Protein AF-0000000080593816 (afdb_homodimer)

Secondary structure (DSSP, 8-state):
-------TTHHHHHHHHHHHHHHHHHHHHHHHHHHHHHHHHHHHHH-THHHHHHHHHHHHHHHHHHHHHSHHHHHHHGGGGHHHHHHHHHH--SSHHHHHHHHHHHHHHHHHHHHHHHHHHHHHHHT-STTHHHHHHHHHHHHHHHHHHHTTSHHHHHHHHHHHHHHHHHHHHHHHHTTT-S-HHHHHHHHHHHHHHHHHHHHHHHHHSSPPPHHHHHHHHHHHHHHHHHHHHHHHHHHHTT----TTS-GGGGGGGTHHHHHHH-HHHHHHHHHHHTTPPPBTTBPTT--HHHHHHHHHHHHHHHHHHHHHHHTTSTTTPPPHHHHGGGHHHHHHHHHHHHHHHHHHHHHHHHTEE-THHHHHHHHHHHHHHHHHHHHHHTTTTTS-HHHHHHHHHHHHHHHHHHHHHHHHHHHHHHHHHHHT-EE---HHHHHHHHHHHHHHHGGGTT---/-------TTHHHHHHHHHHHHHHHHHHHHHHHHHHHHHHHHHHHHH-THHHHHHHHHHHHHHHHHHHHHSHHHHHHHGGGGHHHHHHHHHH--SSHHHHHHHHHHHHHHHHHHHHHHHHHHHHHHHT-STTHHHHHHHHHHHHHHHHHHHTTSHHHHHHHHHHHHHHHHHHHHHHHHTTT-S-HHHHHHHHHHHHHHHHHHHHHHHHHSSPPPHHHHHHHHHHHHHHHHHHHHHHHHHHHTT----TTS-TTGGGGGTHHHHHHH-HHHHHHHHHHHTTPPPBTTBPTT--HHHHHHHHHHHHHHHHHHHHHHHTTSTTTPPPHHHHGGGHHHHHHHHHHHHHHHHHHHHHHHHTEE-THHHHHHHHHHHHHHHHHHHHHHTTTTTS-HHHHHHHHHHHHHHHHHHHHHHHHHHHHHHHHHHHT-EE---HHHHHHHHHHHHHHHGGGS----

Solvent-accessible surface area (backbone atoms only — not comparable to full-atom values): 46123 Å² total; per-residue (Å²): 136,85,75,76,82,75,78,66,66,62,67,56,53,57,56,48,49,51,48,48,48,48,48,49,50,49,49,49,50,48,50,50,48,48,50,48,47,52,51,49,50,49,51,38,67,73,41,54,63,52,53,53,48,12,49,47,52,12,48,36,48,48,58,42,46,48,51,50,68,38,60,75,50,22,72,72,42,48,82,50,41,54,47,12,46,48,33,25,55,72,27,55,52,85,28,41,11,48,17,45,45,45,29,50,29,41,46,51,20,37,52,52,19,40,53,50,26,53,49,48,48,54,54,18,63,70,66,37,82,88,44,24,66,58,46,45,47,51,51,48,26,50,50,36,19,51,53,50,42,49,47,69,37,68,75,41,36,77,74,38,40,68,25,52,51,42,20,46,39,45,23,46,48,48,47,58,49,39,73,76,42,88,54,44,69,60,51,43,49,44,48,45,52,25,38,46,50,14,31,50,50,31,46,48,48,40,60,71,54,81,56,41,53,40,50,57,50,51,53,50,46,54,23,48,47,32,32,30,48,10,49,30,30,51,47,42,41,34,64,69,68,62,63,52,74,68,76,78,60,60,82,75,72,55,47,50,70,51,44,39,59,57,48,67,69,43,59,72,58,47,58,56,38,39,64,28,30,68,55,37,70,59,48,95,92,43,53,67,81,55,68,48,68,54,56,49,54,43,47,52,43,50,38,57,39,39,53,49,48,52,57,51,54,58,57,59,38,72,90,63,48,53,63,63,78,65,49,57,74,49,39,68,38,50,32,45,27,28,39,24,42,10,48,18,30,35,40,47,16,48,21,57,73,65,44,27,51,57,68,63,26,58,51,25,42,51,50,19,51,52,30,42,53,50,40,52,50,52,40,42,69,39,87,52,86,88,55,49,32,52,42,48,16,52,53,30,30,51,50,52,46,50,49,50,45,47,55,39,47,44,52,39,53,51,45,52,50,50,43,32,62,76,67,60,36,46,69,57,72,53,60,64,58,50,47,49,45,45,45,49,46,49,54,57,58,61,66,66,62,74,80,69,131,136,83,76,78,82,76,78,68,65,62,66,56,52,56,55,48,49,52,49,48,50,48,48,49,50,49,49,49,48,48,50,51,49,50,50,48,48,52,50,48,51,49,52,38,68,74,40,56,63,52,53,53,47,11,49,47,51,12,48,35,48,46,58,43,46,47,51,51,67,37,58,75,49,21,74,71,41,47,82,48,41,55,48,13,46,48,32,25,54,72,29,56,51,84,29,41,12,47,18,43,46,45,30,50,30,43,47,51,20,38,51,53,18,39,53,50,27,52,49,47,49,54,54,19,62,71,67,36,82,91,44,24,67,58,46,44,48,51,50,48,27,50,51,36,19,52,53,50,43,49,47,69,37,67,74,40,35,76,74,36,41,65,24,52,51,43,20,48,39,44,23,48,48,47,48,60,49,38,74,75,41,89,56,44,69,59,51,44,50,45,48,46,52,25,37,45,50,15,30,50,50,30,47,48,47,39,59,72,54,81,56,41,52,41,50,57,51,50,52,50,47,54,23,48,46,31,32,30,48,11,47,30,29,51,47,42,40,33,64,69,68,61,62,52,72,67,76,79,59,59,82,74,71,56,48,50,69,53,44,39,59,58,47,68,67,43,60,72,58,49,57,56,38,39,64,27,28,70,55,37,69,59,48,94,91,42,55,67,80,57,67,49,68,54,52,50,52,43,48,53,42,49,36,56,37,38,54,49,48,52,57,53,54,59,56,60,37,73,91,61,50,53,64,63,77,66,49,57,74,49,39,66,40,51,33,47,26,28,38,24,42,11,48,18,32,33,39,46,16,49,20,56,73,65,44,27,48,58,69,64,26,58,53,25,41,51,52,19,52,52,29,40,52,51,41,52,50,51,40,42,71,39,87,52,87,88,55,50,33,52,43,47,16,55,52,30,31,51,51,52,48,51,46,50,46,46,54,40,47,44,53,40,52,50,46,51,51,50,43,33,61,76,67,60,36,46,67,58,74,54,60,64,59,52,48,50,44,47,46,49,48,52,54,57,60,63,71,69,62,82,78,76,129

InterPro domains:
  IPR020966 Aluminum-activated malate transporter [PF11744] (42-380)

Radius of gyration: 35.36 Å; Cα contacts (8 Å, |Δi|>4): 1111; chains: 2; bounding box: 81×119×148 Å

pLDDT: mean 80.49, std 17.05, range [20.03, 97.25]

Sequence (906 aa):
MALPITSNQENVGSSICGFHWLHAFLASLRAKVLEIAKYAKKIAKDDPRRIIHSLKAGLAVILVSLLYYIEPLYNSFGVNTTWAVLTAVVVFEFSVGATLGRGLSRMLATLVAGALGLGAHRLATLSGDMSEAIVINVIVFSIVAIVSFARFFPKMKARFDYGLMIFILTFSLIAVSGYREESIPKMALERLTTIVAGSCVTILVNICIFPVWIGQDLHNLVAANLEKLGNFLLGFGGEYFGVSEDEDAPNEDRSFLQGYKSVLTSQSGQENMVNLARWEPGHGRFRFRHPWKQYLKIGNLIHQCAIKIDALNNYLDPQIQTPMEIRRKIQEQCTEISLECGRALRESSLSLKTMARNESARLHVANSKTAAENLKSLIKIGLWEEADLLEITSVTAVATLLMGTVQSTERIVDAVHELASMAGFKTEITTSSFIQRVHDVNVQNHEITMGGEMALPITSNQENVGSSICGFHWLHAFLASLRAKVLEIAKYAKKIAKDDPRRIIHSLKAGLAVILVSLLYYIEPLYNSFGVNTTWAVLTAVVVFEFSVGATLGRGLSRMLATLVAGALGLGAHRLATLSGDMSEAIVINVIVFSIVAIVSFARFFPKMKARFDYGLMIFILTFSLIAVSGYREESIPKMALERLTTIVAGSCVTILVNICIFPVWIGQDLHNLVAANLEKLGNFLLGFGGEYFGVSEDEDAPNEDRSFLQGYKSVLTSQSGQENMVNLARWEPGHGRFRFRHPWKQYLKIGNLIHQCAIKIDALNNYLDPQIQTPMEIRRKIQEQCTEISLECGRALRESSLSLKTMARNESARLHVANSKTAAENLKSLIKIGLWEEADLLEITSVTAVATLLMGTVQSTERIVDAVHELASMAGFKTEITTSSFIQRVHDVNVQNHEITMGGE

Foldseek 3Di:
DPDPPPCPVVVVVVVVVVVVVVVVVVVVVVVVVVVVVVVVVVVCVVPVLVVLLVVLLVVLLVVLVVLCVDVVSCVLLPPLSVLLSVLLNVLQDSALLSSLLLLVLLLVLLVVLLVVLVVQQVVLVVVDDVCSVVSLVVVLVVLLVVLVVVCPPPVCVLARNSSSVSNNVNNVVLSVVVNPDPDSNSNSVSNSVSSNVSSVSSSCSQVVRPHDALLVVLLLVLLVLLLLLLLLLLCLLCLQLVVPPPPPDDPVVCVSNCSLVVLLVCLVVLSSSLSSNLSDADDDLFHNRQPSVLSNVLSVLSNVLSVLSVVLVVQSPPVLRADSVLLVLLSVLSSLLSNLLSVLSNVLSVCSVQLEDDCVSVVSLVSNQVSLVVSVVSVVVPPCVPDDVSNNVSNVSSSVSSNVSSVSSVVSSVSSNVSSVRRVRHHPPPCVVVVVVVCVVVVVVVVPPDPDD/DPDPPPPPVVVVVVVVVVVVVVVVVVVVVVVVVVVVVVVVVVVCVVPVLVVLLVVLLVVLLVVLVVLCVDVVSCVLLPPLSVLLSVLLNVLQDSALLSSLLLLVLLLVLLVVLLVVLVVQQVVLVVVDDVCSVVSLVVVLVVLLVVLVVVCPPPVCVLARNSSSVSNNVNNVVLSVVVNPDPDSNSNSVSNSVSSNVSSVSSSCSQVVRPHDALLVVLLLVLLVLLLLLLLLLLCLLCLQLVVVPPPVDDPVVCVSNCSLVVLLVCLVVLSSSLSSNLSDADDDLFHNRQPSVLSNVLSVLSNVLSVLSVVLVVLSPPVLRADSVLLVLLSVLSSLLSNLLSVLSNVLSVCSVQLEDDCVSVVSLVSNQVSLVVSVVSVVVPPPVPGDVSNNVSNVSSSVSSNVSSVSSVVSSVSSNVSSVRRVRHHPPPCVVVVVVVVVVVVVVVVPPDPDD

Nearest PDB structures (foldseek):
  7voj-assembly1_B  TM=9.491E-01  e=7.660E-27  Arabidopsis thaliana
  7vq3-assembly1_A  TM=9.388E-01  e=1.104E-26  Arabidopsis thaliana
  7vq7-assembly1_B  TM=9.548E-01  e=2.224E-25  Arabidopsis thaliana
  7w6k-assembly1_B  TM=7.550E-01  e=5.343E-19  Glycine max
  8hiw-assembly1_A  TM=8.513E-01  e=3.391E-16  Arabidopsis thaliana

Organism: Ricinus communis (NCBI:txid3988)

Structure (mmCIF, N/CA/C/O backbone):
data_AF-0000000080593816-model_v1
#
loop_
_entity.id
_entity.type
_entity.pdbx_description
1 polymer 'Aluminum-activated malate transporter'
#
loop_
_atom_site.group_PDB
_atom_site.id
_atom_site.type_symbol
_atom_site.label_atom_id
_atom_site.label_alt_id
_atom_site.label_comp_id
_atom_site.label_asym_id
_atom_site.label_entity_id
_atom_site.label_seq_id
_atom_site.pdbx_PDB_ins_code
_atom_site.Cartn_x
_atom_site.Cartn_y
_atom_site.Cartn_z
_atom_site.occupancy
_atom_site.B_iso_or_equiv
_atom_site.auth_seq_id
_atom_site.auth_comp_id
_atom_site.auth_asym_id
_atom_site.auth_atom_id
_atom_site.pdbx_PDB_model_num
ATOM 1 N N . MET A 1 1 ? -39.531 -62.312 42.719 1 23.67 1 MET A N 1
ATOM 2 C CA . MET A 1 1 ? -38.406 -61.969 41.844 1 23.67 1 MET A CA 1
ATOM 3 C C . MET A 1 1 ? -38.656 -60.656 41.094 1 23.67 1 MET A C 1
ATOM 5 O O . MET A 1 1 ? -39.5 -60.594 40.188 1 23.67 1 MET A O 1
ATOM 9 N N . ALA A 1 2 ? -38.75 -59.5 41.938 1 34.62 2 ALA A N 1
ATOM 10 C CA . ALA A 1 2 ? -38.938 -58.094 41.594 1 34.62 2 ALA A CA 1
ATOM 11 C C . ALA A 1 2 ? -37.938 -57.625 40.531 1 34.62 2 ALA A C 1
ATOM 13 O O . ALA A 1 2 ? -36.719 -57.781 40.719 1 34.62 2 ALA A O 1
ATOM 14 N N . LEU A 1 3 ? -38.344 -57.781 39.25 1 33.44 3 LEU A N 1
ATOM 15 C CA . LEU A 1 3 ? -37.594 -57.406 38.094 1 33.44 3 LEU A CA 1
ATOM 16 C C . LEU A 1 3 ? -37.125 -55.938 38.188 1 33.44 3 LEU A C 1
ATOM 18 O O . LEU A 1 3 ? -37.906 -55.062 38.5 1 33.44 3 LEU A O 1
ATOM 22 N N . PRO A 1 4 ? -35.875 -55.656 38.562 1 39.06 4 PRO A N 1
ATOM 23 C CA . PRO A 1 4 ? -35.281 -54.344 38.719 1 39.06 4 PRO A CA 1
ATOM 24 C C . PRO A 1 4 ? -35.406 -53.5 37.438 1 39.06 4 PRO A C 1
ATOM 26 O O . PRO A 1 4 ? -35.219 -54.031 36.344 1 39.06 4 PRO A O 1
ATOM 29 N N . ILE A 1 5 ? -36.406 -52.656 37.375 1 40.53 5 ILE A N 1
ATOM 30 C CA . ILE A 1 5 ? -36.594 -51.594 36.375 1 40.53 5 ILE A CA 1
ATOM 31 C C . ILE A 1 5 ? -35.281 -50.812 36.219 1 40.53 5 ILE A C 1
ATOM 33 O O . ILE A 1 5 ? -34.812 -50.156 37.156 1 40.53 5 ILE A O 1
ATOM 37 N N . THR A 1 6 ? -34.25 -51.406 35.469 1 37 6 THR A N 1
ATOM 38 C CA . THR A 1 6 ? -33 -50.781 35.062 1 37 6 THR A CA 1
ATOM 39 C C . THR A 1 6 ? -33.25 -49.375 34.531 1 37 6 THR A C 1
ATOM 41 O O . THR A 1 6 ? -34.281 -49.125 33.844 1 37 6 THR A O 1
ATOM 44 N N . SER A 1 7 ? -32.688 -48.281 35.156 1 41.03 7 SER A N 1
ATOM 45 C CA . SER A 1 7 ? -32.469 -46.844 35 1 41.03 7 SER A CA 1
ATOM 46 C C . SER A 1 7 ? -31.953 -46.531 33.594 1 41.03 7 SER A C 1
ATOM 48 O O . SER A 1 7 ? -30.75 -46.625 33.344 1 41.03 7 SER A O 1
ATOM 50 N N . ASN A 1 8 ? -32.562 -47.094 32.562 1 40.62 8 ASN A N 1
ATOM 51 C CA . ASN A 1 8 ? -32.188 -46.656 31.219 1 40.62 8 ASN A CA 1
ATOM 52 C C . ASN A 1 8 ? -32.375 -45.156 31.062 1 40.62 8 ASN A C 1
ATOM 54 O O . ASN A 1 8 ? -32.375 -44.656 29.938 1 40.62 8 ASN A O 1
ATOM 58 N N . GLN A 1 9 ? -32.781 -44.469 32.094 1 42.78 9 GLN A N 1
ATOM 59 C CA . GLN A 1 9 ? -33 -43.031 31.875 1 42.78 9 GLN A CA 1
ATOM 60 C C . GLN A 1 9 ? -31.688 -42.281 31.641 1 42.78 9 GLN A C 1
ATOM 62 O O . GLN A 1 9 ? -31.703 -41.125 31.266 1 42.78 9 GLN A O 1
ATOM 67 N N . GLU A 1 10 ? -30.578 -42.938 32.031 1 46.41 10 GLU A N 1
ATOM 68 C CA . GLU A 1 10 ? -29.391 -42.094 32 1 46.41 10 GLU A CA 1
ATOM 69 C C . GLU A 1 10 ? -28.906 -41.875 30.578 1 46.41 10 GLU A C 1
ATOM 71 O O . GLU A 1 10 ? -28.188 -40.906 30.297 1 46.41 10 GLU A O 1
ATOM 76 N N . ASN A 1 11 ? -29.172 -42.844 29.688 1 48.34 11 ASN A N 1
ATOM 77 C CA . ASN A 1 11 ? -28.547 -42.656 28.391 1 48.34 11 ASN A CA 1
ATOM 78 C C . ASN A 1 11 ? -29.25 -41.594 27.562 1 48.34 11 ASN A C 1
ATOM 80 O O . ASN A 1 11 ? -28.797 -41.25 26.484 1 48.34 11 ASN A O 1
ATOM 84 N N . VAL A 1 12 ? -30.516 -41.312 27.906 1 52.5 12 VAL A N 1
ATOM 85 C CA . VAL A 1 12 ? -31.234 -40.312 27.125 1 52.5 12 VAL A CA 1
ATOM 86 C C . VAL A 1 12 ? -30.672 -38.938 27.453 1 52.5 12 VAL A C 1
ATOM 88 O O . VAL A 1 12 ? -30.766 -38 26.641 1 52.5 12 VAL A O 1
ATOM 91 N N . GLY A 1 13 ? -30.016 -38.75 28.609 1 52.34 13 GLY A N 1
ATOM 92 C CA . GLY A 1 13 ? -29.516 -37.438 29.016 1 52.34 13 GLY A CA 1
ATOM 93 C C . GLY A 1 13 ? -28.312 -37 28.203 1 52.34 13 GLY A C 1
ATOM 94 O O . GLY A 1 13 ? -28.156 -35.812 27.938 1 52.34 13 GLY A O 1
ATOM 95 N N . SER A 1 14 ? -27.484 -37.938 27.859 1 56.94 14 SER A N 1
ATOM 96 C CA . SER A 1 14 ? -26.281 -37.531 27.156 1 56.94 14 SER A CA 1
ATOM 97 C C . SER A 1 14 ? -26.578 -37.188 25.703 1 56.94 14 SER A C 1
ATOM 99 O O . SER A 1 14 ? -25.969 -36.281 25.141 1 56.94 14 SER A O 1
ATOM 101 N N . SER A 1 15 ? -27.562 -37.906 25.109 1 60.59 15 SER A N 1
ATOM 102 C CA . SER A 1 15 ? -27.906 -37.562 23.734 1 60.59 15 SER A CA 1
ATOM 103 C C . SER A 1 15 ? -28.594 -36.219 23.641 1 60.59 15 SER A C 1
ATOM 105 O O . SER A 1 15 ? -28.453 -35.5 22.641 1 60.59 15 SER A O 1
ATOM 107 N N . ILE A 1 16 ? -29.234 -35.875 24.719 1 61.81 16 ILE A N 1
ATOM 108 C CA . ILE A 1 16 ? -29.938 -34.594 24.703 1 61.81 16 ILE A CA 1
ATOM 109 C C . ILE A 1 16 ? -28.938 -33.469 24.859 1 61.81 16 ILE A C 1
ATOM 111 O O . ILE A 1 16 ? -29.062 -32.406 24.219 1 61.81 16 ILE A O 1
ATOM 115 N N . CYS A 1 17 ? -27.891 -33.781 25.578 1 63.84 17 CYS A N 1
ATOM 116 C CA . CYS A 1 17 ? -26.875 -32.75 25.766 1 63.84 17 CYS A CA 1
ATOM 117 C C . CYS A 1 17 ? -26.109 -32.5 24.484 1 63.84 17 CYS A C 1
ATOM 119 O O . CYS A 1 17 ? -25.781 -31.344 24.156 1 63.84 17 CYS A O 1
ATOM 121 N N . GLY A 1 18 ? -25.859 -33.594 23.812 1 66.5 18 GLY A N 1
ATOM 122 C CA . GLY A 1 18 ? -25.188 -33.438 22.531 1 66.5 18 GLY A CA 1
ATOM 123 C C . GLY A 1 18 ? -26.016 -32.688 21.5 1 66.5 18 GLY A C 1
ATOM 124 O O . GLY A 1 18 ? -25.5 -31.859 20.766 1 66.5 18 GLY A O 1
ATOM 125 N N . PHE A 1 19 ? -27.328 -33.031 21.641 1 74 19 PHE A N 1
ATOM 126 C CA . PHE A 1 19 ? -28.234 -32.406 20.688 1 74 19 PHE A CA 1
ATOM 127 C C . PHE A 1 19 ? -28.391 -30.922 21.031 1 74 19 PHE A C 1
ATOM 129 O O . PHE A 1 19 ? -28.469 -30.078 20.125 1 74 19 PHE A O 1
ATOM 136 N N . HIS A 1 20 ? -28.344 -30.609 22.375 1 76.94 20 HIS A N 1
ATOM 137 C CA . HIS A 1 20 ? -28.453 -29.219 22.766 1 76.94 20 HIS A CA 1
ATOM 138 C C . HIS A 1 20 ? -27.219 -28.422 22.375 1 76.94 20 HIS A C 1
ATOM 140 O O . HIS A 1 20 ? -27.312 -27.281 21.938 1 76.94 20 HIS A O 1
ATOM 146 N N . TRP A 1 21 ? -26.094 -29.125 22.547 1 77.94 21 TRP A N 1
ATOM 147 C CA . TRP A 1 21 ? -24.859 -28.453 22.156 1 77.94 21 TRP A CA 1
ATOM 148 C C . TRP A 1 21 ? -24.797 -28.234 20.656 1 77.94 21 TRP A C 1
ATOM 150 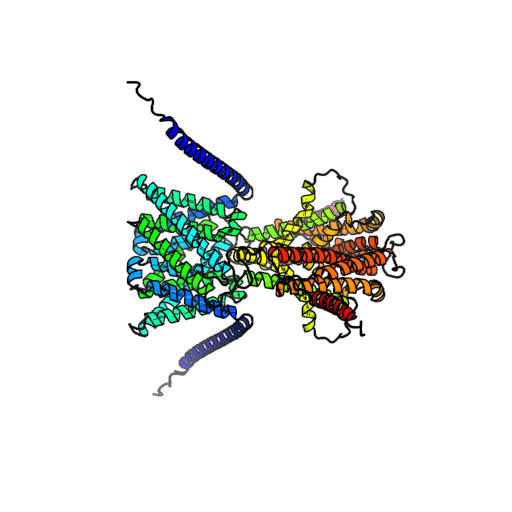O O . TRP A 1 21 ? -24.406 -27.172 20.172 1 77.94 21 TRP A O 1
ATOM 160 N N . LEU A 1 22 ? -25.219 -29.219 19.938 1 79.31 22 LEU A N 1
ATOM 161 C CA . LEU A 1 22 ? -25.25 -29.109 18.484 1 79.31 22 LEU A CA 1
ATOM 162 C C . LEU A 1 22 ? -26.266 -28.047 18.047 1 79.31 22 LEU A C 1
ATOM 164 O O . LEU A 1 22 ? -26 -27.281 17.125 1 79.31 22 LEU A O 1
ATOM 168 N N . HIS A 1 23 ? -27.375 -28.125 18.734 1 79.81 23 HIS A N 1
ATOM 169 C CA . HIS A 1 23 ? -28.375 -27.109 18.406 1 79.81 23 HIS A CA 1
ATOM 170 C C . HIS A 1 23 ? -27.891 -25.719 18.734 1 79.81 23 HIS A C 1
ATOM 172 O O . HIS A 1 23 ? -28.141 -24.766 17.984 1 79.81 23 HIS A O 1
ATOM 178 N N . ALA A 1 24 ? -27.234 -25.609 19.844 1 82.06 24 ALA A N 1
ATOM 179 C CA . ALA A 1 24 ? -26.688 -24.312 20.219 1 82.06 24 ALA A CA 1
ATOM 180 C C . ALA A 1 24 ? -25.578 -23.875 19.25 1 82.06 24 ALA A C 1
ATOM 182 O O . ALA A 1 24 ? -25.484 -22.703 18.891 1 82.06 24 ALA A O 1
ATOM 183 N N . PHE A 1 25 ? -24.797 -24.828 18.875 1 82.69 25 PHE A N 1
ATOM 184 C CA . PHE A 1 25 ? -23.734 -24.547 17.906 1 82.69 25 PHE A CA 1
ATOM 185 C C . PHE A 1 25 ? -24.328 -24.141 16.562 1 82.69 25 PHE A C 1
ATOM 187 O O . PHE A 1 25 ? -23.859 -23.188 15.945 1 82.69 25 PHE A O 1
ATOM 194 N N . LEU A 1 26 ? -25.359 -24.828 16.172 1 81.94 26 LEU A N 1
ATOM 195 C CA . LEU A 1 26 ? -26.016 -24.516 14.906 1 81.94 26 LEU A CA 1
ATOM 196 C C . LEU A 1 26 ? -26.703 -23.156 14.977 1 81.94 26 LEU A C 1
ATOM 198 O O . LEU A 1 26 ? -26.688 -22.391 14.008 1 81.94 26 LEU A O 1
ATOM 202 N N . ALA A 1 27 ? -27.25 -22.875 16.125 1 82 27 ALA A N 1
ATOM 203 C CA . ALA A 1 27 ? -27.891 -21.578 16.312 1 82 27 ALA A CA 1
ATOM 204 C C . ALA A 1 27 ? -26.859 -20.453 16.281 1 82 27 ALA A C 1
ATOM 206 O O . ALA A 1 27 ? -27.109 -19.391 15.711 1 82 27 ALA A O 1
ATOM 207 N N . SER A 1 28 ? -25.781 -20.766 16.859 1 84.56 28 SER A N 1
ATOM 208 C CA . SER A 1 28 ? -24.719 -19.766 16.844 1 84.56 28 SER A CA 1
ATOM 209 C C . SER A 1 28 ? -24.156 -19.562 15.445 1 84.56 28 SER A C 1
ATOM 211 O O . SER A 1 28 ? -23.859 -18.438 15.039 1 84.56 28 SER A O 1
ATOM 213 N N . LEU A 1 29 ? -24.062 -20.609 14.805 1 83 29 LEU A N 1
ATOM 214 C CA . LEU A 1 29 ? -23.609 -20.547 13.422 1 83 29 LEU A CA 1
ATOM 215 C C . LEU A 1 29 ? -24.609 -19.797 12.555 1 83 29 LEU A C 1
ATOM 217 O O . LEU A 1 29 ? -24.234 -19 11.695 1 83 29 LEU A O 1
ATOM 221 N N . ARG A 1 30 ? -25.844 -20.125 12.828 1 82.25 30 ARG A N 1
ATOM 222 C CA . ARG A 1 30 ? -26.891 -19.422 12.094 1 82.25 30 ARG A CA 1
ATOM 223 C C . ARG A 1 30 ? -26.844 -17.938 12.383 1 82.25 30 ARG A C 1
ATOM 225 O O . ARG A 1 30 ? -27.016 -17.109 11.477 1 82.25 30 ARG A O 1
ATOM 232 N N . ALA A 1 31 ? -26.656 -17.594 13.578 1 85.06 31 ALA A N 1
ATOM 233 C CA . ALA A 1 31 ? -26.578 -16.188 13.945 1 85.06 31 ALA A CA 1
ATOM 234 C C . ALA A 1 31 ? -25.375 -15.508 13.289 1 85.06 31 ALA A C 1
ATOM 236 O O . ALA A 1 31 ? -25.484 -14.383 12.797 1 85.06 31 ALA A O 1
ATOM 237 N N . LYS A 1 32 ? -24.344 -16.188 13.297 1 84 32 LYS A N 1
ATOM 238 C CA . LYS A 1 32 ? -23.141 -15.633 12.672 1 84 32 LYS A CA 1
ATOM 239 C C . LYS A 1 32 ? -23.328 -15.484 11.164 1 84 32 LYS A C 1
ATOM 241 O O . LYS A 1 32 ? -22.875 -14.5 10.57 1 84 32 LYS A O 1
ATOM 246 N N . VAL A 1 33 ? -24 -16.422 10.641 1 83.31 33 VAL A N 1
ATOM 247 C CA . VAL A 1 33 ? -24.25 -16.375 9.203 1 83.31 33 VAL A CA 1
ATOM 248 C C . VAL A 1 33 ? -25.188 -15.211 8.867 1 83.31 33 VAL A C 1
ATOM 250 O O . VAL A 1 33 ? -24.984 -14.523 7.863 1 83.31 33 VAL A O 1
ATOM 253 N N . LEU A 1 34 ? -26.109 -14.984 9.734 1 84.38 34 LEU A N 1
ATOM 254 C CA . LEU A 1 34 ? -27.031 -13.875 9.508 1 84.38 34 LEU A CA 1
ATOM 255 C C . LEU A 1 34 ? -26.312 -12.531 9.656 1 84.38 34 LEU A C 1
ATOM 257 O O . LEU A 1 34 ? -26.609 -11.594 8.906 1 84.38 34 LEU A O 1
ATOM 261 N N . GLU A 1 35 ? -25.453 -12.547 10.539 1 86.06 35 GLU A N 1
ATOM 262 C CA . GLU A 1 35 ? -24.672 -11.32 10.719 1 86.06 35 GLU A CA 1
ATOM 263 C C . GLU A 1 35 ? -23.797 -11.047 9.508 1 86.06 35 GLU A C 1
ATOM 265 O O . GLU A 1 35 ? -23.688 -9.906 9.055 1 86.06 35 GLU A O 1
ATOM 270 N N . ILE A 1 36 ? -23.281 -12.062 9.055 1 85.75 36 ILE A N 1
ATOM 271 C CA . ILE A 1 36 ? -22.438 -11.93 7.879 1 85.75 36 ILE A CA 1
ATOM 272 C C . ILE A 1 36 ? -23.281 -11.539 6.668 1 85.75 36 ILE A C 1
ATOM 274 O O . ILE A 1 36 ? -22.844 -10.719 5.848 1 85.75 36 ILE A O 1
ATOM 278 N N . ALA A 1 37 ? -24.453 -12.086 6.613 1 85.69 37 ALA A N 1
ATOM 279 C CA . ALA A 1 37 ? -25.359 -11.773 5.504 1 85.69 37 ALA A CA 1
ATOM 280 C C . ALA A 1 37 ? -25.781 -10.305 5.543 1 85.69 37 ALA A C 1
ATOM 282 O O . ALA A 1 37 ? -25.859 -9.648 4.504 1 85.69 37 ALA A O 1
ATOM 283 N N . LYS A 1 38 ? -26.047 -9.875 6.699 1 87.12 38 LYS A N 1
ATOM 284 C CA . LYS A 1 38 ? -26.422 -8.469 6.844 1 87.12 38 LYS A CA 1
ATOM 285 C C . LYS A 1 38 ? -25.266 -7.551 6.469 1 87.12 38 LYS A C 1
ATOM 287 O O . LYS A 1 38 ? -25.453 -6.543 5.789 1 87.12 38 LYS A O 1
ATOM 292 N N . TYR A 1 39 ? -24.203 -8.016 6.914 1 85.69 39 TYR A N 1
ATOM 293 C CA . TYR A 1 39 ? -23.016 -7.234 6.586 1 85.69 39 TYR A CA 1
ATOM 294 C C . TYR A 1 39 ? -22.719 -7.281 5.094 1 85.69 39 TYR A C 1
ATOM 296 O O . TYR A 1 39 ? -22.344 -6.27 4.492 1 85.69 39 TYR A O 1
ATOM 304 N N . ALA A 1 40 ? -22.906 -8.367 4.539 1 87.25 40 ALA A N 1
ATOM 305 C CA . ALA A 1 40 ? -22.719 -8.531 3.1 1 87.25 40 ALA A CA 1
ATOM 306 C C . ALA A 1 40 ? -23.703 -7.676 2.316 1 87.25 40 ALA A C 1
ATOM 308 O O . ALA A 1 40 ? -23.344 -7.066 1.305 1 87.25 40 ALA A O 1
ATOM 309 N N . LYS A 1 41 ? -24.891 -7.641 2.793 1 87.12 41 LYS A N 1
ATOM 310 C CA . LYS A 1 41 ? -25.906 -6.816 2.145 1 87.12 41 LYS A CA 1
ATOM 311 C C . LYS A 1 41 ? -25.547 -5.336 2.219 1 87.12 41 LYS A C 1
ATOM 313 O O . LYS A 1 41 ? -25.766 -4.594 1.259 1 87.12 41 LYS A O 1
ATOM 318 N N . LYS A 1 42 ? -25.016 -5.004 3.248 1 87.75 42 LYS A N 1
ATOM 319 C CA . LYS A 1 42 ? -24.609 -3.611 3.412 1 87.75 42 LYS A CA 1
ATOM 320 C C . LYS A 1 42 ? -23.484 -3.25 2.443 1 87.75 42 LYS A C 1
ATOM 322 O O . LYS A 1 42 ? -23.531 -2.201 1.797 1 87.75 42 LYS A O 1
ATOM 327 N N . ILE A 1 43 ? -22.562 -4.133 2.346 1 85.69 43 ILE A N 1
ATOM 328 C CA . ILE A 1 43 ? -21.438 -3.889 1.458 1 85.69 43 ILE A CA 1
ATOM 329 C C . ILE A 1 43 ? -21.906 -3.875 0.007 1 85.69 43 ILE A C 1
ATOM 331 O O . ILE A 1 43 ? -21.453 -3.059 -0.796 1 85.69 43 ILE A O 1
ATOM 335 N N . ALA A 1 44 ? -22.828 -4.742 -0.272 1 86.44 44 ALA A N 1
ATOM 336 C CA . ALA A 1 44 ? -23.375 -4.836 -1.622 1 86.44 44 ALA A CA 1
ATOM 337 C C . ALA A 1 44 ? -24.172 -3.58 -1.978 1 86.44 44 ALA A C 1
ATOM 339 O O . ALA A 1 44 ? -24.125 -3.115 -3.119 1 86.44 44 ALA A O 1
ATOM 340 N N . LYS A 1 45 ? -24.797 -3.025 -1.004 1 84.94 45 LYS A N 1
ATOM 341 C CA . LYS A 1 45 ? -25.578 -1.819 -1.237 1 84.94 45 LYS A CA 1
ATOM 342 C C . LYS A 1 45 ? -24.688 -0.592 -1.37 1 84.94 45 LYS A C 1
ATOM 344 O O . LYS A 1 45 ? -24.984 0.316 -2.15 1 84.94 45 LYS A O 1
ATOM 349 N N . ASP A 1 46 ? -23.656 -0.656 -0.668 1 85.75 46 ASP A N 1
ATOM 350 C CA . ASP A 1 46 ? -22.734 0.477 -0.71 1 85.75 46 ASP A CA 1
ATOM 351 C C . ASP A 1 46 ? -22.062 0.586 -2.076 1 85.75 46 ASP A C 1
ATOM 353 O O . ASP A 1 46 ? -21.922 1.686 -2.613 1 85.75 46 ASP A O 1
ATOM 357 N N . ASP A 1 47 ? -21.656 -0.554 -2.664 1 88.75 47 ASP A N 1
ATOM 358 C CA . ASP A 1 47 ? -21.016 -0.583 -3.975 1 88.75 47 ASP A CA 1
ATOM 359 C C . ASP A 1 47 ? -21.422 -1.828 -4.758 1 88.75 47 ASP A C 1
ATOM 361 O O . ASP A 1 47 ? -20.781 -2.875 -4.648 1 88.75 47 ASP A O 1
ATOM 365 N N . PRO A 1 48 ? -22.469 -1.695 -5.523 1 89.5 48 PRO A N 1
ATOM 366 C CA . PRO A 1 48 ? -22.969 -2.848 -6.277 1 89.5 48 PRO A CA 1
ATOM 367 C C . PRO A 1 48 ? -21.938 -3.406 -7.25 1 89.5 48 PRO A C 1
ATOM 369 O O . PRO A 1 48 ? -22.062 -4.543 -7.715 1 89.5 48 PRO A O 1
ATOM 372 N N . ARG A 1 49 ? -21.016 -2.76 -7.613 1 91.62 49 ARG A N 1
ATOM 373 C CA . ARG A 1 49 ? -19.969 -3.234 -8.516 1 91.62 49 ARG A CA 1
ATOM 374 C C . ARG A 1 49 ? -19.234 -4.434 -7.93 1 91.62 49 ARG A C 1
ATOM 376 O O . ARG A 1 49 ? -18.672 -5.246 -8.672 1 91.62 49 ARG A O 1
ATOM 383 N N . ARG A 1 50 ? -19.188 -4.465 -6.598 1 91.19 50 ARG A N 1
ATOM 384 C CA . ARG A 1 50 ? -18.484 -5.559 -5.93 1 91.19 50 ARG A CA 1
ATOM 385 C C . ARG A 1 50 ? -19.188 -6.887 -6.18 1 91.19 50 ARG A C 1
ATOM 387 O O . ARG A 1 50 ? -18.531 -7.918 -6.344 1 91.19 50 ARG A O 1
ATOM 394 N N . ILE A 1 51 ? -20.453 -6.867 -6.281 1 91.25 51 ILE A N 1
ATOM 395 C CA . ILE A 1 51 ? -21.219 -8.07 -6.566 1 91.25 51 ILE A CA 1
ATOM 396 C C . ILE A 1 51 ? -21.016 -8.492 -8.016 1 91.25 51 ILE A C 1
ATOM 398 O O . ILE A 1 51 ? -20.844 -9.672 -8.312 1 91.25 51 ILE A O 1
ATOM 402 N N . ILE A 1 52 ? -21.016 -7.574 -8.844 1 93.44 52 ILE A N 1
ATOM 403 C CA . ILE A 1 52 ? -20.828 -7.852 -10.266 1 93.44 52 ILE A CA 1
ATOM 404 C C . ILE A 1 52 ? -19.438 -8.438 -10.492 1 93.44 52 ILE A C 1
ATOM 406 O O . ILE A 1 52 ? -19.281 -9.391 -11.258 1 93.44 52 ILE A O 1
ATOM 410 N N . HIS A 1 53 ? -18.531 -7.859 -9.812 1 93.62 53 HIS A N 1
ATOM 411 C CA . HIS A 1 53 ? -17.156 -8.359 -9.922 1 93.62 53 HIS A CA 1
ATOM 412 C C . HIS A 1 53 ? -17.078 -9.82 -9.5 1 93.62 53 HIS A C 1
ATOM 414 O O . HIS A 1 53 ? -16.375 -10.617 -10.133 1 93.62 53 HIS A O 1
ATOM 420 N N . SER A 1 54 ? -17.719 -10.141 -8.375 1 93.62 54 SER A N 1
ATOM 421 C CA . SER A 1 54 ? -17.688 -11.5 -7.855 1 93.62 54 SER A CA 1
ATOM 422 C C . SER A 1 54 ? -18.312 -12.484 -8.836 1 93.62 54 SER A C 1
ATOM 424 O O . SER A 1 54 ? -17.812 -13.594 -9.023 1 93.62 54 SER A O 1
ATOM 426 N N . LEU A 1 55 ? -19.328 -12.062 -9.5 1 93.94 55 LEU A N 1
ATOM 427 C CA . LEU A 1 55 ? -19.969 -12.906 -10.5 1 93.94 55 LEU A CA 1
ATOM 428 C C . LEU A 1 55 ? -19.109 -13.039 -11.742 1 93.94 55 LEU A C 1
ATOM 430 O O . LEU A 1 55 ? -19.031 -14.109 -12.344 1 93.94 55 LEU A O 1
ATOM 434 N N . LYS A 1 56 ? -18.469 -11.992 -12.07 1 95.56 56 LYS A N 1
ATOM 435 C CA . LYS A 1 56 ? -17.562 -12.016 -13.211 1 95.56 56 LYS A CA 1
ATOM 436 C C . LYS A 1 56 ? -16.391 -12.977 -12.961 1 95.56 56 LYS A C 1
ATOM 438 O O . LYS A 1 56 ? -15.938 -13.656 -13.883 1 95.56 56 LYS A O 1
ATOM 443 N N . ALA A 1 57 ? -15.93 -12.906 -11.742 1 94.19 57 ALA A N 1
ATOM 444 C CA . ALA A 1 57 ? -14.828 -13.805 -11.391 1 94.19 57 ALA A CA 1
ATOM 445 C C . ALA A 1 57 ? -15.227 -15.266 -11.578 1 94.19 57 ALA A C 1
ATOM 447 O O . ALA A 1 57 ? -14.477 -16.047 -12.148 1 94.19 57 ALA A O 1
ATOM 448 N N . GLY A 1 58 ? -16.406 -15.586 -11.117 1 94 58 GLY A N 1
ATOM 449 C CA . GLY A 1 58 ? -16.906 -16.938 -11.312 1 94 58 GLY A CA 1
ATOM 450 C C . GLY A 1 58 ? -17.078 -17.297 -12.781 1 94 58 GLY A C 1
ATOM 451 O O . GLY A 1 58 ? -16.719 -18.391 -13.195 1 94 58 GLY A O 1
ATOM 452 N N . LEU A 1 59 ? -17.562 -16.375 -13.484 1 94.38 59 LEU A N 1
ATOM 453 C CA . LEU A 1 59 ? -17.781 -16.594 -14.906 1 94.38 59 LEU A CA 1
ATOM 454 C C . LEU A 1 59 ? -16.469 -16.812 -15.641 1 94.38 59 LEU A C 1
ATOM 456 O O . LEU A 1 59 ? -16.375 -17.656 -16.531 1 94.38 59 LEU A O 1
ATOM 460 N N . ALA A 1 60 ? -15.508 -16.016 -15.312 1 94.44 60 ALA A N 1
ATOM 461 C CA . ALA A 1 60 ? -14.195 -16.125 -15.945 1 94.44 60 ALA A CA 1
ATOM 462 C C . ALA A 1 60 ? -13.602 -17.516 -15.719 1 94.44 60 ALA A C 1
ATOM 464 O O . ALA A 1 60 ? -13.078 -18.141 -16.641 1 94.44 60 ALA A O 1
ATOM 465 N N . VAL A 1 61 ? -13.742 -18 -14.523 1 92.56 61 VAL A N 1
ATOM 466 C CA . VAL A 1 61 ? -13.172 -19.312 -14.188 1 92.56 61 VAL A CA 1
ATOM 467 C C . VAL A 1 61 ? -13.922 -20.406 -14.93 1 92.56 61 VAL A C 1
ATOM 469 O O . VAL A 1 61 ? -13.312 -21.359 -15.438 1 92.56 61 VAL A O 1
ATOM 472 N N . ILE A 1 62 ? -15.188 -20.25 -15.117 1 92.06 62 ILE A N 1
ATOM 473 C CA . ILE A 1 62 ? -15.992 -21.25 -15.828 1 92.06 62 ILE A CA 1
ATOM 474 C C . ILE A 1 62 ? -15.625 -21.25 -17.312 1 92.06 62 ILE A C 1
ATOM 476 O O . ILE A 1 62 ? -15.492 -22.312 -17.922 1 92.06 62 ILE A O 1
ATOM 480 N N . LEU A 1 63 ? -15.492 -20.109 -17.828 1 92.06 63 LEU A N 1
ATOM 481 C CA . LEU A 1 63 ? -15.18 -20 -19.25 1 92.06 63 LEU A CA 1
ATOM 482 C C . LEU A 1 63 ? -13.82 -20.625 -19.547 1 92.06 63 LEU A C 1
ATOM 484 O O . LEU A 1 63 ? -13.656 -21.297 -20.562 1 92.06 63 LEU A O 1
ATOM 488 N N . VAL A 1 64 ? -12.93 -20.359 -18.688 1 90.19 64 VAL A N 1
ATOM 489 C CA . VAL A 1 64 ? -11.594 -20.922 -18.891 1 90.19 64 VAL A CA 1
ATOM 490 C C . VAL A 1 64 ? -11.625 -22.438 -18.656 1 90.19 64 VAL A C 1
ATOM 492 O O . VAL A 1 64 ? -10.914 -23.188 -19.328 1 90.19 64 VAL A O 1
ATOM 495 N N . SER A 1 65 ? -12.445 -22.906 -17.719 1 87 65 SER A N 1
ATOM 496 C CA . SER A 1 65 ? -12.555 -24.328 -17.438 1 87 65 SER A CA 1
ATOM 497 C C . SER A 1 65 ? -13.164 -25.078 -18.609 1 87 65 SER A C 1
ATOM 499 O O . SER A 1 65 ? -12.883 -26.266 -18.812 1 87 65 SER A O 1
ATOM 501 N N . LEU A 1 66 ? -13.969 -24.359 -19.344 1 84.06 66 LEU A N 1
ATOM 502 C CA . LEU A 1 66 ? -14.562 -24.984 -20.531 1 84.06 66 LEU A CA 1
ATOM 503 C C . LEU A 1 66 ? -13.492 -25.328 -21.562 1 84.06 66 LEU A C 1
ATOM 505 O O . LEU A 1 66 ? -13.641 -26.281 -22.312 1 84.06 66 LEU A O 1
ATOM 509 N N . LEU A 1 67 ? -12.414 -24.531 -21.5 1 78.69 67 LEU A N 1
ATOM 510 C CA . LEU A 1 67 ? -11.297 -24.859 -22.375 1 78.69 67 LEU A CA 1
ATOM 511 C C . LEU A 1 67 ? -10.688 -26.203 -22.016 1 78.69 67 LEU A C 1
ATOM 513 O O . LEU A 1 67 ? -10.133 -26.891 -22.875 1 78.69 67 LEU A O 1
ATOM 517 N N . TYR A 1 68 ? -10.82 -26.578 -20.766 1 74.44 68 TYR A N 1
ATOM 518 C CA . TYR A 1 68 ? -10.281 -27.828 -20.25 1 74.44 68 TYR A CA 1
ATOM 519 C C . TYR A 1 68 ? -11.195 -29 -20.609 1 74.44 68 TYR A C 1
ATOM 521 O O . TYR A 1 68 ? -10.719 -30.109 -20.844 1 74.44 68 TYR A O 1
ATOM 529 N N . TYR A 1 69 ? -12.492 -28.719 -20.812 1 73.38 69 TYR A N 1
ATOM 530 C CA . TYR A 1 69 ? -13.469 -29.781 -21.016 1 73.38 69 TYR A CA 1
ATOM 531 C C . TYR A 1 69 ? -13.594 -30.141 -22.484 1 73.38 69 TYR A C 1
ATOM 533 O O . TYR A 1 69 ? -14 -31.25 -22.844 1 73.38 69 TYR A O 1
ATOM 541 N N . ILE A 1 70 ? -13.156 -29.219 -23.281 1 71.69 70 ILE A N 1
ATOM 542 C CA . ILE A 1 70 ? -13.273 -29.469 -24.719 1 71.69 70 ILE A CA 1
ATOM 543 C C . ILE A 1 70 ? -12.148 -30.391 -25.172 1 71.69 70 ILE A C 1
ATOM 545 O O . ILE A 1 70 ? -10.969 -30.062 -25.031 1 71.69 70 ILE A O 1
ATOM 549 N N . GLU A 1 71 ? -12.477 -31.547 -25.656 1 67.81 71 GLU A N 1
ATOM 550 C CA . GLU A 1 71 ? -11.586 -32.688 -25.938 1 67.81 71 GLU A CA 1
ATOM 551 C C . GLU A 1 71 ? -10.461 -32.281 -26.875 1 67.81 71 GLU A C 1
ATOM 553 O O . GLU A 1 71 ? -9.289 -32.562 -26.609 1 67.81 71 GLU A O 1
ATOM 558 N N . PRO A 1 72 ? -10.836 -31.594 -27.922 1 62.97 72 PRO A N 1
ATOM 559 C CA . PRO A 1 72 ? -9.734 -31.266 -28.828 1 62.97 72 PRO A CA 1
ATOM 560 C C . PRO A 1 72 ? -8.688 -30.359 -28.188 1 62.97 72 PRO A C 1
ATOM 562 O O . PRO A 1 72 ? -7.492 -30.5 -28.453 1 62.97 72 PRO A O 1
ATOM 565 N N . LEU A 1 73 ? -9.109 -29.609 -27.344 1 65.06 73 LEU A N 1
ATOM 566 C CA . LEU A 1 73 ? -8.188 -28.688 -26.688 1 65.06 73 LEU A CA 1
ATOM 567 C C . LEU A 1 73 ? -7.406 -29.406 -25.594 1 65.06 73 LEU A C 1
ATOM 569 O O . LEU A 1 73 ? -6.215 -29.141 -25.406 1 65.06 73 LEU A O 1
ATOM 573 N N . TYR A 1 74 ? -8.078 -30.25 -24.969 1 64.94 74 TYR A N 1
ATOM 574 C CA . TYR A 1 74 ? -7.406 -31.016 -23.906 1 64.94 74 TYR A CA 1
ATOM 575 C C . TYR A 1 74 ? -6.355 -31.938 -24.5 1 64.94 74 TYR A C 1
ATOM 577 O O . TYR A 1 74 ? -5.285 -32.125 -23.922 1 64.94 74 TYR A O 1
ATOM 585 N N . ASN A 1 75 ? -6.734 -32.562 -25.531 1 64.75 75 ASN A N 1
ATOM 586 C CA . ASN A 1 75 ? -5.781 -33.469 -26.141 1 64.75 75 ASN A CA 1
ATOM 587 C C . ASN A 1 75 ? -4.523 -32.75 -26.609 1 64.75 75 ASN A C 1
ATOM 589 O O . ASN A 1 75 ? -3.439 -33.312 -26.641 1 64.75 75 ASN A O 1
ATOM 593 N N . SER A 1 76 ? -4.742 -31.547 -26.922 1 59.72 76 SER A N 1
ATOM 594 C CA . SER A 1 76 ? -3.609 -30.766 -27.406 1 59.72 76 SER A CA 1
ATOM 595 C C . SER A 1 76 ? -2.781 -30.203 -26.266 1 59.72 76 SER A C 1
ATOM 597 O O . SER A 1 76 ? -1.551 -30.188 -26.328 1 59.72 76 SER A O 1
ATOM 599 N N . PHE A 1 77 ? -3.404 -29.922 -25.078 1 65.56 77 PHE A N 1
ATOM 600 C CA . PHE A 1 77 ? -2.695 -29.188 -24.031 1 65.56 77 PHE A CA 1
ATOM 601 C C . PHE A 1 77 ? -2.586 -30.031 -22.766 1 65.56 77 PHE A C 1
ATOM 603 O O . PHE A 1 77 ? -1.755 -29.75 -21.906 1 65.56 77 PHE A O 1
ATOM 610 N N . GLY A 1 78 ? -3.301 -31.109 -22.781 1 60.22 78 GLY A N 1
ATOM 611 C CA . GLY A 1 78 ? -3.219 -32.062 -21.688 1 60.22 78 GLY A CA 1
ATOM 612 C C . GLY A 1 78 ? -3.379 -31.422 -20.328 1 60.22 78 GLY A C 1
ATOM 613 O O . GLY A 1 78 ? -4.234 -30.562 -20.141 1 60.22 78 GLY A O 1
ATOM 614 N N . VAL A 1 79 ? -2.59 -31.844 -19.375 1 60.31 79 VAL A N 1
ATOM 615 C CA . VAL A 1 79 ? -2.635 -31.453 -17.969 1 60.31 79 VAL A CA 1
ATOM 616 C C . VAL A 1 79 ? -2.205 -30 -17.828 1 60.31 79 VAL A C 1
ATOM 618 O O . VAL A 1 79 ? -2.568 -29.328 -16.859 1 60.31 79 VAL A O 1
ATOM 621 N N . ASN A 1 80 ? -1.715 -29.438 -18.891 1 69 80 ASN A N 1
ATOM 622 C CA . ASN A 1 80 ? -1.221 -28.062 -18.844 1 69 80 ASN A CA 1
ATOM 623 C C . ASN A 1 80 ? -2.359 -27.062 -18.938 1 69 80 ASN A C 1
ATOM 625 O O . ASN A 1 80 ? -2.176 -25.875 -18.625 1 69 80 ASN A O 1
ATOM 629 N N . THR A 1 81 ? -3.553 -27.609 -19.266 1 71.94 81 THR A N 1
ATOM 630 C CA . THR A 1 81 ? -4.707 -26.719 -19.344 1 71.94 81 THR A CA 1
ATOM 631 C C . THR A 1 81 ? -5.051 -26.172 -17.953 1 71.94 81 THR A C 1
ATOM 633 O O . THR A 1 81 ? -5.68 -25.125 -17.844 1 71.94 81 THR A O 1
ATOM 636 N N . THR A 1 82 ? -4.504 -26.828 -16.938 1 78.81 82 THR A N 1
ATOM 637 C CA . THR A 1 82 ? -4.77 -26.375 -15.578 1 78.81 82 THR A CA 1
ATOM 638 C C . THR A 1 82 ? -4.09 -25.031 -15.32 1 78.81 82 THR A C 1
ATOM 640 O O . THR A 1 82 ? -4.539 -24.25 -14.477 1 78.81 82 THR A O 1
ATOM 643 N N . TRP A 1 83 ? -3.119 -24.703 -16.141 1 84.12 83 TRP A N 1
ATOM 644 C CA . TRP A 1 83 ? -2.406 -23.438 -16 1 84.12 83 TRP A CA 1
ATOM 645 C C . TRP A 1 83 ? -3.283 -22.266 -16.438 1 84.12 83 TRP A C 1
ATOM 647 O O . TRP A 1 83 ? -3.117 -21.141 -15.945 1 84.12 83 TRP A O 1
ATOM 657 N N . ALA A 1 84 ? -4.199 -22.578 -17.328 1 88.12 84 ALA A N 1
ATOM 658 C CA . ALA A 1 84 ? -5.125 -21.531 -17.75 1 88.12 84 ALA A CA 1
ATOM 659 C C . ALA A 1 84 ? -6.035 -21.109 -16.609 1 88.12 84 ALA A C 1
ATOM 661 O O . ALA A 1 84 ? -6.316 -19.922 -16.438 1 88.12 84 ALA A O 1
ATOM 662 N N . VAL A 1 85 ? -6.422 -22.078 -15.828 1 88.25 85 VAL A N 1
ATOM 663 C CA . VAL A 1 85 ? -7.293 -21.797 -14.703 1 88.25 85 VAL A CA 1
ATOM 664 C C . VAL A 1 85 ? -6.531 -20.984 -13.648 1 88.25 85 VAL A C 1
ATOM 666 O O . VAL A 1 85 ? -7.055 -20 -13.117 1 88.25 85 VAL A O 1
ATOM 669 N N . LEU A 1 86 ? -5.305 -21.375 -13.438 1 88.44 86 LEU A N 1
ATOM 670 C CA . LEU A 1 86 ? -4.453 -20.625 -12.508 1 88.44 86 LEU A CA 1
ATOM 671 C C . LEU A 1 86 ? -4.305 -19.172 -12.945 1 88.44 86 LEU A C 1
ATOM 673 O O . LEU A 1 86 ? -4.426 -18.266 -12.133 1 88.44 86 LEU A O 1
ATOM 677 N N . THR A 1 87 ? -4.082 -19.016 -14.172 1 92.25 87 THR A N 1
ATOM 678 C CA . THR A 1 87 ? -3.865 -17.688 -14.719 1 92.25 87 THR A CA 1
ATOM 679 C C . THR A 1 87 ? -5.125 -16.828 -14.594 1 92.25 87 THR A C 1
ATOM 681 O O . THR A 1 87 ? -5.055 -15.656 -14.227 1 92.25 87 THR A O 1
ATOM 684 N N . ALA A 1 88 ? -6.246 -17.453 -14.852 1 93 88 ALA A N 1
ATOM 685 C CA . ALA A 1 88 ? -7.504 -16.703 -14.781 1 93 88 ALA A CA 1
ATOM 686 C C . ALA A 1 88 ? -7.75 -16.156 -13.383 1 93 88 ALA A C 1
ATOM 688 O O . ALA A 1 88 ? -8.156 -15.008 -13.219 1 93 88 ALA A O 1
ATOM 689 N N . VAL A 1 89 ? -7.422 -16.938 -12.414 1 91.06 89 VAL A N 1
ATOM 690 C CA . VAL A 1 89 ? -7.707 -16.547 -11.031 1 91.06 89 VAL A CA 1
ATOM 691 C C . VAL A 1 89 ? -6.723 -15.461 -10.586 1 91.06 89 VAL A C 1
ATOM 693 O O . VAL A 1 89 ? -7.109 -14.492 -9.93 1 91.06 89 VAL A O 1
ATOM 696 N N . VAL A 1 90 ? -5.539 -15.57 -11.008 1 90.5 90 VAL A N 1
ATOM 697 C CA . VAL A 1 90 ? -4.508 -14.672 -10.508 1 90.5 90 VAL A CA 1
ATOM 698 C C . VAL A 1 90 ? -4.574 -13.344 -11.258 1 90.5 90 VAL A C 1
ATOM 700 O O . VAL A 1 90 ? -4.281 -12.289 -10.695 1 90.5 90 VAL A O 1
ATOM 703 N N . VAL A 1 91 ? -4.961 -13.383 -12.461 1 92.88 91 VAL A N 1
ATOM 704 C CA . VAL A 1 91 ? -4.938 -12.195 -13.305 1 92.88 91 VAL A CA 1
ATOM 705 C C . VAL A 1 91 ? -6.207 -11.375 -13.078 1 92.88 91 VAL A C 1
ATOM 707 O O . VAL A 1 91 ? -6.203 -10.156 -13.242 1 92.88 91 VAL A O 1
ATOM 710 N N . PHE A 1 92 ? -7.258 -12.016 -12.656 1 93.31 92 PHE A N 1
ATOM 711 C CA . PHE A 1 92 ? -8.547 -11.344 -12.547 1 93.31 92 PHE A CA 1
ATOM 712 C C . PHE A 1 92 ? -8.57 -10.398 -11.352 1 93.31 92 PHE A C 1
ATOM 714 O O . PHE A 1 92 ? -8.516 -10.836 -10.203 1 93.31 92 PHE A O 1
ATOM 721 N N . GLU A 1 93 ? -8.586 -9.156 -11.672 1 93.06 93 GLU A N 1
ATOM 722 C CA . GLU A 1 93 ? -8.633 -8.102 -10.656 1 93.06 93 GLU A CA 1
ATOM 723 C C . GLU A 1 93 ? -9.93 -7.305 -10.75 1 93.06 93 GLU A C 1
ATOM 725 O O . GLU A 1 93 ? -10.734 -7.527 -11.656 1 93.06 93 GLU A O 1
ATOM 730 N N . PHE A 1 94 ? -10.086 -6.406 -9.805 1 91.81 94 PHE A N 1
ATOM 731 C CA . PHE A 1 94 ? -11.328 -5.652 -9.695 1 91.81 94 PHE A CA 1
ATOM 732 C C . PHE A 1 94 ? -11.461 -4.66 -10.844 1 91.81 94 PHE A C 1
ATOM 734 O O . PHE A 1 94 ? -12.547 -4.504 -11.406 1 91.81 94 PHE A O 1
ATOM 741 N N . SER A 1 95 ? -10.406 -4.012 -11.164 1 94.06 95 SER A N 1
ATOM 742 C CA . SER A 1 95 ? -10.445 -2.996 -12.211 1 94.06 95 SER A CA 1
ATOM 743 C C . SER A 1 95 ? -9.852 -3.516 -13.516 1 94.06 95 SER A C 1
ATOM 745 O O . SER A 1 95 ? -9.031 -4.438 -13.5 1 94.06 95 SER A O 1
ATOM 747 N N . VAL A 1 96 ? -10.258 -2.93 -14.617 1 94.06 96 VAL A N 1
ATOM 748 C CA . VAL A 1 96 ? -9.773 -3.301 -15.938 1 94.06 96 VAL A CA 1
ATOM 749 C C . VAL A 1 96 ? -8.281 -2.984 -16.047 1 94.06 96 VAL A C 1
ATOM 751 O O . VAL A 1 96 ? -7.508 -3.789 -16.578 1 94.06 96 VAL A O 1
ATOM 754 N N . GLY A 1 97 ? -7.891 -1.829 -15.586 1 92.56 97 GLY A N 1
ATOM 755 C CA . GLY A 1 97 ? -6.488 -1.455 -15.625 1 92.56 97 GLY A CA 1
ATOM 756 C C . GLY A 1 97 ? -5.586 -2.432 -14.891 1 92.56 97 GLY A C 1
ATOM 757 O O . GLY A 1 97 ? -4.512 -2.783 -15.383 1 92.56 97 GLY A O 1
ATOM 758 N N . ALA A 1 98 ? -6.023 -2.869 -13.75 1 93.25 98 ALA A N 1
ATOM 759 C CA . ALA A 1 98 ? -5.254 -3.828 -12.953 1 93.25 98 ALA A CA 1
ATOM 760 C C . ALA A 1 98 ? -5.199 -5.188 -13.641 1 93.25 98 ALA A C 1
ATOM 762 O O . ALA A 1 98 ? -4.156 -5.84 -13.664 1 93.25 98 ALA A O 1
ATOM 763 N N . THR A 1 99 ? -6.293 -5.633 -14.203 1 95.12 99 THR A N 1
ATOM 764 C CA . THR A 1 99 ? -6.359 -6.914 -14.898 1 95.12 99 THR A CA 1
ATOM 765 C C . THR A 1 99 ? -5.469 -6.898 -16.141 1 95.12 99 THR A C 1
ATOM 767 O O . THR A 1 99 ? -4.727 -7.852 -16.391 1 95.12 99 THR A O 1
ATOM 770 N N . LEU A 1 100 ? -5.52 -5.844 -16.859 1 94.19 100 LEU A N 1
ATOM 771 C CA . LEU A 1 100 ? -4.691 -5.703 -18.062 1 94.19 100 LEU A CA 1
ATOM 772 C C . LEU A 1 100 ? -3.211 -5.676 -17.688 1 94.19 100 LEU A C 1
ATOM 774 O O . LEU A 1 100 ? -2.391 -6.32 -18.344 1 94.19 100 LEU A O 1
ATOM 778 N N . GLY A 1 101 ? -2.898 -4.922 -16.719 1 92.62 101 GLY A N 1
ATOM 779 C CA . GLY A 1 101 ? -1.519 -4.852 -16.266 1 92.62 101 GLY A CA 1
ATOM 780 C C . GLY A 1 101 ? -0.966 -6.191 -15.82 1 92.62 101 GLY A C 1
ATOM 781 O O . GLY A 1 101 ? 0.126 -6.586 -16.234 1 92.62 101 GLY A O 1
ATOM 782 N N . ARG A 1 102 ? -1.713 -6.926 -15.039 1 93.12 102 ARG A N 1
ATOM 783 C CA . ARG A 1 102 ? -1.295 -8.227 -14.531 1 93.12 102 ARG A CA 1
ATOM 784 C C . ARG A 1 102 ? -1.249 -9.258 -15.656 1 93.12 102 ARG A C 1
ATOM 786 O O . ARG A 1 102 ? -0.325 -10.078 -15.719 1 93.12 102 ARG A O 1
ATOM 793 N N . GLY A 1 103 ? -2.262 -9.203 -16.5 1 94.06 103 GLY A N 1
ATOM 794 C CA . GLY A 1 103 ? -2.309 -10.141 -17.609 1 94.06 103 GLY A CA 1
ATOM 795 C C . GLY A 1 103 ? -1.167 -9.961 -18.594 1 94.06 103 GLY A C 1
ATOM 796 O O . GLY A 1 103 ? -0.499 -10.93 -18.969 1 94.06 103 GLY A O 1
ATOM 797 N N . LEU A 1 104 ? -0.887 -8.781 -18.938 1 93.31 104 LEU A N 1
ATOM 798 C CA . LEU A 1 104 ? 0.181 -8.508 -19.906 1 93.31 104 LEU A CA 1
ATOM 799 C C . LEU A 1 104 ? 1.547 -8.797 -19.281 1 93.31 104 LEU A C 1
ATOM 801 O O . LEU A 1 104 ? 2.451 -9.273 -19.969 1 93.31 104 LEU A O 1
ATOM 805 N N . SER A 1 105 ? 1.639 -8.461 -18.078 1 92.44 105 SER A N 1
ATOM 806 C CA . SER A 1 105 ? 2.883 -8.766 -17.375 1 92.44 105 SER A CA 1
ATOM 807 C C . SER A 1 105 ? 3.143 -10.266 -17.344 1 92.44 105 SER A C 1
ATOM 809 O O . SER A 1 105 ? 4.273 -10.711 -17.562 1 92.44 105 SER A O 1
ATOM 811 N N . ARG A 1 106 ? 2.16 -10.961 -17.094 1 91.69 106 ARG A N 1
ATOM 812 C CA . ARG A 1 106 ? 2.299 -12.414 -17.031 1 91.69 106 ARG A CA 1
ATOM 813 C C . ARG A 1 106 ? 2.637 -12.992 -18.406 1 91.69 106 ARG A C 1
ATOM 815 O O . ARG A 1 106 ? 3.469 -13.891 -18.516 1 91.69 106 ARG A O 1
ATOM 822 N N . MET A 1 107 ? 1.96 -12.484 -19.422 1 93.38 107 MET A N 1
ATOM 823 C CA . MET A 1 107 ? 2.225 -12.953 -20.781 1 93.38 107 MET A CA 1
ATOM 824 C C . MET A 1 107 ? 3.666 -12.664 -21.188 1 93.38 107 MET A C 1
ATOM 826 O O . MET A 1 107 ? 4.359 -13.539 -21.703 1 93.38 107 MET A O 1
ATOM 830 N N . LEU A 1 108 ? 4.105 -11.5 -20.922 1 93.56 108 LEU A N 1
ATOM 831 C CA . LEU A 1 108 ? 5.461 -11.102 -21.281 1 93.56 108 LEU A CA 1
ATOM 832 C C . LEU A 1 108 ? 6.488 -11.867 -20.453 1 93.56 108 LEU A C 1
ATOM 834 O O . LEU A 1 108 ? 7.512 -12.312 -20.984 1 93.56 108 LEU A O 1
ATOM 838 N N . ALA A 1 109 ? 6.211 -11.93 -19.219 1 93.94 109 ALA A N 1
ATOM 839 C CA . ALA A 1 109 ? 7.109 -12.664 -18.344 1 93.94 109 ALA A CA 1
ATOM 840 C C . ALA A 1 109 ? 7.242 -14.117 -18.781 1 93.94 109 ALA A C 1
ATOM 842 O O . ALA A 1 109 ? 8.344 -14.672 -18.797 1 93.94 109 ALA A O 1
ATOM 843 N N . THR A 1 110 ? 6.133 -14.711 -19.172 1 92.88 110 THR A N 1
ATOM 844 C CA . THR A 1 110 ? 6.137 -16.109 -19.594 1 92.88 110 THR A CA 1
ATOM 845 C C . THR A 1 110 ? 6.879 -16.266 -20.922 1 92.88 110 THR A C 1
ATOM 847 O O . THR A 1 110 ? 7.609 -17.234 -21.125 1 92.88 110 THR A O 1
ATOM 850 N N . LEU A 1 111 ? 6.684 -15.336 -21.781 1 93.69 111 LEU A N 1
ATOM 851 C CA . LEU A 1 111 ? 7.375 -15.359 -23.062 1 93.69 111 LEU A CA 1
ATOM 852 C C . LEU A 1 111 ? 8.883 -15.305 -22.875 1 93.69 111 LEU A C 1
ATOM 854 O O . LEU A 1 111 ? 9.625 -16.109 -23.438 1 93.69 111 LEU A O 1
ATOM 858 N N . VAL A 1 112 ? 9.312 -14.422 -22.062 1 94.38 112 VAL A N 1
ATOM 859 C CA . VAL A 1 112 ? 10.742 -14.258 -21.812 1 94.38 112 VAL A CA 1
ATOM 860 C C . VAL A 1 112 ? 11.281 -15.469 -21.062 1 94.38 112 VAL A C 1
ATOM 862 O O . VAL A 1 112 ? 12.367 -15.961 -21.359 1 94.38 112 VAL A O 1
ATOM 865 N N . ALA A 1 113 ? 10.562 -15.883 -20.094 1 93.75 113 ALA A N 1
ATOM 866 C CA . ALA A 1 113 ? 10.961 -17.062 -19.328 1 93.75 113 ALA A CA 1
ATOM 867 C C . ALA A 1 113 ? 11.078 -18.297 -20.219 1 93.75 113 ALA A C 1
ATOM 869 O O . ALA A 1 113 ? 12 -19.094 -20.062 1 93.75 113 ALA A O 1
ATOM 870 N N . GLY A 1 114 ? 10.062 -18.438 -21.109 1 90.81 114 GLY A N 1
ATOM 871 C CA . GLY A 1 114 ? 10.109 -19.547 -22.047 1 90.81 114 GLY A CA 1
ATOM 872 C C . GLY A 1 114 ? 11.328 -19.516 -22.953 1 90.81 114 GLY A C 1
ATOM 873 O O . GLY A 1 114 ? 11.992 -20.531 -23.156 1 90.81 114 GLY A O 1
ATOM 874 N N . ALA A 1 115 ? 11.617 -18.406 -23.438 1 91.88 115 ALA A N 1
ATOM 875 C CA . ALA A 1 115 ? 12.781 -18.25 -24.312 1 91.88 115 ALA A CA 1
ATOM 876 C C . ALA A 1 115 ? 14.07 -18.547 -23.562 1 91.88 115 ALA A C 1
ATOM 878 O O . ALA A 1 115 ? 14.93 -19.297 -24.062 1 91.88 115 ALA A O 1
ATOM 879 N N . LEU A 1 116 ? 14.172 -18.031 -22.406 1 91.69 116 LEU A N 1
ATOM 880 C CA . LEU A 1 116 ? 15.375 -18.25 -21.609 1 91.69 116 LEU A CA 1
ATOM 881 C C . LEU A 1 116 ? 15.438 -19.703 -21.125 1 91.69 116 LEU A C 1
ATOM 883 O O . LEU A 1 116 ? 16.531 -20.25 -20.969 1 91.69 116 LEU A O 1
ATOM 887 N N . GLY A 1 117 ? 14.297 -20.203 -20.797 1 88.94 117 GLY A N 1
ATOM 888 C CA . GLY A 1 117 ? 14.258 -21.609 -20.406 1 88.94 117 GLY A CA 1
ATOM 889 C C . GLY A 1 117 ? 14.742 -22.547 -21.5 1 88.94 117 GLY A C 1
ATOM 890 O O . GLY A 1 117 ? 15.492 -23.484 -21.234 1 88.94 117 GLY A O 1
ATOM 891 N N . LEU A 1 118 ? 14.312 -22.25 -22.734 1 87.38 118 LEU A N 1
ATOM 892 C CA . LEU A 1 118 ? 14.766 -23.031 -23.891 1 87.38 118 LEU A CA 1
ATOM 893 C C . LEU A 1 118 ? 16.281 -22.875 -24.078 1 87.38 118 LEU A C 1
ATOM 895 O O . LEU A 1 118 ? 16.969 -23.859 -24.391 1 87.38 118 LEU A O 1
ATOM 899 N N . GLY A 1 119 ? 16.688 -21.672 -23.891 1 87.31 119 GLY A N 1
ATOM 900 C CA . GLY A 1 119 ? 18.109 -21.438 -23.969 1 87.31 119 GLY A CA 1
ATOM 901 C C . GLY A 1 119 ? 18.906 -22.172 -22.906 1 87.31 119 GLY A C 1
ATOM 902 O O . GLY A 1 119 ? 19.969 -22.719 -23.188 1 87.31 119 GLY A O 1
ATOM 903 N N . ALA A 1 120 ? 18.453 -22.156 -21.734 1 86.88 120 ALA A N 1
ATOM 904 C CA . ALA A 1 120 ? 19.109 -22.844 -20.625 1 86.88 120 ALA A CA 1
ATOM 905 C C . ALA A 1 120 ? 19.188 -24.344 -20.891 1 86.88 120 ALA A C 1
ATOM 907 O O . ALA A 1 120 ? 20.188 -24.984 -20.594 1 86.88 120 ALA A O 1
ATOM 908 N N . HIS A 1 121 ? 18.172 -24.859 -21.438 1 84.81 121 HIS A N 1
ATOM 909 C CA . HIS A 1 121 ? 18.141 -26.281 -21.734 1 84.81 121 HIS A CA 1
ATOM 910 C C . HIS A 1 121 ? 19.141 -26.641 -22.828 1 84.81 121 HIS A C 1
ATOM 912 O O . HIS A 1 121 ? 19.797 -27.672 -22.766 1 84.81 121 HIS A O 1
ATOM 918 N N . ARG A 1 122 ? 19.172 -25.812 -23.828 1 84.56 122 ARG A N 1
ATOM 919 C CA . ARG A 1 122 ? 20.109 -26.047 -24.922 1 84.56 122 ARG A CA 1
ATOM 920 C C . ARG A 1 122 ? 21.547 -26 -24.406 1 84.56 122 ARG A C 1
ATOM 922 O O . ARG A 1 122 ? 22.391 -26.797 -24.828 1 84.56 122 ARG A O 1
ATOM 929 N N . LEU A 1 123 ? 21.75 -25.078 -23.562 1 85.19 123 LEU A N 1
ATOM 930 C CA . LEU A 1 123 ? 23.094 -24.953 -22.969 1 85.19 123 LEU A CA 1
ATOM 931 C C . LEU A 1 123 ? 23.406 -26.156 -22.094 1 85.19 123 LEU A C 1
ATOM 933 O O . LEU A 1 123 ? 24.547 -26.625 -22.062 1 85.19 123 LEU A O 1
ATOM 937 N N . ALA A 1 124 ? 22.453 -26.641 -21.375 1 83.19 124 ALA A N 1
ATOM 938 C CA . ALA A 1 124 ? 22.625 -27.797 -20.5 1 83.19 124 ALA A CA 1
ATOM 939 C C . ALA A 1 124 ? 22.875 -29.062 -21.297 1 83.19 124 ALA A C 1
ATOM 941 O O . ALA A 1 124 ? 23.672 -29.922 -20.891 1 83.19 124 ALA A O 1
ATOM 942 N N . THR A 1 125 ? 22.203 -29.234 -22.438 1 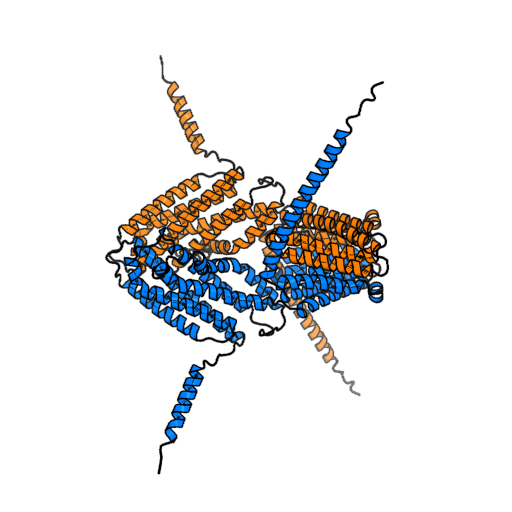80.94 125 THR A N 1
ATOM 943 C CA . THR A 1 125 ? 22.375 -30.406 -23.281 1 80.94 125 THR A CA 1
ATOM 944 C C . THR A 1 125 ? 23.766 -30.438 -23.906 1 80.94 125 THR A C 1
ATOM 946 O O . THR A 1 125 ? 24.312 -31.5 -24.172 1 80.94 125 THR A O 1
ATOM 949 N N . LEU A 1 126 ? 24.25 -29.25 -24.094 1 82.62 126 LEU A N 1
ATOM 950 C CA . LEU A 1 126 ? 25.578 -29.141 -24.688 1 82.62 126 LEU A CA 1
ATOM 951 C C . LEU A 1 126 ? 26.656 -29.547 -23.688 1 82.62 126 LEU A C 1
ATOM 953 O O . LEU A 1 126 ? 27.734 -29.984 -24.078 1 82.62 126 LEU A O 1
ATOM 957 N N . SER A 1 127 ? 26.391 -29.406 -22.422 1 78 127 SER A N 1
ATOM 958 C CA . SER A 1 127 ? 27.375 -29.688 -21.391 1 78 127 SER A CA 1
ATOM 959 C C . SER A 1 127 ? 27.469 -31.188 -21.109 1 78 127 SER A C 1
ATOM 961 O O . SER A 1 127 ? 28.391 -31.641 -20.438 1 78 127 SER A O 1
ATOM 963 N N . GLY A 1 128 ? 26.719 -32.094 -21.656 1 69.25 128 GLY A N 1
ATOM 964 C CA . GLY A 1 128 ? 26.781 -33.531 -21.484 1 69.25 128 GLY A CA 1
ATOM 965 C C . GLY A 1 128 ? 25.75 -34.062 -20.484 1 69.25 128 GLY A C 1
ATOM 966 O O . GLY A 1 128 ? 25.188 -33.281 -19.703 1 69.25 128 GLY A O 1
ATOM 967 N N . ASP A 1 129 ? 25.406 -35.375 -20.516 1 64.31 129 ASP A N 1
ATOM 968 C CA . ASP A 1 129 ? 24.312 -36.062 -19.812 1 64.31 129 ASP A CA 1
ATOM 969 C C . ASP A 1 129 ? 24.484 -35.938 -18.297 1 64.31 129 ASP A C 1
ATOM 971 O O . ASP A 1 129 ? 23.516 -35.656 -17.594 1 64.31 129 ASP A O 1
ATOM 975 N N . MET A 1 130 ? 25.672 -36.25 -17.734 1 60.69 130 MET A N 1
ATOM 976 C CA . MET A 1 130 ? 25.859 -36.375 -16.297 1 60.69 130 MET A CA 1
ATOM 977 C C . MET A 1 130 ? 25.812 -35 -15.617 1 60.69 130 MET A C 1
ATOM 979 O O . MET A 1 130 ? 25.422 -34.906 -14.453 1 60.69 130 MET A O 1
ATOM 983 N N . SER A 1 131 ? 25.938 -34 -16.375 1 77.56 131 SER A N 1
ATOM 984 C CA . SER A 1 131 ? 26.109 -32.688 -15.766 1 77.56 131 SER A CA 1
ATOM 985 C C . SER A 1 131 ? 24.922 -31.797 -16.062 1 77.56 131 SER A C 1
ATOM 987 O O . SER A 1 131 ? 24.891 -30.625 -15.656 1 77.56 131 SER A O 1
ATOM 989 N N . GLU A 1 132 ? 23.953 -32.438 -16.578 1 80.06 132 GLU A N 1
ATOM 990 C CA . GLU A 1 132 ? 22.812 -31.641 -17.031 1 80.06 132 GLU A CA 1
ATOM 991 C C . GLU A 1 132 ? 22.047 -31.062 -15.852 1 80.06 132 GLU A C 1
ATOM 993 O O . GLU A 1 132 ? 21.703 -29.875 -15.844 1 80.06 132 GLU A O 1
ATOM 998 N N . ALA A 1 133 ? 21.891 -31.891 -14.852 1 78.31 133 ALA A N 1
ATOM 999 C CA . ALA A 1 133 ? 21.125 -31.453 -13.688 1 78.31 133 ALA A CA 1
ATOM 1000 C C . ALA A 1 133 ? 21.859 -30.344 -12.945 1 78.31 133 ALA A C 1
ATOM 1002 O O . ALA A 1 133 ? 21.234 -29.375 -12.484 1 78.31 133 ALA A O 1
ATOM 1003 N N . ILE A 1 134 ? 23.125 -30.406 -12.898 1 84.75 134 ILE A N 1
ATOM 1004 C CA . ILE A 1 134 ? 23.922 -29.422 -12.18 1 84.75 134 ILE A CA 1
ATOM 1005 C C . ILE A 1 134 ? 23.906 -28.094 -12.938 1 84.75 134 ILE A C 1
ATOM 1007 O O . ILE A 1 134 ? 23.75 -27.031 -12.336 1 84.75 134 ILE A O 1
ATOM 1011 N N . VAL A 1 135 ? 24.078 -28.219 -14.227 1 86.44 135 VAL A N 1
ATOM 1012 C CA . VAL A 1 135 ? 24.125 -27.016 -15.047 1 86.44 135 VAL A CA 1
ATOM 1013 C C . VAL A 1 135 ? 22.781 -26.297 -14.984 1 86.44 135 VAL A C 1
ATOM 1015 O O . VAL A 1 135 ? 22.734 -25.078 -14.828 1 86.44 135 VAL A O 1
ATOM 1018 N N . ILE A 1 136 ? 21.703 -27.016 -15.047 1 86.06 136 ILE A N 1
ATOM 1019 C CA . ILE A 1 136 ? 20.375 -26.406 -14.992 1 86.06 136 ILE A CA 1
ATOM 1020 C C . ILE A 1 136 ? 20.172 -25.734 -13.633 1 86.06 136 ILE A C 1
ATOM 1022 O O . ILE A 1 136 ? 19.641 -24.609 -13.57 1 86.06 136 ILE A O 1
ATOM 1026 N N . ASN A 1 137 ? 20.609 -26.391 -12.586 1 87.94 137 ASN A N 1
ATOM 1027 C CA . ASN A 1 137 ? 20.422 -25.844 -11.25 1 87.94 137 ASN A CA 1
ATOM 1028 C C . ASN A 1 137 ? 21.25 -24.578 -11.047 1 87.94 137 ASN A C 1
ATOM 1030 O O . ASN A 1 137 ? 20.812 -23.656 -10.359 1 87.94 137 ASN A O 1
ATOM 1034 N N . VAL A 1 138 ? 22.359 -24.547 -11.586 1 89.75 138 VAL A N 1
ATOM 1035 C CA . VAL A 1 138 ? 23.219 -23.375 -11.469 1 89.75 138 VAL A CA 1
ATOM 1036 C C . VAL A 1 138 ? 22.578 -22.203 -12.227 1 89.75 138 VAL A C 1
ATOM 1038 O O . VAL A 1 138 ? 22.594 -21.062 -11.75 1 89.75 138 VAL A O 1
ATOM 1041 N N . ILE A 1 139 ? 22.062 -22.516 -13.391 1 91.25 139 ILE A N 1
ATOM 1042 C CA . ILE A 1 139 ? 21.422 -21.484 -14.203 1 91.25 139 ILE A CA 1
ATOM 1043 C C . ILE A 1 139 ? 20.188 -20.969 -13.492 1 91.25 139 ILE A C 1
ATOM 1045 O O . ILE A 1 139 ? 19.969 -19.75 -13.398 1 91.25 139 ILE A O 1
ATOM 1049 N N . VAL A 1 140 ? 19.406 -21.875 -12.977 1 91.12 140 VAL A N 1
ATOM 1050 C CA . VAL A 1 140 ? 18.203 -21.5 -12.273 1 91.12 140 VAL A CA 1
ATOM 1051 C C . VAL A 1 140 ? 18.562 -20.672 -11.039 1 91.12 140 VAL A C 1
ATOM 1053 O O . VAL A 1 140 ? 17.953 -19.625 -10.797 1 91.12 140 VAL A O 1
ATOM 1056 N N . PHE A 1 141 ? 19.547 -21.078 -10.32 1 93.94 141 PHE A N 1
ATOM 1057 C CA . PHE A 1 141 ? 20 -20.344 -9.141 1 93.94 141 PHE A CA 1
ATOM 1058 C C . PHE A 1 141 ? 20.406 -18.938 -9.516 1 93.94 141 PHE A C 1
ATOM 1060 O O . PHE A 1 141 ? 19.984 -17.969 -8.875 1 93.94 141 PHE A O 1
ATOM 1067 N N . SER A 1 142 ? 21.188 -18.844 -10.516 1 93.94 142 SER A N 1
ATOM 1068 C CA . SER A 1 142 ? 21.734 -17.547 -10.922 1 93.94 142 SER A CA 1
ATOM 1069 C C . SER A 1 142 ? 20.625 -16.594 -11.383 1 93.94 142 SER A C 1
ATOM 1071 O O . SER A 1 142 ? 20.578 -15.438 -10.969 1 93.94 142 SER A O 1
ATOM 1073 N N . ILE A 1 143 ? 19.719 -17.047 -12.172 1 94.06 143 ILE A N 1
ATOM 1074 C CA . ILE A 1 143 ? 18.656 -16.203 -12.727 1 94.06 143 ILE A CA 1
ATOM 1075 C C . ILE A 1 143 ? 17.703 -15.789 -11.617 1 94.06 143 ILE A C 1
ATOM 1077 O O . ILE A 1 143 ? 17.312 -14.625 -11.539 1 94.06 143 ILE A O 1
ATOM 1081 N N . VAL A 1 144 ? 17.375 -16.734 -10.75 1 94.38 144 VAL A N 1
ATOM 1082 C CA . VAL A 1 144 ? 16.453 -16.438 -9.656 1 94.38 144 VAL A CA 1
ATOM 1083 C C . VAL A 1 144 ? 17.094 -15.398 -8.727 1 94.38 144 VAL A C 1
ATOM 1085 O O . VAL A 1 144 ? 16.438 -14.445 -8.305 1 94.38 144 VAL A O 1
ATOM 1088 N N . ALA A 1 145 ? 18.359 -15.57 -8.477 1 94.19 145 ALA A N 1
ATOM 1089 C CA . ALA A 1 145 ? 19.062 -14.633 -7.598 1 94.19 145 ALA A CA 1
ATOM 1090 C C . ALA A 1 145 ? 19.156 -13.25 -8.234 1 94.19 145 ALA A C 1
ATOM 1092 O O . ALA A 1 145 ? 18.875 -12.242 -7.582 1 94.19 145 ALA A O 1
ATOM 1093 N N . ILE A 1 146 ? 19.438 -13.211 -9.477 1 93 146 ILE A N 1
ATOM 1094 C CA . ILE A 1 146 ? 19.625 -11.945 -10.18 1 93 146 ILE A CA 1
ATOM 1095 C C . ILE A 1 146 ? 18.297 -11.211 -10.281 1 93 146 ILE A C 1
ATOM 1097 O O . ILE A 1 146 ? 18.219 -10.008 -9.992 1 93 146 ILE A O 1
ATOM 1101 N N . VAL A 1 147 ? 17.281 -11.898 -10.641 1 93.69 147 VAL A N 1
ATOM 1102 C CA . VAL A 1 147 ? 15.984 -11.266 -10.836 1 93.69 147 VAL A CA 1
ATOM 1103 C C . VAL A 1 147 ? 15.383 -10.875 -9.484 1 93.69 147 VAL A C 1
ATOM 1105 O O . VAL A 1 147 ? 14.727 -9.836 -9.367 1 93.69 147 VAL A O 1
ATOM 1108 N N . SER A 1 148 ? 15.641 -11.719 -8.5 1 92.88 148 SER A N 1
ATOM 1109 C CA . SER A 1 148 ? 15.172 -11.367 -7.16 1 92.88 148 SER A CA 1
ATOM 1110 C C . SER A 1 148 ? 15.844 -10.086 -6.664 1 92.88 148 SER A C 1
ATOM 1112 O O . SER A 1 148 ? 15.211 -9.273 -5.988 1 92.88 148 SER A O 1
ATOM 1114 N N . PHE A 1 149 ? 17.062 -9.883 -6.953 1 91.56 149 PHE A N 1
ATOM 1115 C CA . PHE A 1 149 ? 17.766 -8.664 -6.586 1 91.56 149 PHE A CA 1
ATOM 1116 C C . PHE A 1 149 ? 17.25 -7.477 -7.387 1 91.56 149 PHE A C 1
ATOM 1118 O O . PHE A 1 149 ? 17.156 -6.363 -6.867 1 91.56 149 PHE A O 1
ATOM 1125 N N . ALA A 1 150 ? 16.922 -7.727 -8.617 1 89.75 150 ALA A N 1
ATOM 1126 C CA . ALA A 1 150 ? 16.422 -6.668 -9.484 1 89.75 150 ALA A CA 1
ATOM 1127 C C . ALA A 1 150 ? 15.07 -6.148 -8.977 1 89.75 150 ALA A C 1
ATOM 1129 O O . ALA A 1 150 ? 14.688 -5.012 -9.266 1 89.75 150 ALA A O 1
ATOM 1130 N N . ARG A 1 151 ? 14.406 -6.957 -8.273 1 89.12 151 ARG A N 1
ATOM 1131 C CA . ARG A 1 151 ? 13.109 -6.582 -7.723 1 89.12 151 ARG A CA 1
ATOM 1132 C C . ARG A 1 151 ? 13.25 -5.484 -6.672 1 89.12 151 ARG A C 1
ATOM 1134 O O . ARG A 1 151 ? 12.266 -4.836 -6.305 1 89.12 151 ARG A O 1
ATOM 1141 N N . PHE A 1 152 ? 14.461 -5.223 -6.188 1 88.19 152 PHE A N 1
ATOM 1142 C CA . PHE A 1 152 ? 14.672 -4.211 -5.156 1 88.19 152 PHE A CA 1
ATOM 1143 C C . PHE A 1 152 ? 14.984 -2.857 -5.785 1 88.19 152 PHE A C 1
ATOM 1145 O O . PHE A 1 152 ? 15.094 -1.852 -5.078 1 88.19 152 PHE A O 1
ATOM 1152 N N . PHE A 1 153 ? 15.109 -2.871 -7.059 1 86.19 153 PHE A N 1
ATOM 1153 C CA . PHE A 1 153 ? 15.25 -1.582 -7.727 1 86.19 153 PHE A CA 1
ATOM 1154 C C . PHE A 1 153 ? 13.945 -0.791 -7.652 1 86.19 153 PHE A C 1
ATOM 1156 O O . PHE A 1 153 ? 12.891 -1.293 -8.031 1 86.19 153 PHE A O 1
ATOM 1163 N N . PRO A 1 154 ? 13.914 0.382 -7.105 1 80.81 154 PRO A N 1
ATOM 1164 C CA . PRO A 1 154 ? 12.695 1.164 -6.898 1 80.81 154 PRO A CA 1
ATOM 1165 C C . PRO A 1 154 ? 11.883 1.348 -8.18 1 80.81 154 PRO A C 1
ATOM 1167 O O . PRO A 1 154 ? 10.656 1.239 -8.164 1 80.81 154 PRO A O 1
ATOM 1170 N N . LYS A 1 155 ? 12.523 1.652 -9.266 1 77.44 155 LYS A N 1
ATOM 1171 C CA . LYS A 1 155 ? 11.812 1.852 -10.523 1 77.44 155 LYS A CA 1
ATOM 1172 C C . LYS A 1 155 ? 11.164 0.555 -11.008 1 77.44 155 LYS A C 1
ATOM 1174 O O . LYS A 1 155 ? 10.031 0.562 -11.492 1 77.44 155 LYS A O 1
ATOM 1179 N N . MET A 1 156 ? 11.844 -0.581 -10.812 1 81.06 156 MET A N 1
ATOM 1180 C CA . MET A 1 156 ? 11.336 -1.882 -11.234 1 81.06 156 MET A CA 1
ATOM 1181 C C . MET A 1 156 ? 10.25 -2.377 -10.281 1 81.06 156 MET A C 1
ATOM 1183 O O . MET A 1 156 ? 9.281 -2.994 -10.719 1 81.06 156 MET A O 1
ATOM 1187 N N . LYS A 1 157 ? 10.414 -2.016 -9.062 1 78.62 157 LYS A N 1
ATOM 1188 C CA . LYS A 1 157 ? 9.461 -2.467 -8.055 1 78.62 157 LYS A CA 1
ATOM 1189 C C . LYS A 1 157 ? 8.086 -1.828 -8.266 1 78.62 157 LYS A C 1
ATOM 1191 O O . LYS A 1 157 ? 7.062 -2.5 -8.156 1 78.62 157 LYS A O 1
ATOM 1196 N N . ALA A 1 158 ? 8.078 -0.638 -8.625 1 75.25 158 ALA A N 1
ATOM 1197 C CA . ALA A 1 158 ? 6.84 0.12 -8.773 1 75.25 158 ALA A CA 1
ATOM 1198 C C . ALA A 1 158 ? 6.059 -0.334 -10 1 75.25 158 ALA A C 1
ATOM 1200 O O . ALA A 1 158 ? 4.828 -0.421 -9.969 1 75.25 158 ALA A O 1
ATOM 1201 N N . ARG A 1 159 ? 6.797 -0.807 -11 1 76.44 159 ARG A N 1
ATOM 1202 C CA . ARG A 1 159 ? 6.113 -1.005 -12.273 1 76.44 159 ARG A CA 1
ATOM 1203 C C . ARG A 1 159 ? 6.07 -2.482 -12.648 1 76.44 159 ARG A C 1
ATOM 1205 O O . ARG A 1 159 ? 5.109 -2.943 -13.266 1 76.44 159 ARG A O 1
ATOM 1212 N N . PHE A 1 160 ? 7.078 -3.244 -12.156 1 84.75 160 PHE A N 1
ATOM 1213 C CA . PHE A 1 160 ? 7.188 -4.574 -12.742 1 84.75 160 PHE A CA 1
ATOM 1214 C C . PHE A 1 160 ? 7.359 -5.629 -11.656 1 84.75 160 PHE A C 1
ATOM 1216 O O . PHE A 1 160 ? 7.883 -6.715 -11.914 1 84.75 160 PHE A O 1
ATOM 1223 N N . ASP A 1 161 ? 6.992 -5.285 -10.523 1 87.25 161 ASP A N 1
ATOM 1224 C CA . ASP A 1 161 ? 7.215 -6.219 -9.422 1 87.25 161 ASP A CA 1
ATOM 1225 C C . ASP A 1 161 ? 6.504 -7.547 -9.68 1 87.25 161 ASP A C 1
ATOM 1227 O O . ASP A 1 161 ? 7.109 -8.617 -9.547 1 87.25 161 ASP A O 1
ATOM 1231 N N . TYR A 1 162 ? 5.254 -7.52 -10.141 1 87.12 162 TYR A N 1
ATOM 1232 C CA . TYR A 1 162 ? 4.484 -8.727 -10.406 1 87.12 162 TYR A CA 1
ATOM 1233 C C . TYR A 1 162 ? 5.07 -9.5 -11.586 1 87.12 162 TYR A C 1
ATOM 1235 O O . TYR A 1 162 ? 5.215 -10.727 -11.523 1 87.12 162 TYR A O 1
ATOM 1243 N N . GLY A 1 163 ? 5.465 -8.789 -12.57 1 89.75 163 GLY A N 1
ATOM 1244 C CA . GLY A 1 163 ? 6.039 -9.43 -13.742 1 89.75 163 GLY A CA 1
ATOM 1245 C C . GLY A 1 163 ? 7.328 -10.172 -13.445 1 89.75 163 GLY A C 1
ATOM 1246 O O . GLY A 1 163 ? 7.543 -11.273 -13.938 1 89.75 163 GLY A O 1
ATOM 1247 N N . LEU A 1 164 ? 8.156 -9.633 -12.688 1 92.56 164 LEU A N 1
ATOM 1248 C CA . LEU A 1 164 ? 9.422 -10.258 -12.336 1 92.56 164 LEU A CA 1
ATOM 1249 C C . LEU A 1 164 ? 9.195 -11.516 -11.5 1 92.56 164 LEU A C 1
ATOM 1251 O O . LEU A 1 164 ? 9.906 -12.508 -11.664 1 92.56 164 LEU A O 1
ATOM 1255 N N . MET A 1 165 ? 8.219 -11.414 -10.68 1 92.06 165 MET A N 1
ATOM 1256 C CA . MET A 1 165 ? 7.879 -12.586 -9.883 1 92.06 165 MET A CA 1
ATOM 1257 C C . MET A 1 165 ? 7.41 -13.734 -10.766 1 92.06 165 MET A C 1
ATOM 1259 O O . MET A 1 165 ? 7.832 -14.875 -10.586 1 92.06 165 MET A O 1
ATOM 1263 N N . ILE A 1 166 ? 6.555 -13.359 -11.656 1 92.25 166 ILE A N 1
ATOM 1264 C CA . ILE A 1 166 ? 6.027 -14.375 -12.57 1 92.25 166 ILE A CA 1
ATOM 1265 C C . ILE A 1 166 ? 7.16 -14.922 -13.438 1 92.25 166 ILE A C 1
ATOM 1267 O O . ILE A 1 166 ? 7.176 -16.109 -13.773 1 92.25 166 ILE A O 1
ATOM 1271 N N . PHE A 1 167 ? 8.062 -14.094 -13.812 1 94.06 167 PHE A N 1
ATOM 1272 C CA . PHE A 1 167 ? 9.227 -14.531 -14.586 1 94.06 167 PHE A CA 1
ATOM 1273 C C . PHE A 1 167 ? 10.008 -15.594 -13.82 1 94.06 167 PHE A C 1
ATOM 1275 O O . PHE A 1 167 ? 10.359 -16.641 -14.383 1 94.06 167 PHE A O 1
ATOM 1282 N N . ILE A 1 168 ? 10.32 -15.281 -12.602 1 93.94 168 ILE A N 1
ATOM 1283 C CA . ILE A 1 168 ? 11.062 -16.219 -11.773 1 93.94 168 ILE A CA 1
ATOM 1284 C C . ILE A 1 168 ? 10.297 -17.531 -11.672 1 93.94 168 ILE A C 1
ATOM 1286 O O . ILE A 1 168 ? 10.883 -18.609 -11.812 1 93.94 168 ILE A O 1
ATOM 1290 N N . LEU A 1 169 ? 9.047 -17.391 -11.508 1 91.75 169 LEU A N 1
ATOM 1291 C CA . LEU A 1 169 ? 8.172 -18.562 -11.336 1 91.75 169 LEU A CA 1
ATOM 1292 C C . LEU A 1 169 ? 8.172 -19.422 -12.586 1 91.75 169 LEU A C 1
ATOM 1294 O O . LEU A 1 169 ? 8.461 -20.625 -12.523 1 91.75 169 LEU A O 1
ATOM 1298 N N . THR A 1 170 ? 7.891 -18.844 -13.672 1 91.5 170 THR A N 1
ATOM 1299 C CA . THR A 1 170 ? 7.734 -19.562 -14.93 1 91.5 170 THR A CA 1
ATOM 1300 C C . THR A 1 170 ? 9.078 -20.109 -15.406 1 91.5 170 THR A C 1
ATOM 1302 O O . THR A 1 170 ? 9.156 -21.234 -15.898 1 91.5 170 THR A O 1
ATOM 1305 N N . PHE A 1 171 ? 10.078 -19.359 -15.234 1 92.5 171 PHE A N 1
ATOM 1306 C CA . PHE A 1 171 ? 11.406 -19.828 -15.617 1 92.5 171 PHE A CA 1
ATOM 1307 C C . PHE A 1 171 ? 11.805 -21.062 -14.82 1 92.5 171 PHE A C 1
ATOM 1309 O O . PHE A 1 171 ? 12.305 -22.031 -15.391 1 92.5 171 PHE A O 1
ATOM 1316 N N . SER A 1 172 ? 11.594 -20.969 -13.57 1 90.75 172 SER A N 1
ATOM 1317 C CA . SER A 1 172 ? 11.938 -22.094 -12.711 1 90.75 172 SER A CA 1
ATOM 1318 C C . SER A 1 172 ? 11.125 -23.344 -13.07 1 90.75 172 SER A C 1
ATOM 1320 O O . SER A 1 172 ? 11.664 -24.453 -13.086 1 90.75 172 SER A O 1
ATOM 1322 N N . LEU A 1 173 ? 9.906 -23.141 -13.391 1 87.06 173 LEU A N 1
ATOM 1323 C CA . LEU A 1 173 ? 9.039 -24.25 -13.734 1 87.06 173 LEU A CA 1
ATOM 1324 C C . LEU A 1 173 ? 9.492 -24.906 -15.047 1 87.06 173 LEU A C 1
ATOM 1326 O O . LEU A 1 173 ? 9.578 -26.125 -15.141 1 87.06 173 LEU A O 1
ATOM 1330 N N . ILE A 1 174 ? 9.773 -24.078 -15.977 1 85.88 174 ILE A N 1
ATOM 1331 C CA . ILE A 1 174 ? 10.172 -24.578 -17.297 1 85.88 174 ILE A CA 1
ATOM 1332 C C . ILE A 1 174 ? 11.531 -25.266 -17.188 1 85.88 174 ILE A C 1
ATOM 1334 O O . ILE A 1 174 ? 11.727 -26.359 -17.75 1 85.88 174 ILE A O 1
ATOM 1338 N N . ALA A 1 175 ? 12.398 -24.641 -16.484 1 85.69 175 ALA A N 1
ATOM 1339 C CA . ALA A 1 175 ? 13.75 -25.172 -16.359 1 85.69 175 ALA A CA 1
ATOM 1340 C C . ALA A 1 175 ? 13.75 -26.5 -15.609 1 85.69 175 ALA A C 1
ATOM 1342 O O . ALA A 1 175 ? 14.445 -27.453 -16 1 85.69 175 ALA A O 1
ATOM 1343 N N . VAL A 1 176 ? 12.977 -26.594 -14.602 1 80.56 176 VAL A N 1
ATOM 1344 C CA . VAL A 1 176 ? 12.953 -27.797 -13.766 1 80.56 176 VAL A CA 1
ATOM 1345 C C . VAL A 1 176 ? 12.195 -28.906 -14.477 1 80.56 176 VAL A C 1
ATOM 1347 O O . VAL A 1 176 ? 12.625 -30.062 -14.469 1 80.56 176 VAL A O 1
ATOM 1350 N N . SER A 1 177 ? 11.102 -28.578 -15.102 1 78.62 177 SER A N 1
ATOM 1351 C CA . SER A 1 177 ? 10.312 -29.562 -15.82 1 78.62 177 SER A CA 1
ATOM 1352 C C . SER A 1 177 ? 11.055 -30.078 -17.047 1 78.62 177 SER A C 1
ATOM 1354 O O . SER A 1 177 ? 10.812 -31.188 -17.516 1 78.62 177 SER A O 1
ATOM 1356 N N . GLY A 1 178 ? 11.891 -29.281 -17.594 1 73.88 178 GLY A N 1
ATOM 1357 C CA . GLY A 1 178 ? 12.633 -29.641 -18.797 1 73.88 178 GLY A CA 1
ATOM 1358 C C . GLY A 1 178 ? 13.602 -30.797 -18.578 1 73.88 178 GLY A C 1
ATOM 1359 O O . GLY A 1 178 ? 13.984 -31.484 -19.516 1 73.88 178 GLY A O 1
ATOM 1360 N N . TYR A 1 179 ? 13.891 -31 -17.344 1 73.12 179 TYR A N 1
ATOM 1361 C CA . TYR A 1 179 ? 14.805 -32.094 -17.031 1 73.12 179 TYR A CA 1
ATOM 1362 C C . TYR A 1 179 ? 14.18 -33.438 -17.359 1 73.12 179 TYR A C 1
ATOM 1364 O O . TYR A 1 179 ? 14.875 -34.375 -17.766 1 73.12 179 TYR A O 1
ATOM 1372 N N . ARG A 1 180 ? 12.914 -33.531 -17.234 1 70.12 180 ARG A N 1
ATOM 1373 C CA . ARG A 1 180 ? 12.297 -34.844 -17.406 1 70.12 180 ARG A CA 1
ATOM 1374 C C . ARG A 1 180 ? 11.469 -34.906 -18.688 1 70.12 180 ARG A C 1
ATOM 1376 O O . ARG A 1 180 ? 11.055 -35.969 -19.109 1 70.12 180 ARG A O 1
ATOM 1383 N N . GLU A 1 181 ? 11.156 -33.75 -19.141 1 66.44 181 GLU A N 1
ATOM 1384 C CA . GLU A 1 181 ? 10.289 -33.781 -20.328 1 66.44 181 GLU A CA 1
ATOM 1385 C C . GLU A 1 181 ? 11.102 -33.875 -21.609 1 66.44 181 GLU A C 1
ATOM 1387 O O . GLU A 1 181 ? 12.211 -33.344 -21.703 1 66.44 181 GLU A O 1
ATOM 1392 N N . GLU A 1 182 ? 10.633 -34.75 -22.453 1 63.41 182 GLU A N 1
ATOM 1393 C CA . GLU A 1 182 ? 11.32 -35.031 -23.703 1 63.41 182 GLU A CA 1
ATOM 1394 C C . GLU A 1 182 ? 11.312 -33.812 -24.625 1 63.41 182 GLU A C 1
ATOM 1396 O O . GLU A 1 182 ? 12.32 -33.5 -25.266 1 63.41 182 GLU A O 1
ATOM 1401 N N . SER A 1 183 ? 10.125 -33.156 -24.688 1 77.12 183 SER A N 1
ATOM 1402 C CA . SER A 1 183 ? 10.086 -32 -25.594 1 77.12 183 SER A CA 1
ATOM 1403 C C . SER A 1 183 ? 9.852 -30.703 -24.844 1 77.12 183 SER A C 1
ATOM 1405 O O . SER A 1 183 ? 8.703 -30.344 -24.578 1 77.12 183 SER A O 1
ATOM 1407 N N . ILE A 1 184 ? 10.914 -30.031 -24.547 1 77.69 184 ILE A N 1
ATOM 1408 C CA . ILE A 1 184 ? 10.883 -28.797 -23.766 1 77.69 184 ILE A CA 1
ATOM 1409 C C . ILE A 1 184 ? 10.211 -27.688 -24.562 1 77.69 184 ILE A C 1
ATOM 1411 O O . ILE A 1 184 ? 9.375 -26.953 -24.031 1 77.69 184 ILE A O 1
ATOM 1415 N N . PRO A 1 185 ? 10.547 -27.594 -25.875 1 80.88 185 PRO A N 1
ATOM 1416 C CA . PRO A 1 185 ? 9.891 -26.516 -26.625 1 80.88 185 PRO A CA 1
ATOM 1417 C C . PRO A 1 185 ? 8.375 -26.688 -26.688 1 80.88 185 PRO A C 1
ATOM 1419 O O . PRO A 1 185 ? 7.641 -25.703 -26.641 1 80.88 185 PRO A O 1
ATOM 1422 N N . LYS A 1 186 ? 7.977 -27.906 -26.781 1 82.31 186 LYS A N 1
ATOM 1423 C CA . LYS A 1 186 ? 6.535 -28.141 -26.812 1 82.31 186 LYS A CA 1
ATOM 1424 C C . LYS A 1 186 ? 5.887 -27.766 -25.484 1 82.31 186 LYS A C 1
ATOM 1426 O O . LYS A 1 186 ? 4.828 -27.125 -25.469 1 82.31 186 LYS A O 1
ATOM 1431 N N . MET A 1 187 ? 6.496 -28.078 -24.422 1 79.19 187 MET A N 1
ATOM 1432 C CA . MET A 1 187 ? 5.965 -27.766 -23.094 1 79.19 187 MET A CA 1
ATOM 1433 C C . MET A 1 187 ? 5.914 -26.25 -22.875 1 79.19 187 MET A C 1
ATOM 1435 O O . MET A 1 187 ? 4.93 -25.734 -22.344 1 79.19 187 MET A O 1
ATOM 1439 N N . ALA A 1 188 ? 7.016 -25.641 -23.234 1 82.62 188 ALA A N 1
ATOM 1440 C CA . ALA A 1 188 ? 7.078 -24.188 -23.062 1 82.62 188 ALA A CA 1
ATOM 1441 C C . ALA A 1 188 ? 6.004 -23.5 -23.906 1 82.62 188 ALA A C 1
ATOM 1443 O O . ALA A 1 188 ? 5.371 -22.547 -23.438 1 82.62 188 ALA A O 1
ATOM 1444 N N . LEU A 1 189 ? 5.797 -23.953 -25.078 1 85.06 189 LEU A N 1
ATOM 1445 C CA . LEU A 1 189 ? 4.793 -23.375 -25.969 1 85.06 189 LEU A CA 1
ATOM 1446 C C . LEU A 1 189 ? 3.385 -23.641 -25.453 1 85.06 189 LEU A C 1
ATOM 1448 O O . LEU A 1 189 ? 2.502 -22.781 -25.562 1 85.06 189 LEU A O 1
ATOM 1452 N N . GLU A 1 190 ? 3.205 -24.812 -24.953 1 83.56 190 GLU A N 1
ATOM 1453 C CA . GLU A 1 190 ? 1.909 -25.156 -24.375 1 83.56 190 GLU A CA 1
ATOM 1454 C C . GLU A 1 190 ? 1.594 -24.281 -23.172 1 83.56 190 GLU A C 1
ATOM 1456 O O . GLU A 1 190 ? 0.463 -23.812 -23.016 1 83.56 190 GLU A O 1
ATOM 1461 N N . ARG A 1 191 ? 2.527 -24.016 -22.359 1 80.69 191 ARG A N 1
ATOM 1462 C CA . ARG A 1 191 ? 2.346 -23.156 -21.203 1 80.69 191 ARG A CA 1
ATOM 1463 C C . ARG A 1 191 ? 2.029 -21.719 -21.641 1 80.69 191 ARG A C 1
ATOM 1465 O O . ARG A 1 191 ? 1.121 -21.094 -21.094 1 80.69 191 ARG A O 1
ATOM 1472 N N . LEU A 1 192 ? 2.799 -21.328 -22.594 1 87.44 192 LEU A N 1
ATOM 1473 C CA . LEU A 1 192 ? 2.588 -19.969 -23.094 1 87.44 192 LEU A CA 1
ATOM 1474 C C . LEU A 1 192 ? 1.186 -19.828 -23.672 1 87.44 192 LEU A C 1
ATOM 1476 O O . LEU A 1 192 ? 0.491 -18.844 -23.375 1 87.44 192 LEU A O 1
ATOM 1480 N N . THR A 1 193 ? 0.789 -20.766 -24.453 1 88.69 193 THR A N 1
ATOM 1481 C CA . THR A 1 193 ? -0.508 -20.672 -25.109 1 88.69 193 THR A CA 1
ATOM 1482 C C . THR A 1 193 ? -1.641 -20.719 -24.094 1 88.69 193 THR A C 1
ATOM 1484 O O . THR A 1 193 ? -2.627 -20 -24.219 1 88.69 193 THR A O 1
ATOM 1487 N N . THR A 1 194 ? -1.484 -21.547 -23.078 1 88.25 194 THR A N 1
ATOM 1488 C CA . THR A 1 194 ? -2.525 -21.656 -22.062 1 88.25 194 THR A CA 1
ATOM 1489 C C . THR A 1 194 ? -2.596 -20.391 -21.219 1 88.25 194 THR A C 1
ATOM 1491 O O . THR A 1 194 ? -3.684 -19.969 -20.828 1 88.25 194 THR A O 1
ATOM 1494 N N . ILE A 1 195 ? -1.468 -19.828 -20.891 1 90.44 195 ILE A N 1
ATOM 1495 C CA . ILE A 1 195 ? -1.428 -18.609 -20.109 1 90.44 195 ILE A CA 1
ATOM 1496 C C . ILE A 1 195 ? -2.053 -17.469 -20.906 1 90.44 195 ILE A C 1
ATOM 1498 O O . ILE A 1 195 ? -2.828 -16.672 -20.359 1 90.44 195 ILE A O 1
ATOM 1502 N N . VAL A 1 196 ? -1.726 -17.422 -22.219 1 91.31 196 VAL A N 1
ATOM 1503 C CA . VAL A 1 196 ? -2.281 -16.391 -23.078 1 91.31 196 VAL A CA 1
ATOM 1504 C C . VAL A 1 196 ? -3.795 -16.562 -23.188 1 91.31 196 VAL A C 1
ATOM 1506 O O . VAL A 1 196 ? -4.547 -15.586 -23.125 1 91.31 196 VAL A O 1
ATOM 1509 N N . ALA A 1 197 ? -4.207 -17.75 -23.297 1 91 197 ALA A N 1
ATOM 1510 C CA . ALA A 1 197 ? -5.641 -18.031 -23.391 1 91 197 ALA A CA 1
ATOM 1511 C C . ALA A 1 197 ? -6.363 -17.625 -22.109 1 91 197 ALA A C 1
ATOM 1513 O O . ALA A 1 197 ? -7.398 -16.969 -22.156 1 91 197 ALA A O 1
ATOM 1514 N N . GLY A 1 198 ? -5.844 -18.062 -21 1 91.88 198 GLY A N 1
ATOM 1515 C CA . GLY A 1 198 ? -6.438 -17.688 -19.719 1 91.88 198 GLY A CA 1
ATOM 1516 C C . GLY A 1 198 ? -6.496 -16.188 -19.516 1 91.88 198 GLY A C 1
ATOM 1517 O O . GLY A 1 198 ? -7.516 -15.656 -19.062 1 91.88 198 GLY A O 1
ATOM 1518 N N . SER A 1 199 ? -5.434 -15.516 -19.828 1 94.19 199 SER A N 1
ATOM 1519 C CA . SER A 1 199 ? -5.371 -14.07 -19.672 1 94.19 199 SER A CA 1
ATOM 1520 C C . SER A 1 199 ? -6.367 -13.367 -20.594 1 94.19 199 SER A C 1
ATOM 1522 O O . SER A 1 199 ? -7.066 -12.445 -20.156 1 94.19 199 SER A O 1
ATOM 1524 N N . CYS A 1 200 ? -6.426 -13.82 -21.812 1 94 200 CYS A N 1
ATOM 1525 C CA . CYS A 1 200 ? -7.316 -13.203 -22.781 1 94 200 CYS A CA 1
ATOM 1526 C C . CYS A 1 200 ? -8.773 -13.336 -22.359 1 94 200 CYS A C 1
ATOM 1528 O O . CYS A 1 200 ? -9.539 -12.375 -22.422 1 94 200 CYS A O 1
ATOM 1530 N N . VAL A 1 201 ? -9.133 -14.469 -21.891 1 94.12 201 VAL A N 1
ATOM 1531 C CA . VAL A 1 201 ? -10.508 -14.703 -21.453 1 94.12 201 VAL A CA 1
ATOM 1532 C C . VAL A 1 201 ? -10.844 -13.789 -20.281 1 94.12 201 VAL A C 1
ATOM 1534 O O . VAL A 1 201 ? -11.906 -13.172 -20.25 1 94.12 201 VAL A O 1
ATOM 1537 N N . THR A 1 202 ? -9.961 -13.734 -19.359 1 94.56 202 THR A N 1
ATOM 1538 C CA . THR A 1 202 ? -10.195 -12.938 -18.156 1 94.56 202 THR A CA 1
ATOM 1539 C C . THR A 1 202 ? -10.266 -11.453 -18.5 1 94.56 202 THR A C 1
ATOM 1541 O O . THR A 1 202 ? -11.125 -10.727 -17.984 1 94.56 202 THR A O 1
ATOM 1544 N N . ILE A 1 203 ? -9.391 -10.992 -19.375 1 94.75 203 ILE A N 1
ATOM 1545 C CA . ILE A 1 203 ? -9.383 -9.594 -19.797 1 94.75 203 ILE A CA 1
ATOM 1546 C C . ILE A 1 203 ? -10.672 -9.273 -20.547 1 94.75 203 ILE A C 1
ATOM 1548 O O . ILE A 1 203 ? -11.297 -8.234 -20.312 1 94.75 203 ILE A O 1
ATOM 1552 N N . LEU A 1 204 ? -11.117 -10.18 -21.375 1 95.38 204 LEU A N 1
ATOM 1553 C CA . LEU A 1 204 ? -12.336 -9.969 -22.156 1 95.38 204 LEU A CA 1
ATOM 1554 C C . LEU A 1 204 ? -13.562 -9.93 -21.25 1 95.38 204 LEU A C 1
ATOM 1556 O O . LEU A 1 204 ? -14.438 -9.086 -21.438 1 95.38 204 LEU A O 1
ATOM 1560 N N . VAL A 1 205 ? -13.617 -10.789 -20.281 1 95.44 205 VAL A N 1
ATOM 1561 C CA . VAL A 1 205 ? -14.742 -10.805 -19.359 1 95.44 205 VAL A CA 1
ATOM 1562 C C . VAL A 1 205 ? -14.781 -9.5 -18.578 1 95.44 205 VAL A C 1
ATOM 1564 O O . VAL A 1 205 ? -15.859 -8.922 -18.375 1 95.44 205 VAL A O 1
ATOM 1567 N N . ASN A 1 206 ? -13.633 -9.031 -18.172 1 94.44 206 ASN A N 1
ATOM 1568 C CA . ASN A 1 206 ? -13.57 -7.828 -17.359 1 94.44 206 ASN A CA 1
ATOM 1569 C C . ASN A 1 206 ? -13.953 -6.586 -18.156 1 94.44 206 ASN A C 1
ATOM 1571 O O . ASN A 1 206 ? -14.609 -5.684 -17.641 1 94.44 206 ASN A O 1
ATOM 1575 N N . ILE A 1 207 ? -13.656 -6.504 -19.438 1 92.75 207 ILE A N 1
ATOM 1576 C CA . ILE A 1 207 ? -13.891 -5.332 -20.266 1 92.75 207 ILE A CA 1
ATOM 1577 C C . ILE A 1 207 ? -15.312 -5.359 -20.812 1 92.75 207 ILE A C 1
ATOM 1579 O O . ILE A 1 207 ? -15.969 -4.32 -20.906 1 92.75 207 ILE A O 1
ATOM 1583 N N . CYS A 1 208 ? -15.836 -6.527 -21.078 1 93.75 208 CYS A N 1
ATOM 1584 C CA . CYS A 1 208 ? -17.109 -6.633 -21.797 1 93.75 208 CYS A CA 1
ATOM 1585 C C . CYS A 1 208 ? -18.281 -6.633 -20.812 1 93.75 208 CYS A C 1
ATOM 1587 O O . CYS A 1 208 ? -19.375 -6.215 -21.172 1 93.75 208 CYS A O 1
ATOM 1589 N N . ILE A 1 209 ? -18.016 -7.102 -19.609 1 94.25 209 ILE A N 1
ATOM 1590 C CA . ILE A 1 209 ? -19.125 -7.195 -18.656 1 94.25 209 ILE A CA 1
ATOM 1591 C C . ILE A 1 209 ? -18.984 -6.098 -17.594 1 94.25 209 ILE A C 1
ATOM 1593 O O . ILE A 1 209 ? -18.25 -6.266 -16.609 1 94.25 209 ILE A O 1
ATOM 1597 N N . PHE A 1 210 ? -19.688 -5.117 -17.625 1 92.19 210 PHE A N 1
ATOM 1598 C CA . PHE A 1 210 ? -19.734 -4 -16.703 1 92.19 210 PHE A CA 1
ATOM 1599 C C . PHE A 1 210 ? -18.328 -3.633 -16.203 1 92.19 210 PHE A C 1
ATOM 1601 O O . PHE A 1 210 ? -18.016 -3.787 -15.031 1 92.19 210 PHE A O 1
ATOM 1608 N N . PRO A 1 211 ? -17.594 -3.039 -17.016 1 92.69 211 PRO A N 1
ATOM 1609 C CA . PRO A 1 211 ? -16.203 -2.73 -16.688 1 92.69 211 PRO A CA 1
ATOM 1610 C C . PRO A 1 211 ? -16.078 -1.646 -15.617 1 92.69 211 PRO A C 1
ATOM 1612 O O . PRO A 1 211 ? -16.891 -0.716 -15.578 1 92.69 211 PRO A O 1
ATOM 1615 N N . VAL A 1 212 ? -15.188 -1.85 -14.688 1 93.56 212 VAL A N 1
ATOM 1616 C CA . VAL A 1 212 ? -14.789 -0.839 -13.711 1 93.56 212 VAL A CA 1
ATOM 1617 C C . VAL A 1 212 ? -13.438 -0.25 -14.094 1 93.56 212 VAL A C 1
ATOM 1619 O O . VAL A 1 212 ? -12.445 -0.975 -14.195 1 93.56 212 VAL A O 1
ATOM 1622 N N . TRP A 1 213 ? -13.391 1.001 -14.336 1 92.56 213 TRP A N 1
ATOM 1623 C CA . TRP A 1 213 ? -12.18 1.683 -14.773 1 92.56 213 TRP A CA 1
ATOM 1624 C C . TRP A 1 213 ? -11.523 2.422 -13.609 1 92.56 213 TRP A C 1
ATOM 1626 O O . TRP A 1 213 ? -12.117 3.334 -13.031 1 92.56 213 TRP A O 1
ATOM 1636 N N . ILE A 1 214 ? -10.336 2.068 -13.312 1 94.19 214 ILE A N 1
ATOM 1637 C CA . ILE A 1 214 ? -9.617 2.666 -12.195 1 94.19 214 ILE A CA 1
ATOM 1638 C C . ILE A 1 214 ? -9.305 4.129 -12.5 1 94.19 214 ILE A C 1
ATOM 1640 O O . ILE A 1 214 ? -9.258 4.965 -11.594 1 94.19 214 ILE A O 1
ATOM 1644 N N . GLY A 1 215 ? -9.109 4.434 -13.766 1 92.88 215 GLY A N 1
ATOM 1645 C CA . GLY A 1 215 ? -8.914 5.824 -14.148 1 92.88 215 GLY A CA 1
ATOM 1646 C C . GLY A 1 215 ? -10.094 6.711 -13.797 1 92.88 215 GLY A C 1
ATOM 1647 O O . GLY A 1 215 ? -9.914 7.828 -13.312 1 92.88 215 GLY A O 1
ATOM 1648 N N . GLN A 1 216 ? -11.234 6.227 -14.047 1 93.12 216 GLN A N 1
ATOM 1649 C CA . GLN A 1 216 ? -12.445 6.957 -13.695 1 93.12 216 GLN A CA 1
ATOM 1650 C C . GLN A 1 216 ? -12.578 7.105 -12.18 1 93.12 216 GLN A C 1
ATOM 1652 O O . GLN A 1 216 ? -13.023 8.148 -11.688 1 93.12 216 GLN A O 1
ATOM 1657 N N . ASP A 1 217 ? -12.242 6.066 -11.531 1 93.12 217 ASP A N 1
ATOM 1658 C CA . ASP A 1 217 ? -12.281 6.125 -10.078 1 93.12 217 ASP A CA 1
ATOM 1659 C C . ASP A 1 217 ? -11.312 7.172 -9.547 1 93.12 217 ASP A C 1
ATOM 1661 O O . ASP A 1 217 ? -11.617 7.879 -8.578 1 93.12 217 ASP A O 1
ATOM 1665 N N . LEU A 1 218 ? -10.117 7.211 -10.133 1 94.12 218 LEU A N 1
ATOM 1666 C CA . LEU A 1 218 ? -9.133 8.211 -9.75 1 94.12 218 LEU A CA 1
ATOM 1667 C C . LEU A 1 218 ? -9.656 9.625 -10.008 1 94.12 218 LEU A C 1
ATOM 1669 O O . LEU A 1 218 ? -9.516 10.508 -9.164 1 94.12 218 LEU A O 1
ATOM 1673 N N . HIS A 1 219 ? -10.25 9.805 -11.141 1 94.38 219 HIS A N 1
ATOM 1674 C CA . HIS A 1 219 ? -10.852 11.078 -11.523 1 94.38 219 HIS A CA 1
ATOM 1675 C C . HIS A 1 219 ? -11.922 11.508 -10.516 1 94.38 219 HIS A C 1
ATOM 1677 O O . HIS A 1 219 ? -11.922 12.641 -10.039 1 94.38 219 HIS A O 1
ATOM 1683 N N . ASN A 1 220 ? -12.75 10.617 -10.188 1 94.12 220 ASN A N 1
ATOM 1684 C CA . ASN A 1 220 ? -13.82 10.898 -9.234 1 94.12 220 ASN A CA 1
ATOM 1685 C C . ASN A 1 220 ? -13.273 11.141 -7.832 1 94.12 220 ASN A C 1
ATOM 1687 O O . ASN A 1 220 ? -13.82 11.953 -7.086 1 94.12 220 ASN A O 1
ATOM 1691 N N . LEU A 1 221 ? -12.273 10.414 -7.516 1 94.38 221 LEU A N 1
ATOM 1692 C CA . LEU A 1 221 ? -11.672 10.562 -6.195 1 94.38 221 LEU A CA 1
ATOM 1693 C C . LEU A 1 221 ? -11.062 11.945 -6.031 1 94.38 221 LEU A C 1
ATOM 1695 O O . LEU A 1 221 ? -11.258 12.602 -5.004 1 94.38 221 LEU A O 1
ATOM 1699 N N . VAL A 1 222 ? -10.305 12.344 -6.984 1 95.25 222 VAL A N 1
ATOM 1700 C CA . VAL A 1 222 ? -9.672 13.656 -6.934 1 95.25 222 VAL A CA 1
ATOM 1701 C C . VAL A 1 222 ? -10.742 14.742 -6.867 1 95.25 222 VAL A C 1
ATOM 1703 O O . VAL A 1 222 ? -10.633 15.68 -6.07 1 95.25 222 VAL A O 1
ATOM 1706 N N . ALA A 1 223 ? -11.781 14.602 -7.648 1 95.81 223 ALA A N 1
ATOM 1707 C CA . ALA A 1 223 ? -12.883 15.555 -7.633 1 95.81 223 ALA A CA 1
ATOM 1708 C C . ALA A 1 223 ? -13.578 15.578 -6.273 1 95.81 223 ALA A C 1
ATOM 1710 O O . ALA A 1 223 ? -13.875 16.641 -5.738 1 95.81 223 ALA A O 1
ATOM 1711 N N . ALA A 1 224 ? -13.773 14.438 -5.777 1 94.62 224 ALA A N 1
ATOM 1712 C CA . ALA A 1 224 ? -14.43 14.328 -4.477 1 94.62 224 ALA A CA 1
ATOM 1713 C C . ALA A 1 224 ? -13.578 14.938 -3.373 1 94.62 224 ALA A C 1
ATOM 1715 O O . ALA A 1 224 ? -14.094 15.57 -2.449 1 94.62 224 ALA A O 1
ATOM 1716 N N . ASN A 1 225 ? -12.305 14.656 -3.465 1 95.12 225 ASN A N 1
ATOM 1717 C CA . ASN A 1 225 ? -11.406 15.227 -2.469 1 95.12 225 ASN A CA 1
ATOM 1718 C C . ASN A 1 225 ? -11.406 16.75 -2.51 1 95.12 225 ASN A C 1
ATOM 1720 O O . ASN A 1 225 ? -11.367 17.406 -1.467 1 95.12 225 ASN A O 1
ATOM 1724 N N . LEU A 1 226 ? -11.445 17.312 -3.682 1 96.25 226 LEU A N 1
ATOM 1725 C CA . LEU A 1 226 ? -11.547 18.766 -3.83 1 96.25 226 LEU A CA 1
ATOM 1726 C C . LEU A 1 226 ? -12.836 19.297 -3.203 1 96.25 226 LEU A C 1
ATOM 1728 O O . LEU A 1 226 ? -12.82 20.312 -2.514 1 96.25 226 LEU A O 1
ATOM 1732 N N . GLU A 1 227 ? -13.828 18.594 -3.447 1 95.12 227 GLU A N 1
ATOM 1733 C CA . GLU A 1 227 ? -15.133 18.984 -2.908 1 95.12 227 GLU A CA 1
ATOM 1734 C C . GLU A 1 227 ? -15.133 18.922 -1.382 1 95.12 227 GLU A C 1
ATOM 1736 O O . GLU A 1 227 ? -15.688 19.812 -0.726 1 95.12 227 GLU A O 1
ATOM 1741 N N . LYS A 1 228 ? -14.594 17.922 -0.851 1 94.44 228 LYS A N 1
ATOM 1742 C CA . LYS A 1 228 ? -14.531 17.781 0.601 1 94.44 228 LYS A CA 1
ATOM 1743 C C . LYS A 1 228 ? -13.758 18.938 1.231 1 94.44 228 LYS A C 1
ATOM 1745 O O . LYS A 1 228 ? -14.172 19.484 2.258 1 94.44 228 LYS A O 1
ATOM 1750 N N . LEU A 1 229 ? -12.641 19.266 0.635 1 94.94 229 LEU A N 1
ATOM 1751 C CA . LEU A 1 229 ? -11.867 20.391 1.134 1 94.94 229 LEU A CA 1
ATOM 1752 C C . LEU A 1 229 ? -12.664 21.688 1.005 1 94.94 229 LEU A C 1
ATOM 1754 O O . LEU A 1 229 ? -12.656 22.516 1.918 1 94.94 229 LEU A O 1
ATOM 1758 N N . GLY A 1 230 ? -13.297 21.812 -0.179 1 95.38 230 GLY A N 1
ATOM 1759 C CA . GLY A 1 230 ? -14.117 22.984 -0.388 1 95.38 230 GLY A CA 1
ATOM 1760 C C . GLY A 1 230 ? -15.25 23.109 0.618 1 95.38 230 GLY A C 1
ATOM 1761 O O . GLY A 1 230 ? -15.5 24.203 1.142 1 95.38 230 GLY A O 1
ATOM 1762 N N . ASN A 1 231 ? -15.875 22.047 0.886 1 93 231 ASN A N 1
ATOM 1763 C CA . ASN A 1 231 ? -16.969 22.047 1.853 1 93 231 ASN A CA 1
ATOM 1764 C C . ASN A 1 231 ? -16.484 22.422 3.25 1 93 231 ASN A C 1
ATOM 1766 O O . ASN A 1 231 ? -17.188 23.109 3.992 1 93 231 ASN A O 1
ATOM 1770 N N . PHE A 1 232 ? -15.391 21.984 3.621 1 93 232 PHE A N 1
ATOM 1771 C CA . PHE A 1 232 ? -14.836 22.344 4.914 1 93 232 PHE A CA 1
ATOM 1772 C C . PHE A 1 232 ? -14.609 23.859 4.996 1 93 232 PHE A C 1
ATOM 1774 O O . PHE A 1 232 ? -14.992 24.484 5.977 1 93 232 PHE A O 1
ATOM 1781 N N . LEU A 1 233 ? -14.008 24.406 3.982 1 93.44 233 LEU A N 1
ATOM 1782 C CA . LEU A 1 233 ? -13.672 25.828 3.994 1 93.44 233 LEU A CA 1
ATOM 1783 C C . LEU A 1 233 ? -14.938 26.688 3.949 1 93.44 233 LEU A C 1
ATOM 1785 O O . LEU A 1 233 ? -14.992 27.75 4.57 1 93.44 233 LEU A O 1
ATOM 1789 N N . LEU A 1 234 ? -15.945 26.188 3.273 1 92.19 234 LEU A N 1
ATOM 1790 C CA . LEU A 1 234 ? -17.219 26.906 3.215 1 92.19 234 LEU A CA 1
ATOM 1791 C C . LEU A 1 234 ? -17.891 26.922 4.582 1 92.19 234 LEU A C 1
ATOM 1793 O O . LEU A 1 234 ? -18.547 27.906 4.941 1 92.19 234 LEU A O 1
ATOM 1797 N N . GLY A 1 235 ? -17.703 25.844 5.297 1 87.69 235 GLY A N 1
ATOM 1798 C CA . GLY A 1 235 ? -18.328 25.75 6.602 1 87.69 235 GLY A CA 1
ATOM 1799 C C . GLY A 1 235 ? -17.469 26.266 7.73 1 87.69 235 GLY A C 1
ATOM 1800 O O . GLY A 1 235 ? -17.938 26.469 8.852 1 87.69 235 GLY A O 1
ATOM 1801 N N . PHE A 1 236 ? -16.234 26.547 7.52 1 88 236 PHE A N 1
ATOM 1802 C CA . PHE A 1 236 ? -15.289 26.938 8.555 1 88 236 PHE A CA 1
ATOM 1803 C C . PHE A 1 236 ? -15.68 28.266 9.172 1 88 236 PHE A C 1
ATOM 1805 O O . PHE A 1 236 ? -15.68 28.422 10.391 1 88 236 PHE A O 1
ATOM 1812 N N . GLY A 1 237 ? -16.031 29.328 8.359 1 82.31 237 GLY A N 1
ATOM 1813 C CA . GLY A 1 237 ? -16.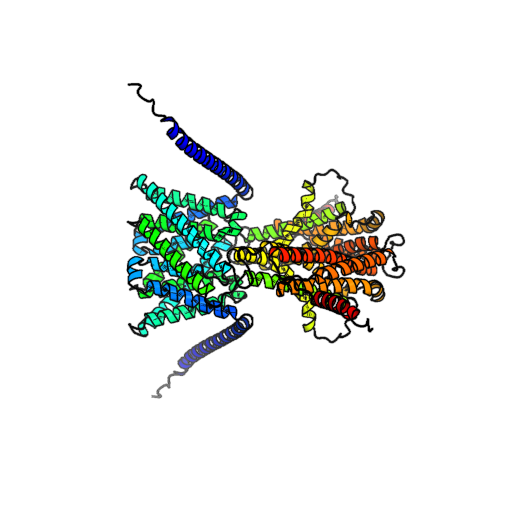391 30.656 8.859 1 82.31 237 GLY A CA 1
ATOM 1814 C C . GLY A 1 237 ? -17.578 30.625 9.805 1 82.31 237 GLY A C 1
ATOM 1815 O O . GLY A 1 237 ? -17.562 31.281 10.852 1 82.31 237 GLY A O 1
ATOM 1816 N N . GLY A 1 238 ? -18.547 29.797 9.438 1 80.88 238 GLY A N 1
ATOM 1817 C CA . GLY A 1 238 ? -19.719 29.703 10.289 1 80.88 238 GLY A CA 1
ATOM 1818 C C . GLY A 1 238 ? -19.453 29.031 11.617 1 80.88 238 GLY A C 1
ATOM 1819 O O . GLY A 1 238 ? -20.016 29.422 12.648 1 80.88 238 GLY A O 1
ATOM 1820 N N . GLU A 1 239 ? -18.578 28.094 11.664 1 82.38 239 GLU A N 1
ATOM 1821 C CA . GLU A 1 239 ? -18.266 27.359 12.883 1 82.38 239 GLU A CA 1
ATOM 1822 C C . GLU A 1 239 ? -17.297 28.141 13.766 1 82.38 239 GLU A C 1
ATOM 1824 O O . GLU A 1 239 ? -17.453 28.156 14.992 1 82.38 239 GLU A O 1
ATOM 1829 N N . TYR A 1 240 ? -16.375 28.797 13.148 1 83.75 240 TYR A N 1
ATOM 1830 C CA . TYR A 1 240 ? -15.352 29.516 13.906 1 83.75 240 TYR A CA 1
ATOM 1831 C C . TYR A 1 240 ? -15.906 30.828 14.469 1 83.75 240 TYR A C 1
ATOM 1833 O O . TYR A 1 240 ? -15.578 31.219 15.586 1 83.75 240 TYR A O 1
ATOM 1841 N N . PHE A 1 241 ? -16.844 31.516 13.758 1 81.62 241 PHE A N 1
ATOM 1842 C CA . PHE A 1 241 ? -17.344 32.812 14.18 1 81.62 241 PHE A CA 1
ATOM 1843 C C . PHE A 1 241 ? -18.766 32.719 14.719 1 81.62 241 PHE A C 1
ATOM 1845 O O . PHE A 1 241 ? -19.375 33.719 15.086 1 81.62 241 PHE A O 1
ATOM 1852 N N . GLY A 1 242 ? -19.125 31.391 15.102 1 70.69 242 GLY A N 1
ATOM 1853 C CA . GLY A 1 242 ? -20.391 31.156 15.797 1 70.69 242 GLY A CA 1
ATOM 1854 C C . GLY A 1 242 ? -21.594 31.641 15.031 1 70.69 242 GLY A C 1
ATOM 1855 O O . GLY A 1 242 ? -22.641 31.922 15.617 1 70.69 242 GLY A O 1
ATOM 1856 N N . VAL A 1 243 ? -21.438 32.125 13.836 1 59.28 243 VAL A N 1
ATOM 1857 C CA . VAL A 1 243 ? -22.609 32.625 13.117 1 59.28 243 VAL A CA 1
ATOM 1858 C C . VAL A 1 243 ? -23.547 31.484 12.797 1 59.28 243 VAL A C 1
ATOM 1860 O O . VAL A 1 243 ? -24.672 31.688 12.344 1 59.28 243 VAL A O 1
ATOM 1863 N N . SER A 1 244 ? -23.062 30.312 12.844 1 52.59 244 SER A N 1
ATOM 1864 C CA . SER A 1 244 ? -24.031 29.281 12.484 1 52.59 244 SER A CA 1
ATOM 1865 C C . SER A 1 244 ? -25.141 29.172 13.531 1 52.59 244 SER A C 1
ATOM 1867 O O . SER A 1 244 ? -24.859 28.953 14.711 1 52.59 244 SER A O 1
ATOM 1869 N N . GLU A 1 245 ? -26.094 29.969 13.5 1 45.47 245 GLU A N 1
ATOM 1870 C CA . GLU A 1 245 ? -27.344 29.984 14.242 1 45.47 245 GLU A CA 1
ATOM 1871 C C . GLU A 1 245 ? -27.719 28.578 14.703 1 45.47 245 GLU A C 1
ATOM 1873 O O . GLU A 1 245 ? -28.531 28.406 15.617 1 45.47 245 GLU A O 1
ATOM 1878 N N . ASP A 1 246 ? -27.734 27.531 13.867 1 43.75 246 ASP A N 1
ATOM 1879 C CA . ASP A 1 246 ? -28.453 26.328 14.266 1 43.75 246 ASP A CA 1
ATOM 1880 C C . ASP A 1 246 ? -27.672 25.516 15.289 1 43.75 246 ASP A C 1
ATOM 1882 O O . ASP A 1 246 ? -26.828 24.688 14.93 1 43.75 246 ASP A O 1
ATOM 1886 N N . GLU A 1 247 ? -27.359 26.062 16.375 1 44.56 247 GLU A N 1
ATOM 1887 C CA . GLU A 1 247 ? -26.906 25.359 17.578 1 44.56 247 GLU A CA 1
ATOM 1888 C C . GLU A 1 247 ? -27.359 23.906 17.578 1 44.56 247 GLU A C 1
ATOM 1890 O O . GLU A 1 247 ? -26.719 23.047 18.188 1 44.56 247 GLU A O 1
ATOM 1895 N N . ASP A 1 248 ? -28.672 23.734 17.375 1 42.5 248 ASP A N 1
ATOM 1896 C CA . ASP A 1 248 ? -29.406 22.484 17.531 1 42.5 248 ASP A CA 1
ATOM 1897 C C . ASP A 1 248 ? -29.125 21.547 16.359 1 42.5 248 ASP A C 1
ATOM 1899 O O . ASP A 1 248 ? -29.875 20.578 16.141 1 42.5 248 ASP A O 1
ATOM 1903 N N . ALA A 1 249 ? -28.438 22.016 15.375 1 44.12 249 ALA A N 1
ATOM 1904 C CA . ALA A 1 249 ? -28.375 21.016 14.312 1 44.12 249 ALA A CA 1
ATOM 1905 C C . ALA A 1 249 ? -27.609 19.781 14.766 1 44.12 249 ALA A C 1
ATOM 1907 O O . ALA A 1 249 ? -26.531 19.891 15.352 1 44.12 249 ALA A O 1
ATOM 1908 N N . PRO A 1 250 ? -28.141 18.609 14.711 1 46.88 250 PRO A N 1
ATOM 1909 C CA . PRO A 1 250 ? -27.625 17.312 15.156 1 46.88 250 PRO A CA 1
ATOM 1910 C C . PRO A 1 250 ? -26.219 17.031 14.641 1 46.88 250 PRO A C 1
ATOM 1912 O O . PRO A 1 250 ? -25.812 17.547 13.594 1 46.88 250 PRO A O 1
ATOM 1915 N N . ASN A 1 251 ? -25.297 16.469 15.508 1 47.5 251 ASN A N 1
ATOM 1916 C CA . ASN A 1 251 ? -23.938 15.961 15.367 1 47.5 251 ASN A CA 1
ATOM 1917 C C . ASN A 1 251 ? -23.688 15.406 13.961 1 47.5 251 ASN A C 1
ATOM 1919 O O . ASN A 1 251 ? -22.547 15.281 13.531 1 47.5 251 ASN A O 1
ATOM 1923 N N . GLU A 1 252 ? -24.75 14.906 13.398 1 49.38 252 GLU A N 1
ATOM 1924 C CA . GLU A 1 252 ? -24.656 14.219 12.109 1 49.38 252 GLU A CA 1
ATOM 1925 C C . GLU A 1 252 ? -24.219 15.172 11 1 49.38 252 GLU A C 1
ATOM 1927 O O . GLU A 1 252 ? -23.516 14.773 10.07 1 49.38 252 GLU A O 1
ATOM 1932 N N . ASP A 1 253 ? -24.547 16.547 11.109 1 51.94 253 ASP A N 1
ATOM 1933 C CA . ASP A 1 253 ? -24.359 17.531 10.039 1 51.94 253 ASP A CA 1
ATOM 1934 C C . ASP A 1 253 ? -22.922 18.047 10.031 1 51.94 253 ASP A C 1
ATOM 1936 O O . ASP A 1 253 ? -22.5 18.719 9.086 1 51.94 253 ASP A O 1
ATOM 1940 N N . ARG A 1 254 ? -22.266 17.812 11.047 1 58.88 254 ARG A N 1
ATOM 1941 C CA . ARG A 1 254 ? -20.859 18.234 11.117 1 58.88 254 ARG A CA 1
ATOM 1942 C C . ARG A 1 254 ? -19.953 17.234 10.414 1 58.88 254 ARG A C 1
ATOM 1944 O O . ARG A 1 254 ? -18.734 17.266 10.609 1 58.88 254 ARG A O 1
ATOM 1951 N N . SER A 1 255 ? -20.516 16.406 9.68 1 65.69 255 SER A N 1
ATOM 1952 C CA . SER A 1 255 ? -19.781 15.375 8.945 1 65.69 255 SER A CA 1
ATOM 1953 C C . SER A 1 255 ? -18.891 16 7.879 1 65.69 255 SER A C 1
ATOM 1955 O O . SER A 1 255 ? -17.844 15.453 7.539 1 65.69 255 SER A O 1
ATOM 1957 N N . PHE A 1 256 ? -19.328 17.234 7.516 1 66.38 256 PHE A N 1
ATOM 1958 C CA . PHE A 1 256 ? -18.547 17.875 6.469 1 66.38 256 PHE A CA 1
ATOM 1959 C C . PHE A 1 256 ? -17.203 18.344 7.008 1 66.38 256 PHE A C 1
ATOM 1961 O O . PHE A 1 256 ? -16.25 18.5 6.246 1 66.38 256 PHE A O 1
ATOM 1968 N N . LEU A 1 257 ? -17.156 18.359 8.352 1 72.38 257 LEU A N 1
ATOM 1969 C CA . LEU A 1 257 ? -15.914 18.812 8.961 1 72.38 257 LEU A CA 1
ATOM 1970 C C . LEU A 1 257 ? -14.922 17.656 9.109 1 72.38 257 LEU A C 1
ATOM 1972 O O . LEU A 1 257 ? -13.727 17.891 9.281 1 72.38 257 LEU A O 1
ATOM 1976 N N . GLN A 1 258 ? -15.461 16.516 8.844 1 78.75 258 GLN A N 1
ATOM 1977 C CA . GLN A 1 258 ? -14.57 15.367 9.047 1 78.75 258 GLN A CA 1
ATOM 1978 C C . GLN A 1 258 ? -14.195 14.719 7.719 1 78.75 258 GLN A C 1
ATOM 1980 O O . GLN A 1 258 ? -13.344 13.836 7.676 1 78.75 258 GLN A O 1
ATOM 1985 N N . GLY A 1 259 ? -14.727 15.266 6.648 1 81.56 259 GLY A N 1
ATOM 1986 C CA . GLY A 1 259 ? -14.477 14.68 5.34 1 81.56 259 GLY A CA 1
ATOM 1987 C C . GLY A 1 259 ? -13.031 14.766 4.906 1 81.56 259 GLY A C 1
ATOM 1988 O O . GLY A 1 259 ? -12.516 13.852 4.254 1 81.56 259 GLY A O 1
ATOM 1989 N N . TYR A 1 260 ? -12.383 15.844 5.406 1 83.94 260 TYR A N 1
ATOM 1990 C CA . TYR A 1 260 ? -11.016 16.062 4.961 1 83.94 260 TYR A CA 1
ATOM 1991 C C . TYR A 1 260 ? -10.078 15.008 5.531 1 83.94 260 TYR A C 1
ATOM 1993 O O . TYR A 1 260 ? -8.977 14.797 5.008 1 83.94 260 TYR A O 1
ATOM 2001 N N . LYS A 1 261 ? -10.461 14.336 6.574 1 81.81 261 LYS A N 1
ATOM 2002 C CA . LYS A 1 261 ? -9.602 13.344 7.215 1 81.81 261 LYS A CA 1
ATOM 2003 C C . LYS A 1 261 ? -9.328 12.172 6.281 1 81.81 261 LYS A C 1
ATOM 2005 O O . LYS A 1 261 ? -8.234 11.602 6.297 1 81.81 261 LYS A O 1
ATOM 2010 N N . SER A 1 262 ? -10.281 11.859 5.473 1 84.38 262 SER A N 1
ATOM 2011 C CA . SER A 1 262 ? -10.094 10.781 4.508 1 84.38 262 SER A CA 1
ATOM 2012 C C . SER A 1 262 ? -9.086 11.172 3.428 1 84.38 262 SER A C 1
ATOM 2014 O O . SER A 1 262 ? -8.414 10.305 2.859 1 84.38 262 SER A O 1
ATOM 2016 N N . VAL A 1 263 ? -9.008 12.453 3.197 1 86.69 263 VAL A N 1
ATOM 2017 C CA . VAL A 1 263 ? -8.086 12.961 2.186 1 86.69 263 VAL A CA 1
ATOM 2018 C C . VAL A 1 263 ? -6.645 12.797 2.672 1 86.69 263 VAL A C 1
ATOM 2020 O O . VAL A 1 263 ? -5.742 12.516 1.879 1 86.69 263 VAL A O 1
ATOM 2023 N N . LEU A 1 264 ? -6.453 12.852 3.982 1 78.38 264 LEU A N 1
ATOM 2024 C CA . LEU A 1 264 ? -5.125 12.758 4.57 1 78.38 264 LEU A CA 1
ATOM 2025 C C . LEU A 1 264 ? -4.57 11.344 4.445 1 78.38 264 LEU A C 1
ATOM 2027 O O . LEU A 1 264 ? -3.355 11.156 4.34 1 78.38 264 LEU A O 1
ATOM 2031 N N . THR A 1 265 ? -5.355 10.375 4.309 1 73.12 265 THR A N 1
ATOM 2032 C CA . THR A 1 265 ? -4.918 8.984 4.277 1 73.12 265 THR A CA 1
ATOM 2033 C C . THR A 1 265 ? -5.004 8.422 2.861 1 73.12 265 THR A C 1
ATOM 2035 O O . THR A 1 265 ? -4.59 7.289 2.613 1 73.12 265 THR A O 1
ATOM 2038 N N . SER A 1 266 ? -5.441 9.148 1.931 1 76.31 266 SER A N 1
ATOM 2039 C CA . SER A 1 266 ? -5.723 8.617 0.601 1 76.31 266 SER A CA 1
ATOM 2040 C C . SER A 1 266 ? -4.512 8.75 -0.315 1 76.31 266 SER A C 1
ATOM 2042 O O . SER A 1 266 ? -4.508 8.227 -1.431 1 76.31 266 SER A O 1
ATOM 2044 N N . GLN A 1 267 ? -3.396 9.25 0.061 1 75.5 267 GLN A N 1
ATOM 2045 C CA . GLN A 1 267 ? -2.281 9.578 -0.82 1 75.5 267 GLN A CA 1
ATOM 2046 C C . GLN A 1 267 ? -1.638 8.32 -1.387 1 75.5 267 GLN A C 1
ATOM 2048 O O . GLN A 1 267 ? -1.362 8.242 -2.586 1 75.5 267 GLN A O 1
ATOM 2053 N N . SER A 1 268 ? -1.355 7.352 -0.642 1 73.5 268 SER A N 1
ATOM 2054 C CA . SER A 1 268 ? -0.683 6.137 -1.098 1 73.5 268 SER A CA 1
ATOM 2055 C C . SER A 1 268 ? -1.545 5.371 -2.094 1 73.5 268 SER A C 1
ATOM 2057 O O . SER A 1 268 ? -1.034 4.828 -3.078 1 73.5 268 SER A O 1
ATOM 2059 N N . GLY A 1 269 ? -2.814 5.469 -1.951 1 80.44 269 GLY A N 1
ATOM 2060 C CA . GLY A 1 269 ? -3.723 4.789 -2.861 1 80.44 269 GLY A CA 1
ATOM 2061 C C . GLY A 1 269 ? -3.758 5.414 -4.246 1 80.44 269 GLY A C 1
ATOM 2062 O O . GLY A 1 269 ? -3.918 4.711 -5.246 1 80.44 269 GLY A O 1
ATOM 2063 N N . GLN A 1 270 ? -3.428 6.711 -4.316 1 88.31 270 GLN A N 1
ATOM 2064 C CA . GLN A 1 270 ? -3.516 7.426 -5.586 1 88.31 270 GLN A CA 1
ATOM 2065 C C . GLN A 1 270 ? -2.354 7.059 -6.504 1 88.31 270 GLN A C 1
ATOM 2067 O O . GLN A 1 270 ? -2.525 6.953 -7.719 1 88.31 270 GLN A O 1
ATOM 2072 N N . GLU A 1 271 ? -1.199 6.836 -5.98 1 85.94 271 GLU A N 1
ATOM 2073 C CA . GLU A 1 271 ? -0.048 6.449 -6.789 1 85.94 271 GLU A CA 1
ATOM 2074 C C . GLU A 1 271 ? -0.277 5.098 -7.461 1 85.94 271 GLU A C 1
ATOM 2076 O O . GLU A 1 271 ? 0.046 4.922 -8.641 1 85.94 271 GLU A O 1
ATOM 2081 N N . ASN A 1 272 ? -0.796 4.207 -6.676 1 86.62 272 ASN A N 1
ATOM 2082 C CA . ASN A 1 272 ? -1.111 2.895 -7.227 1 86.62 272 ASN A CA 1
ATOM 2083 C C . ASN A 1 272 ? -2.178 2.982 -8.312 1 86.62 272 ASN A C 1
ATOM 2085 O O . ASN A 1 272 ? -2.092 2.291 -9.328 1 86.62 272 ASN A O 1
ATOM 2089 N N . MET A 1 273 ? -3.168 3.826 -8.07 1 92.31 273 MET A N 1
ATOM 2090 C CA . MET A 1 273 ? -4.238 3.992 -9.047 1 92.31 273 MET A CA 1
ATOM 2091 C C . MET A 1 273 ? -3.691 4.555 -10.359 1 92.31 273 MET A C 1
ATOM 2093 O O . MET A 1 273 ? -4.098 4.125 -11.438 1 92.31 273 MET A O 1
ATOM 2097 N N . VAL A 1 274 ? -2.74 5.465 -10.258 1 92.31 274 VAL A N 1
ATOM 2098 C CA . VAL A 1 274 ? -2.148 6.078 -11.445 1 92.31 274 VAL A CA 1
ATOM 2099 C C . VAL A 1 274 ? -1.365 5.027 -12.234 1 92.31 274 VAL A C 1
ATOM 2101 O O . VAL A 1 274 ? -1.455 4.969 -13.461 1 92.31 274 VAL A O 1
ATOM 2104 N N . ASN A 1 275 ? -0.655 4.156 -11.578 1 88 275 ASN A N 1
ATOM 2105 C CA . ASN A 1 275 ? 0.145 3.119 -12.219 1 88 275 ASN A CA 1
ATOM 2106 C C . ASN A 1 275 ? -0.734 2.104 -12.945 1 88 275 ASN A C 1
ATOM 2108 O O . ASN A 1 275 ? -0.363 1.602 -14.008 1 88 275 ASN A O 1
ATOM 2112 N N . LEU A 1 276 ? -1.859 1.836 -12.367 1 90.88 276 LEU A N 1
ATOM 2113 C CA . LEU A 1 276 ? -2.768 0.874 -12.984 1 90.88 276 LEU A CA 1
ATOM 2114 C C . LEU A 1 276 ? -3.545 1.513 -14.125 1 90.88 276 LEU A C 1
ATOM 2116 O O . LEU A 1 276 ? -3.834 0.855 -15.133 1 90.88 276 LEU A O 1
ATOM 2120 N N . ALA A 1 277 ? -3.885 2.826 -13.953 1 92.75 277 ALA A N 1
ATOM 2121 C CA . ALA A 1 277 ? -4.672 3.527 -14.961 1 92.75 277 ALA A CA 1
ATOM 2122 C C . ALA A 1 277 ? -3.891 3.674 -16.266 1 92.75 277 ALA A C 1
ATOM 2124 O O . ALA A 1 277 ? -4.48 3.803 -17.344 1 92.75 277 ALA A O 1
ATOM 2125 N N . ARG A 1 278 ? -2.625 3.6 -16.234 1 89.19 278 ARG A N 1
ATOM 2126 C CA . ARG A 1 278 ? -1.772 3.75 -17.406 1 89.19 278 ARG A CA 1
ATOM 2127 C C . ARG A 1 278 ? -1.978 2.598 -18.391 1 89.19 278 ARG A C 1
ATOM 2129 O O . ARG A 1 278 ? -1.716 2.738 -19.578 1 89.19 278 ARG A O 1
ATOM 2136 N N . TRP A 1 279 ? -2.451 1.5 -17.875 1 88.12 279 TRP A N 1
ATOM 2137 C CA . TRP A 1 279 ? -2.619 0.314 -18.719 1 88.12 279 TRP A CA 1
ATOM 2138 C C . TRP A 1 279 ? -3.986 0.315 -19.391 1 88.12 279 TRP A C 1
ATOM 2140 O O . TRP A 1 279 ? -4.238 -0.484 -20.297 1 88.12 279 TRP A O 1
ATOM 2150 N N . GLU A 1 280 ? -4.812 1.225 -19 1 89.88 280 GLU A N 1
ATOM 2151 C CA . GLU A 1 280 ? -6.184 1.217 -19.5 1 89.88 280 GLU A CA 1
ATOM 2152 C C . GLU A 1 280 ? -6.266 1.819 -20.906 1 89.88 280 GLU A C 1
ATOM 2154 O O . GLU A 1 280 ? -5.59 2.807 -21.203 1 89.88 280 GLU A O 1
ATOM 2159 N N . PRO A 1 281 ? -6.992 1.134 -21.719 1 87.94 281 PRO A N 1
ATOM 2160 C CA . PRO A 1 281 ? -7.285 1.756 -23.016 1 87.94 281 PRO A CA 1
ATOM 2161 C C . PRO A 1 281 ? -8.289 2.904 -22.906 1 87.94 281 PRO A C 1
ATOM 2163 O O . PRO A 1 281 ? -8.758 3.213 -21.812 1 87.94 281 PRO A O 1
ATOM 2166 N N . GLY A 1 282 ? -8.477 3.646 -24.062 1 87.38 282 GLY A N 1
ATOM 2167 C CA . GLY A 1 282 ? -9.461 4.711 -24.047 1 87.38 282 GLY A CA 1
ATOM 2168 C C . GLY A 1 282 ? -10.859 4.227 -23.719 1 87.38 282 GLY A C 1
ATOM 2169 O O . GLY A 1 282 ? -11.289 3.176 -24.188 1 87.38 282 GLY A O 1
ATOM 2170 N N . HIS A 1 283 ? -11.492 4.934 -22.672 1 85.62 283 HIS A N 1
ATOM 2171 C CA . HIS A 1 283 ? -12.828 4.543 -22.234 1 85.62 283 HIS A CA 1
ATOM 2172 C C . HIS A 1 283 ? -13.68 5.762 -21.891 1 85.62 283 HIS A C 1
ATOM 2174 O O . HIS A 1 283 ? -13.172 6.742 -21.344 1 85.62 283 HIS A O 1
ATOM 2180 N N . GLY A 1 284 ? -14.891 5.648 -22.281 1 79.56 284 GLY A N 1
ATOM 2181 C CA . GLY A 1 284 ? -15.781 6.758 -21.969 1 79.56 284 GLY A CA 1
ATOM 2182 C C . GLY A 1 284 ? -15.273 8.094 -22.484 1 79.56 284 GLY A C 1
ATOM 2183 O O . GLY A 1 284 ? -15.047 8.258 -23.688 1 79.56 284 GLY A O 1
ATOM 2184 N N . ARG A 1 285 ? -15.016 8.945 -21.5 1 83.56 285 ARG A N 1
ATOM 2185 C CA . ARG A 1 285 ? -14.594 10.297 -21.844 1 83.56 285 ARG A CA 1
ATOM 2186 C C . ARG A 1 285 ? -13.078 10.445 -21.734 1 83.56 285 ARG A C 1
ATOM 2188 O O . ARG A 1 285 ? -12.539 11.531 -21.969 1 83.56 285 ARG A O 1
ATOM 2195 N N . PHE A 1 286 ? -12.469 9.344 -21.406 1 88.88 286 PHE A N 1
ATOM 2196 C CA . PHE A 1 286 ? -11.023 9.398 -21.219 1 88.88 286 PHE A CA 1
ATOM 2197 C C . PHE A 1 286 ? -10.297 8.859 -22.453 1 88.88 286 PHE A C 1
ATOM 2199 O O . PHE A 1 286 ? -10.656 7.809 -22.984 1 88.88 286 PHE A O 1
ATOM 2206 N N . ARG A 1 287 ? -9.414 9.664 -22.953 1 81.25 287 ARG A N 1
ATOM 2207 C CA . ARG A 1 287 ? -8.656 9.312 -24.141 1 81.25 287 ARG A CA 1
ATOM 2208 C C . ARG A 1 287 ? -7.535 8.336 -23.812 1 81.25 287 ARG A C 1
ATOM 2210 O O . ARG A 1 287 ? -7.273 8.055 -22.641 1 81.25 287 ARG A O 1
ATOM 2217 N N . PHE A 1 288 ? -7.023 7.824 -24.984 1 81.12 288 PHE A N 1
ATOM 2218 C CA . PHE A 1 288 ? -5.863 6.957 -24.844 1 81.12 288 PHE A CA 1
ATOM 2219 C C . PHE A 1 288 ? -4.652 7.746 -24.359 1 81.12 288 PHE A C 1
ATOM 2221 O O . PHE A 1 288 ? -4.41 8.867 -24.828 1 81.12 288 PHE A O 1
ATOM 2228 N N . ARG A 1 289 ? -3.945 7.441 -23.422 1 80.56 289 ARG A N 1
ATOM 2229 C CA . ARG A 1 289 ? -2.785 8.094 -22.828 1 80.56 289 ARG A CA 1
ATOM 2230 C C . ARG A 1 289 ? -3.195 9.359 -22.062 1 80.56 289 ARG A C 1
ATOM 2232 O O . ARG A 1 289 ? -2.578 10.406 -22.234 1 80.56 289 ARG A O 1
ATOM 2239 N N . HIS A 1 290 ? -4.332 9.242 -21.406 1 88.56 290 HIS A N 1
ATOM 2240 C CA . HIS A 1 290 ? -4.785 10.312 -20.516 1 88.56 290 HIS A CA 1
ATOM 2241 C C . HIS A 1 290 ? -3.701 10.68 -19.516 1 88.56 290 HIS A C 1
ATOM 2243 O O . HIS A 1 290 ? -2.932 9.82 -19.078 1 88.56 290 HIS A O 1
ATOM 2249 N N . PRO A 1 291 ? -3.451 11.945 -19.281 1 90.94 291 PRO A N 1
ATOM 2250 C CA . PRO A 1 291 ? -2.396 12.406 -18.391 1 90.94 291 PRO A CA 1
ATOM 2251 C C . PRO A 1 291 ? -2.678 12.062 -16.922 1 90.94 291 PRO A C 1
ATOM 2253 O O . PRO A 1 291 ? -2.896 12.961 -16.109 1 90.94 291 PRO A O 1
ATOM 2256 N N . TRP A 1 292 ? -2.467 10.867 -16.609 1 92.19 292 TRP A N 1
ATOM 2257 C CA . TRP A 1 292 ? -2.752 10.391 -15.25 1 92.19 292 TRP A CA 1
ATOM 2258 C C . TRP A 1 292 ? -1.728 10.93 -14.258 1 92.19 292 TRP A C 1
ATOM 2260 O O . TRP A 1 292 ? -2.021 11.078 -13.07 1 92.19 292 TRP A O 1
ATOM 2270 N N . LYS A 1 293 ? -0.559 11.352 -14.734 1 90.62 293 LYS A N 1
ATOM 2271 C CA . LYS A 1 293 ? 0.479 11.883 -13.859 1 90.62 293 LYS A CA 1
ATOM 2272 C C . LYS A 1 293 ? 0.053 13.219 -13.25 1 90.62 293 LYS A C 1
ATOM 2274 O O . LYS A 1 293 ? 0.426 13.539 -12.117 1 90.62 293 LYS A O 1
ATOM 2279 N N . GLN A 1 294 ? -0.754 13.922 -13.992 1 93.94 294 GLN A N 1
ATOM 2280 C CA . GLN A 1 294 ? -1.23 15.219 -13.508 1 93.94 294 GLN A CA 1
ATOM 2281 C C . GLN A 1 294 ? -2.213 15.047 -12.352 1 93.94 294 GLN A C 1
ATOM 2283 O O . GLN A 1 294 ? -2.293 15.898 -11.469 1 93.94 294 GLN A O 1
ATOM 2288 N N . TYR A 1 295 ? -2.912 13.953 -12.352 1 94.5 295 TYR A N 1
ATOM 2289 C CA . TYR A 1 295 ? -3.82 13.672 -11.242 1 94.5 295 TYR A CA 1
ATOM 2290 C C . TYR A 1 295 ? -3.051 13.453 -9.945 1 94.5 295 TYR A C 1
ATOM 2292 O O . TYR A 1 295 ? -3.52 13.828 -8.867 1 94.5 295 TYR A O 1
ATOM 2300 N N . LEU A 1 296 ? -1.918 12.859 -10.148 1 92.31 296 LEU A N 1
ATOM 2301 C CA . LEU A 1 296 ? -1.075 12.641 -8.977 1 92.31 296 LEU A CA 1
ATOM 2302 C C . LEU A 1 296 ? -0.558 13.961 -8.422 1 92.31 296 LEU A C 1
ATOM 2304 O O . LEU A 1 296 ? -0.492 14.156 -7.207 1 92.31 296 LEU A O 1
ATOM 2308 N N . LYS A 1 297 ? -0.216 14.828 -9.281 1 93.5 297 LYS A N 1
ATOM 2309 C CA . LYS A 1 297 ? 0.233 16.156 -8.867 1 93.5 297 LYS A CA 1
ATOM 2310 C C . LYS A 1 297 ? -0.867 16.891 -8.109 1 93.5 297 LYS A C 1
ATOM 2312 O O . LYS A 1 297 ? -0.62 17.469 -7.047 1 93.5 297 LYS A O 1
ATOM 2317 N N . ILE A 1 298 ? -2.037 16.844 -8.641 1 95.44 298 ILE A N 1
ATOM 2318 C CA . ILE A 1 298 ? -3.176 17.484 -7.992 1 95.44 298 ILE A CA 1
ATOM 2319 C C . ILE A 1 298 ? -3.441 16.844 -6.641 1 95.44 298 ILE A C 1
ATOM 2321 O O . ILE A 1 298 ? -3.701 17.531 -5.652 1 95.44 298 ILE A O 1
ATOM 2325 N N . GLY A 1 299 ? -3.354 15.516 -6.648 1 93.19 299 GLY A N 1
ATOM 2326 C CA . GLY A 1 299 ? -3.553 14.797 -5.398 1 93.19 299 GLY A CA 1
ATOM 2327 C C . GLY A 1 299 ? -2.574 15.211 -4.312 1 93.19 299 GLY A C 1
ATOM 2328 O O . GLY A 1 299 ? -2.957 15.359 -3.15 1 93.19 299 GLY A O 1
ATOM 2329 N N . ASN A 1 300 ? -1.353 15.406 -4.723 1 88.56 300 ASN A N 1
ATOM 2330 C CA . ASN A 1 300 ? -0.337 15.836 -3.768 1 88.56 300 ASN A CA 1
ATOM 2331 C C . ASN A 1 300 ? -0.626 17.234 -3.232 1 88.56 300 ASN A C 1
ATOM 2333 O O . ASN A 1 300 ? -0.432 17.5 -2.047 1 88.56 300 ASN A O 1
ATOM 2337 N N . LEU A 1 301 ? -1.044 18.078 -4.055 1 92.5 301 LEU A N 1
ATOM 2338 C CA . LEU A 1 301 ? -1.388 19.438 -3.643 1 92.5 301 LEU A CA 1
ATOM 2339 C C . LEU A 1 301 ? -2.604 19.438 -2.723 1 92.5 301 LEU A C 1
ATOM 2341 O O . LEU A 1 301 ? -2.654 20.203 -1.755 1 92.5 301 LEU A O 1
ATOM 2345 N N . ILE A 1 302 ? -3.561 18.562 -3.092 1 94.19 302 ILE A N 1
ATOM 2346 C CA . ILE A 1 302 ? -4.746 18.406 -2.256 1 94.19 302 ILE A CA 1
ATOM 2347 C C . ILE A 1 302 ? -4.336 17.938 -0.862 1 94.19 302 ILE A C 1
ATOM 2349 O O . ILE A 1 302 ? -4.863 18.422 0.142 1 94.19 302 ILE A O 1
ATOM 2353 N N . HIS A 1 303 ? -3.426 17.062 -0.889 1 87.81 303 HIS A N 1
ATOM 2354 C CA . HIS A 1 303 ? -2.943 16.547 0.387 1 87.81 303 HIS A CA 1
ATOM 2355 C C . HIS A 1 303 ? -2.299 17.641 1.221 1 87.81 303 HIS A C 1
ATOM 2357 O O . HIS A 1 303 ? -2.539 17.734 2.426 1 87.81 303 HIS A O 1
ATOM 2363 N N . GLN A 1 304 ? -1.515 18.484 0.664 1 83.62 304 GLN A N 1
ATOM 2364 C CA . GLN A 1 304 ? -0.88 19.594 1.36 1 83.62 304 GLN A CA 1
ATOM 2365 C C . GLN A 1 304 ? -1.921 20.578 1.901 1 83.62 304 GLN A C 1
ATOM 2367 O O . GLN A 1 304 ? -1.777 21.094 3.012 1 83.62 304 GLN A O 1
ATOM 2372 N N . CYS A 1 305 ? -2.893 20.781 1.124 1 90 305 CYS A N 1
ATOM 2373 C CA . CYS A 1 305 ? -3.973 21.656 1.564 1 90 305 CYS A CA 1
ATOM 2374 C C . CYS A 1 305 ? -4.734 21.047 2.732 1 90 305 CYS A C 1
ATOM 2376 O O . CYS A 1 305 ? -5.133 21.75 3.66 1 90 305 CYS A O 1
ATOM 2378 N N . ALA A 1 306 ? -4.91 19.734 2.645 1 89.19 306 ALA A N 1
ATOM 2379 C CA . ALA A 1 306 ? -5.629 19.047 3.705 1 89.19 306 ALA A CA 1
ATOM 2380 C C . ALA A 1 306 ? -4.883 19.141 5.031 1 89.19 306 ALA A C 1
ATOM 2382 O O . ALA A 1 306 ? -5.5 19.219 6.098 1 89.19 306 ALA A O 1
ATOM 2383 N N . ILE A 1 307 ? -3.635 19.156 4.953 1 78.5 307 ILE A N 1
ATOM 2384 C CA . ILE A 1 307 ? -2.828 19.297 6.16 1 78.5 307 ILE A CA 1
ATOM 2385 C C . ILE A 1 307 ? -3.084 20.656 6.805 1 78.5 307 ILE A C 1
ATOM 2387 O O . ILE A 1 307 ? -3.244 20.75 8.023 1 78.5 307 ILE A O 1
ATOM 2391 N N . LYS A 1 308 ? -3.146 21.719 6.059 1 82.38 308 LYS A N 1
ATOM 2392 C CA . LYS A 1 308 ? -3.426 23.047 6.574 1 82.38 308 LYS A CA 1
ATOM 2393 C C . LYS A 1 308 ? -4.836 23.141 7.152 1 82.38 308 LYS A C 1
ATOM 2395 O O . LYS A 1 308 ? -5.055 23.781 8.18 1 82.38 308 LYS A O 1
ATOM 2400 N N . ILE A 1 309 ? -5.75 22.438 6.465 1 87.75 309 ILE A N 1
ATOM 2401 C CA . ILE A 1 309 ? -7.133 22.406 6.926 1 87.75 309 ILE A CA 1
ATOM 2402 C C . ILE A 1 309 ? -7.215 21.672 8.258 1 87.75 309 ILE A C 1
ATOM 2404 O O . ILE A 1 309 ? -7.996 22.047 9.141 1 87.75 309 ILE A O 1
ATOM 2408 N N . ASP A 1 310 ? -6.469 20.656 8.344 1 83.25 310 ASP A N 1
ATOM 2409 C CA . ASP A 1 310 ? -6.441 19.922 9.602 1 83.25 310 ASP A CA 1
ATOM 2410 C C . ASP A 1 310 ? -5.957 20.812 10.75 1 83.25 310 ASP A C 1
ATOM 2412 O O . ASP A 1 310 ? -6.48 20.734 11.859 1 83.25 310 ASP A O 1
ATOM 2416 N N . ALA A 1 311 ? -5.027 21.656 10.5 1 75.12 311 ALA A N 1
ATOM 2417 C CA . ALA A 1 311 ? -4.531 22.609 11.492 1 75.12 311 ALA A CA 1
ATOM 2418 C C . ALA A 1 311 ? -5.605 23.625 11.859 1 75.12 311 ALA A C 1
ATOM 2420 O O . ALA A 1 311 ? -5.75 24 13.023 1 75.12 311 ALA A O 1
ATOM 2421 N N . LEU A 1 312 ? -6.352 24.047 10.898 1 82.31 312 LEU A N 1
ATOM 2422 C CA . LEU A 1 312 ? -7.445 24.984 11.125 1 82.31 312 LEU A CA 1
ATOM 2423 C C . LEU A 1 312 ? -8.523 24.359 12 1 82.31 312 LEU A C 1
ATOM 2425 O O . LEU A 1 312 ? -9.109 25.031 12.852 1 82.31 312 LEU A O 1
ATOM 2429 N N . ASN A 1 313 ? -8.734 23.078 11.68 1 83.19 313 ASN A N 1
ATOM 2430 C CA . ASN A 1 313 ? -9.758 22.359 12.438 1 83.19 313 ASN A CA 1
ATOM 2431 C C . ASN A 1 313 ? -9.398 22.281 13.922 1 83.19 313 ASN A C 1
ATOM 2433 O O . ASN A 1 313 ? -10.289 22.219 14.773 1 83.19 313 ASN A O 1
ATOM 2437 N N . ASN A 1 314 ? -8.164 22.281 14.242 1 71.94 314 ASN A N 1
ATOM 2438 C CA . ASN A 1 314 ? -7.73 22.25 15.633 1 71.94 314 ASN A CA 1
ATOM 2439 C C . ASN A 1 314 ? -8.156 23.516 16.375 1 71.94 314 ASN A C 1
ATOM 2441 O O . ASN A 1 314 ? -8.398 23.469 17.594 1 71.94 314 ASN A O 1
ATOM 2445 N N . TYR A 1 315 ? -8.32 24.609 15.711 1 77.62 315 TYR A N 1
ATOM 2446 C CA . TYR A 1 315 ? -8.68 25.875 16.344 1 77.62 315 TYR A CA 1
ATOM 2447 C C . TYR A 1 315 ? -10.188 25.984 16.516 1 77.62 315 TYR A C 1
ATOM 2449 O O . TYR A 1 315 ? -10.672 26.953 17.109 1 77.62 315 TYR A O 1
ATOM 2457 N N . LEU A 1 316 ? -10.906 24.953 16.016 1 77.19 316 LEU A N 1
ATOM 2458 C CA . LEU A 1 316 ? -12.352 24.922 16.234 1 77.19 316 LEU A CA 1
ATOM 2459 C C . LEU A 1 316 ? -12.688 24.328 17.594 1 77.19 316 LEU A C 1
ATOM 2461 O O . LEU A 1 316 ? -13.82 24.438 18.062 1 77.19 316 LEU A O 1
ATOM 2465 N N . ASP A 1 317 ? -11.664 23.812 18.172 1 70.94 317 ASP A N 1
ATOM 2466 C CA . ASP A 1 317 ? -11.867 23.281 19.516 1 70.94 317 ASP A CA 1
ATOM 2467 C C . ASP A 1 317 ? -12.188 24.391 20.5 1 70.94 317 ASP A C 1
ATOM 2469 O O . ASP A 1 317 ? -11.461 25.391 20.578 1 70.94 317 ASP A O 1
ATOM 2473 N N . PRO A 1 318 ? -13.289 24.312 21.203 1 63.84 318 PRO A N 1
ATOM 2474 C CA . PRO A 1 318 ? -13.711 25.344 22.141 1 63.84 318 PRO A CA 1
ATOM 2475 C C . PRO A 1 318 ? -12.664 25.641 23.203 1 63.84 318 PRO A C 1
ATOM 2477 O O . PRO A 1 318 ? -12.602 26.75 23.734 1 63.84 318 PRO A O 1
ATOM 2480 N N . GLN A 1 319 ? -11.906 24.703 23.562 1 58.81 319 GLN A N 1
ATOM 2481 C CA . GLN A 1 319 ? -10.898 24.906 24.594 1 58.81 319 GLN A CA 1
ATOM 2482 C C . GLN A 1 319 ? -9.805 25.859 24.125 1 58.81 319 GLN A C 1
ATOM 2484 O O . GLN A 1 319 ? -9.141 26.5 24.938 1 58.81 319 GLN A O 1
ATOM 2489 N N . ILE A 1 320 ? -9.719 26 22.859 1 60.44 320 ILE A N 1
ATOM 2490 C CA . ILE A 1 320 ? -8.656 26.812 22.281 1 60.44 320 ILE A CA 1
ATOM 2491 C C . ILE A 1 320 ? -9.242 28.125 21.766 1 60.44 320 ILE A C 1
ATOM 2493 O O . ILE A 1 320 ? -8.5 29.094 21.516 1 60.44 320 ILE A O 1
ATOM 2497 N N . GLN A 1 321 ? -10.602 28.25 21.766 1 62.31 321 GLN A N 1
ATOM 2498 C CA . GLN A 1 321 ? -11.211 29.391 21.094 1 62.31 321 GLN A CA 1
ATOM 2499 C C . GLN A 1 321 ? -11.086 30.656 21.938 1 62.31 321 GLN A C 1
ATOM 2501 O O . GLN A 1 321 ? -11.141 30.594 23.172 1 62.31 321 GLN A O 1
ATOM 2506 N N . THR A 1 322 ? -10.648 31.672 21.188 1 65.62 322 THR A N 1
ATOM 2507 C CA . THR A 1 322 ? -10.477 33 21.75 1 65.62 322 THR A CA 1
ATOM 2508 C C . THR A 1 322 ? -11.828 33.688 21.953 1 65.62 322 THR A C 1
ATOM 2510 O O . THR A 1 322 ? -12.82 33.312 21.344 1 65.62 322 THR A O 1
ATOM 2513 N N . PRO A 1 323 ? -11.828 34.625 22.922 1 68.75 323 PRO A N 1
ATOM 2514 C CA . PRO A 1 323 ? -13.07 35.406 23.094 1 68.75 323 PRO A CA 1
ATOM 2515 C C . PRO A 1 323 ? -13.594 36 21.797 1 68.75 323 PRO A C 1
ATOM 2517 O O . PRO A 1 323 ? -12.805 36.406 20.938 1 68.75 323 PRO A O 1
ATOM 2520 N N . MET A 1 324 ? -14.867 36 21.594 1 77 324 MET A N 1
ATOM 2521 C CA . MET A 1 324 ? -15.578 36.375 20.359 1 77 324 MET A CA 1
ATOM 2522 C C . MET A 1 324 ? -15.297 37.812 19.984 1 77 324 MET A C 1
ATOM 2524 O O . MET A 1 324 ? -15.312 38.156 18.812 1 77 324 MET A O 1
ATOM 2528 N N . GLU A 1 325 ? -14.969 38.688 20.969 1 75.62 325 GLU A N 1
ATOM 2529 C CA . GLU A 1 325 ? -14.758 40.125 20.719 1 75.62 325 GLU A CA 1
ATOM 2530 C C . GLU A 1 325 ? -13.531 40.344 19.828 1 75.62 325 GLU A C 1
ATOM 2532 O O . GLU A 1 325 ? -13.547 41.188 18.938 1 75.62 325 GLU A O 1
ATOM 2537 N N . ILE A 1 326 ? -12.609 39.5 20.016 1 75.62 326 ILE A N 1
ATOM 2538 C CA . ILE A 1 326 ? -11.367 39.625 19.25 1 75.62 326 ILE A CA 1
ATOM 2539 C C . ILE A 1 326 ? -11.523 38.969 17.891 1 75.62 326 ILE A C 1
ATOM 2541 O O . ILE A 1 326 ? -11.055 39.469 16.875 1 75.62 326 ILE A O 1
ATOM 2545 N N . ARG A 1 327 ? -12.305 37.875 17.891 1 82.06 327 ARG A N 1
ATOM 2546 C CA . ARG A 1 327 ? -12.516 37.125 16.656 1 82.06 327 ARG A CA 1
ATOM 2547 C C . ARG A 1 327 ? -13.352 37.906 15.664 1 82.06 327 ARG A C 1
ATOM 2549 O O . ARG A 1 327 ? -13.148 37.812 14.453 1 82.06 327 ARG A O 1
ATOM 2556 N N . ARG A 1 328 ? -14.156 38.719 16.141 1 82.12 328 ARG A N 1
ATOM 2557 C CA . ARG A 1 328 ? -15.086 39.438 15.297 1 82.12 328 ARG A CA 1
ATOM 2558 C C . ARG A 1 328 ? -14.359 40.531 14.484 1 82.12 328 ARG A C 1
ATOM 2560 O O . ARG A 1 328 ? -14.828 40.906 13.414 1 82.12 328 ARG A O 1
ATOM 2567 N N . LYS A 1 329 ? -13.195 40.906 14.961 1 80.31 329 LYS A N 1
ATOM 2568 C CA . LYS A 1 329 ? -12.438 41.938 14.281 1 80.31 329 LYS A CA 1
ATOM 2569 C C . LYS A 1 329 ? -11.93 41.469 12.93 1 80.31 329 LYS A C 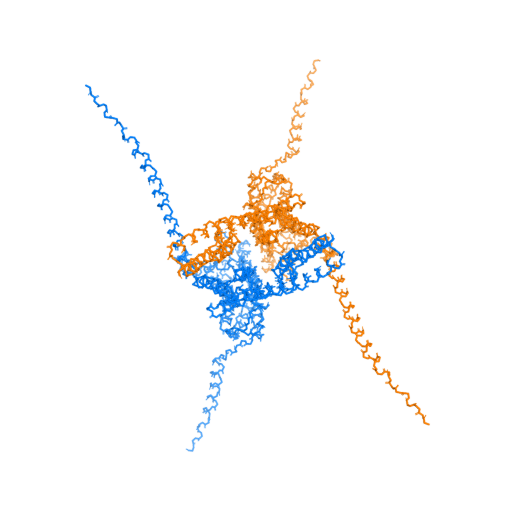1
ATOM 2571 O O . LYS A 1 329 ? -11.742 42.281 12.008 1 80.31 329 LYS A O 1
ATOM 2576 N N . ILE A 1 330 ? -11.695 40.156 12.844 1 84.94 330 ILE A N 1
ATOM 2577 C CA . ILE A 1 330 ? -11.172 39.656 11.586 1 84.94 330 ILE A CA 1
ATOM 2578 C C . ILE A 1 330 ? -12.227 38.75 10.922 1 84.94 330 ILE A C 1
ATOM 2580 O O . ILE A 1 330 ? -11.93 38.031 9.969 1 84.94 330 ILE A O 1
ATOM 2584 N N . GLN A 1 331 ? -13.43 38.812 11.32 1 88.12 331 GLN A N 1
ATOM 2585 C CA . GLN A 1 331 ? -14.492 37.906 10.875 1 88.12 331 GLN A CA 1
ATOM 2586 C C . GLN A 1 331 ? -14.805 38.125 9.398 1 88.12 331 GLN A C 1
ATOM 2588 O O . GLN A 1 331 ? -14.914 37.156 8.633 1 88.12 331 GLN A O 1
ATOM 2593 N N . GLU A 1 332 ? -14.906 39.312 8.984 1 89.06 332 GLU A N 1
ATOM 2594 C CA . GLU A 1 332 ? -15.32 39.594 7.613 1 89.06 332 GLU A CA 1
ATOM 2595 C C . GLU A 1 332 ? -14.297 39.094 6.605 1 89.06 332 GLU A C 1
ATOM 2597 O O . GLU A 1 332 ? -14.648 38.375 5.664 1 89.06 332 GLU A O 1
ATOM 2602 N N . GLN A 1 333 ? -13 39.406 6.871 1 90.38 333 GLN A N 1
ATOM 2603 C CA . GLN A 1 333 ? -11.953 39.031 5.926 1 90.38 333 GLN A CA 1
ATOM 2604 C C . GLN A 1 333 ? -11.711 37.531 5.969 1 90.38 333 GLN A C 1
ATOM 2606 O O . GLN A 1 333 ? -11.531 36.875 4.93 1 90.38 333 GLN A O 1
ATOM 2611 N N . CYS A 1 334 ? -11.758 36.938 7.148 1 90.75 334 CYS A N 1
ATOM 2612 C CA . CYS A 1 334 ? -11.547 35.5 7.285 1 90.75 334 CYS A CA 1
ATOM 2613 C C . CYS A 1 334 ? -12.688 34.719 6.645 1 90.75 334 CYS A C 1
ATOM 2615 O O . CYS A 1 334 ? -12.453 33.688 5.992 1 90.75 334 CYS A O 1
ATOM 2617 N N . THR A 1 335 ? -13.859 35.156 6.859 1 92.62 335 THR A N 1
ATOM 2618 C CA . THR A 1 335 ? -15.016 34.5 6.258 1 92.62 335 THR A CA 1
ATOM 2619 C C . THR A 1 335 ? -14.969 34.625 4.734 1 92.62 335 THR A C 1
ATOM 2621 O O . THR A 1 335 ? -15.289 33.656 4.027 1 92.62 335 THR A O 1
ATOM 2624 N N . GLU A 1 336 ? -14.508 35.75 4.312 1 94.44 336 GLU A N 1
ATOM 2625 C CA . GLU A 1 336 ? -14.406 35.938 2.871 1 94.44 336 GLU A CA 1
ATOM 2626 C C . GLU A 1 336 ? -13.344 35.031 2.268 1 94.44 336 GLU A C 1
ATOM 2628 O O . GLU A 1 336 ? -13.555 34.438 1.208 1 94.44 336 GLU A O 1
ATOM 2633 N N . ILE A 1 337 ? -12.188 34.938 2.869 1 95.38 337 ILE A N 1
ATOM 2634 C CA . ILE A 1 337 ? -11.109 34.094 2.391 1 95.38 337 ILE A CA 1
ATOM 2635 C C . ILE A 1 337 ? -11.594 32.625 2.355 1 95.38 337 ILE A C 1
ATOM 2637 O O . ILE A 1 337 ? -11.445 31.938 1.343 1 95.38 337 ILE A O 1
ATOM 2641 N N . SER A 1 338 ? -12.195 32.188 3.465 1 94.81 338 SER A N 1
ATOM 2642 C CA . SER A 1 338 ? -12.648 30.797 3.559 1 94.81 338 SER A CA 1
ATOM 2643 C C . SER A 1 338 ? -13.727 30.484 2.525 1 94.81 338 SER A C 1
ATOM 2645 O O . SER A 1 338 ? -13.703 29.438 1.879 1 94.81 338 SER A O 1
ATOM 2647 N N . LEU A 1 339 ? -14.633 31.422 2.357 1 95.5 339 LEU A N 1
ATOM 2648 C CA . LEU A 1 339 ? -15.727 31.234 1.405 1 95.5 339 LEU A CA 1
ATOM 2649 C C . LEU A 1 339 ? -15.195 31.203 -0.025 1 95.5 339 LEU A C 1
ATOM 2651 O O . LEU A 1 339 ? -15.57 30.328 -0.809 1 95.5 339 LEU A O 1
ATOM 2655 N N . GLU A 1 340 ? -14.281 32.125 -0.317 1 96.75 340 GLU A N 1
ATOM 2656 C CA . GLU A 1 340 ? -13.758 32.188 -1.679 1 96.75 340 GLU A CA 1
ATOM 2657 C C . GLU A 1 340 ? -12.875 30.984 -1.995 1 96.75 340 GLU A C 1
ATOM 2659 O O . GLU A 1 340 ? -12.922 30.453 -3.104 1 96.75 340 GLU A O 1
ATOM 2664 N N . CYS A 1 341 ? -12.055 30.625 -1.105 1 96.69 341 CYS A N 1
ATOM 2665 C CA . CYS A 1 341 ? -11.25 29.438 -1.311 1 96.69 341 CYS A CA 1
ATOM 2666 C C . CYS A 1 341 ? -12.125 28.203 -1.457 1 96.69 341 CYS A C 1
ATOM 2668 O O . CYS A 1 341 ? -11.875 27.344 -2.312 1 96.69 341 CYS A O 1
ATOM 2670 N N . GLY A 1 342 ? -13.133 28.094 -0.578 1 96.44 342 GLY A N 1
ATOM 2671 C CA . GLY A 1 342 ? -14.062 26.984 -0.673 1 96.44 342 GLY A CA 1
ATOM 2672 C C . GLY A 1 342 ? -14.789 26.922 -2.006 1 96.44 342 GLY A C 1
ATOM 2673 O O . GLY A 1 342 ? -14.922 25.844 -2.594 1 96.44 342 GLY A O 1
ATOM 2674 N N . ARG A 1 343 ? -15.172 28.047 -2.42 1 96.44 343 ARG A N 1
ATOM 2675 C CA . ARG A 1 343 ? -15.859 28.094 -3.707 1 96.44 343 ARG A CA 1
ATOM 2676 C C . ARG A 1 343 ? -14.906 27.75 -4.848 1 96.44 343 ARG A C 1
ATOM 2678 O O . ARG A 1 343 ? -15.305 27.094 -5.816 1 96.44 343 ARG A O 1
ATOM 2685 N N . ALA A 1 344 ? -13.688 28.234 -4.762 1 97.25 344 ALA A N 1
ATOM 2686 C CA . ALA A 1 344 ? -12.695 27.906 -5.785 1 97.25 344 ALA A CA 1
ATOM 2687 C C . ALA A 1 344 ? -12.477 26.391 -5.879 1 97.25 344 ALA A C 1
ATOM 2689 O O . ALA A 1 344 ? -12.43 25.844 -6.977 1 97.25 344 ALA A O 1
ATOM 2690 N N . LEU A 1 345 ? -12.352 25.766 -4.75 1 97.06 345 LEU A N 1
ATOM 2691 C CA . LEU A 1 345 ? -12.125 24.328 -4.719 1 97.06 345 LEU A CA 1
ATOM 2692 C C . LEU A 1 345 ? -13.352 23.578 -5.211 1 97.06 345 LEU A C 1
ATOM 2694 O O . LEU A 1 345 ? -13.227 22.594 -5.941 1 97.06 345 LEU A O 1
ATOM 2698 N N . ARG A 1 346 ? -14.508 24.047 -4.836 1 96.12 346 ARG A N 1
ATOM 2699 C CA . ARG A 1 346 ? -15.742 23.422 -5.285 1 96.12 346 ARG A CA 1
ATOM 2700 C C . ARG A 1 346 ? -15.906 23.562 -6.797 1 96.12 346 ARG A C 1
ATOM 2702 O O . ARG A 1 346 ? -16.344 22.625 -7.469 1 96.12 346 ARG A O 1
ATOM 2709 N N . GLU A 1 347 ? -15.586 24.719 -7.242 1 95.81 347 GLU A N 1
ATOM 2710 C CA . GLU A 1 347 ? -15.672 24.938 -8.688 1 95.81 347 GLU A CA 1
ATOM 2711 C C . GLU A 1 347 ? -14.664 24.062 -9.438 1 95.81 347 GLU A C 1
ATOM 2713 O O . GLU A 1 347 ? -14.938 23.609 -10.539 1 95.81 347 GLU A O 1
ATOM 2718 N N . SER A 1 348 ? -13.5 24 -8.891 1 96.5 348 SER A N 1
ATOM 2719 C CA . SER A 1 348 ? -12.516 23.109 -9.484 1 96.5 348 SER A CA 1
ATOM 2720 C C . SER A 1 348 ? -13.008 21.656 -9.5 1 96.5 348 SER A C 1
ATOM 2722 O O . SER A 1 348 ? -12.758 20.922 -10.461 1 96.5 348 SER A O 1
ATOM 2724 N N . SER A 1 349 ? -13.633 21.234 -8.422 1 96.25 349 SER A N 1
ATOM 2725 C CA . SER A 1 349 ? -14.227 19.906 -8.367 1 96.25 349 SER A CA 1
ATOM 2726 C C . SER A 1 349 ? -15.289 19.734 -9.445 1 96.25 349 SER A C 1
ATOM 2728 O O . SER A 1 349 ? -15.344 18.688 -10.117 1 96.25 349 SER A O 1
ATOM 2730 N N . LEU A 1 350 ? -16.094 20.734 -9.609 1 94.25 350 LEU A N 1
ATOM 2731 C CA . LEU A 1 350 ? -17.141 20.703 -10.625 1 94.25 350 LEU A CA 1
ATOM 2732 C C . LEU A 1 350 ? -16.547 20.656 -12.023 1 94.25 350 LEU A C 1
ATOM 2734 O O . LEU A 1 350 ? -17.078 19.969 -12.906 1 94.25 350 LEU A O 1
ATOM 2738 N N . SER A 1 351 ? -15.477 21.391 -12.18 1 94.38 351 SER A N 1
ATOM 2739 C CA . SER A 1 351 ? -14.781 21.344 -13.461 1 94.38 351 SER A CA 1
ATOM 2740 C C . SER A 1 351 ? -14.32 19.938 -13.797 1 94.38 351 SER A C 1
ATOM 2742 O O . SER A 1 351 ? -14.422 19.5 -14.945 1 94.38 351 SER A O 1
ATOM 2744 N N . LEU A 1 352 ? -13.812 19.25 -12.844 1 94 352 LEU A N 1
ATOM 2745 C CA . LEU A 1 352 ? -13.359 17.891 -13.047 1 94 352 LEU A CA 1
ATOM 2746 C C . LEU A 1 352 ? -14.547 16.953 -13.297 1 94 352 LEU A C 1
ATOM 2748 O O . LEU A 1 352 ? -14.508 16.125 -14.219 1 94 352 LEU A O 1
ATOM 2752 N N . LYS A 1 353 ? -15.594 17.156 -12.523 1 93.81 353 LYS A N 1
ATOM 2753 C CA . LYS A 1 353 ? -16.766 16.281 -12.656 1 93.81 353 LYS A CA 1
ATOM 2754 C C . LYS A 1 353 ? -17.406 16.438 -14.023 1 93.81 353 LYS A C 1
ATOM 2756 O O . LYS A 1 353 ? -17.828 15.445 -14.633 1 93.81 353 LYS A O 1
ATOM 2761 N N . THR A 1 354 ? -17.422 17.594 -14.539 1 91.75 354 THR A N 1
ATOM 2762 C CA . THR A 1 354 ? -18.062 17.859 -15.82 1 91.75 354 THR A CA 1
ATOM 2763 C C . THR A 1 354 ? -17.047 17.844 -16.953 1 91.75 354 THR A C 1
ATOM 2765 O O . THR A 1 354 ? -17.406 17.891 -18.125 1 91.75 354 THR A O 1
ATOM 2768 N N . MET A 1 355 ? -15.867 17.734 -16.625 1 92.06 355 MET A N 1
ATOM 2769 C CA . MET A 1 355 ? -14.781 17.797 -17.609 1 92.06 355 MET A CA 1
ATOM 2770 C C . MET A 1 355 ? -14.93 19.016 -18.516 1 92.06 355 MET A C 1
ATOM 2772 O O . MET A 1 355 ? -14.852 18.891 -19.734 1 92.06 355 MET A O 1
ATOM 2776 N N . ALA A 1 356 ? -15.188 20.109 -17.812 1 91.31 356 ALA A N 1
ATOM 2777 C CA . ALA A 1 356 ? -15.328 21.391 -18.484 1 91.31 356 ALA A CA 1
ATOM 2778 C C . ALA A 1 356 ? -14.43 22.453 -17.844 1 91.31 356 ALA A C 1
ATOM 2780 O O . ALA A 1 356 ? -14.25 22.469 -16.625 1 91.31 356 ALA A O 1
ATOM 2781 N N . ARG A 1 357 ? -13.914 23.266 -18.688 1 88.38 357 ARG A N 1
ATOM 2782 C CA . ARG A 1 357 ? -13.062 24.344 -18.172 1 88.38 357 ARG A CA 1
ATOM 2783 C C . ARG A 1 357 ? -13.898 25.422 -17.5 1 88.38 357 ARG A C 1
ATOM 2785 O O . ARG A 1 357 ? -14.922 25.859 -18.031 1 88.38 357 ARG A O 1
ATOM 2792 N N . ASN A 1 358 ? -13.648 25.609 -16.219 1 82.44 358 ASN A N 1
ATOM 2793 C CA . ASN A 1 358 ? -14.328 26.641 -15.461 1 82.44 358 ASN A CA 1
ATOM 2794 C C . ASN A 1 358 ? -13.359 27.766 -15.055 1 82.44 358 ASN A C 1
ATOM 2796 O O . ASN A 1 358 ? -12.422 27.531 -14.297 1 82.44 358 ASN A O 1
ATOM 2800 N N . GLU A 1 359 ? -13.602 28.953 -15.562 1 87.69 359 GLU A N 1
ATOM 2801 C CA . GLU A 1 359 ? -12.734 30.094 -15.258 1 87.69 359 GLU A CA 1
ATOM 2802 C C . GLU A 1 359 ? -13.156 30.766 -13.953 1 87.69 359 GLU A C 1
ATOM 2804 O O . GLU A 1 359 ? -12.383 31.531 -13.375 1 87.69 359 GLU A O 1
ATOM 2809 N N . SER A 1 360 ? -14.312 30.375 -13.461 1 91.5 360 SER A N 1
ATOM 2810 C CA . SER A 1 360 ? -14.797 30.984 -12.227 1 91.5 360 SER A CA 1
ATOM 2811 C C . SER A 1 360 ? -13.883 30.656 -11.047 1 91.5 360 SER A C 1
ATOM 2813 O O . SER A 1 360 ? -13.773 31.438 -10.102 1 91.5 360 SER A O 1
ATOM 2815 N N . ALA A 1 361 ? -13.211 29.5 -11.148 1 94.31 361 ALA A N 1
ATOM 2816 C CA . ALA A 1 361 ? -12.32 29.094 -10.062 1 94.31 361 ALA A CA 1
ATOM 2817 C C . ALA A 1 361 ? -11.164 30.094 -9.922 1 94.31 361 ALA A C 1
ATOM 2819 O O . ALA A 1 361 ? -10.758 30.422 -8.805 1 94.31 361 ALA A O 1
ATOM 2820 N N . ARG A 1 362 ? -10.688 30.609 -11 1 93.5 362 ARG A N 1
ATOM 2821 C CA . ARG A 1 362 ? -9.578 31.562 -10.977 1 93.5 362 ARG A CA 1
ATOM 2822 C C . ARG A 1 362 ? -10.016 32.906 -10.398 1 93.5 362 ARG A C 1
ATOM 2824 O O . ARG A 1 362 ? -9.234 33.594 -9.734 1 93.5 362 ARG A O 1
ATOM 2831 N N . LEU A 1 363 ? -11.305 33.219 -10.703 1 95.06 363 LEU A N 1
ATOM 2832 C CA . LEU A 1 363 ? -11.859 34.469 -10.156 1 95.06 363 LEU A CA 1
ATOM 2833 C C . LEU A 1 363 ? -11.969 34.375 -8.633 1 95.06 363 LEU A C 1
ATOM 2835 O O . LEU A 1 363 ? -11.633 35.344 -7.934 1 95.06 363 LEU A O 1
ATOM 2839 N N . HIS A 1 364 ? -12.398 33.281 -8.195 1 96.5 364 HIS A N 1
ATOM 2840 C CA . HIS A 1 364 ? -12.508 33.094 -6.75 1 96.5 364 HIS A CA 1
ATOM 2841 C C . HIS A 1 364 ? -11.133 33.094 -6.086 1 96.5 364 HIS A C 1
ATOM 2843 O O . HIS A 1 364 ? -10.984 33.562 -4.961 1 96.5 364 HIS A O 1
ATOM 2849 N N . VAL A 1 365 ? -10.125 32.562 -6.754 1 96.31 365 VAL A N 1
ATOM 2850 C CA . VAL A 1 365 ? -8.773 32.594 -6.219 1 96.31 365 VAL A CA 1
ATOM 2851 C C . VAL A 1 365 ? -8.266 34.031 -6.133 1 96.31 365 VAL A C 1
ATOM 2853 O O . VAL A 1 365 ? -7.652 34.406 -5.137 1 96.31 365 VAL A O 1
ATOM 2856 N N . ALA A 1 366 ? -8.586 34.812 -7.168 1 96.19 366 ALA A N 1
ATOM 2857 C CA . ALA A 1 366 ? -8.188 36.219 -7.168 1 96.19 366 ALA A CA 1
ATOM 2858 C C . ALA A 1 366 ? -8.844 36.969 -6.016 1 96.19 366 ALA A C 1
ATOM 2860 O O . ALA A 1 366 ? -8.195 37.781 -5.34 1 96.19 366 ALA A O 1
ATOM 2861 N N . ASN A 1 367 ? -10.133 36.719 -5.82 1 96.19 367 ASN A N 1
ATOM 2862 C CA . ASN A 1 367 ? -10.859 37.312 -4.715 1 96.19 367 ASN A CA 1
ATOM 2863 C C . ASN A 1 367 ? -10.273 36.906 -3.365 1 96.19 367 ASN A C 1
ATOM 2865 O O . ASN A 1 367 ? -10.188 37.75 -2.447 1 96.19 367 ASN A O 1
ATOM 2869 N N . SER A 1 368 ? -9.93 35.656 -3.26 1 96.12 368 SER A N 1
ATOM 2870 C CA . SER A 1 368 ? -9.359 35.188 -2.004 1 96.12 368 SER A CA 1
ATOM 2871 C C . SER A 1 368 ? -8 35.844 -1.736 1 96.12 368 SER A C 1
ATOM 2873 O O . SER A 1 368 ? -7.664 36.125 -0.588 1 96.12 368 SER A O 1
ATOM 2875 N N . LYS A 1 369 ? -7.227 36.094 -2.797 1 94.69 369 LYS A N 1
ATOM 2876 C CA . LYS A 1 369 ? -5.934 36.75 -2.654 1 94.69 369 LYS A CA 1
ATOM 2877 C C . LYS A 1 369 ? -6.098 38.188 -2.189 1 94.69 369 LYS A C 1
ATOM 2879 O O . LYS A 1 369 ? -5.348 38.688 -1.333 1 94.69 369 LYS A O 1
ATOM 2884 N N . THR A 1 370 ? -7.129 38.875 -2.734 1 95 370 THR A N 1
ATOM 2885 C CA . THR A 1 370 ? -7.426 40.25 -2.326 1 95 370 THR A CA 1
ATOM 2886 C C . THR A 1 370 ? -7.863 40.281 -0.865 1 95 370 THR A C 1
ATOM 2888 O O . THR A 1 370 ? -7.418 41.156 -0.105 1 95 370 THR A O 1
ATOM 2891 N N . ALA A 1 371 ? -8.703 39.344 -0.526 1 94.44 371 ALA A N 1
ATOM 2892 C CA . ALA A 1 371 ? -9.164 39.281 0.86 1 94.44 371 ALA A CA 1
ATOM 2893 C C . ALA A 1 371 ? -8 38.969 1.806 1 94.44 371 ALA A C 1
ATOM 2895 O O . ALA A 1 371 ? -7.961 39.5 2.928 1 94.44 371 ALA A O 1
ATOM 2896 N N . ALA A 1 372 ? -7.09 38.125 1.387 1 92.5 372 ALA A N 1
ATOM 2897 C CA . ALA A 1 372 ? -5.922 37.812 2.199 1 92.5 372 ALA A CA 1
ATOM 2898 C C . ALA A 1 372 ? -5.023 39.031 2.398 1 92.5 372 ALA A C 1
ATOM 2900 O O . ALA A 1 372 ? -4.484 39.219 3.486 1 92.5 372 ALA A O 1
ATOM 2901 N N . GLU A 1 373 ? -4.887 39.875 1.325 1 90.81 373 GLU A N 1
ATOM 2902 C CA . GLU A 1 373 ? -4.102 41.094 1.438 1 90.81 373 GLU A CA 1
ATOM 2903 C C . GLU A 1 373 ? -4.758 42.094 2.393 1 90.81 373 GLU A C 1
ATOM 2905 O O . GLU A 1 373 ? -4.074 42.781 3.154 1 90.81 373 GLU A O 1
ATOM 2910 N N . ASN A 1 374 ? -6.102 42.156 2.344 1 90.5 374 ASN A N 1
ATOM 2911 C CA . ASN A 1 374 ? -6.84 43 3.266 1 90.5 374 ASN A CA 1
ATOM 2912 C C . ASN A 1 374 ? -6.695 42.531 4.711 1 90.5 374 ASN A C 1
ATOM 2914 O O . ASN A 1 374 ? -6.59 43.344 5.625 1 90.5 374 ASN A O 1
ATOM 2918 N N . LEU A 1 375 ? -6.762 41.25 4.832 1 88.38 375 LEU A N 1
ATOM 2919 C CA . LEU A 1 375 ? -6.59 40.688 6.164 1 88.38 375 LEU A CA 1
ATOM 2920 C C . LEU A 1 375 ? -5.195 40.969 6.703 1 88.38 375 LEU A C 1
ATOM 2922 O O . LEU A 1 375 ? -5.039 41.312 7.879 1 88.38 375 LEU A O 1
ATOM 2926 N N . LYS A 1 376 ? -4.207 40.875 5.805 1 82.69 376 LYS A N 1
ATOM 2927 C CA . LYS A 1 376 ? -2.83 41.156 6.188 1 82.69 376 LYS A CA 1
ATOM 2928 C C . LYS A 1 376 ? -2.691 42.625 6.625 1 82.69 376 LYS A C 1
ATOM 2930 O O . LYS A 1 376 ? -2.023 42.906 7.617 1 82.69 376 LYS A O 1
ATOM 2935 N N . SER A 1 377 ? -3.398 43.562 5.973 1 82.94 377 SER A N 1
ATOM 2936 C CA . SER A 1 377 ? -3.373 44.969 6.305 1 82.94 377 SER A CA 1
ATOM 2937 C C . SER A 1 377 ? -4.094 45.25 7.621 1 82.94 377 SER A C 1
ATOM 2939 O O . SER A 1 377 ? -3.65 46.062 8.414 1 82.94 377 SER A O 1
ATOM 2941 N N . LEU A 1 378 ? -5.188 44.5 7.82 1 81.94 378 LEU A N 1
ATOM 2942 C CA . LEU A 1 378 ? -5.957 44.688 9.055 1 81.94 378 LEU A CA 1
ATOM 2943 C C . LEU A 1 378 ? -5.145 44.219 10.266 1 81.94 378 LEU A C 1
ATOM 2945 O O . LEU A 1 378 ? -5.219 44.844 11.328 1 81.94 378 LEU A O 1
ATOM 2949 N N . ILE A 1 379 ? -4.484 43.156 10.086 1 76.56 379 ILE A N 1
ATOM 2950 C CA . ILE A 1 379 ? -3.684 42.625 11.18 1 76.56 379 ILE A CA 1
ATOM 2951 C C . ILE A 1 379 ? -2.518 43.562 11.477 1 76.56 379 ILE A C 1
ATOM 2953 O O . ILE A 1 379 ? -2.139 43.75 12.641 1 76.56 379 ILE A O 1
ATOM 2957 N N . LYS A 1 380 ? -1.967 44.281 10.438 1 71.19 380 LYS A N 1
ATOM 2958 C CA . LYS A 1 380 ? -0.848 45.188 10.602 1 71.19 380 LYS A CA 1
ATOM 2959 C C . LYS A 1 380 ? -1.283 46.469 11.32 1 71.19 380 LYS A C 1
ATOM 2961 O O . LYS A 1 380 ? -0.527 47.031 12.125 1 71.19 380 LYS A O 1
ATOM 2966 N N . ILE A 1 381 ? -2.447 46.906 10.938 1 66.31 381 ILE A N 1
ATOM 2967 C CA . ILE A 1 381 ? -2.904 48.156 11.508 1 66.31 381 ILE A CA 1
ATOM 2968 C C . ILE A 1 381 ? -3.227 47.969 12.984 1 66.31 381 ILE A C 1
ATOM 2970 O O . ILE A 1 381 ? -3.127 48.906 13.773 1 66.31 381 ILE A O 1
ATOM 2974 N N . GLY A 1 382 ? -3.086 46.75 13.609 1 59.75 382 GLY A N 1
ATOM 2975 C CA . GLY A 1 382 ? -2.936 46.531 15.039 1 59.75 382 GLY A CA 1
ATOM 2976 C C . GLY A 1 382 ? -4.188 46.875 15.828 1 59.75 382 GLY A C 1
ATOM 2977 O O . GLY A 1 382 ? -4.109 47.312 16.984 1 59.75 382 GLY A O 1
ATOM 2978 N N . LEU A 1 383 ? -5.391 46.812 15.305 1 53.84 383 LEU A N 1
ATOM 2979 C CA . LEU A 1 383 ? -6.512 47.25 16.125 1 53.84 383 LEU A CA 1
ATOM 2980 C C . LEU A 1 383 ? -6.711 46.344 17.328 1 53.84 383 LEU A C 1
ATOM 2982 O O . LEU A 1 383 ? -7.844 45.969 17.641 1 53.84 383 LEU A O 1
ATOM 2986 N N . TRP A 1 384 ? -5.543 45.812 17.859 1 58.91 384 TRP A N 1
ATOM 2987 C CA . TRP A 1 384 ? -5.734 44.812 18.906 1 58.91 384 TRP A CA 1
ATOM 2988 C C . TRP A 1 384 ? -5.496 45.406 20.281 1 58.91 384 TRP A C 1
ATOM 2990 O O . TRP A 1 384 ? -5.141 44.688 21.219 1 58.91 384 TRP A O 1
ATOM 3000 N N . GLU A 1 385 ? -5.543 46.781 20.516 1 56.88 385 GLU A N 1
ATOM 3001 C CA . GLU A 1 385 ? -5.117 47.5 21.719 1 56.88 385 GLU A CA 1
ATOM 3002 C C . GLU A 1 385 ? -5.57 46.75 22.969 1 56.88 385 GLU A C 1
ATOM 3004 O O . GLU A 1 385 ? -4.848 46.719 23.969 1 56.88 385 GLU A O 1
ATOM 3009 N N . GLU A 1 386 ? -6.902 46.156 23.031 1 58.06 386 GLU A N 1
ATOM 3010 C CA . GLU A 1 386 ? -7.402 45.719 24.328 1 58.06 386 GLU A CA 1
ATOM 3011 C C . GLU A 1 386 ? -7.398 44.188 24.438 1 58.06 386 GLU A C 1
ATOM 3013 O O . GLU A 1 386 ? -7.859 43.625 25.422 1 58.06 386 GLU A O 1
ATOM 3018 N N . ALA A 1 387 ? -6.742 43.5 23.547 1 60.34 387 ALA A N 1
ATOM 3019 C CA . ALA A 1 387 ? -6.945 42.062 23.625 1 60.34 387 ALA A CA 1
ATOM 3020 C C . ALA A 1 387 ? -5.703 41.344 24.172 1 60.34 387 ALA A C 1
ATOM 3022 O O . ALA A 1 387 ? -4.586 41.875 24.031 1 60.34 387 ALA A O 1
ATOM 3023 N N . ASP A 1 388 ? -5.988 40.406 25.062 1 66.62 388 ASP A N 1
ATOM 3024 C CA . ASP A 1 388 ? -4.941 39.531 25.578 1 66.62 388 ASP A CA 1
ATOM 3025 C C . ASP A 1 388 ? -4.121 38.906 24.438 1 66.62 388 ASP A C 1
ATOM 3027 O O . ASP A 1 388 ? -4.66 38.594 23.375 1 66.62 388 ASP A O 1
ATOM 3031 N N . LEU A 1 389 ? -2.859 39 24.516 1 63.25 389 LEU A N 1
ATOM 3032 C CA . LEU A 1 389 ? -1.925 38.562 23.484 1 63.25 389 LEU A CA 1
ATOM 3033 C C . LEU A 1 389 ? -2.219 37.125 23.062 1 63.25 389 LEU A C 1
ATOM 3035 O O . LEU A 1 389 ? -2.086 36.781 21.891 1 63.25 389 LEU A O 1
ATOM 3039 N N . LEU A 1 390 ? -2.639 36.281 24.062 1 63.41 390 LEU A N 1
ATOM 3040 C CA . LEU A 1 390 ? -2.938 34.906 23.734 1 63.41 390 LEU A CA 1
ATOM 3041 C C . LEU A 1 390 ? -4.121 34.812 22.781 1 63.41 390 LEU A C 1
ATOM 3043 O O . LEU A 1 390 ? -4.137 33.969 21.875 1 63.41 390 LEU A O 1
ATOM 3047 N N . GLU A 1 391 ? -4.957 35.625 23.078 1 67.88 391 GLU A N 1
ATOM 3048 C CA . GLU A 1 391 ? -6.141 35.656 22.219 1 67.88 391 GLU A CA 1
ATOM 3049 C C . GLU A 1 391 ? -5.797 36.156 20.812 1 67.88 391 GLU A C 1
ATOM 3051 O O . GLU A 1 391 ? -6.297 35.656 19.828 1 67.88 391 GLU A O 1
ATOM 3056 N N . ILE A 1 392 ? -4.883 37.062 20.781 1 69.25 392 ILE A N 1
ATOM 3057 C CA . ILE A 1 392 ? -4.457 37.625 19.5 1 69.25 392 ILE A CA 1
ATOM 3058 C C . ILE A 1 392 ? -3.664 36.562 18.719 1 69.25 392 ILE A C 1
ATOM 3060 O O . ILE A 1 392 ? -3.779 36.469 17.5 1 69.25 392 ILE A O 1
ATOM 3064 N N . THR A 1 393 ? -3.023 35.781 19.484 1 67.94 393 THR A N 1
ATOM 3065 C CA . THR A 1 393 ? -2.193 34.75 18.844 1 67.94 393 THR A CA 1
ATOM 3066 C C . THR A 1 393 ? -3.061 33.719 18.172 1 67.94 393 THR A C 1
ATOM 3068 O O . THR A 1 393 ? -2.746 33.25 17.062 1 67.94 393 THR A O 1
ATOM 3071 N N . SER A 1 394 ? -4.066 33.25 18.859 1 73.75 394 SER A N 1
ATOM 3072 C CA . SER A 1 394 ? -4.961 32.25 18.281 1 73.75 394 SER A CA 1
ATOM 3073 C C . SER A 1 394 ? -5.637 32.781 17.016 1 73.75 394 SER A C 1
ATOM 3075 O O . SER A 1 394 ? -5.738 32.062 16.016 1 73.75 394 SER A O 1
ATOM 3077 N N . VAL A 1 395 ? -5.98 34.031 17.078 1 77.31 395 VAL A N 1
ATOM 3078 C CA . VAL A 1 395 ? -6.676 34.625 15.945 1 77.31 395 VAL A CA 1
ATOM 3079 C C . VAL A 1 395 ? -5.699 34.844 14.789 1 77.31 395 VAL A C 1
ATOM 3081 O O . VAL A 1 395 ? -6.059 34.656 13.625 1 77.31 395 VAL A O 1
ATOM 3084 N N . THR A 1 396 ? -4.5 35.156 15.086 1 72.69 396 THR A N 1
ATOM 3085 C CA . THR A 1 396 ? -3.506 35.375 14.047 1 72.69 396 THR A CA 1
ATOM 3086 C C . THR A 1 396 ? -3.086 34.062 13.406 1 72.69 396 THR A C 1
ATOM 3088 O O . THR A 1 396 ? -2.795 34 12.211 1 72.69 396 THR A O 1
ATOM 3091 N N . ALA A 1 397 ? -3.039 33 14.266 1 73.69 397 ALA A N 1
ATOM 3092 C CA . ALA A 1 397 ? -2.734 31.688 13.727 1 73.69 397 ALA A CA 1
ATOM 3093 C C . ALA A 1 397 ? -3.771 31.281 12.688 1 73.69 397 ALA A C 1
ATOM 3095 O O . ALA A 1 397 ? -3.42 30.75 11.625 1 73.69 397 ALA A O 1
ATOM 3096 N N . VAL A 1 398 ? -4.938 31.484 13.031 1 82.06 398 VAL A N 1
ATOM 3097 C CA . VAL A 1 398 ? -6.02 31.141 12.109 1 82.06 398 VAL A CA 1
ATOM 3098 C C . VAL A 1 398 ? -5.875 31.969 10.836 1 82.06 398 VAL A C 1
ATOM 3100 O O . VAL A 1 398 ? -6.043 31.453 9.727 1 82.06 398 VAL A O 1
ATOM 3103 N N . ALA A 1 399 ? -5.504 33.25 10.992 1 82.12 399 ALA A N 1
ATOM 3104 C CA . ALA A 1 399 ? -5.328 34.125 9.844 1 82.12 399 ALA A CA 1
ATOM 3105 C C . ALA A 1 399 ? -4.188 33.656 8.953 1 82.12 399 ALA A C 1
ATOM 3107 O O . ALA A 1 399 ? -4.32 33.625 7.727 1 82.12 399 ALA A O 1
ATOM 3108 N N . THR A 1 400 ? -3.113 33.219 9.508 1 76.62 400 THR A N 1
ATOM 3109 C CA . THR A 1 400 ? -1.957 32.75 8.75 1 76.62 400 THR A CA 1
ATOM 3110 C C . THR A 1 400 ? -2.279 31.453 8.023 1 76.62 400 THR A C 1
ATOM 3112 O O . THR A 1 400 ? -1.863 31.25 6.879 1 76.62 400 THR A O 1
ATOM 3115 N N . LEU A 1 401 ? -2.916 30.578 8.719 1 81.88 401 LEU A N 1
ATOM 3116 C CA . LEU A 1 401 ? -3.314 29.312 8.102 1 81.88 401 LEU A CA 1
ATOM 3117 C C . LEU A 1 401 ? -4.25 29.547 6.926 1 81.88 401 LEU A C 1
ATOM 3119 O O . LEU A 1 401 ? -4.148 28.875 5.898 1 81.88 401 LEU A O 1
ATOM 3123 N N . LEU A 1 402 ? -5.113 30.5 7.102 1 88.25 402 LEU A N 1
ATOM 3124 C CA . LEU A 1 402 ? -6.039 30.812 6.016 1 88.25 402 LEU A CA 1
ATOM 3125 C C . LEU A 1 402 ? -5.293 31.406 4.828 1 88.25 402 LEU A C 1
ATOM 3127 O O . LEU A 1 402 ? -5.609 31.094 3.676 1 88.25 402 LEU A O 1
ATOM 3131 N N . MET A 1 403 ? -4.312 32.219 5.129 1 85.88 403 MET A N 1
ATOM 3132 C CA . MET A 1 403 ? -3.496 32.781 4.047 1 85.88 403 MET A CA 1
ATOM 3133 C C . MET A 1 403 ? -2.732 31.672 3.33 1 85.88 403 MET A C 1
ATOM 3135 O O . MET A 1 403 ? -2.576 31.719 2.107 1 85.88 403 MET A O 1
ATOM 3139 N N . GLY A 1 404 ? -2.254 30.703 4.066 1 85.06 404 GLY A N 1
ATOM 3140 C CA . GLY A 1 404 ? -1.613 29.547 3.473 1 85.06 404 GLY A CA 1
ATOM 3141 C C . GLY A 1 404 ? -2.551 28.719 2.607 1 85.06 404 GLY A C 1
ATOM 3142 O O . GLY A 1 404 ? -2.141 28.188 1.574 1 85.06 404 GLY A O 1
ATOM 3143 N N . THR A 1 405 ? -3.754 28.625 3.072 1 91.75 405 THR A N 1
ATOM 3144 C CA . THR A 1 405 ? -4.754 27.875 2.307 1 91.75 405 THR A CA 1
ATOM 3145 C C . THR A 1 405 ? -5.023 28.562 0.969 1 91.75 405 THR A C 1
ATOM 3147 O O . THR A 1 405 ? -5.289 27.891 -0.032 1 91.75 405 THR A O 1
ATOM 3150 N N . VAL A 1 406 ? -4.914 29.875 0.986 1 94.56 406 VAL A N 1
ATOM 3151 C CA . VAL A 1 406 ? -5.109 30.609 -0.254 1 94.56 406 VAL A CA 1
ATOM 3152 C C . VAL A 1 406 ? -4.027 30.234 -1.263 1 94.56 406 VAL A C 1
ATOM 3154 O O . VAL A 1 406 ? -4.324 29.984 -2.434 1 94.56 406 VAL A O 1
ATOM 3157 N N . GLN A 1 407 ? -2.803 30.125 -0.812 1 91 407 GLN A N 1
ATOM 3158 C CA . GLN A 1 407 ? -1.703 29.75 -1.689 1 91 407 GLN A CA 1
ATOM 3159 C C . GLN A 1 407 ? -1.883 28.328 -2.205 1 91 407 GLN A C 1
ATOM 3161 O O . GLN A 1 407 ? -1.643 28.047 -3.383 1 91 407 GLN A O 1
ATOM 3166 N N . SER A 1 408 ? -2.244 27.469 -1.348 1 93.5 408 SER A N 1
ATOM 3167 C CA . SER A 1 408 ? -2.477 26.078 -1.741 1 93.5 408 SER A CA 1
ATOM 3168 C C . SER A 1 408 ? -3.623 25.969 -2.74 1 93.5 408 SER A C 1
ATOM 3170 O O . SER A 1 408 ? -3.559 25.188 -3.688 1 93.5 408 SER A O 1
ATOM 3172 N N . THR A 1 409 ? -4.66 26.734 -2.467 1 96.62 409 THR A N 1
ATOM 3173 C CA . THR A 1 409 ? -5.805 26.734 -3.371 1 96.62 409 THR A CA 1
ATOM 3174 C C . THR A 1 409 ? -5.402 27.234 -4.754 1 96.62 409 THR A C 1
ATOM 3176 O O . THR A 1 409 ? -5.852 26.688 -5.77 1 96.62 409 THR A O 1
ATOM 3179 N N . GLU A 1 410 ? -4.547 28.203 -4.781 1 96.5 410 GLU A N 1
ATOM 3180 C CA . GLU A 1 410 ? -4.062 28.719 -6.059 1 96.5 410 GLU A CA 1
ATOM 3181 C C . GLU A 1 410 ? -3.307 27.656 -6.84 1 96.5 410 GLU A C 1
ATOM 3183 O O . GLU A 1 410 ? -3.537 27.469 -8.039 1 96.5 410 GLU A O 1
ATOM 3188 N N . ARG A 1 411 ? -2.469 27.016 -6.195 1 95.44 411 ARG A N 1
ATOM 3189 C CA . ARG A 1 411 ? -1.688 25.969 -6.848 1 95.44 411 ARG A CA 1
ATOM 3190 C C . ARG A 1 411 ? -2.59 24.844 -7.348 1 95.44 411 ARG A C 1
ATOM 3192 O O . ARG A 1 411 ? -2.348 24.281 -8.414 1 95.44 411 ARG A O 1
ATOM 3199 N N . ILE A 1 412 ? -3.562 24.484 -6.582 1 97.25 412 ILE A N 1
ATOM 3200 C CA . ILE A 1 412 ? -4.492 23.438 -6.969 1 97.25 412 ILE A CA 1
ATOM 3201 C C . ILE A 1 412 ? -5.258 23.844 -8.219 1 97.25 412 ILE A C 1
ATOM 3203 O O . ILE A 1 412 ? -5.363 23.078 -9.18 1 97.25 412 ILE A O 1
ATOM 3207 N N . VAL A 1 413 ? -5.789 25.062 -8.188 1 96.88 413 VAL A N 1
ATOM 3208 C CA . VAL A 1 413 ? -6.578 25.562 -9.305 1 96.88 413 VAL A CA 1
ATOM 3209 C C . VAL A 1 413 ? -5.711 25.641 -10.562 1 96.88 413 VAL A C 1
ATOM 3211 O O . VAL A 1 413 ? -6.16 25.281 -11.656 1 96.88 413 VAL A O 1
ATOM 3214 N N . ASP A 1 414 ? -4.492 26.031 -10.391 1 96 414 ASP A N 1
ATOM 3215 C CA . ASP A 1 414 ? -3.574 26.078 -11.523 1 96 414 ASP A CA 1
ATOM 3216 C C . ASP A 1 414 ? -3.324 24.672 -12.07 1 96 414 ASP A C 1
ATOM 3218 O O . ASP A 1 414 ? -3.283 24.469 -13.281 1 96 414 ASP A O 1
ATOM 3222 N N . ALA A 1 415 ? -3.139 23.766 -11.195 1 96.38 415 ALA A N 1
ATOM 3223 C CA . ALA A 1 415 ? -2.895 22.391 -11.617 1 96.38 415 ALA A CA 1
ATOM 3224 C C . ALA A 1 415 ? -4.113 21.797 -12.328 1 96.38 415 ALA A C 1
ATOM 3226 O O . ALA A 1 415 ? -3.971 21.047 -13.297 1 96.38 415 ALA A O 1
ATOM 3227 N N . VAL A 1 416 ? -5.273 22.078 -11.852 1 96.25 416 VAL A N 1
ATOM 3228 C CA . VAL A 1 416 ? -6.5 21.594 -12.477 1 96.25 416 VAL A CA 1
ATOM 3229 C C . VAL A 1 416 ? -6.652 22.219 -13.859 1 96.25 416 VAL A C 1
ATOM 3231 O O . VAL A 1 416 ? -7.078 21.562 -14.805 1 96.25 416 VAL A O 1
ATOM 3234 N N . HIS A 1 417 ? -6.289 23.469 -13.977 1 94.38 417 HIS A N 1
ATOM 3235 C CA . HIS A 1 417 ? -6.332 24.141 -15.266 1 94.38 417 HIS A CA 1
ATOM 3236 C C . HIS A 1 417 ? -5.352 23.516 -16.25 1 94.38 417 HIS A C 1
ATOM 3238 O O . HIS A 1 417 ? -5.656 23.375 -17.438 1 94.38 417 HIS A O 1
ATOM 3244 N N . GLU A 1 418 ? -4.234 23.203 -15.766 1 94.56 418 GLU A N 1
ATOM 3245 C CA . GLU A 1 418 ? -3.26 22.5 -16.594 1 94.56 418 GLU A CA 1
ATOM 3246 C C . GLU A 1 418 ? -3.799 21.156 -17.078 1 94.56 418 GLU A C 1
ATOM 3248 O O . GLU A 1 418 ? -3.605 20.781 -18.219 1 94.56 418 GLU A O 1
ATOM 3253 N N . LEU A 1 419 ? -4.395 20.469 -16.172 1 94.81 419 LEU A N 1
ATOM 3254 C CA . LEU A 1 419 ? -5 19.188 -16.531 1 94.81 419 LEU A CA 1
ATOM 3255 C C . LEU A 1 419 ? -6.074 19.375 -17.594 1 94.81 419 LEU A C 1
ATOM 3257 O O . LEU A 1 419 ? -6.16 18.594 -18.547 1 94.81 419 LEU A O 1
ATOM 3261 N N . ALA A 1 420 ? -6.902 20.344 -17.422 1 92.94 420 ALA A N 1
ATOM 3262 C CA . ALA A 1 420 ? -7.973 20.625 -18.375 1 92.94 420 ALA A CA 1
ATOM 3263 C C . ALA A 1 420 ? -7.406 20.922 -19.766 1 92.94 420 ALA A C 1
ATOM 3265 O O . ALA A 1 420 ? -7.969 20.5 -20.766 1 92.94 420 ALA A O 1
ATOM 3266 N N . SER A 1 421 ? -6.32 21.578 -19.797 1 91.06 421 SER A N 1
ATOM 3267 C CA . SER A 1 421 ? -5.672 21.891 -21.062 1 91.06 421 SER A CA 1
ATOM 3268 C C . SER A 1 421 ? -5.062 20.641 -21.688 1 91.06 421 SER A C 1
ATOM 3270 O O . SER A 1 421 ? -5.203 20.422 -22.891 1 91.06 421 SER A O 1
ATOM 3272 N N . MET A 1 422 ? -4.398 19.859 -20.891 1 91.69 422 MET A N 1
ATOM 3273 C CA . MET A 1 422 ? -3.744 18.641 -21.391 1 91.69 422 MET A CA 1
ATOM 3274 C C . MET A 1 422 ? -4.773 17.625 -21.859 1 91.69 422 MET A C 1
ATOM 3276 O O . MET A 1 422 ? -4.543 16.906 -22.828 1 91.69 422 MET A O 1
ATOM 3280 N N . ALA A 1 423 ? -5.867 17.531 -21.109 1 90.56 423 ALA A N 1
ATOM 3281 C CA . ALA A 1 423 ? -6.875 16.516 -21.391 1 90.56 423 ALA A CA 1
ATOM 3282 C C . ALA A 1 423 ? -7.91 17.016 -22.391 1 90.56 423 ALA A C 1
ATOM 3284 O O . ALA A 1 423 ? -8.766 16.25 -22.844 1 90.56 423 ALA A O 1
ATOM 3285 N N . GLY A 1 424 ? -7.938 18.203 -22.719 1 86.31 424 GLY A N 1
ATOM 3286 C CA . GLY A 1 424 ? -8.844 18.766 -23.703 1 86.31 424 GLY A CA 1
ATOM 3287 C C . GLY A 1 424 ? -10.266 18.906 -23.203 1 86.31 424 GLY A C 1
ATOM 3288 O O . GLY A 1 424 ? -11.219 18.5 -23.859 1 86.31 424 GLY A O 1
ATOM 3289 N N . PHE A 1 425 ? -10.375 19.422 -21.969 1 88.38 425 PHE A N 1
ATOM 3290 C CA . PHE A 1 425 ? -11.703 19.656 -21.406 1 88.38 425 PHE A CA 1
ATOM 3291 C C . PHE A 1 425 ? -12.469 20.656 -22.281 1 88.38 425 PHE A C 1
ATOM 3293 O O . PHE A 1 425 ? -11.875 21.547 -22.891 1 88.38 425 PHE A O 1
ATOM 3300 N N . LYS A 1 426 ? -13.742 20.5 -22.391 1 82.5 426 LYS A N 1
ATOM 3301 C CA . LYS A 1 426 ? -14.578 21.359 -23.219 1 82.5 426 LYS A CA 1
ATOM 3302 C C . LYS A 1 426 ? -14.703 22.75 -22.594 1 82.5 426 LYS A C 1
ATOM 3304 O O . LYS A 1 426 ? -14.758 22.891 -21.375 1 82.5 426 LYS A O 1
ATOM 3309 N N . THR A 1 427 ? -14.414 23.734 -23.234 1 73.44 427 THR A N 1
ATOM 3310 C CA . THR A 1 427 ? -14.586 25.094 -22.75 1 73.44 427 THR A CA 1
ATOM 3311 C C . THR A 1 427 ? -16.062 25.438 -22.625 1 73.44 427 THR A C 1
ATOM 3313 O O . THR A 1 427 ? -16.844 25.234 -23.562 1 73.44 427 THR A O 1
ATOM 3316 N N . GLU A 1 428 ? -16.672 25.141 -21.516 1 58.28 428 GLU A N 1
ATOM 3317 C CA . GLU A 1 428 ? -18.062 25.578 -21.406 1 58.28 428 GLU A CA 1
ATOM 3318 C C . GLU A 1 428 ? -18.219 27.031 -21.859 1 58.28 428 GLU A C 1
ATOM 3320 O O . GLU A 1 428 ? -17.5 27.922 -21.391 1 58.28 428 GLU A O 1
ATOM 3325 N N . ILE A 1 429 ? -18.641 27.234 -23.047 1 46.31 429 ILE A N 1
ATOM 3326 C CA . ILE A 1 429 ? -19.047 28.562 -23.453 1 46.31 429 ILE A CA 1
ATOM 3327 C C . ILE A 1 429 ? -19.953 29.188 -22.391 1 46.31 429 ILE A C 1
ATOM 3329 O O . ILE A 1 429 ? -21.016 28.656 -22.078 1 46.31 429 ILE A O 1
ATOM 3333 N N . THR A 1 430 ? -19.484 29.625 -21.359 1 42.72 430 THR A N 1
ATOM 3334 C CA . THR A 1 430 ? -20.375 30.391 -20.484 1 42.72 430 THR A CA 1
ATOM 3335 C C . THR A 1 430 ? -21.453 31.094 -21.297 1 42.72 430 THR A C 1
ATOM 3337 O O . THR A 1 430 ? -21.156 31.766 -22.281 1 42.72 430 THR A O 1
ATOM 3340 N N . THR A 1 431 ? -22.641 30.625 -21.219 1 39.56 431 THR A N 1
ATOM 3341 C CA . THR A 1 431 ? -23.812 31.328 -21.766 1 39.56 431 THR A CA 1
ATOM 3342 C C . THR A 1 431 ? -23.656 32.844 -21.594 1 39.56 431 THR A C 1
ATOM 3344 O O . THR A 1 431 ? -24.328 33.625 -22.281 1 39.56 431 THR A O 1
ATOM 3347 N N . SER A 1 432 ? -22.953 33.344 -20.578 1 39.03 432 SER A N 1
ATOM 3348 C CA . SER A 1 432 ? -22.953 34.812 -20.453 1 39.03 432 SER A CA 1
ATOM 3349 C C . SER A 1 432 ? -22.156 35.438 -21.594 1 39.03 432 SER A C 1
ATOM 3351 O O . SER A 1 432 ? -22.359 36.625 -21.891 1 39.03 432 SER A O 1
ATOM 3353 N N . SER A 1 433 ? -21.219 34.75 -22.188 1 39.78 433 SER A N 1
ATOM 3354 C CA . SER A 1 433 ? -20.578 35.312 -23.359 1 39.78 433 SER A CA 1
ATOM 3355 C C . SER A 1 433 ? -21.453 35.156 -24.594 1 39.78 433 SER A C 1
ATOM 3357 O O . SER A 1 433 ? -21.359 35.938 -25.547 1 39.78 433 SER A O 1
ATOM 3359 N N . PHE A 1 434 ? -22.281 34.094 -24.656 1 39.53 434 PHE A N 1
ATOM 3360 C CA . PHE A 1 434 ? -23.312 34.031 -25.688 1 39.53 434 PHE A CA 1
ATOM 3361 C C . PHE A 1 434 ? -24.391 35.062 -25.422 1 39.53 434 PHE A C 1
ATOM 3363 O O . PHE A 1 434 ? -24.875 35.719 -26.359 1 39.53 434 PHE A O 1
ATOM 3370 N N . ILE A 1 435 ? -24.812 35.25 -24.156 1 39.84 435 ILE A N 1
ATOM 3371 C CA . ILE A 1 435 ? -25.781 36.312 -23.859 1 39.84 435 ILE A CA 1
ATOM 3372 C C . ILE A 1 435 ? -25.156 37.688 -24.062 1 39.84 435 ILE A C 1
ATOM 3374 O O . ILE A 1 435 ? -25.797 38.594 -24.594 1 39.84 435 ILE A O 1
ATOM 3378 N N . GLN A 1 436 ? -23.859 37.812 -23.734 1 40 436 GLN A N 1
ATOM 3379 C CA . GLN A 1 436 ? -23.234 39.125 -24.016 1 40 436 GLN A CA 1
ATOM 3380 C C . GLN A 1 436 ? -23 39.281 -25.516 1 40 436 GLN A C 1
ATOM 3382 O O . GLN A 1 436 ? -23.078 40.406 -26.047 1 40 436 GLN A O 1
ATOM 3387 N N . ARG A 1 437 ? -22.75 38.188 -26.234 1 41.78 437 ARG A N 1
ATOM 3388 C CA . ARG A 1 437 ? -22.641 38.312 -27.688 1 41.78 437 ARG A CA 1
ATOM 3389 C C . ARG A 1 437 ? -24.016 38.438 -28.328 1 41.78 437 ARG A C 1
ATOM 3391 O O . ARG A 1 437 ? -24.188 39.156 -29.328 1 41.78 437 ARG A O 1
ATOM 3398 N N . VAL A 1 438 ? -25.016 37.688 -27.734 1 43.47 438 VAL A N 1
ATOM 3399 C CA . VAL A 1 438 ? -26.375 37.844 -28.25 1 43.47 438 VAL A CA 1
ATOM 3400 C C . VAL A 1 438 ? -26.906 39.219 -27.891 1 43.47 438 VAL A C 1
ATOM 3402 O O . VAL A 1 438 ? -27.594 39.875 -28.703 1 43.47 438 VAL A O 1
ATOM 3405 N N . HIS A 1 439 ? -26.562 39.656 -26.656 1 40.84 439 HIS A N 1
ATOM 3406 C CA . HIS A 1 439 ? -26.953 41.031 -26.328 1 40.84 439 HIS A CA 1
ATOM 3407 C C . HIS A 1 439 ? -26.188 42.062 -27.156 1 40.84 439 HIS A C 1
ATOM 3409 O O . HIS A 1 439 ? -26.734 43.062 -27.562 1 40.84 439 HIS A O 1
ATOM 3415 N N . ASP A 1 440 ? -24.938 41.75 -27.406 1 41.47 440 ASP A N 1
ATOM 3416 C CA . ASP A 1 440 ? -24.188 42.688 -28.266 1 41.47 440 ASP A CA 1
ATOM 3417 C C . ASP A 1 440 ? -24.672 42.562 -29.719 1 41.47 440 ASP A C 1
ATOM 3419 O O . ASP A 1 440 ? -24.703 43.562 -30.453 1 41.47 440 ASP A O 1
ATOM 3423 N N . VAL A 1 441 ? -25.016 41.25 -30.047 1 42.78 441 VAL A N 1
ATOM 3424 C CA . VAL A 1 441 ? -25.547 41.094 -31.391 1 42.78 441 VAL A CA 1
ATOM 3425 C C . VAL A 1 441 ? -26.938 41.75 -31.469 1 42.78 441 VAL A C 1
ATOM 3427 O O . VAL A 1 441 ? -27.281 42.406 -32.469 1 42.78 441 VAL A O 1
ATOM 3430 N N . ASN A 1 442 ? -27.688 41.438 -30.422 1 39.81 442 ASN A N 1
ATOM 3431 C CA . ASN A 1 442 ? -29.031 42 -30.438 1 39.81 442 ASN A CA 1
ATOM 3432 C C . ASN A 1 442 ? -28.969 43.531 -30.281 1 39.81 442 ASN A C 1
ATOM 3434 O O . ASN A 1 442 ? -29.875 44.25 -30.719 1 39.81 442 ASN A O 1
ATOM 3438 N N . VAL A 1 443 ? -27.938 44 -29.516 1 40.44 443 VAL A N 1
ATOM 3439 C CA . VAL A 1 443 ? -27.844 45.438 -29.406 1 40.44 443 VAL A CA 1
ATOM 3440 C C . VAL A 1 443 ? -27.438 46.031 -30.75 1 40.44 443 VAL A C 1
ATOM 3442 O O . VAL A 1 443 ? -27.859 47.156 -31.109 1 40.44 443 VAL A O 1
ATOM 3445 N N . GLN A 1 444 ? -26.641 45.25 -31.453 1 39.31 444 GLN A N 1
ATOM 3446 C CA . GLN A 1 444 ? -26.266 45.844 -32.75 1 39.31 444 GLN A CA 1
ATOM 3447 C C . GLN A 1 444 ? -27.422 45.812 -33.719 1 39.31 444 GLN A C 1
ATOM 3449 O O . GLN A 1 444 ? -27.531 46.656 -34.594 1 39.31 444 GLN A O 1
ATOM 3454 N N . ASN A 1 445 ? -28.203 44.781 -33.625 1 37.44 445 ASN A N 1
ATOM 3455 C CA . ASN A 1 445 ? -29.266 44.688 -34.625 1 37.44 445 ASN A CA 1
ATOM 3456 C C . ASN A 1 445 ? -30.359 45.75 -34.344 1 37.44 445 ASN A C 1
ATOM 3458 O O . ASN A 1 445 ? -31.203 46 -35.219 1 37.44 445 ASN A O 1
ATOM 3462 N N . HIS A 1 446 ? -30.547 46.094 -33.062 1 36.47 446 HIS A N 1
ATOM 3463 C CA . HIS A 1 446 ? -31.688 46.969 -32.844 1 36.47 446 HIS A CA 1
ATOM 3464 C C . HIS A 1 446 ? -31.453 48.344 -33.469 1 36.47 446 HIS A C 1
ATOM 3466 O O . HIS A 1 446 ? -32.344 49.219 -33.438 1 36.47 446 HIS A O 1
ATOM 3472 N N . GLU A 1 447 ? -30.188 48.719 -33.625 1 34.81 447 GLU A N 1
ATOM 3473 C CA . GLU A 1 447 ? -30.047 50.094 -34.094 1 34.81 447 GLU A CA 1
ATOM 3474 C C . GLU A 1 447 ? -30.562 50.281 -35.5 1 34.81 447 GLU A C 1
ATOM 3476 O O . GLU A 1 447 ? -30.578 51.406 -36.031 1 34.81 447 GLU A O 1
ATOM 3481 N N . ILE A 1 448 ? -30.766 49.156 -36.188 1 34.59 448 ILE A N 1
ATOM 3482 C CA . ILE A 1 448 ? -30.984 49.438 -37.625 1 34.59 448 ILE A CA 1
ATOM 3483 C C . ILE A 1 448 ? -32.406 49.938 -37.812 1 34.59 448 ILE A C 1
ATOM 3485 O O . ILE A 1 448 ? -32.812 50.188 -38.969 1 34.59 448 ILE A O 1
ATOM 3489 N N . THR A 1 449 ? -33.281 49.812 -36.906 1 28.27 449 THR A N 1
ATOM 3490 C CA . THR A 1 449 ? -34.656 49.875 -37.375 1 28.27 449 THR A CA 1
ATOM 3491 C C . THR A 1 449 ? -35.062 51.312 -37.719 1 28.27 449 THR A C 1
ATOM 3493 O O . THR A 1 449 ? -36.062 51.531 -38.375 1 28.27 449 THR A O 1
ATOM 3496 N N . MET A 1 450 ? -34.688 52.281 -36.969 1 27.78 450 MET A N 1
ATOM 3497 C CA . MET A 1 450 ? -35.656 53.375 -36.875 1 27.78 450 MET A CA 1
ATOM 3498 C C . MET A 1 450 ? -35.656 54.219 -38.156 1 27.78 450 MET A C 1
ATOM 3500 O O . MET A 1 450 ? -36.156 55.344 -38.156 1 27.78 450 MET A O 1
ATOM 3504 N N . GLY A 1 451 ? -34.781 54 -39.156 1 26.61 451 GLY A N 1
ATOM 3505 C CA . GLY A 1 451 ? -34.844 55.031 -40.188 1 26.61 451 GLY A CA 1
ATOM 3506 C C . GLY A 1 451 ? -36.156 55.031 -40.938 1 26.61 451 GLY A C 1
ATOM 3507 O O . GLY A 1 451 ? -36.375 54.219 -41.844 1 26.61 451 GLY A O 1
ATOM 3508 N N . GLY A 1 452 ? -37.312 55 -40.344 1 24.69 452 GLY A N 1
ATOM 3509 C CA . GLY A 1 452 ? -38.562 55.219 -41 1 24.69 452 GLY A CA 1
ATOM 3510 C C . GLY A 1 452 ? -38.594 56.5 -41.812 1 24.69 452 GLY A C 1
ATOM 3511 O O . GLY A 1 452 ? -38.062 57.531 -41.375 1 24.69 452 GLY A O 1
ATOM 3512 N N . GLU A 1 453 ? -38.781 56.406 -43.188 1 21.28 453 GLU A N 1
ATOM 3513 C CA . GLU A 1 453 ? -39.5 57.375 -44.031 1 21.28 453 GLU A CA 1
ATOM 3514 C C . GLU A 1 453 ? -40.906 57.625 -43.469 1 21.28 453 GLU A C 1
ATOM 3516 O O . GLU A 1 453 ? -41.562 56.719 -43 1 21.28 453 GLU A O 1
ATOM 3521 N N . MET B 1 1 ? 42.031 -6.078 -74.375 1 24.12 1 MET B N 1
ATOM 3522 C CA . MET B 1 1 ? 40.781 -6.367 -73.625 1 24.12 1 MET B CA 1
ATOM 3523 C C . MET B 1 1 ? 41 -6.133 -72.125 1 24.12 1 MET B C 1
ATOM 3525 O O . MET B 1 1 ? 41.781 -6.836 -71.5 1 24.12 1 MET B O 1
ATOM 3529 N N . ALA B 1 2 ? 40.969 -4.77 -71.688 1 33.78 2 ALA B N 1
ATOM 3530 C CA . ALA B 1 2 ? 41.094 -4.125 -70.375 1 33.78 2 ALA B CA 1
ATOM 3531 C C . ALA B 1 2 ? 40.062 -4.68 -69.375 1 33.78 2 ALA B C 1
ATOM 3533 O O . ALA B 1 2 ? 38.875 -4.688 -69.688 1 33.78 2 ALA B O 1
ATOM 3534 N N . LEU B 1 3 ? 40.469 -5.75 -68.688 1 34.03 3 LEU B N 1
ATOM 3535 C CA . LEU B 1 3 ? 39.688 -6.426 -67.625 1 34.03 3 LEU B CA 1
ATOM 3536 C C . LEU B 1 3 ? 39.125 -5.426 -66.625 1 34.03 3 LEU B C 1
ATOM 3538 O O . LEU B 1 3 ? 39.875 -4.602 -66.125 1 34.03 3 LEU B O 1
ATOM 3542 N N . PRO B 1 4 ? 37.875 -4.977 -66.688 1 38.31 4 PRO B N 1
ATOM 3543 C CA . PRO B 1 4 ? 37.219 -4.027 -65.812 1 38.31 4 PRO B CA 1
ATOM 3544 C C . PRO B 1 4 ? 37.312 -4.473 -64.312 1 38.31 4 PRO B C 1
ATOM 3546 O O . PRO B 1 4 ? 37.156 -5.664 -64.062 1 38.31 4 PRO B O 1
ATOM 3549 N N . ILE B 1 5 ? 38.219 -3.902 -63.562 1 40.19 5 ILE B N 1
ATOM 3550 C CA . ILE B 1 5 ? 38.344 -3.965 -62.125 1 40.19 5 ILE B CA 1
ATOM 3551 C C . ILE B 1 5 ? 37 -3.664 -61.469 1 40.19 5 ILE B C 1
ATOM 3553 O O . ILE B 1 5 ? 36.469 -2.551 -61.594 1 40.19 5 ILE B O 1
ATOM 3557 N N . THR B 1 6 ? 36 -4.648 -61.5 1 36.94 6 THR B N 1
ATOM 3558 C CA . THR B 1 6 ? 34.719 -4.613 -60.812 1 36.94 6 THR B CA 1
ATOM 3559 C C . THR B 1 6 ? 34.875 -4.09 -59.375 1 36.94 6 THR B C 1
ATOM 3561 O O . THR B 1 6 ? 35.875 -4.367 -58.719 1 36.94 6 THR B O 1
ATOM 3564 N N . SER B 1 7 ? 34.188 -2.953 -58.969 1 40.75 7 SER B N 1
ATOM 3565 C CA . SER B 1 7 ? 33.875 -2.145 -57.812 1 40.75 7 SER B CA 1
ATOM 3566 C C . SER B 1 7 ? 33.375 -3.008 -56.656 1 40.75 7 SER B C 1
ATOM 3568 O O . SER B 1 7 ? 32.188 -3.297 -56.562 1 40.75 7 SER B O 1
ATOM 3570 N N . ASN B 1 8 ? 34 -4.141 -56.406 1 40.81 8 ASN B N 1
ATOM 3571 C CA . ASN B 1 8 ? 33.594 -4.879 -55.188 1 40.81 8 ASN B CA 1
ATOM 3572 C C . ASN B 1 8 ? 33.719 -4.02 -53.938 1 40.81 8 ASN B C 1
ATOM 3574 O O . ASN B 1 8 ? 33.75 -4.547 -52.812 1 40.81 8 ASN B O 1
ATOM 3578 N N . GLN B 1 9 ? 34.062 -2.758 -54.062 1 42.62 9 GLN B N 1
ATOM 3579 C CA . GLN B 1 9 ? 34.25 -2.006 -52.844 1 42.62 9 GLN B CA 1
ATOM 3580 C C . GLN B 1 9 ? 32.906 -1.769 -52.156 1 42.62 9 GLN B C 1
ATOM 3582 O O . GLN B 1 9 ? 32.844 -1.303 -51 1 42.62 9 GLN B O 1
ATOM 3587 N N . GLU B 1 10 ? 31.812 -1.927 -52.938 1 46.5 10 GLU B N 1
ATOM 3588 C CA . GLU B 1 10 ? 30.594 -1.443 -52.281 1 46.5 10 GLU B CA 1
ATOM 3589 C C . GLU B 1 10 ? 30.109 -2.422 -51.219 1 46.5 10 GLU B C 1
ATOM 3591 O O . GLU B 1 10 ? 29.359 -2.043 -50.312 1 46.5 10 GLU B O 1
ATOM 3596 N N . ASN B 1 11 ? 30.438 -3.697 -51.406 1 48.53 11 ASN B N 1
ATOM 3597 C CA . ASN B 1 11 ? 29.828 -4.605 -50.438 1 48.53 11 ASN B CA 1
ATOM 3598 C C . ASN B 1 11 ? 30.516 -4.516 -49.062 1 48.53 11 ASN B C 1
ATOM 3600 O O . ASN B 1 11 ? 30.078 -5.145 -48.094 1 48.53 11 ASN B O 1
ATOM 3604 N N . VAL B 1 12 ? 31.75 -4.016 -49.062 1 52.41 12 VAL B N 1
ATOM 3605 C CA . VAL B 1 12 ? 32.438 -3.928 -47.781 1 52.41 12 VAL B CA 1
ATOM 3606 C C . VAL B 1 12 ? 31.812 -2.812 -46.938 1 52.41 12 VAL B C 1
ATOM 3608 O O . VAL B 1 12 ? 31.875 -2.838 -45.688 1 52.41 12 VAL B O 1
ATOM 3611 N N . GLY B 1 13 ? 31.125 -1.846 -47.562 1 52.69 13 GLY B N 1
ATOM 3612 C CA . GLY B 1 13 ? 30.578 -0.721 -46.812 1 52.69 13 GLY B CA 1
ATOM 3613 C C . GLY B 1 13 ? 29.391 -1.096 -45.969 1 52.69 13 GLY B C 1
ATOM 3614 O O . GLY B 1 13 ? 29.188 -0.536 -44.875 1 52.69 13 GLY B O 1
ATOM 3615 N N . SER B 1 14 ? 28.594 -1.977 -46.469 1 57.03 14 SER B N 1
ATOM 3616 C CA . SER B 1 14 ? 27.375 -2.314 -45.75 1 57.03 14 SER B CA 1
ATOM 3617 C C . SER B 1 14 ? 27.703 -3.189 -44.531 1 57.03 14 SER B C 1
ATOM 3619 O O . SER B 1 14 ? 27.078 -3.062 -43.469 1 57.03 14 SER B O 1
ATOM 3621 N N . SER B 1 15 ? 28.719 -4.062 -44.688 1 61.16 15 SER B N 1
ATOM 3622 C CA . SER B 1 15 ? 29.094 -4.895 -43.531 1 61.16 15 SER B CA 1
ATOM 3623 C C . SER B 1 15 ? 29.734 -4.066 -42.438 1 61.16 15 SER B C 1
ATOM 3625 O O . SER B 1 15 ? 29.578 -4.371 -41.25 1 61.16 15 SER B O 1
ATOM 3627 N N . ILE B 1 16 ? 30.344 -3.004 -42.844 1 61.84 16 ILE B N 1
ATOM 3628 C CA . ILE B 1 16 ? 30.984 -2.158 -41.875 1 61.84 16 ILE B CA 1
ATOM 3629 C C . ILE B 1 16 ? 29.938 -1.353 -41.094 1 61.84 16 ILE B C 1
ATOM 3631 O O . ILE B 1 16 ? 30.047 -1.165 -39.875 1 61.84 16 ILE B O 1
ATOM 3635 N N . CYS B 1 17 ? 28.906 -1.043 -41.844 1 64.19 17 CYS B N 1
ATOM 3636 C CA . CYS B 1 17 ? 27.859 -0.265 -41.188 1 64.19 17 CYS B CA 1
ATOM 3637 C C . CYS B 1 17 ? 27.094 -1.119 -40.156 1 64.19 17 CYS B C 1
ATOM 3639 O O . CYS B 1 17 ? 26.75 -0.647 -39.094 1 64.19 17 CYS B O 1
ATOM 3641 N N . GLY B 1 18 ? 26.891 -2.354 -40.594 1 66.62 18 GLY B N 1
ATOM 3642 C CA . GLY B 1 18 ? 26.219 -3.262 -39.688 1 66.62 18 GLY B CA 1
ATOM 3643 C C . GLY B 1 18 ? 27.047 -3.547 -38.438 1 66.62 18 GLY B C 1
ATOM 3644 O O . GLY B 1 18 ? 26.5 -3.598 -37.344 1 66.62 18 GLY B O 1
ATOM 3645 N N . PHE B 1 19 ? 28.375 -3.635 -38.75 1 74.12 19 PHE B N 1
ATOM 3646 C CA . PHE B 1 19 ? 29.266 -3.912 -37.625 1 74.12 19 PHE B CA 1
ATOM 3647 C C . PHE B 1 19 ? 29.359 -2.707 -36.719 1 74.12 19 PHE B C 1
ATOM 3649 O O . PHE B 1 19 ? 29.438 -2.859 -35.5 1 74.12 19 PHE B O 1
ATOM 3656 N N . HIS B 1 20 ? 29.281 -1.483 -37.344 1 77 20 HIS B N 1
ATOM 3657 C CA . HIS B 1 20 ? 29.344 -0.288 -36.5 1 77 20 HIS B CA 1
ATOM 3658 C C . HIS B 1 20 ? 28.062 -0.127 -35.688 1 77 20 HIS B C 1
ATOM 3660 O O . HIS B 1 20 ? 28.125 0.275 -34.531 1 77 20 HIS B O 1
ATOM 3666 N N . TRP B 1 21 ? 26.969 -0.491 -36.344 1 78.31 21 TRP B N 1
ATOM 3667 C CA . TRP B 1 21 ? 25.719 -0.409 -35.594 1 78.31 21 TRP B CA 1
ATOM 3668 C C . TRP B 1 21 ? 25.672 -1.442 -34.469 1 78.31 21 TRP B C 1
ATOM 3670 O O . TRP B 1 21 ? 25.25 -1.14 -33.375 1 78.31 21 TRP B O 1
ATOM 3680 N N . LEU B 1 22 ? 26.141 -2.594 -34.781 1 79.62 22 LEU B N 1
ATOM 3681 C CA . LEU B 1 22 ? 26.203 -3.641 -33.75 1 79.62 22 LEU B CA 1
ATOM 3682 C C . LEU B 1 22 ? 27.172 -3.262 -32.656 1 79.62 22 LEU B C 1
ATOM 3684 O O . LEU B 1 22 ? 26.891 -3.486 -31.469 1 79.62 22 LEU B O 1
ATOM 3688 N N . HIS B 1 23 ? 28.281 -2.742 -33.125 1 80 23 HIS B N 1
ATOM 3689 C CA . HIS B 1 23 ? 29.25 -2.312 -32.125 1 80 23 HIS B CA 1
ATOM 3690 C C . HIS B 1 23 ? 28.703 -1.178 -31.266 1 80 23 HIS B C 1
ATOM 3692 O O . HIS B 1 23 ? 28.922 -1.144 -30.047 1 80 23 HIS B O 1
ATOM 3698 N N . ALA B 1 24 ? 28.016 -0.291 -31.906 1 82.06 24 ALA B N 1
ATOM 3699 C CA . ALA B 1 24 ? 27.406 0.807 -31.156 1 82.06 24 ALA B CA 1
ATOM 3700 C C . ALA B 1 24 ? 26.312 0.299 -30.234 1 82.06 24 ALA B C 1
ATOM 3702 O O . ALA B 1 24 ? 26.172 0.774 -29.109 1 82.06 24 ALA B O 1
ATOM 3703 N N . PHE B 1 25 ? 25.547 -0.614 -30.734 1 82.81 25 PHE B N 1
ATOM 3704 C CA . PHE B 1 25 ? 24.5 -1.22 -29.922 1 82.81 25 PHE B CA 1
ATOM 3705 C C . PHE B 1 25 ? 25.094 -1.969 -28.734 1 82.81 25 PHE B C 1
ATOM 3707 O O . PHE B 1 25 ? 24.609 -1.852 -27.609 1 82.81 25 PHE B O 1
ATOM 3714 N N . LEU B 1 26 ? 26.156 -2.686 -29 1 82.25 26 LEU B N 1
ATOM 3715 C CA . LEU B 1 26 ? 26.812 -3.43 -27.938 1 82.25 26 LEU B CA 1
ATOM 3716 C C . LEU B 1 26 ? 27.453 -2.482 -26.922 1 82.25 26 LEU B C 1
ATOM 3718 O O . LEU B 1 26 ? 27.438 -2.742 -25.719 1 82.25 26 LEU B O 1
ATOM 3722 N N . ALA B 1 27 ? 27.969 -1.4 -27.438 1 82.12 27 ALA B N 1
ATOM 3723 C CA . ALA B 1 27 ? 28.562 -0.408 -26.547 1 82.12 27 ALA B CA 1
ATOM 3724 C C . ALA B 1 27 ? 27.5 0.26 -25.688 1 82.12 27 ALA B C 1
ATOM 3726 O O . ALA B 1 27 ? 27.719 0.503 -24.5 1 82.12 27 ALA B O 1
ATOM 3727 N N . SER B 1 28 ? 26.422 0.472 -26.312 1 84.94 28 SER B N 1
ATOM 3728 C CA . SER B 1 28 ? 25.328 1.063 -25.547 1 84.94 28 SER B CA 1
ATOM 3729 C C . SER B 1 28 ? 24.781 0.087 -24.516 1 84.94 28 SER B C 1
ATOM 3731 O O . SER B 1 28 ? 24.453 0.485 -23.391 1 84.94 28 SER B O 1
ATOM 3733 N N . LEU B 1 29 ? 24.75 -1.07 -24.906 1 83.19 29 LEU B N 1
ATOM 3734 C CA . LEU B 1 29 ? 24.312 -2.104 -23.984 1 83.19 29 LEU B CA 1
ATOM 3735 C C . LEU B 1 29 ? 25.297 -2.258 -22.828 1 83.19 29 LEU B C 1
ATOM 3737 O O . LEU B 1 29 ? 24.906 -2.428 -21.672 1 83.19 29 LEU B O 1
ATOM 3741 N N . ARG B 1 30 ? 26.531 -2.238 -23.234 1 82.62 30 ARG B N 1
ATOM 3742 C CA . ARG B 1 30 ? 27.562 -2.318 -22.203 1 82.62 30 ARG B CA 1
ATOM 3743 C C . ARG B 1 30 ? 27.469 -1.142 -21.25 1 82.62 30 ARG B C 1
ATOM 3745 O O . ARG B 1 30 ? 27.609 -1.311 -20.031 1 82.62 30 ARG B O 1
ATOM 3752 N N . ALA B 1 31 ? 27.234 -0.013 -21.75 1 85.12 31 ALA B N 1
ATOM 3753 C CA . ALA B 1 31 ? 27.109 1.17 -20.906 1 85.12 31 ALA B CA 1
ATOM 3754 C C . ALA B 1 31 ? 25.891 1.055 -19.984 1 85.12 31 ALA B C 1
ATOM 3756 O O . ALA B 1 31 ? 25.969 1.4 -18.797 1 85.12 31 ALA B O 1
ATOM 3757 N N . LYS B 1 32 ? 24.891 0.596 -20.547 1 84.12 32 LYS B N 1
ATOM 3758 C CA . LYS B 1 32 ? 23.672 0.43 -19.734 1 84.12 32 LYS B CA 1
ATOM 3759 C C . LYS B 1 32 ? 23.875 -0.627 -18.656 1 84.12 32 LYS B C 1
ATOM 3761 O O . LYS B 1 32 ? 23.391 -0.47 -17.531 1 84.12 32 LYS B O 1
ATOM 3766 N N . VAL B 1 33 ? 24.594 -1.602 -19.031 1 83.25 33 VAL B N 1
ATOM 3767 C CA . VAL B 1 33 ? 24.875 -2.672 -18.078 1 83.25 33 VAL B CA 1
ATOM 3768 C C . VAL B 1 33 ? 25.766 -2.146 -16.953 1 83.25 33 VAL B C 1
ATOM 3770 O O . VAL B 1 33 ? 25.562 -2.482 -15.781 1 83.25 33 VAL B O 1
ATOM 3773 N N . LEU B 1 34 ? 26.672 -1.304 -17.312 1 84.31 34 LEU B N 1
ATOM 3774 C CA . LEU B 1 34 ? 27.562 -0.736 -16.297 1 84.31 34 LEU B CA 1
ATOM 3775 C C . LEU B 1 34 ? 26.797 0.206 -15.375 1 84.31 34 LEU B C 1
ATOM 3777 O O . LEU B 1 34 ? 27.062 0.247 -14.172 1 84.31 34 LEU B O 1
ATOM 3781 N N . GLU B 1 35 ? 25.906 0.842 -15.969 1 86.12 35 GLU B N 1
ATOM 3782 C CA . GLU B 1 35 ? 25.094 1.736 -15.148 1 86.12 35 GLU B CA 1
ATOM 3783 C C . GLU B 1 35 ? 24.219 0.952 -14.172 1 86.12 35 GLU B C 1
ATOM 3785 O O . GLU B 1 35 ? 24.094 1.331 -13.008 1 86.12 35 GLU B O 1
ATOM 3790 N N . ILE B 1 36 ? 23.75 -0.057 -14.672 1 85.62 36 ILE B N 1
ATOM 3791 C CA . ILE B 1 36 ? 22.922 -0.903 -13.828 1 85.62 36 ILE B CA 1
ATOM 3792 C C . ILE B 1 36 ? 23.766 -1.549 -12.734 1 85.62 36 ILE B C 1
ATOM 3794 O O . ILE B 1 36 ? 23.328 -1.672 -11.594 1 85.62 36 ILE B O 1
ATOM 3798 N N . ALA B 1 37 ? 24.969 -1.908 -13.102 1 85.81 37 ALA B N 1
ATOM 3799 C CA . ALA B 1 37 ? 25.875 -2.527 -12.141 1 85.81 37 ALA B CA 1
ATOM 3800 C C . ALA B 1 37 ? 26.25 -1.544 -11.031 1 85.81 37 ALA B C 1
ATOM 3802 O O . ALA B 1 37 ? 26.328 -1.917 -9.859 1 85.81 37 ALA B O 1
ATOM 3803 N N . LYS B 1 38 ? 26.484 -0.366 -11.438 1 87.12 38 LYS B N 1
ATOM 3804 C CA . LYS B 1 38 ? 26.812 0.66 -10.453 1 87.12 38 LYS B CA 1
ATOM 3805 C C . LYS B 1 38 ? 25.625 0.919 -9.523 1 87.12 38 LYS B C 1
ATOM 3807 O O . LYS B 1 38 ? 25.812 1.053 -8.312 1 87.12 38 LYS B O 1
ATOM 3812 N N . TYR B 1 39 ? 24.578 0.935 -10.172 1 85.75 39 TYR B N 1
ATOM 3813 C CA . TYR B 1 39 ? 23.375 1.146 -9.383 1 85.75 39 TYR B CA 1
ATOM 3814 C C . TYR B 1 39 ? 23.109 -0.041 -8.469 1 85.75 39 TYR B C 1
ATOM 3816 O O . TYR B 1 39 ? 22.703 0.134 -7.312 1 85.75 39 TYR B O 1
ATOM 3824 N N . ALA B 1 40 ? 23.328 -1.155 -8.938 1 87.25 40 ALA B N 1
ATOM 3825 C CA . ALA B 1 40 ? 23.172 -2.371 -8.148 1 87.25 40 ALA B CA 1
ATOM 3826 C C . ALA B 1 40 ? 24.141 -2.393 -6.973 1 87.25 40 ALA B C 1
ATOM 3828 O O . ALA B 1 40 ? 23.781 -2.791 -5.863 1 87.25 40 ALA B O 1
ATOM 3829 N N . LYS B 1 41 ? 25.328 -1.973 -7.23 1 87.12 41 LYS B N 1
ATOM 3830 C CA . LYS B 1 41 ? 26.328 -1.91 -6.172 1 87.12 41 LYS B CA 1
ATOM 3831 C C . LYS B 1 41 ? 25.922 -0.918 -5.086 1 87.12 41 LYS B C 1
ATOM 3833 O O . LYS B 1 41 ? 26.125 -1.172 -3.896 1 87.12 41 LYS B O 1
ATOM 3838 N N . LYS B 1 42 ? 25.359 0.069 -5.496 1 87.81 42 LYS B N 1
ATOM 3839 C CA . LYS B 1 42 ? 24.906 1.071 -4.535 1 87.81 42 LYS B CA 1
ATOM 3840 C C . LYS B 1 42 ? 23.781 0.523 -3.656 1 87.81 42 LYS B C 1
ATOM 3842 O O . LYS B 1 42 ? 23.797 0.7 -2.436 1 87.81 42 LYS B O 1
ATOM 3847 N N . ILE B 1 43 ? 22.891 -0.141 -4.285 1 85.75 43 ILE B N 1
ATOM 3848 C CA . ILE B 1 43 ? 21.766 -0.704 -3.543 1 85.75 43 ILE B CA 1
ATOM 3849 C C . ILE B 1 43 ? 22.266 -1.794 -2.598 1 85.75 43 ILE B C 1
ATOM 3851 O O . ILE B 1 43 ? 21.797 -1.902 -1.462 1 85.75 43 ILE B O 1
ATOM 3855 N N . ALA B 1 44 ? 23.219 -2.535 -3.07 1 86.44 44 ALA B N 1
ATOM 3856 C CA . ALA B 1 44 ? 23.797 -3.611 -2.268 1 86.44 44 ALA B CA 1
ATOM 3857 C C . ALA B 1 44 ? 24.547 -3.053 -1.064 1 86.44 44 ALA B C 1
ATOM 3859 O O . ALA B 1 44 ? 24.516 -3.633 0.023 1 86.44 44 ALA B O 1
ATOM 3860 N N . LYS B 1 45 ? 25.156 -1.935 -1.246 1 85 45 LYS B N 1
ATOM 3861 C CA . LYS B 1 45 ? 25.906 -1.313 -0.162 1 85 45 LYS B CA 1
ATOM 3862 C C . LYS B 1 45 ? 24.969 -0.655 0.851 1 85 45 LYS B C 1
ATOM 3864 O O . LYS B 1 45 ? 25.25 -0.664 2.053 1 85 45 LYS B O 1
ATOM 3869 N N . ASP B 1 46 ? 23.922 -0.194 0.33 1 85.69 46 ASP B N 1
ATOM 3870 C CA . ASP B 1 46 ? 22.969 0.469 1.212 1 85.69 46 ASP B CA 1
ATOM 3871 C C . ASP B 1 46 ? 22.312 -0.531 2.16 1 85.69 46 ASP B C 1
ATOM 3873 O O . ASP B 1 46 ? 22.141 -0.244 3.346 1 85.69 46 ASP B O 1
ATOM 3877 N N . ASP B 1 47 ? 21.953 -1.72 1.65 1 88.75 47 ASP B N 1
ATOM 3878 C CA . ASP B 1 47 ? 21.328 -2.764 2.461 1 88.75 47 ASP B CA 1
ATOM 3879 C C . ASP B 1 47 ? 21.797 -4.152 2.016 1 88.75 47 ASP B C 1
ATOM 3881 O O . ASP B 1 47 ? 21.188 -4.758 1.132 1 88.75 47 ASP B O 1
ATOM 3885 N N . PRO B 1 48 ? 22.844 -4.617 2.637 1 89.56 48 PRO B N 1
ATOM 3886 C CA . PRO B 1 48 ? 23.391 -5.922 2.244 1 89.56 48 PRO B CA 1
ATOM 3887 C C . PRO B 1 48 ? 22.391 -7.059 2.43 1 89.56 48 PRO B C 1
ATOM 3889 O O . PRO B 1 48 ? 22.562 -8.141 1.86 1 89.56 48 PRO B O 1
ATOM 3892 N N . ARG B 1 49 ? 21.453 -6.949 3.137 1 91.69 49 ARG B N 1
ATOM 3893 C CA . ARG B 1 49 ? 20.438 -7.98 3.342 1 91.69 49 ARG B CA 1
ATOM 3894 C C . ARG B 1 49 ? 19.734 -8.32 2.035 1 91.69 49 ARG B C 1
ATOM 3896 O O . ARG B 1 49 ? 19.203 -9.43 1.879 1 91.69 49 ARG B O 1
ATOM 3903 N N . ARG B 1 50 ? 19.656 -7.328 1.157 1 91.25 50 ARG B N 1
ATOM 3904 C CA . ARG B 1 50 ? 18.984 -7.539 -0.122 1 91.25 50 ARG B CA 1
ATOM 3905 C C . ARG B 1 50 ? 19.734 -8.562 -0.969 1 91.25 50 ARG B C 1
ATOM 3907 O O . ARG B 1 50 ? 19.109 -9.375 -1.664 1 91.25 50 ARG B O 1
ATOM 3914 N N . ILE B 1 51 ? 21 -8.586 -0.877 1 91.31 51 ILE B N 1
ATOM 3915 C CA . ILE B 1 51 ? 21.812 -9.555 -1.608 1 91.31 51 ILE B CA 1
ATOM 3916 C C . ILE B 1 51 ? 21.641 -10.938 -0.999 1 91.31 51 ILE B C 1
ATOM 3918 O O . ILE B 1 51 ? 21.5 -11.93 -1.723 1 91.31 51 ILE B O 1
ATOM 3922 N N . ILE B 1 52 ? 21.625 -10.977 0.24 1 93.5 52 ILE B N 1
ATOM 3923 C CA . ILE B 1 52 ? 21.469 -12.25 0.935 1 93.5 52 ILE B CA 1
ATOM 3924 C C . ILE B 1 52 ? 20.094 -12.844 0.613 1 93.5 52 ILE B C 1
ATOM 3926 O O . ILE B 1 52 ? 19.969 -14.047 0.375 1 93.5 52 ILE B O 1
ATOM 3930 N N . HIS B 1 53 ? 19.156 -11.984 0.605 1 93.75 53 HIS B N 1
ATOM 3931 C CA . HIS B 1 53 ? 17.812 -12.43 0.273 1 93.75 53 HIS B CA 1
ATOM 3932 C C . HIS B 1 53 ? 17.766 -13.047 -1.123 1 93.75 53 HIS B C 1
ATOM 3934 O O . HIS B 1 53 ? 17.109 -14.07 -1.334 1 93.75 53 HIS B O 1
ATOM 3940 N N . SER B 1 54 ? 18.406 -12.375 -2.078 1 93.75 54 SER B N 1
ATOM 3941 C CA . SER B 1 54 ? 18.406 -12.852 -3.455 1 93.75 54 SER B CA 1
ATOM 3942 C C . SER B 1 54 ? 19.078 -14.219 -3.566 1 93.75 54 SER B C 1
ATOM 3944 O O . SER B 1 54 ? 18.609 -15.086 -4.309 1 93.75 54 SER B O 1
ATOM 3946 N N . LEU B 1 55 ? 20.094 -14.422 -2.807 1 94.06 55 LEU B N 1
ATOM 3947 C CA . LEU B 1 55 ? 20.781 -15.711 -2.797 1 94.06 55 LEU B CA 1
ATOM 3948 C C . LEU B 1 55 ? 19.938 -16.766 -2.113 1 94.06 55 LEU B C 1
ATOM 3950 O O . LEU B 1 55 ? 19.891 -17.922 -2.555 1 94.06 55 LEU B O 1
ATOM 3954 N N . LYS B 1 56 ? 19.266 -16.375 -1.113 1 95.69 56 LYS B N 1
ATOM 3955 C CA . LYS B 1 56 ? 18.375 -17.297 -0.418 1 95.69 56 LYS B CA 1
ATOM 3956 C C . LYS B 1 56 ? 17.234 -17.75 -1.33 1 95.69 56 LYS B C 1
ATOM 3958 O O . LYS B 1 56 ? 16.812 -18.906 -1.274 1 95.69 56 LYS B O 1
ATOM 3963 N N . ALA B 1 57 ? 16.766 -16.781 -2.066 1 94.31 57 ALA B N 1
ATOM 3964 C CA . ALA B 1 57 ? 15.68 -17.125 -2.996 1 94.31 57 ALA B CA 1
ATOM 3965 C C . ALA B 1 57 ? 16.125 -18.188 -3.992 1 94.31 57 ALA B C 1
ATOM 3967 O O . ALA B 1 57 ? 15.406 -19.156 -4.246 1 94.31 57 ALA B O 1
ATOM 3968 N N . GLY B 1 58 ? 17.297 -18 -4.531 1 94.19 58 GLY B N 1
ATOM 3969 C CA . GLY B 1 58 ? 17.859 -19 -5.43 1 94.19 58 GLY B CA 1
ATOM 3970 C C . GLY B 1 58 ? 18.062 -20.344 -4.762 1 94.19 58 GLY B C 1
ATOM 3971 O O . GLY B 1 58 ? 17.734 -21.391 -5.34 1 94.19 58 GLY B O 1
ATOM 3972 N N . LEU B 1 59 ? 18.516 -20.297 -3.594 1 94.5 59 LEU B N 1
ATOM 3973 C CA . LEU B 1 59 ? 18.781 -21.516 -2.846 1 94.5 59 LEU B CA 1
ATOM 3974 C C . LEU B 1 59 ? 17.469 -22.266 -2.555 1 94.5 59 LEU B C 1
ATOM 3976 O O . LEU B 1 59 ? 17.422 -23.484 -2.637 1 94.5 59 LEU B O 1
ATOM 3980 N N . ALA B 1 60 ? 16.484 -21.531 -2.16 1 94.56 60 ALA B N 1
ATOM 3981 C CA . ALA B 1 60 ? 15.188 -22.125 -1.866 1 94.56 60 ALA B CA 1
ATOM 3982 C C . ALA B 1 60 ? 14.633 -22.859 -3.086 1 94.56 60 ALA B C 1
ATOM 3984 O O . ALA B 1 60 ? 14.141 -23.984 -2.971 1 94.56 60 ALA B O 1
ATOM 3985 N N . VAL B 1 61 ? 14.766 -22.25 -4.227 1 92.69 61 VAL B N 1
ATOM 3986 C CA . VAL B 1 61 ? 14.234 -22.844 -5.453 1 92.69 61 VAL B CA 1
ATOM 3987 C C . VAL B 1 61 ? 15.031 -24.094 -5.805 1 92.69 61 VAL B C 1
ATOM 3989 O O . VAL B 1 61 ? 14.453 -25.109 -6.211 1 92.69 61 VAL B O 1
ATOM 3992 N N . ILE B 1 62 ? 16.297 -24.109 -5.555 1 92.25 62 ILE B N 1
ATOM 3993 C CA . ILE B 1 62 ? 17.141 -25.25 -5.852 1 92.25 62 ILE B CA 1
ATOM 3994 C C . ILE B 1 62 ? 16.797 -26.406 -4.906 1 92.25 62 ILE B C 1
ATOM 3996 O O . ILE B 1 62 ? 16.703 -27.562 -5.332 1 92.25 62 ILE B O 1
ATOM 4000 N N . LEU B 1 63 ? 16.641 -26.094 -3.697 1 92.25 63 LEU B N 1
ATOM 4001 C CA . LEU B 1 63 ? 16.344 -27.125 -2.709 1 92.25 63 LEU B CA 1
ATOM 4002 C C . LEU B 1 63 ? 15.008 -27.797 -3.01 1 92.25 63 LEU B C 1
ATOM 4004 O O . LEU B 1 63 ? 14.875 -29.016 -2.879 1 92.25 63 LEU B O 1
ATOM 4008 N N . VAL B 1 64 ? 14.094 -27 -3.377 1 90.25 64 VAL B N 1
ATOM 4009 C CA . VAL B 1 64 ? 12.789 -27.547 -3.695 1 90.25 64 VAL B CA 1
ATOM 4010 C C . VAL B 1 64 ? 12.859 -28.344 -5 1 90.25 64 VAL B C 1
ATOM 4012 O O . VAL B 1 64 ? 12.18 -29.359 -5.16 1 90.25 64 VAL B O 1
ATOM 4015 N N . SER B 1 65 ? 13.688 -27.891 -5.953 1 87.06 65 SER B N 1
ATOM 4016 C CA . SER B 1 65 ? 13.836 -28.578 -7.23 1 87.06 65 SER B CA 1
ATOM 4017 C C . SER B 1 65 ? 14.484 -29.953 -7.043 1 87.06 65 SER B C 1
ATOM 4019 O O . SER B 1 65 ? 14.25 -30.859 -7.828 1 87.06 65 SER B O 1
ATOM 4021 N N . LEU B 1 66 ? 15.273 -30.031 -6.008 1 84.25 66 LEU B N 1
ATOM 4022 C CA . LEU B 1 66 ? 15.898 -31.312 -5.711 1 84.25 66 LEU B CA 1
ATOM 4023 C C . LEU B 1 66 ? 14.859 -32.344 -5.336 1 84.25 66 LEU B C 1
ATOM 4025 O O . LEU B 1 66 ? 15.047 -33.562 -5.586 1 84.25 66 LEU B O 1
ATOM 4029 N N . LEU B 1 67 ? 13.75 -31.844 -4.801 1 78.69 67 LEU B N 1
ATOM 4030 C CA . LEU B 1 67 ? 12.656 -32.75 -4.5 1 78.69 67 LEU B CA 1
ATOM 4031 C C . LEU B 1 67 ? 12.086 -33.375 -5.781 1 78.69 67 LEU B C 1
ATOM 4033 O O . LEU B 1 67 ? 11.562 -34.469 -5.766 1 78.69 67 LEU B O 1
ATOM 4037 N N . TYR B 1 68 ? 12.227 -32.625 -6.871 1 74.44 68 TYR B N 1
ATOM 4038 C CA . TYR B 1 68 ? 11.727 -33.062 -8.172 1 74.44 68 TYR B CA 1
ATOM 4039 C C . TYR B 1 68 ? 12.68 -34.062 -8.82 1 74.44 68 TYR B C 1
ATOM 4041 O O . TYR B 1 68 ? 12.242 -34.969 -9.531 1 74.44 68 TYR B O 1
ATOM 4049 N N . TYR B 1 69 ? 13.984 -33.969 -8.461 1 73.25 69 TYR B N 1
ATOM 4050 C CA . TYR B 1 69 ? 14.992 -34.781 -9.141 1 73.25 69 TYR B CA 1
ATOM 4051 C C . TYR B 1 69 ? 15.156 -36.125 -8.461 1 73.25 69 TYR B C 1
ATOM 4053 O O . TYR B 1 69 ? 15.602 -37.094 -9.086 1 73.25 69 TYR B O 1
ATOM 4061 N N . ILE B 1 70 ? 14.703 -36.188 -7.254 1 71.69 70 ILE B N 1
ATOM 4062 C CA . ILE B 1 70 ? 14.852 -37.438 -6.523 1 71.69 70 ILE B CA 1
ATOM 4063 C C . ILE B 1 70 ? 13.758 -38.406 -6.949 1 71.69 70 ILE B C 1
ATOM 4065 O O . ILE B 1 70 ? 12.57 -38.125 -6.812 1 71.69 70 ILE B O 1
ATOM 4069 N N . GLU B 1 71 ? 14.125 -39.5 -7.543 1 67.62 71 GLU B N 1
ATOM 4070 C CA . GLU B 1 71 ? 13.281 -40.469 -8.234 1 67.62 71 GLU B CA 1
ATOM 4071 C C . GLU B 1 71 ? 12.156 -40.969 -7.324 1 67.62 71 GLU B C 1
ATOM 4073 O O . GLU B 1 71 ? 10.992 -41 -7.727 1 67.62 71 GLU B O 1
ATOM 4078 N N . PRO B 1 72 ? 12.531 -41.344 -6.133 1 62.72 72 PRO B N 1
ATOM 4079 C CA . PRO B 1 72 ? 11.438 -41.875 -5.316 1 62.72 72 PRO B CA 1
ATOM 4080 C C . PRO B 1 72 ? 10.359 -40.812 -5.035 1 62.72 72 PRO B C 1
ATOM 4082 O O . PRO B 1 72 ? 9.172 -41.156 -4.977 1 62.72 72 PRO B O 1
ATOM 4085 N N . LEU B 1 73 ? 10.742 -39.688 -4.984 1 64.88 73 LEU B N 1
ATOM 4086 C CA . LEU B 1 73 ? 9.789 -38.625 -4.703 1 64.88 73 LEU B CA 1
ATOM 4087 C C . LEU B 1 73 ? 9.008 -38.25 -5.957 1 64.88 73 LEU B C 1
ATOM 4089 O O . LEU B 1 73 ? 7.805 -38 -5.887 1 64.88 73 LEU B O 1
ATOM 4093 N N . TYR B 1 74 ? 9.68 -38.281 -7.016 1 64.88 74 TYR B N 1
ATOM 4094 C CA . TYR B 1 74 ? 9.016 -38 -8.273 1 64.88 74 TYR B CA 1
ATOM 4095 C C . TYR B 1 74 ? 8 -39.062 -8.633 1 64.88 74 TYR B C 1
ATOM 4097 O O . TYR B 1 74 ? 6.922 -38.781 -9.148 1 64.88 74 TYR B O 1
ATOM 4105 N N . ASN B 1 75 ? 8.414 -40.25 -8.445 1 64.75 75 ASN B N 1
ATOM 4106 C CA . ASN B 1 75 ? 7.496 -41.312 -8.758 1 64.75 75 ASN B CA 1
ATOM 4107 C C . ASN B 1 75 ? 6.227 -41.25 -7.918 1 64.75 75 ASN B C 1
ATOM 4109 O O . ASN B 1 75 ? 5.156 -41.688 -8.359 1 64.75 75 ASN B O 1
ATOM 4113 N N . SER B 1 76 ? 6.418 -40.719 -6.797 1 59.84 76 SER B N 1
ATOM 4114 C CA . SER B 1 76 ? 5.277 -40.625 -5.891 1 59.84 76 SER B CA 1
ATOM 4115 C C . SER B 1 76 ? 4.41 -39.406 -6.211 1 59.84 76 SER B C 1
ATOM 4117 O O . SER B 1 76 ? 3.182 -39.5 -6.164 1 59.84 76 SER B O 1
ATOM 4119 N N . PHE B 1 77 ? 5.008 -38.312 -6.734 1 65.75 77 PHE B N 1
ATOM 4120 C CA . PHE B 1 77 ? 4.258 -37.062 -6.852 1 65.75 77 PHE B CA 1
ATOM 4121 C C . PHE B 1 77 ? 4.156 -36.625 -8.312 1 65.75 77 PHE B C 1
ATOM 4123 O O . PHE B 1 77 ? 3.305 -35.812 -8.664 1 65.75 77 PHE B O 1
ATOM 4130 N N . GLY B 1 78 ? 4.914 -37.312 -9.125 1 60.38 78 GLY B N 1
ATOM 4131 C CA . GLY B 1 78 ? 4.844 -37.094 -10.562 1 60.38 78 GLY B CA 1
ATOM 4132 C C . GLY B 1 78 ? 4.961 -35.656 -10.953 1 60.38 78 GLY B C 1
ATOM 4133 O O . GLY B 1 78 ? 5.793 -34.906 -10.406 1 60.38 78 GLY B O 1
ATOM 4134 N N . VAL B 1 79 ? 4.156 -35.219 -11.891 1 60.44 79 VAL B N 1
ATOM 4135 C CA . VAL B 1 79 ? 4.16 -33.875 -12.492 1 60.44 79 VAL B CA 1
ATOM 4136 C C . VAL B 1 79 ? 3.684 -32.844 -11.469 1 60.44 79 VAL B C 1
ATOM 4138 O O . VAL B 1 79 ? 4.008 -31.656 -11.578 1 60.44 79 VAL B O 1
ATOM 4141 N N . ASN B 1 80 ? 3.195 -33.312 -10.367 1 69 80 ASN B N 1
ATOM 4142 C CA . ASN B 1 80 ? 2.658 -32.406 -9.352 1 69 80 ASN B CA 1
ATOM 4143 C C . ASN B 1 80 ? 3.768 -31.797 -8.508 1 69 80 ASN B C 1
ATOM 4145 O O . ASN B 1 80 ? 3.537 -30.828 -7.793 1 69 80 ASN B O 1
ATOM 4149 N N . THR B 1 81 ? 4.98 -32.375 -8.695 1 71.75 81 THR B N 1
ATOM 4150 C CA . THR B 1 81 ? 6.105 -31.812 -7.953 1 71.75 81 THR B CA 1
ATOM 4151 C C . THR B 1 81 ? 6.406 -30.391 -8.414 1 71.75 81 THR B C 1
ATOM 4153 O O . THR B 1 81 ? 7 -29.609 -7.68 1 71.75 81 THR B O 1
ATOM 4156 N N . THR B 1 82 ? 5.867 -30.062 -9.594 1 78.62 82 THR B N 1
ATOM 4157 C CA . THR B 1 82 ? 6.09 -28.719 -10.109 1 78.62 82 THR B CA 1
ATOM 4158 C C . THR B 1 82 ? 5.367 -27.672 -9.258 1 78.62 82 THR B C 1
ATOM 4160 O O . THR B 1 82 ? 5.777 -26.516 -9.195 1 78.62 82 THR B O 1
ATOM 4163 N N . TRP B 1 83 ? 4.391 -28.125 -8.484 1 84.12 83 TRP B N 1
ATOM 4164 C CA . TRP B 1 83 ? 3.637 -27.219 -7.617 1 84.12 83 TRP B CA 1
ATOM 4165 C C . TRP B 1 83 ? 4.48 -26.781 -6.43 1 84.12 83 TRP B C 1
ATOM 4167 O O . TRP B 1 83 ? 4.273 -25.688 -5.887 1 84.12 83 TRP B O 1
ATOM 4177 N N . ALA B 1 84 ? 5.418 -27.641 -6.09 1 88.25 84 ALA B N 1
ATOM 4178 C CA . ALA B 1 84 ? 6.312 -27.266 -4.996 1 88.25 84 ALA B CA 1
ATOM 4179 C C . ALA B 1 84 ? 7.195 -26.078 -5.391 1 88.25 84 ALA B C 1
ATOM 4181 O O . ALA B 1 84 ? 7.434 -25.188 -4.582 1 88.25 84 ALA B O 1
ATOM 4182 N N . VAL B 1 85 ? 7.609 -26.109 -6.629 1 88.25 85 VAL B N 1
ATOM 4183 C CA . VAL B 1 85 ? 8.461 -25.031 -7.121 1 88.25 85 VAL B CA 1
ATOM 4184 C C . VAL B 1 85 ? 7.656 -23.734 -7.184 1 88.25 85 VAL B C 1
ATOM 4186 O O . VAL B 1 85 ? 8.141 -22.672 -6.773 1 88.25 85 VAL B O 1
ATOM 4189 N N . LEU B 1 86 ? 6.434 -23.844 -7.633 1 88.5 86 LEU B N 1
ATOM 4190 C CA . LEU B 1 86 ? 5.543 -22.688 -7.672 1 88.5 86 LEU B CA 1
ATOM 4191 C C . LEU B 1 86 ? 5.355 -22.094 -6.281 1 88.5 86 LEU B C 1
ATOM 4193 O O . LEU B 1 86 ? 5.438 -20.875 -6.098 1 88.5 86 LEU B O 1
ATOM 4197 N N . THR B 1 87 ? 5.156 -22.938 -5.379 1 92.25 87 THR B N 1
ATOM 4198 C CA . THR B 1 87 ? 4.902 -22.516 -4.008 1 92.25 87 THR B CA 1
ATOM 4199 C C . THR B 1 87 ? 6.133 -21.828 -3.416 1 92.25 87 THR B C 1
ATOM 4201 O O . THR B 1 87 ? 6.02 -20.797 -2.752 1 92.25 87 THR B O 1
ATOM 4204 N N . ALA B 1 88 ? 7.27 -22.375 -3.705 1 93 88 ALA B N 1
ATOM 4205 C CA . ALA B 1 88 ? 8.5 -21.812 -3.158 1 93 88 ALA B CA 1
ATOM 4206 C C . ALA B 1 88 ? 8.711 -20.375 -3.637 1 93 88 ALA B C 1
ATOM 4208 O O . ALA B 1 88 ? 9.078 -19.5 -2.848 1 93 88 ALA B O 1
ATOM 4209 N N . VAL B 1 89 ? 8.398 -20.141 -4.859 1 91.12 89 VAL B N 1
ATOM 4210 C CA . VAL B 1 89 ? 8.648 -18.828 -5.438 1 91.12 89 VAL B CA 1
ATOM 4211 C C . VAL B 1 89 ? 7.625 -17.828 -4.914 1 91.12 89 VAL B C 1
ATOM 4213 O O . VAL B 1 89 ? 7.973 -16.688 -4.582 1 91.12 89 VAL B O 1
ATOM 4216 N N . VAL B 1 90 ? 6.449 -18.25 -4.746 1 90.5 90 VAL B N 1
ATOM 4217 C CA . VAL B 1 90 ? 5.383 -17.328 -4.387 1 90.5 90 VAL B CA 1
ATOM 4218 C C . VAL B 1 90 ? 5.418 -17.047 -2.887 1 90.5 90 VAL B C 1
ATOM 4220 O O . VAL B 1 90 ? 5.086 -15.945 -2.443 1 90.5 90 VAL B O 1
ATOM 4223 N N . VAL B 1 91 ? 5.824 -17.984 -2.143 1 92.88 91 VAL B N 1
ATOM 4224 C CA . VAL B 1 91 ? 5.777 -17.875 -0.689 1 92.88 91 VAL B CA 1
ATOM 4225 C C . VAL B 1 91 ? 7.016 -17.141 -0.186 1 92.88 91 VAL B C 1
ATOM 4227 O O . VAL B 1 91 ? 6.973 -16.484 0.859 1 92.88 91 VAL B O 1
ATOM 4230 N N . PHE B 1 92 ? 8.078 -17.188 -0.928 1 93.31 92 PHE B N 1
ATOM 4231 C CA . PHE B 1 92 ? 9.344 -16.625 -0.459 1 93.31 92 PHE B CA 1
ATOM 4232 C C . PHE B 1 92 ? 9.312 -15.109 -0.498 1 93.31 92 PHE B C 1
ATOM 4234 O O . PHE B 1 92 ? 9.25 -14.508 -1.575 1 93.31 92 PHE B O 1
ATOM 4241 N N . GLU B 1 93 ? 9.297 -14.555 0.66 1 93.12 93 GLU B N 1
ATOM 4242 C CA . GLU B 1 93 ? 9.289 -13.109 0.816 1 93.12 93 GLU B CA 1
ATOM 4243 C C . GLU B 1 93 ? 10.562 -12.625 1.51 1 93.12 93 GLU B C 1
ATOM 4245 O O . GLU B 1 93 ? 11.398 -13.43 1.927 1 93.12 93 GLU B O 1
ATOM 4250 N N . PHE B 1 94 ? 10.672 -11.32 1.602 1 91.88 94 PHE B N 1
ATOM 4251 C CA . PHE B 1 94 ? 11.891 -10.711 2.129 1 91.88 94 PHE B CA 1
ATOM 4252 C C . PHE B 1 94 ? 12.008 -10.953 3.629 1 91.88 94 PHE B C 1
ATOM 4254 O O . PHE B 1 94 ? 13.094 -11.242 4.129 1 91.88 94 PHE B O 1
ATOM 4261 N N . SER B 1 95 ? 10.938 -10.828 4.312 1 94.12 95 SER B N 1
ATOM 4262 C CA . SER B 1 95 ? 10.961 -10.977 5.762 1 94.12 95 SER B CA 1
ATOM 4263 C C . SER B 1 95 ? 10.398 -12.328 6.195 1 94.12 95 SER B C 1
ATOM 4265 O O . SER B 1 95 ? 9.609 -12.938 5.465 1 94.12 95 SER B O 1
ATOM 4267 N N . VAL B 1 96 ? 10.812 -12.781 7.355 1 94 96 VAL B N 1
ATOM 4268 C CA . VAL B 1 96 ? 10.359 -14.047 7.914 1 94 96 VAL B CA 1
ATOM 4269 C C . VAL B 1 96 ? 8.867 -13.984 8.203 1 94 96 VAL B C 1
ATOM 4271 O O . VAL B 1 96 ? 8.125 -14.922 7.918 1 94 96 VAL B O 1
ATOM 4274 N N . GLY B 1 97 ? 8.43 -12.891 8.781 1 92.5 97 GLY B N 1
ATOM 4275 C CA . GLY B 1 97 ? 7.012 -12.727 9.078 1 92.5 97 GLY B CA 1
ATOM 4276 C C . GLY B 1 97 ? 6.133 -12.82 7.844 1 92.5 97 GLY B C 1
ATOM 4277 O O . GLY B 1 97 ? 5.078 -13.453 7.871 1 92.5 97 GLY B O 1
ATOM 4278 N N . ALA B 1 98 ? 6.57 -12.203 6.781 1 93.31 98 ALA B N 1
ATOM 4279 C CA . ALA B 1 98 ? 5.824 -12.242 5.527 1 93.31 98 ALA B CA 1
ATOM 4280 C C . ALA B 1 98 ? 5.824 -13.641 4.926 1 93.31 98 ALA B C 1
ATOM 4282 O O . ALA B 1 98 ? 4.797 -14.109 4.422 1 93.31 98 ALA B O 1
ATOM 4283 N N . THR B 1 99 ? 6.941 -14.32 4.957 1 95.06 99 THR B N 1
ATOM 4284 C CA . THR B 1 99 ? 7.059 -15.672 4.422 1 95.06 99 THR B CA 1
ATOM 4285 C C . THR B 1 99 ? 6.184 -16.641 5.215 1 95.06 99 THR B C 1
ATOM 4287 O O . THR B 1 99 ? 5.48 -17.469 4.633 1 95.06 99 THR B O 1
ATOM 4290 N N . LEU B 1 100 ? 6.207 -16.516 6.492 1 94.19 100 LEU B N 1
ATOM 4291 C CA . LEU B 1 100 ? 5.391 -17.375 7.348 1 94.19 100 LEU B CA 1
ATOM 4292 C C . LEU B 1 100 ? 3.906 -17.109 7.109 1 94.19 100 LEU B C 1
ATOM 4294 O O . LEU B 1 100 ? 3.115 -18.062 7.023 1 94.19 100 LEU B O 1
ATOM 4298 N N . GLY B 1 101 ? 3.551 -15.898 7.07 1 92.62 101 GLY B N 1
ATOM 4299 C CA . GLY B 1 101 ? 2.162 -15.547 6.812 1 92.62 101 GLY B CA 1
ATOM 4300 C C . GLY B 1 101 ? 1.646 -16.094 5.492 1 92.62 101 GLY B C 1
ATOM 4301 O O . GLY B 1 101 ? 0.572 -16.688 5.441 1 92.62 101 GLY B O 1
ATOM 4302 N N . ARG B 1 102 ? 2.408 -15.93 4.438 1 93.12 102 ARG B N 1
ATOM 4303 C CA . ARG B 1 102 ? 2.025 -16.391 3.107 1 93.12 102 ARG B CA 1
ATOM 4304 C C . ARG B 1 102 ? 2.027 -17.922 3.031 1 93.12 102 ARG B C 1
ATOM 4306 O O . ARG B 1 102 ? 1.131 -18.516 2.434 1 93.12 102 ARG B O 1
ATOM 4313 N N . GLY B 1 103 ? 3.061 -18.5 3.631 1 94 103 GLY B N 1
ATOM 4314 C CA . GLY B 1 103 ? 3.152 -19.953 3.623 1 94 103 GLY B CA 1
ATOM 4315 C C . GLY B 1 103 ? 2.021 -20.625 4.375 1 94 103 GLY B C 1
ATOM 4316 O O . GLY B 1 103 ? 1.389 -21.547 3.857 1 94 103 GLY B O 1
ATOM 4317 N N . LEU B 1 104 ? 1.702 -20.141 5.504 1 93.31 104 LEU B N 1
ATOM 4318 C CA . LEU B 1 104 ? 0.644 -20.734 6.312 1 93.31 104 LEU B CA 1
ATOM 4319 C C . LEU B 1 104 ? -0.724 -20.5 5.68 1 93.31 104 LEU B C 1
ATOM 4321 O O . LEU B 1 104 ? -1.599 -21.359 5.734 1 93.31 104 LEU B O 1
ATOM 4325 N N . SER B 1 105 ? -0.85 -19.359 5.168 1 92.25 105 SER B N 1
ATOM 4326 C CA . SER B 1 105 ? -2.096 -19.047 4.473 1 92.25 105 SER B CA 1
ATOM 4327 C C . SER B 1 105 ? -2.307 -20 3.291 1 92.25 105 SER B C 1
ATOM 4329 O O . SER B 1 105 ? -3.418 -20.484 3.068 1 92.25 105 SER B O 1
ATOM 4331 N N . ARG B 1 106 ? -1.303 -20.219 2.604 1 91.62 106 ARG B N 1
ATOM 4332 C CA . ARG B 1 106 ? -1.396 -21.109 1.448 1 91.62 106 ARG B CA 1
ATOM 4333 C C . ARG B 1 106 ? -1.694 -22.531 1.88 1 91.62 106 ARG B C 1
ATOM 4335 O O . ARG B 1 106 ? -2.494 -23.234 1.247 1 91.62 106 ARG B O 1
ATOM 4342 N N . MET B 1 107 ? -1.021 -22.984 2.938 1 93.31 107 MET B N 1
ATOM 4343 C CA . MET B 1 107 ? -1.251 -24.328 3.441 1 93.31 107 MET B CA 1
ATOM 4344 C C . MET B 1 107 ? -2.693 -24.5 3.902 1 93.31 107 MET B C 1
ATOM 4346 O O . MET B 1 107 ? -3.352 -25.484 3.549 1 93.31 107 MET B O 1
ATOM 4350 N N . LEU B 1 108 ? -3.172 -23.562 4.617 1 93.44 108 LEU B N 1
ATOM 4351 C CA . LEU B 1 108 ? -4.535 -23.625 5.125 1 93.44 108 LEU B CA 1
ATOM 4352 C C . LEU B 1 108 ? -5.547 -23.516 3.99 1 93.44 108 LEU B C 1
ATOM 4354 O O . LEU B 1 108 ? -6.547 -24.25 3.975 1 93.44 108 LEU B O 1
ATOM 4358 N N . ALA B 1 109 ? -5.293 -22.609 3.156 1 93.81 109 ALA B N 1
ATOM 4359 C CA . ALA B 1 109 ? -6.18 -22.438 2.008 1 93.81 109 ALA B CA 1
ATOM 4360 C C . ALA B 1 109 ? -6.258 -23.703 1.179 1 93.81 109 ALA B C 1
ATOM 4362 O O . ALA B 1 109 ? -7.34 -24.109 0.742 1 93.81 109 ALA B O 1
ATOM 4363 N N . THR B 1 110 ? -5.109 -24.344 0.986 1 92.75 110 THR B N 1
ATOM 4364 C CA . THR B 1 110 ? -5.062 -25.562 0.192 1 92.75 110 THR B CA 1
ATOM 4365 C C . THR B 1 110 ? -5.777 -26.703 0.91 1 92.75 110 THR B C 1
ATOM 4367 O O . THR B 1 110 ? -6.473 -27.5 0.28 1 92.75 110 THR B O 1
ATOM 4370 N N . LEU B 1 111 ? -5.613 -26.766 2.18 1 93.56 111 LEU B N 1
ATOM 4371 C CA . LEU B 1 111 ? -6.285 -27.797 2.969 1 93.56 111 LEU B CA 1
ATOM 4372 C C . LEU B 1 111 ? -7.801 -27.656 2.865 1 93.56 111 LEU B C 1
ATOM 4374 O O . LEU B 1 111 ? -8.5 -28.641 2.594 1 93.56 111 LEU B O 1
ATOM 4378 N N . VAL B 1 112 ? -8.273 -26.484 3.02 1 94.25 112 VAL B N 1
ATOM 4379 C CA . VAL B 1 112 ? -9.711 -26.219 2.961 1 94.25 112 VAL B CA 1
ATOM 4380 C C . VAL B 1 112 ? -10.219 -26.438 1.538 1 94.25 112 VAL B C 1
ATOM 4382 O O . VAL B 1 112 ? -11.281 -27.031 1.336 1 94.25 112 VAL B O 1
ATOM 4385 N N . ALA B 1 113 ? -9.5 -25.953 0.609 1 93.62 113 ALA B N 1
ATOM 4386 C CA . ALA B 1 113 ? -9.867 -26.125 -0.792 1 93.62 113 ALA B CA 1
ATOM 4387 C C . ALA B 1 113 ? -9.93 -27.594 -1.17 1 93.62 113 ALA B C 1
ATOM 4389 O O . ALA B 1 113 ? -10.828 -28.016 -1.898 1 93.62 113 ALA B O 1
ATOM 4390 N N . GLY B 1 114 ? -8.891 -28.344 -0.695 1 90.69 114 GLY B N 1
ATOM 4391 C CA . GLY B 1 114 ? -8.883 -29.781 -0.955 1 90.69 114 GLY B CA 1
ATOM 4392 C C . GLY B 1 114 ? -10.086 -30.5 -0.365 1 90.69 114 GLY B C 1
ATOM 4393 O O . GLY B 1 114 ? -10.719 -31.312 -1.032 1 90.69 114 GLY B O 1
ATOM 4394 N N . ALA B 1 115 ? -10.414 -30.156 0.795 1 91.62 115 ALA B N 1
ATOM 4395 C CA . ALA B 1 115 ? -11.562 -30.781 1.459 1 91.62 115 ALA B CA 1
ATOM 4396 C C . ALA B 1 115 ? -12.859 -30.438 0.728 1 91.62 115 ALA B C 1
ATOM 4398 O O . ALA B 1 115 ? -13.68 -31.328 0.472 1 91.62 115 ALA B O 1
ATOM 4399 N N . LEU B 1 116 ? -12.992 -29.219 0.388 1 91.62 116 LEU B N 1
ATOM 4400 C CA . LEU B 1 116 ? -14.203 -28.797 -0.31 1 91.62 116 LEU B CA 1
ATOM 4401 C C . LEU B 1 116 ? -14.234 -29.344 -1.73 1 91.62 116 LEU B C 1
ATOM 4403 O O . LEU B 1 116 ? -15.305 -29.625 -2.271 1 91.62 116 LEU B O 1
ATOM 4407 N N . GLY B 1 117 ? -13.07 -29.375 -2.32 1 88.88 117 GLY B N 1
ATOM 4408 C CA . GLY B 1 117 ? -12.992 -29.969 -3.645 1 88.88 117 GLY B CA 1
ATOM 4409 C C . GLY B 1 117 ? -13.43 -31.422 -3.672 1 88.88 117 GLY B C 1
ATOM 4410 O O . GLY B 1 117 ? -14.148 -31.844 -4.582 1 88.88 117 GLY B O 1
ATOM 4411 N N . LEU B 1 118 ? -12.984 -32.188 -2.652 1 87.38 118 LEU B N 1
ATOM 4412 C CA . LEU B 1 118 ? -13.391 -33.562 -2.527 1 87.38 118 LEU B CA 1
ATOM 4413 C C . LEU B 1 118 ? -14.898 -33.688 -2.305 1 87.38 118 LEU B C 1
ATOM 4415 O O . LEU B 1 118 ? -15.547 -34.562 -2.859 1 87.38 118 LEU B O 1
ATOM 4419 N N . GLY B 1 119 ? -15.352 -32.781 -1.503 1 87.25 119 GLY B N 1
ATOM 4420 C CA . GLY B 1 119 ? -16.797 -32.75 -1.279 1 87.25 119 GLY B CA 1
ATOM 4421 C C . GLY B 1 119 ? -17.578 -32.406 -2.535 1 87.25 119 GLY B C 1
ATOM 4422 O O . GLY B 1 119 ? -18.625 -33.031 -2.791 1 87.25 119 GLY B O 1
ATOM 4423 N N . ALA B 1 120 ? -17.141 -31.484 -3.268 1 86.81 120 ALA B N 1
ATOM 4424 C CA . ALA B 1 120 ? -17.797 -31.109 -4.516 1 86.81 120 ALA B CA 1
ATOM 4425 C C . ALA B 1 120 ? -17.812 -32.281 -5.504 1 86.81 120 ALA B C 1
ATOM 4427 O O . ALA B 1 120 ? -18.797 -32.469 -6.207 1 86.81 120 ALA B O 1
ATOM 4428 N N . HIS B 1 121 ? -16.781 -32.969 -5.531 1 84.69 121 HIS B N 1
ATOM 4429 C CA . HIS B 1 121 ? -16.688 -34.125 -6.438 1 84.69 121 HIS B CA 1
ATOM 4430 C C . HIS B 1 121 ? -17.656 -35.219 -6.016 1 84.69 121 HIS B C 1
ATOM 4432 O O . HIS B 1 121 ? -18.281 -35.844 -6.867 1 84.69 121 HIS B O 1
ATOM 4438 N N . ARG B 1 122 ? -17.703 -35.469 -4.742 1 84.31 122 ARG B N 1
ATOM 4439 C CA . ARG B 1 122 ? -18.625 -36.469 -4.246 1 84.31 122 ARG B CA 1
ATOM 4440 C C . ARG B 1 122 ? -20.078 -36.094 -4.551 1 84.31 122 ARG B C 1
ATOM 4442 O O . ARG B 1 122 ? -20.875 -36.969 -4.914 1 84.31 122 ARG B O 1
ATOM 4449 N N . LEU B 1 123 ? -20.328 -34.875 -4.391 1 85 123 LEU B N 1
ATOM 4450 C CA . LEU B 1 123 ? -21.672 -34.375 -4.699 1 85 123 LEU B CA 1
ATOM 4451 C C . LEU B 1 123 ? -21.953 -34.5 -6.191 1 85 123 LEU B C 1
ATOM 4453 O O . LEU B 1 123 ? -23.094 -34.812 -6.59 1 85 123 LEU B O 1
ATOM 4457 N N . ALA B 1 124 ? -21 -34.219 -7.012 1 83.06 124 ALA B N 1
ATOM 4458 C CA . ALA B 1 124 ? -21.156 -34.281 -8.461 1 83.06 124 ALA B CA 1
ATOM 4459 C C . ALA B 1 124 ? -21.359 -35.719 -8.922 1 83.06 124 ALA B C 1
ATOM 4461 O O . ALA B 1 124 ? -22.125 -35.969 -9.852 1 83.06 124 ALA B O 1
ATOM 4462 N N . THR B 1 125 ? -20.641 -36.688 -8.312 1 80.81 125 THR B N 1
ATOM 4463 C CA . THR B 1 125 ? -20.766 -38.094 -8.68 1 80.81 125 THR B CA 1
ATOM 4464 C C . THR B 1 125 ? -22.141 -38.625 -8.312 1 80.81 125 THR B C 1
ATOM 4466 O O . THR B 1 125 ? -22.656 -39.531 -8.969 1 80.81 125 THR B O 1
ATOM 4469 N N . LEU B 1 126 ? -22.672 -38.031 -7.293 1 82.56 126 LEU B N 1
ATOM 4470 C CA . LEU B 1 126 ? -24 -38.469 -6.852 1 82.56 126 LEU B CA 1
ATOM 4471 C C . LEU B 1 126 ? -25.078 -38 -7.82 1 82.56 126 LEU B C 1
ATOM 4473 O O . LEU B 1 126 ? -26.141 -38.594 -7.918 1 82.56 126 LEU B O 1
ATOM 4477 N N . SER B 1 127 ? -24.844 -36.938 -8.516 1 77.69 127 SER B N 1
ATOM 4478 C CA . SER B 1 127 ? -25.828 -36.344 -9.414 1 77.69 127 SER B CA 1
ATOM 4479 C C . SER B 1 127 ? -25.875 -37.094 -10.742 1 77.69 127 SER B C 1
ATOM 4481 O O . SER B 1 127 ? -26.797 -36.906 -11.539 1 77.69 127 SER B O 1
ATOM 4483 N N . GLY B 1 128 ? -25.078 -38.062 -11.078 1 69.06 128 GLY B N 1
ATOM 4484 C CA . GLY B 1 128 ? -25.094 -38.844 -12.297 1 69.06 128 GLY B CA 1
ATOM 4485 C C . GLY B 1 128 ? -24.078 -38.375 -13.32 1 69.06 128 GLY B C 1
ATOM 4486 O O . GLY B 1 128 ? -23.562 -37.281 -13.227 1 69.06 128 GLY B O 1
ATOM 4487 N N . ASP B 1 129 ? -23.688 -39.219 -14.32 1 64.12 129 ASP B N 1
ATOM 4488 C CA . ASP B 1 129 ? -22.594 -39.094 -15.266 1 64.12 129 ASP B CA 1
ATOM 4489 C C . ASP B 1 129 ? -22.781 -37.875 -16.156 1 64.12 129 ASP B C 1
ATOM 4491 O O . ASP B 1 129 ? -21.828 -37.125 -16.391 1 64.12 129 ASP B O 1
ATOM 4495 N N . MET B 1 130 ? -23.969 -37.688 -16.766 1 60.34 130 MET B N 1
ATOM 4496 C CA . MET B 1 130 ? -24.172 -36.656 -17.781 1 60.34 130 MET B CA 1
ATOM 4497 C C . MET B 1 130 ? -24.172 -35.25 -17.172 1 60.34 130 MET B C 1
ATOM 4499 O O . MET B 1 130 ? -23.812 -34.281 -17.828 1 60.34 130 MET B O 1
ATOM 4503 N N . SER B 1 131 ? -24.328 -35.219 -15.922 1 77.38 131 SER B N 1
ATOM 4504 C CA . SER B 1 131 ? -24.547 -33.906 -15.289 1 77.38 131 SER B CA 1
ATOM 4505 C C . SER B 1 131 ? -23.375 -33.531 -14.398 1 77.38 131 SER B C 1
ATOM 4507 O O . SER B 1 131 ? -23.406 -32.469 -13.766 1 77.38 131 SER B O 1
ATOM 4509 N N . GLU B 1 132 ? -22.391 -34.312 -14.547 1 79.81 132 GLU B N 1
ATOM 4510 C CA . GLU B 1 132 ? -21.281 -34.094 -13.625 1 79.81 132 GLU B CA 1
ATOM 4511 C C . GLU B 1 132 ? -20.547 -32.781 -13.93 1 79.81 132 GLU B C 1
ATOM 4513 O O . GLU B 1 132 ? -20.234 -32.031 -13.016 1 79.81 132 GLU B O 1
ATOM 4518 N N . ALA B 1 133 ? -20.359 -32.562 -15.211 1 78.12 133 ALA B N 1
ATOM 4519 C CA . ALA B 1 133 ? -19.625 -31.359 -15.609 1 78.12 133 ALA B CA 1
ATOM 4520 C C . ALA B 1 133 ? -20.406 -30.094 -15.242 1 78.12 133 ALA B C 1
ATOM 4522 O O . ALA B 1 133 ? -19.828 -29.109 -14.789 1 78.12 133 ALA B O 1
ATOM 4523 N N . ILE B 1 134 ? -21.672 -30.156 -15.336 1 84.5 134 ILE B N 1
ATOM 4524 C CA . ILE B 1 134 ? -22.516 -29 -15.055 1 84.5 134 ILE B CA 1
ATOM 4525 C C . ILE B 1 134 ? -22.531 -28.719 -13.555 1 84.5 134 ILE B C 1
ATOM 4527 O O . ILE B 1 134 ? -22.422 -27.578 -13.117 1 84.5 134 ILE B O 1
ATOM 4531 N N . VAL B 1 135 ? -22.672 -29.797 -12.828 1 86.31 135 VAL B N 1
ATOM 4532 C CA . VAL B 1 135 ? -22.75 -29.656 -11.375 1 86.31 135 VAL B CA 1
ATOM 4533 C C . VAL B 1 135 ? -21.438 -29.094 -10.844 1 86.31 135 VAL B C 1
ATOM 4535 O O . VAL B 1 135 ? -21.422 -28.203 -10 1 86.31 135 VAL B O 1
ATOM 4538 N N . ILE B 1 136 ? -20.344 -29.578 -11.328 1 85.81 136 ILE B N 1
ATOM 4539 C CA . ILE B 1 136 ? -19.031 -29.109 -10.891 1 85.81 136 ILE B CA 1
ATOM 4540 C C . ILE B 1 136 ? -18.875 -27.625 -11.234 1 85.81 136 ILE B C 1
ATOM 4542 O O . ILE B 1 136 ? -18.391 -26.844 -10.414 1 85.81 136 ILE B O 1
ATOM 4546 N N . ASN B 1 137 ? -19.312 -27.266 -12.422 1 87.75 137 ASN B N 1
ATOM 4547 C CA . ASN B 1 137 ? -19.156 -25.875 -12.852 1 87.75 137 ASN B CA 1
ATOM 4548 C C . ASN B 1 137 ? -20.031 -24.938 -12.031 1 87.75 137 ASN B C 1
ATOM 4550 O O . ASN B 1 137 ? -19.641 -23.797 -11.75 1 87.75 137 ASN B O 1
ATOM 4554 N N . VAL B 1 138 ? -21.141 -25.375 -11.68 1 89.62 138 VAL B N 1
ATOM 4555 C CA . VAL B 1 138 ? -22.031 -24.547 -10.859 1 89.62 138 VAL B CA 1
ATOM 4556 C C . VAL B 1 138 ? -21.422 -24.359 -9.469 1 89.62 138 VAL B C 1
ATOM 4558 O O . VAL B 1 138 ? -21.469 -23.266 -8.906 1 89.62 138 VAL B O 1
ATOM 4561 N N . ILE B 1 139 ? -20.875 -25.438 -8.961 1 91.06 139 ILE B N 1
ATOM 4562 C CA . ILE B 1 139 ? -20.266 -25.375 -7.641 1 91.06 139 ILE B CA 1
ATOM 4563 C C . ILE B 1 139 ? -19.047 -24.453 -7.68 1 91.06 139 ILE B C 1
ATOM 4565 O O . ILE B 1 139 ? -18.875 -23.609 -6.805 1 91.06 139 ILE B O 1
ATOM 4569 N N . VAL B 1 140 ? -18.266 -24.641 -8.695 1 91 140 VAL B N 1
ATOM 4570 C CA . VAL B 1 140 ? -17.062 -23.812 -8.836 1 91 140 VAL B CA 1
ATOM 4571 C C . VAL B 1 140 ? -17.469 -22.344 -9 1 91 140 VAL B C 1
ATOM 4573 O O . VAL B 1 140 ? -16.906 -21.469 -8.344 1 91 140 VAL B O 1
ATOM 4576 N N . PHE B 1 141 ? -18.453 -22.094 -9.789 1 93.81 141 PHE B N 1
ATOM 4577 C CA . PHE B 1 141 ? -18.953 -20.734 -9.992 1 93.81 141 PHE B CA 1
ATOM 4578 C C . PHE B 1 141 ? -19.406 -20.125 -8.672 1 93.81 141 PHE B C 1
ATOM 4580 O O . PHE B 1 141 ? -19.016 -19 -8.336 1 93.81 141 PHE B O 1
ATOM 4587 N N . SER B 1 142 ? -20.156 -20.844 -7.969 1 93.88 142 SER B N 1
ATOM 4588 C CA . SER B 1 142 ? -20.75 -20.344 -6.727 1 93.88 142 SER B CA 1
ATOM 4589 C C . SER B 1 142 ? -19.672 -20.062 -5.688 1 93.88 142 SER B C 1
ATOM 4591 O O . SER B 1 142 ? -19.672 -19 -5.062 1 93.88 142 SER B O 1
ATOM 4593 N N . ILE B 1 143 ? -18.734 -20.922 -5.512 1 93.94 143 ILE B N 1
ATOM 4594 C CA . ILE B 1 143 ? -17.703 -20.766 -4.496 1 93.94 143 ILE B CA 1
ATOM 4595 C C . ILE B 1 143 ? -16.766 -19.625 -4.871 1 93.94 143 ILE B C 1
ATOM 4597 O O . ILE B 1 143 ? -16.422 -18.797 -4.023 1 93.94 143 ILE B O 1
ATOM 4601 N N . VAL B 1 144 ? -16.422 -19.562 -6.152 1 94.44 144 VAL B N 1
ATOM 4602 C CA . VAL B 1 144 ? -15.531 -18.484 -6.602 1 94.44 144 VAL B CA 1
ATOM 4603 C C . VAL B 1 144 ? -16.219 -17.141 -6.414 1 94.44 144 VAL B C 1
ATOM 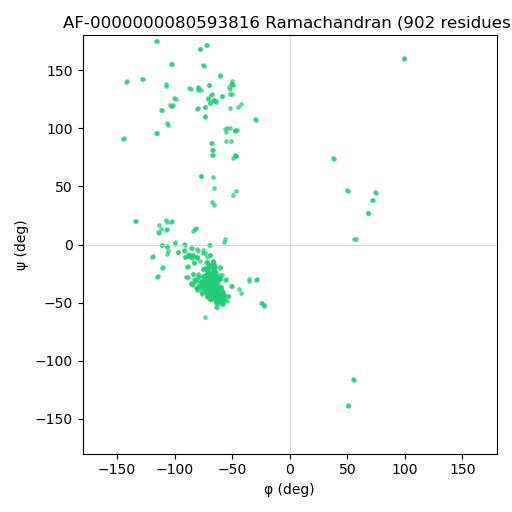4605 O O . VAL B 1 144 ? -15.594 -16.188 -5.938 1 94.44 144 VAL B O 1
ATOM 4608 N N . ALA B 1 145 ? -17.484 -17.094 -6.723 1 94.06 145 ALA B N 1
ATOM 4609 C CA . ALA B 1 145 ? -18.219 -15.844 -6.578 1 94.06 145 ALA B CA 1
ATOM 4610 C C . ALA B 1 145 ? -18.344 -15.445 -5.109 1 94.06 145 ALA B C 1
ATOM 4612 O O . ALA B 1 145 ? -18.109 -14.297 -4.75 1 94.06 145 ALA B O 1
ATOM 4613 N N . ILE B 1 146 ? -18.625 -16.375 -4.289 1 92.88 146 ILE B N 1
ATOM 4614 C CA . ILE B 1 146 ? -18.828 -16.125 -2.871 1 92.88 146 ILE B CA 1
ATOM 4615 C C . ILE B 1 146 ? -17.531 -15.68 -2.221 1 92.88 146 ILE B C 1
ATOM 4617 O O . ILE B 1 146 ? -17.484 -14.695 -1.48 1 92.88 146 ILE B O 1
ATOM 4621 N N . VAL B 1 147 ? -16.484 -16.375 -2.504 1 93.56 147 VAL B N 1
ATOM 4622 C CA . VAL B 1 147 ? -15.203 -16.078 -1.873 1 93.56 147 VAL B CA 1
ATOM 4623 C C . VAL B 1 147 ? -14.641 -14.773 -2.428 1 93.56 147 VAL B C 1
ATOM 4625 O O . VAL B 1 147 ? -14.023 -13.992 -1.697 1 93.56 147 VAL B O 1
ATOM 4628 N N . SER B 1 148 ? -14.883 -14.555 -3.713 1 92.75 148 SER B N 1
ATOM 4629 C CA . SER B 1 148 ? -14.445 -13.289 -4.293 1 92.75 148 SER B CA 1
ATOM 4630 C C . SER B 1 148 ? -15.164 -12.109 -3.641 1 92.75 148 SER B C 1
ATOM 4632 O O . SER B 1 148 ? -14.57 -11.047 -3.447 1 92.75 148 SER B O 1
ATOM 4634 N N . PHE B 1 149 ? -16.375 -12.242 -3.322 1 91.38 149 PHE B N 1
ATOM 4635 C CA . PHE B 1 149 ? -17.125 -11.203 -2.631 1 91.38 149 PHE B CA 1
ATOM 4636 C C . PHE B 1 149 ? -16.641 -11.039 -1.198 1 91.38 149 PHE B C 1
ATOM 4638 O O . PHE B 1 149 ? -16.594 -9.922 -0.677 1 91.38 149 PHE B O 1
ATOM 4645 N N . ALA B 1 150 ? -16.297 -12.133 -0.599 1 89.56 150 ALA B N 1
ATOM 4646 C CA . ALA B 1 150 ? -15.805 -12.102 0.776 1 89.56 150 ALA B CA 1
ATOM 4647 C C . ALA B 1 150 ? -14.484 -11.336 0.871 1 89.56 150 ALA B C 1
ATOM 4649 O O . ALA B 1 150 ? -14.141 -10.812 1.932 1 89.56 150 ALA B O 1
ATOM 4650 N N . ARG B 1 151 ? -13.805 -11.297 -0.191 1 89 151 ARG B N 1
ATOM 4651 C CA . ARG B 1 151 ? -12.523 -10.594 -0.235 1 89 151 ARG B CA 1
ATOM 4652 C C . ARG B 1 151 ? -12.719 -9.094 -0.072 1 89 151 ARG B C 1
ATOM 4654 O O . ARG B 1 151 ? -11.758 -8.359 0.201 1 89 151 ARG B O 1
ATOM 4661 N N . PHE B 1 152 ? -13.945 -8.594 -0.204 1 88.12 152 PHE B N 1
ATOM 4662 C CA . PHE B 1 152 ? -14.203 -7.16 -0.095 1 88.12 152 PHE B CA 1
ATOM 4663 C C . PHE B 1 152 ? -14.547 -6.781 1.341 1 88.12 152 PHE B C 1
ATOM 4665 O O . PHE B 1 152 ? -14.695 -5.598 1.657 1 88.12 152 PHE B O 1
ATOM 4672 N N . PHE B 1 153 ? -14.648 -7.77 2.146 1 86.06 153 PHE B N 1
ATOM 4673 C CA . PHE B 1 153 ? -14.82 -7.457 3.561 1 86.06 153 PHE B CA 1
ATOM 4674 C C . PHE B 1 153 ? -13.547 -6.852 4.141 1 86.06 153 PHE B C 1
ATOM 4676 O O . PHE B 1 153 ? -12.469 -7.426 4.012 1 86.06 153 PHE B O 1
ATOM 4683 N N . PRO B 1 154 ? -13.562 -5.676 4.691 1 80.75 154 PRO B N 1
ATOM 4684 C CA . PRO B 1 154 ? -12.367 -4.973 5.176 1 80.75 154 PRO B CA 1
ATOM 4685 C C . PRO B 1 154 ? -11.547 -5.816 6.152 1 80.75 154 PRO B C 1
ATOM 4687 O O . PRO B 1 154 ? -10.312 -5.828 6.07 1 80.75 154 PRO B O 1
ATOM 4690 N N . LYS B 1 155 ? -12.172 -6.473 7.078 1 77.5 155 LYS B N 1
ATOM 4691 C CA . LYS B 1 155 ? -11.445 -7.285 8.047 1 77.5 155 LYS B CA 1
ATOM 4692 C C . LYS B 1 155 ? -10.75 -8.461 7.367 1 77.5 155 LYS B C 1
ATOM 4694 O O . LYS B 1 155 ? -9.609 -8.789 7.695 1 77.5 155 LYS B O 1
ATOM 4699 N N . MET B 1 156 ? -11.406 -9.07 6.363 1 80.88 156 MET B N 1
ATOM 4700 C CA . MET B 1 156 ? -10.852 -10.211 5.641 1 80.88 156 MET B CA 1
ATOM 4701 C C . MET B 1 156 ? -9.766 -9.758 4.668 1 80.88 156 MET B C 1
ATOM 4703 O O . MET B 1 156 ? -8.758 -10.461 4.488 1 80.88 156 MET B O 1
ATOM 4707 N N . LYS B 1 157 ? -9.953 -8.602 4.16 1 78.38 157 LYS B N 1
ATOM 4708 C CA . LYS B 1 157 ? -9 -8.086 3.18 1 78.38 157 LYS B CA 1
ATOM 4709 C C . LYS B 1 157 ? -7.645 -7.793 3.826 1 78.38 157 LYS B C 1
ATOM 4711 O O . LYS B 1 157 ? -6.598 -8.109 3.256 1 78.38 157 LYS B O 1
ATOM 4716 N N . ALA B 1 158 ? -7.676 -7.312 4.977 1 75.06 158 ALA B N 1
ATOM 4717 C CA . ALA B 1 158 ? -6.453 -6.898 5.668 1 75.06 158 ALA B CA 1
ATOM 4718 C C . ALA B 1 158 ? -5.645 -8.109 6.121 1 75.06 158 ALA B C 1
ATOM 4720 O O . ALA B 1 158 ? -4.414 -8.102 6.051 1 75.06 158 ALA B O 1
ATOM 4721 N N . ARG B 1 159 ? -6.352 -9.203 6.406 1 76.5 159 ARG B N 1
ATOM 4722 C CA . ARG B 1 159 ? -5.645 -10.289 7.082 1 76.5 159 ARG B CA 1
ATOM 4723 C C . ARG B 1 159 ? -5.551 -11.523 6.191 1 76.5 159 ARG B C 1
ATOM 4725 O O . ARG B 1 159 ? -4.574 -12.266 6.258 1 76.5 159 ARG B O 1
ATOM 4732 N N . PHE B 1 160 ? -6.531 -11.656 5.266 1 84.81 160 PHE B N 1
ATOM 4733 C CA . PHE B 1 160 ? -6.59 -12.961 4.617 1 84.81 160 PHE B CA 1
ATOM 4734 C C . PHE B 1 160 ? -6.742 -12.805 3.109 1 84.81 160 PHE B C 1
ATOM 4736 O O . PHE B 1 160 ? -7.227 -13.719 2.436 1 84.81 160 PHE B O 1
ATOM 4743 N N . ASP B 1 161 ? -6.406 -11.703 2.654 1 87.19 161 ASP B N 1
ATOM 4744 C CA . ASP B 1 161 ? -6.613 -11.469 1.23 1 87.19 161 ASP B CA 1
ATOM 4745 C C . ASP B 1 161 ? -5.859 -12.492 0.384 1 87.19 161 ASP B C 1
ATOM 4747 O O . ASP B 1 161 ? -6.434 -13.094 -0.525 1 87.19 161 ASP B O 1
ATOM 4751 N N . TYR B 1 162 ? -4.602 -12.789 0.724 1 87 162 TYR B N 1
ATOM 4752 C CA . TYR B 1 162 ? -3.789 -13.742 -0.02 1 87 162 TYR B CA 1
ATOM 4753 C C . TYR B 1 162 ? -4.336 -15.156 0.131 1 87 162 TYR B C 1
ATOM 4755 O O . TYR B 1 162 ? -4.441 -15.898 -0.851 1 87 162 TYR B O 1
ATOM 4763 N N . GLY B 1 163 ? -4.738 -15.469 1.304 1 89.56 163 GLY B N 1
ATOM 4764 C CA . GLY B 1 163 ? -5.277 -16.797 1.555 1 89.56 163 GLY B CA 1
ATOM 4765 C C . GLY B 1 163 ? -6.547 -17.094 0.776 1 89.56 163 GLY B C 1
ATOM 4766 O O . GLY B 1 163 ? -6.715 -18.188 0.243 1 89.56 163 GLY B O 1
ATOM 4767 N N . LEU B 1 164 ? -7.398 -16.188 0.689 1 92.38 164 LEU B N 1
ATOM 4768 C CA . LEU B 1 164 ? -8.656 -16.359 -0.038 1 92.38 164 LEU B CA 1
ATOM 4769 C C . LEU B 1 164 ? -8.398 -16.531 -1.532 1 92.38 164 LEU B C 1
ATOM 4771 O O . LEU B 1 164 ? -9.07 -17.312 -2.201 1 92.38 164 LEU B O 1
ATOM 4775 N N . MET B 1 165 ? -7.434 -15.789 -1.967 1 92.12 165 MET B N 1
ATOM 4776 C CA . MET B 1 165 ? -7.07 -15.914 -3.375 1 92.12 165 MET B CA 1
ATOM 4777 C C . MET B 1 165 ? -6.551 -17.312 -3.676 1 92.12 165 MET B C 1
ATOM 4779 O O . MET B 1 165 ? -6.934 -17.922 -4.676 1 92.12 165 MET B O 1
ATOM 4783 N N . ILE B 1 166 ? -5.691 -17.734 -2.809 1 92.12 166 ILE B N 1
ATOM 4784 C CA . ILE B 1 166 ? -5.121 -19.062 -2.99 1 92.12 166 ILE B CA 1
ATOM 4785 C C . ILE B 1 166 ? -6.219 -20.125 -2.871 1 92.12 166 ILE B C 1
ATOM 4787 O O . ILE B 1 166 ? -6.191 -21.141 -3.57 1 92.12 166 ILE B O 1
ATOM 4791 N N . PHE B 1 167 ? -7.148 -19.906 -2.016 1 93.94 167 PHE B N 1
ATOM 4792 C CA . PHE B 1 167 ? -8.281 -20.812 -1.872 1 93.94 167 PHE B CA 1
ATOM 4793 C C . PHE B 1 167 ? -9.047 -20.938 -3.186 1 93.94 167 PHE B C 1
ATOM 4795 O O . PHE B 1 167 ? -9.352 -22.047 -3.629 1 93.94 167 PHE B O 1
ATOM 4802 N N . ILE B 1 168 ? -9.383 -19.812 -3.727 1 93.94 168 ILE B N 1
ATOM 4803 C CA . ILE B 1 168 ? -10.102 -19.797 -4.992 1 93.94 168 ILE B CA 1
ATOM 4804 C C . ILE B 1 168 ? -9.297 -20.547 -6.055 1 93.94 168 ILE B C 1
ATOM 4806 O O . ILE B 1 168 ? -9.844 -21.359 -6.797 1 93.94 168 ILE B O 1
ATOM 4810 N N . LEU B 1 169 ? -8.047 -20.281 -6.043 1 91.81 169 LEU B N 1
ATOM 4811 C CA . LEU B 1 169 ? -7.148 -20.875 -7.027 1 91.81 169 LEU B CA 1
ATOM 4812 C C . LEU B 1 169 ? -7.098 -22.391 -6.887 1 91.81 169 LEU B C 1
ATOM 4814 O O . LEU B 1 169 ? -7.344 -23.109 -7.852 1 91.81 169 LEU B O 1
ATOM 4818 N N . THR B 1 170 ? -6.824 -22.844 -5.734 1 91.38 170 THR B N 1
ATOM 4819 C CA . THR B 1 170 ? -6.629 -24.266 -5.484 1 91.38 170 THR B CA 1
ATOM 4820 C C . THR B 1 170 ? -7.945 -25.016 -5.617 1 91.38 170 THR B C 1
ATOM 4822 O O . THR B 1 170 ? -7.984 -26.125 -6.172 1 91.38 170 THR B O 1
ATOM 4825 N N . PHE B 1 171 ? -8.969 -24.438 -5.176 1 92.44 171 PHE B N 1
ATOM 4826 C CA . PHE B 1 171 ? -10.273 -25.062 -5.301 1 92.44 171 PHE B CA 1
ATOM 4827 C C . PHE B 1 171 ? -10.641 -25.266 -6.77 1 92.44 171 PHE B C 1
ATOM 4829 O O . PHE B 1 171 ? -11.102 -26.344 -7.16 1 92.44 171 PHE B O 1
ATOM 4836 N N . SER B 1 172 ? -10.461 -24.25 -7.504 1 90.81 172 SER B N 1
ATOM 4837 C CA . SER B 1 172 ? -10.781 -24.312 -8.922 1 90.81 172 SER B CA 1
ATOM 4838 C C . SER B 1 172 ? -9.922 -25.375 -9.633 1 90.81 172 SER B C 1
ATOM 4840 O O . SER B 1 172 ? -10.422 -26.109 -10.484 1 90.81 172 SER B O 1
ATOM 4842 N N . LEU B 1 173 ? -8.695 -25.438 -9.25 1 87.12 173 LEU B N 1
ATOM 4843 C CA . LEU B 1 173 ? -7.789 -26.391 -9.875 1 87.12 173 LEU B CA 1
ATOM 4844 C C . LEU B 1 173 ? -8.195 -27.828 -9.531 1 87.12 173 LEU B C 1
ATOM 4846 O O . LEU B 1 173 ? -8.234 -28.688 -10.414 1 87.12 173 LEU B O 1
ATOM 4850 N N . ILE B 1 174 ? -8.492 -28.031 -8.312 1 85.94 174 ILE B N 1
ATOM 4851 C CA . ILE B 1 174 ? -8.852 -29.375 -7.863 1 85.94 174 ILE B CA 1
ATOM 4852 C C . ILE B 1 174 ? -10.195 -29.781 -8.477 1 85.94 174 ILE B C 1
ATOM 4854 O O . ILE B 1 174 ? -10.344 -30.906 -8.953 1 85.94 174 ILE B O 1
ATOM 4858 N N . ALA B 1 175 ? -11.094 -28.859 -8.461 1 85.69 175 ALA B N 1
ATOM 4859 C CA . ALA B 1 175 ? -12.43 -29.141 -8.969 1 85.69 175 ALA B CA 1
ATOM 4860 C C . ALA B 1 175 ? -12.398 -29.422 -10.469 1 85.69 175 ALA B C 1
ATOM 4862 O O . ALA B 1 175 ? -13.055 -30.359 -10.953 1 85.69 175 ALA B O 1
ATOM 4863 N N . VAL B 1 176 ? -11.633 -28.688 -11.172 1 80.69 176 VAL B N 1
ATOM 4864 C CA . VAL B 1 176 ? -11.586 -28.812 -12.625 1 80.69 176 VAL B CA 1
ATOM 4865 C C . VAL B 1 176 ? -10.789 -30.062 -13.008 1 80.69 176 VAL B C 1
ATOM 4867 O O . VAL B 1 176 ? -11.18 -30.797 -13.914 1 80.69 176 VAL B O 1
ATOM 4870 N N . SER B 1 177 ? -9.688 -30.297 -12.336 1 78.75 177 SER B N 1
ATOM 4871 C CA . SER B 1 177 ? -8.867 -31.453 -12.625 1 78.75 177 SER B CA 1
ATOM 4872 C C . SER B 1 177 ? -9.578 -32.75 -12.242 1 78.75 177 SER B C 1
ATOM 4874 O O . SER B 1 177 ? -9.289 -33.812 -12.797 1 78.75 177 SER B O 1
ATOM 4876 N N . GLY B 1 178 ? -10.438 -32.688 -11.297 1 73.88 178 GLY B N 1
ATOM 4877 C CA . GLY B 1 178 ? -11.156 -33.875 -10.82 1 73.88 178 GLY B CA 1
ATOM 4878 C C . GLY B 1 178 ? -12.078 -34.469 -11.867 1 73.88 178 GLY B C 1
ATOM 4879 O O . GLY B 1 178 ? -12.43 -35.625 -11.797 1 73.88 178 GLY B O 1
ATOM 4880 N N . TYR B 1 179 ? -12.367 -33.656 -12.828 1 73.12 179 TYR B N 1
ATOM 4881 C CA . TYR B 1 179 ? -13.25 -34.125 -13.883 1 73.12 179 TYR B CA 1
ATOM 4882 C C . TYR B 1 179 ? -12.578 -35.219 -14.695 1 73.12 179 TYR B C 1
ATOM 4884 O O . TYR B 1 179 ? -13.234 -36.156 -15.148 1 73.12 179 TYR B O 1
ATOM 4892 N N . ARG B 1 180 ? -11.312 -35.156 -14.82 1 70.06 180 ARG B N 1
ATOM 4893 C CA . ARG B 1 180 ? -10.648 -36.094 -15.711 1 70.06 180 ARG B CA 1
ATOM 4894 C C . ARG B 1 180 ? -9.805 -37.094 -14.914 1 70.06 180 ARG B C 1
ATOM 4896 O O . ARG B 1 180 ? -9.352 -38.094 -15.461 1 70.06 180 ARG B O 1
ATOM 4903 N N . GLU B 1 181 ? -9.516 -36.688 -13.742 1 66.38 181 GLU B N 1
ATOM 4904 C CA . GLU B 1 181 ? -8.633 -37.562 -12.977 1 66.38 181 GLU B CA 1
ATOM 4905 C C . GLU B 1 181 ? -9.422 -38.656 -12.258 1 66.38 181 GLU B C 1
ATOM 4907 O O . GLU B 1 181 ? -10.547 -38.438 -11.805 1 66.38 181 GLU B O 1
ATOM 4912 N N . GLU B 1 182 ? -8.914 -39.844 -12.375 1 63.25 182 GLU B N 1
ATOM 4913 C CA . GLU B 1 182 ? -9.57 -41 -11.805 1 63.25 182 GLU B CA 1
ATOM 4914 C C . GLU B 1 182 ? -9.578 -40.938 -10.273 1 63.25 182 GLU B C 1
ATOM 4916 O O . GLU B 1 182 ? -10.578 -41.281 -9.641 1 63.25 182 GLU B O 1
ATOM 4921 N N . SER B 1 183 ? -8.414 -40.531 -9.719 1 77.06 183 SER B N 1
ATOM 4922 C CA . SER B 1 183 ? -8.391 -40.5 -8.258 1 77.06 183 SER B CA 1
ATOM 4923 C C . SER B 1 183 ? -8.219 -39.062 -7.734 1 77.06 183 SER B C 1
ATOM 4925 O O . SER B 1 183 ? -7.09 -38.594 -7.602 1 77.06 183 SER B O 1
ATOM 4927 N N . ILE B 1 184 ? -9.297 -38.469 -7.422 1 77.62 184 ILE B N 1
ATOM 4928 C CA . ILE B 1 184 ? -9.328 -37.062 -6.984 1 77.62 184 ILE B CA 1
ATOM 4929 C C . ILE B 1 184 ? -8.688 -36.938 -5.605 1 77.62 184 ILE B C 1
ATOM 4931 O O . ILE B 1 184 ? -7.879 -36.031 -5.371 1 77.62 184 ILE B O 1
ATOM 4935 N N . PRO B 1 185 ? -9.008 -37.906 -4.703 1 80.69 185 PRO B N 1
ATOM 4936 C CA . PRO B 1 185 ? -8.375 -37.781 -3.387 1 80.69 185 PRO B CA 1
ATOM 4937 C C . PRO B 1 185 ? -6.855 -37.875 -3.445 1 80.69 185 PRO B C 1
ATOM 4939 O O . PRO B 1 185 ? -6.16 -37.188 -2.709 1 80.69 185 PRO B O 1
ATOM 4942 N N . LYS B 1 186 ? -6.41 -38.719 -4.301 1 82.12 186 LYS B N 1
ATOM 4943 C CA . LYS B 1 186 ? -4.965 -38.844 -4.441 1 82.12 186 LYS B CA 1
ATOM 4944 C C . LYS B 1 186 ? -4.348 -37.562 -4.988 1 82.12 186 LYS B C 1
ATOM 4946 O O . LYS B 1 186 ? -3.312 -37.094 -4.5 1 82.12 186 LYS B O 1
ATOM 4951 N N . MET B 1 187 ? -4.961 -36.938 -5.922 1 79 187 MET B N 1
ATOM 4952 C CA . MET B 1 187 ? -4.461 -35.719 -6.516 1 79 187 MET B CA 1
ATOM 4953 C C . MET B 1 187 ? -4.465 -34.562 -5.5 1 79 187 MET B C 1
ATOM 4955 O O . MET B 1 187 ? -3.506 -33.812 -5.418 1 79 187 MET B O 1
ATOM 4959 N N . ALA B 1 188 ? -5.586 -34.5 -4.824 1 82.62 188 ALA B N 1
ATOM 4960 C CA . ALA B 1 188 ? -5.699 -33.438 -3.816 1 82.62 188 ALA B CA 1
ATOM 4961 C C . ALA B 1 188 ? -4.637 -33.625 -2.734 1 82.62 188 ALA B C 1
ATOM 4963 O O . ALA B 1 188 ? -4.047 -32.625 -2.285 1 82.62 188 ALA B O 1
ATOM 4964 N N . LEU B 1 189 ? -4.395 -34.812 -2.33 1 85.06 189 LEU B N 1
ATOM 4965 C CA . LEU B 1 189 ? -3.398 -35.062 -1.299 1 85.06 189 LEU B CA 1
ATOM 4966 C C . LEU B 1 189 ? -1.99 -34.781 -1.819 1 85.06 189 LEU B C 1
ATOM 4968 O O . LEU B 1 189 ? -1.135 -34.312 -1.078 1 85.06 189 LEU B O 1
ATOM 4972 N N . GLU B 1 190 ? -1.772 -35.156 -3.021 1 83.56 190 GLU B N 1
ATOM 4973 C CA . GLU B 1 190 ? -0.474 -34.906 -3.633 1 83.56 190 GLU B CA 1
ATOM 4974 C C . GLU B 1 190 ? -0.209 -33.406 -3.734 1 83.56 190 GLU B C 1
ATOM 4976 O O . GLU B 1 190 ? 0.902 -32.938 -3.461 1 83.56 190 GLU B O 1
ATOM 4981 N N . ARG B 1 191 ? -1.166 -32.656 -4.07 1 80.44 191 ARG B N 1
ATOM 4982 C CA . ARG B 1 191 ? -1.033 -31.203 -4.137 1 80.44 191 ARG B CA 1
ATOM 4983 C C . ARG B 1 191 ? -0.757 -30.609 -2.758 1 80.44 191 ARG B C 1
ATOM 4985 O O . ARG B 1 191 ? 0.123 -29.75 -2.605 1 80.44 191 ARG B O 1
ATOM 4992 N N . LEU B 1 192 ? -1.527 -31.109 -1.855 1 87.44 192 LEU B N 1
ATOM 4993 C CA . LEU B 1 192 ? -1.353 -30.625 -0.492 1 87.44 192 LEU B CA 1
ATOM 4994 C C . LEU B 1 192 ? 0.053 -30.922 0.017 1 87.44 192 LEU B C 1
ATOM 4996 O O . LEU B 1 192 ? 0.712 -30.047 0.588 1 87.44 192 LEU B O 1
ATOM 5000 N N . THR B 1 193 ? 0.493 -32.125 -0.193 1 88.56 193 THR B N 1
ATOM 5001 C CA . THR B 1 193 ? 1.798 -32.531 0.313 1 88.56 193 THR B CA 1
ATOM 5002 C C . THR B 1 193 ? 2.914 -31.734 -0.361 1 88.56 193 THR B C 1
ATOM 5004 O O . THR B 1 193 ? 3.877 -31.328 0.293 1 88.56 193 THR B O 1
ATOM 5007 N N . THR B 1 194 ? 2.77 -31.484 -1.642 1 88.19 194 THR B N 1
ATOM 5008 C CA . THR B 1 194 ? 3.797 -30.75 -2.369 1 88.19 194 THR B CA 1
ATOM 5009 C C . THR B 1 194 ? 3.814 -29.281 -1.942 1 88.19 194 THR B C 1
ATOM 5011 O O . THR B 1 194 ? 4.883 -28.672 -1.843 1 88.19 194 THR B O 1
ATOM 5014 N N . ILE B 1 195 ? 2.666 -28.719 -1.726 1 90.38 195 ILE B N 1
ATOM 5015 C CA . ILE B 1 195 ? 2.574 -27.328 -1.292 1 90.38 195 ILE B CA 1
ATOM 5016 C C . ILE B 1 195 ? 3.174 -27.172 0.105 1 90.38 195 ILE B C 1
ATOM 5018 O O . ILE B 1 195 ? 3.914 -26.234 0.375 1 90.38 195 ILE B O 1
ATOM 5022 N N . VAL B 1 196 ? 2.863 -28.156 0.969 1 91.19 196 VAL B N 1
ATOM 5023 C CA . VAL B 1 196 ? 3.398 -28.141 2.326 1 91.19 196 VAL B CA 1
ATOM 5024 C C . VAL B 1 196 ? 4.918 -28.281 2.283 1 91.19 196 VAL B C 1
ATOM 5026 O O . VAL B 1 196 ? 5.637 -27.594 3.002 1 91.19 196 VAL B O 1
ATOM 5029 N N . ALA B 1 197 ? 5.367 -29.125 1.446 1 91 197 ALA B N 1
ATOM 5030 C CA . ALA B 1 197 ? 6.809 -29.328 1.319 1 91 197 ALA B CA 1
ATOM 5031 C C . ALA B 1 197 ? 7.5 -28.062 0.811 1 91 197 ALA B C 1
ATOM 5033 O O . ALA B 1 197 ? 8.516 -27.641 1.364 1 91 197 ALA B O 1
ATOM 5034 N N . GLY B 1 198 ? 6.98 -27.5 -0.24 1 91.94 198 GLY B N 1
ATOM 5035 C CA . GLY B 1 198 ? 7.543 -26.266 -0.761 1 91.94 198 GLY B CA 1
ATOM 5036 C C . GLY B 1 198 ? 7.547 -25.141 0.254 1 91.94 198 GLY B C 1
ATOM 5037 O O . GLY B 1 198 ? 8.539 -24.422 0.386 1 91.94 198 GLY B O 1
ATOM 5038 N N . SER B 1 199 ? 6.469 -25 0.958 1 94.25 199 SER B N 1
ATOM 5039 C CA . SER B 1 199 ? 6.355 -23.953 1.966 1 94.25 199 SER B CA 1
ATOM 5040 C C . SER B 1 199 ? 7.344 -24.172 3.107 1 94.25 199 SER B C 1
ATOM 5042 O O . SER B 1 199 ? 8.008 -23.234 3.555 1 94.25 199 SER B O 1
ATOM 5044 N N . CYS B 1 200 ? 7.441 -25.391 3.549 1 94 200 CYS B N 1
ATOM 5045 C CA . CYS B 1 200 ? 8.32 -25.719 4.664 1 94 200 CYS B CA 1
ATOM 5046 C C . CYS B 1 200 ? 9.773 -25.438 4.309 1 94 200 CYS B C 1
ATOM 5048 O O . CYS B 1 200 ? 10.516 -24.859 5.105 1 94 200 CYS B O 1
ATOM 5050 N N . VAL B 1 201 ? 10.164 -25.781 3.137 1 94.19 201 VAL B N 1
ATOM 5051 C CA . VAL B 1 201 ? 11.547 -25.562 2.705 1 94.19 201 VAL B CA 1
ATOM 5052 C C . VAL B 1 201 ? 11.828 -24.062 2.662 1 94.19 201 VAL B C 1
ATOM 5054 O O . VAL B 1 201 ? 12.875 -23.609 3.137 1 94.19 201 VAL B O 1
ATOM 5057 N N . THR B 1 202 ? 10.93 -23.344 2.094 1 94.62 202 THR B N 1
ATOM 5058 C CA . THR B 1 202 ? 11.125 -21.906 1.943 1 94.62 202 THR B CA 1
ATOM 5059 C C . THR B 1 202 ? 11.148 -21.219 3.305 1 94.62 202 THR B C 1
ATOM 5061 O O . THR B 1 202 ? 11.977 -20.328 3.541 1 94.62 202 THR B O 1
ATOM 5064 N N . ILE B 1 203 ? 10.281 -21.625 4.207 1 94.75 203 ILE B N 1
ATOM 5065 C CA . ILE B 1 203 ? 10.234 -21.062 5.551 1 94.75 203 ILE B CA 1
ATOM 5066 C C . ILE B 1 203 ? 11.531 -21.375 6.293 1 94.75 203 ILE B C 1
ATOM 5068 O O . ILE B 1 203 ? 12.117 -20.516 6.941 1 94.75 203 ILE B O 1
ATOM 5072 N N . LEU B 1 204 ? 12.016 -22.578 6.133 1 95.38 204 LEU B N 1
ATOM 5073 C CA . LEU B 1 204 ? 13.234 -23 6.809 1 95.38 204 LEU B CA 1
ATOM 5074 C C . LEU B 1 204 ? 14.445 -22.25 6.281 1 95.38 204 LEU B C 1
ATOM 5076 O O . LEU B 1 204 ? 15.297 -21.812 7.059 1 95.38 204 LEU B O 1
ATOM 5080 N N . VAL B 1 205 ? 14.508 -22.047 5.008 1 95.56 205 VAL B N 1
ATOM 5081 C CA . VAL B 1 205 ? 15.617 -21.312 4.414 1 95.56 205 VAL B CA 1
ATOM 5082 C C . VAL B 1 205 ? 15.609 -19.875 4.914 1 95.56 205 VAL B C 1
ATOM 5084 O O . VAL B 1 205 ? 16.656 -19.312 5.246 1 95.56 205 VAL B O 1
ATOM 5087 N N . ASN B 1 206 ? 14.43 -19.312 4.996 1 94.5 206 ASN B N 1
ATOM 5088 C CA . ASN B 1 206 ? 14.32 -17.906 5.398 1 94.5 206 ASN B CA 1
ATOM 5089 C C . ASN B 1 206 ? 14.68 -17.719 6.871 1 94.5 206 ASN B C 1
ATOM 5091 O O . ASN B 1 206 ? 15.305 -16.734 7.242 1 94.5 206 ASN B O 1
ATOM 5095 N N . ILE B 1 207 ? 14.398 -18.656 7.746 1 92.81 207 ILE B N 1
ATOM 5096 C CA . ILE B 1 207 ? 14.602 -18.531 9.188 1 92.81 207 ILE B CA 1
ATOM 5097 C C . ILE B 1 207 ? 16.047 -18.922 9.531 1 92.81 207 ILE B C 1
ATOM 5099 O O . ILE B 1 207 ? 16.656 -18.312 10.398 1 92.81 207 ILE B O 1
ATOM 5103 N N . CYS B 1 208 ? 16.594 -19.859 8.82 1 93.75 208 CYS B N 1
ATOM 5104 C CA . CYS B 1 208 ? 17.891 -20.438 9.219 1 93.75 208 CYS B CA 1
ATOM 5105 C C . CYS B 1 208 ? 19.047 -19.641 8.609 1 93.75 208 CYS B C 1
ATOM 5107 O O . CYS B 1 208 ? 20.125 -19.594 9.18 1 93.75 208 CYS B O 1
ATOM 5109 N N . ILE B 1 209 ? 18.781 -19.031 7.465 1 94.31 209 ILE B N 1
ATOM 5110 C CA . ILE B 1 209 ? 19.859 -18.328 6.793 1 94.31 209 ILE B CA 1
ATOM 5111 C C . ILE B 1 209 ? 19.672 -16.812 6.957 1 94.31 209 ILE B C 1
ATOM 5113 O O . ILE B 1 209 ? 18.938 -16.188 6.188 1 94.31 209 ILE B O 1
ATOM 5117 N N . PHE B 1 210 ? 20.344 -16.203 7.746 1 92.25 210 PHE B N 1
ATOM 5118 C CA . PHE B 1 210 ? 20.344 -14.766 8.008 1 92.25 210 PHE B CA 1
ATOM 5119 C C . PHE B 1 210 ? 18.938 -14.203 7.961 1 92.25 210 PHE B C 1
ATOM 5121 O O . PHE B 1 210 ? 18.609 -13.398 7.082 1 92.25 210 PHE B O 1
ATOM 5128 N N . PRO B 1 211 ? 18.188 -14.461 8.922 1 92.69 211 PRO B N 1
ATOM 5129 C CA . PRO B 1 211 ? 16.781 -14.055 8.93 1 92.69 211 PRO B CA 1
ATOM 5130 C C . PRO B 1 211 ? 16.609 -12.539 9.07 1 92.69 211 PRO B C 1
ATOM 5132 O O . PRO B 1 211 ? 17.391 -11.891 9.781 1 92.69 211 PRO B O 1
ATOM 5135 N N . VAL B 1 212 ? 15.703 -11.984 8.312 1 93.5 212 VAL B N 1
ATOM 5136 C CA . VAL B 1 212 ? 15.266 -10.602 8.453 1 93.5 212 VAL B CA 1
ATOM 5137 C C . VAL B 1 212 ? 13.898 -10.562 9.133 1 93.5 212 VAL B C 1
ATOM 5139 O O . VAL B 1 212 ? 12.93 -11.141 8.625 1 93.5 212 VAL B O 1
ATOM 5142 N N . TRP B 1 213 ? 13.82 -9.93 10.234 1 92.56 213 TRP B N 1
ATOM 5143 C CA . TRP B 1 213 ? 12.594 -9.867 11.023 1 92.56 213 TRP B CA 1
ATOM 5144 C C . TRP B 1 213 ? 11.891 -8.523 10.836 1 92.56 213 TRP B C 1
ATOM 5146 O O . TRP B 1 213 ? 12.453 -7.477 11.172 1 92.56 213 TRP B O 1
ATOM 5156 N N . ILE B 1 214 ? 10.719 -8.57 10.352 1 94.12 214 ILE B N 1
ATOM 5157 C CA . ILE B 1 214 ? 9.961 -7.352 10.078 1 94.12 214 ILE B CA 1
ATOM 5158 C C . ILE B 1 214 ? 9.609 -6.66 11.398 1 94.12 214 ILE B C 1
ATOM 5160 O O . ILE B 1 214 ? 9.523 -5.43 11.453 1 94.12 214 ILE B O 1
ATOM 5164 N N . GLY B 1 215 ? 9.422 -7.434 12.445 1 92.75 215 GLY B N 1
ATOM 5165 C CA . GLY B 1 215 ? 9.188 -6.844 13.75 1 92.75 215 GLY B CA 1
ATOM 5166 C C . GLY B 1 215 ? 10.336 -5.969 14.227 1 92.75 215 GLY B C 1
ATOM 5167 O O . GLY B 1 215 ? 10.109 -4.887 14.766 1 92.75 215 GLY B O 1
ATOM 5168 N N . GLN B 1 216 ? 11.492 -6.438 14.031 1 93 216 GLN B N 1
ATOM 5169 C CA . GLN B 1 216 ? 12.672 -5.656 14.383 1 93 216 GLN B CA 1
ATOM 5170 C C . GLN B 1 216 ? 12.773 -4.398 13.523 1 93 216 GLN B C 1
ATOM 5172 O O . GLN B 1 216 ? 13.172 -3.338 14.016 1 93 216 GLN B O 1
ATOM 5177 N N . ASP B 1 217 ? 12.461 -4.582 12.305 1 93.06 217 ASP B N 1
ATOM 5178 C CA . ASP B 1 217 ? 12.469 -3.426 11.414 1 93.06 217 ASP B CA 1
ATOM 5179 C C . ASP B 1 217 ? 11.453 -2.377 11.867 1 93.06 217 ASP B C 1
ATOM 5181 O O . ASP B 1 217 ? 11.719 -1.176 11.789 1 93.06 217 ASP B O 1
ATOM 5185 N N . LEU B 1 218 ? 10.273 -2.842 12.25 1 94.06 218 LEU B N 1
ATOM 5186 C CA . LEU B 1 218 ? 9.25 -1.938 12.758 1 94.06 218 LEU B CA 1
ATOM 5187 C C . LEU B 1 218 ? 9.727 -1.219 14.016 1 94.06 218 LEU B C 1
ATOM 5189 O O . LEU B 1 218 ? 9.547 -0.006 14.148 1 94.06 218 LEU B O 1
ATOM 5193 N N . HIS B 1 219 ? 10.344 -1.948 14.898 1 94.31 219 HIS B N 1
ATOM 5194 C CA . HIS B 1 219 ? 10.906 -1.399 16.125 1 94.31 219 HIS B CA 1
ATOM 5195 C C . HIS B 1 219 ? 11.945 -0.324 15.82 1 94.31 219 HIS B C 1
ATOM 5197 O O . HIS B 1 219 ? 11.898 0.77 16.391 1 94.31 219 HIS B O 1
ATOM 5203 N N . ASN B 1 220 ? 12.789 -0.616 14.938 1 94 220 ASN B N 1
ATOM 5204 C CA . ASN B 1 220 ? 13.836 0.327 14.555 1 94 220 ASN B CA 1
ATOM 5205 C C . ASN B 1 220 ? 13.258 1.542 13.836 1 94 220 ASN B C 1
ATOM 5207 O O . ASN B 1 220 ? 13.766 2.656 13.984 1 94 220 ASN B O 1
ATOM 5211 N N . LEU B 1 221 ? 12.289 1.29 13.055 1 94.38 221 LEU B N 1
ATOM 5212 C CA . LEU B 1 221 ? 11.664 2.379 12.312 1 94.38 221 LEU B CA 1
ATOM 5213 C C . LEU B 1 221 ? 11 3.373 13.266 1 94.38 221 LEU B C 1
ATOM 5215 O O . LEU B 1 221 ? 11.156 4.586 13.109 1 94.38 221 LEU B O 1
ATOM 5219 N N . VAL B 1 222 ? 10.25 2.865 14.172 1 95.19 222 VAL B N 1
ATOM 5220 C CA . VAL B 1 222 ? 9.57 3.723 15.141 1 95.19 222 VAL B CA 1
ATOM 5221 C C . VAL B 1 222 ? 10.609 4.508 15.945 1 95.19 222 VAL B C 1
ATOM 5223 O O . VAL B 1 222 ? 10.453 5.715 16.156 1 95.19 222 VAL B O 1
ATOM 5226 N N . ALA B 1 223 ? 11.656 3.861 16.344 1 95.75 223 ALA B N 1
ATOM 5227 C CA . ALA B 1 223 ? 12.727 4.523 17.094 1 95.75 223 ALA B CA 1
ATOM 5228 C C . ALA B 1 223 ? 13.398 5.598 16.234 1 95.75 223 ALA B C 1
ATOM 5230 O O . ALA B 1 223 ? 13.656 6.707 16.719 1 95.75 223 ALA B O 1
ATOM 5231 N N . ALA B 1 224 ? 13.625 5.25 15.047 1 94.56 224 ALA B N 1
ATOM 5232 C CA . ALA B 1 224 ? 14.266 6.199 14.141 1 94.56 224 ALA B CA 1
ATOM 5233 C C . ALA B 1 224 ? 13.375 7.41 13.891 1 94.56 224 ALA B C 1
ATOM 5235 O O . ALA B 1 224 ? 13.859 8.539 13.789 1 94.56 224 ALA B O 1
ATOM 5236 N N . ASN B 1 225 ? 12.125 7.125 13.719 1 95.12 225 ASN B N 1
ATOM 5237 C CA . ASN B 1 225 ? 11.188 8.219 13.5 1 95.12 225 ASN B CA 1
ATOM 5238 C C . ASN B 1 225 ? 11.141 9.164 14.695 1 95.12 225 ASN B C 1
ATOM 5240 O O . ASN B 1 225 ? 11.062 10.383 14.523 1 95.12 225 ASN B O 1
ATOM 5244 N N . LEU B 1 226 ? 11.188 8.633 15.883 1 96.19 226 LEU B N 1
ATOM 5245 C CA . LEU B 1 226 ? 11.242 9.453 17.094 1 96.19 226 LEU B CA 1
ATOM 5246 C C . LEU B 1 226 ? 12.508 10.312 17.109 1 96.19 226 LEU B C 1
ATOM 5248 O O . LEU B 1 226 ? 12.453 11.492 17.453 1 96.19 226 LEU B O 1
ATOM 5252 N N . GLU B 1 227 ? 13.523 9.703 16.734 1 95.06 227 GLU B N 1
ATOM 5253 C CA . GLU B 1 227 ? 14.797 10.406 16.703 1 95.06 227 GLU B CA 1
ATOM 5254 C C . GLU B 1 227 ? 14.781 11.539 15.688 1 95.06 227 GLU B C 1
ATOM 5256 O O . GLU B 1 227 ? 15.297 12.625 15.953 1 95.06 227 GLU B O 1
ATOM 5261 N N . LYS B 1 228 ? 14.266 11.289 14.578 1 94.38 228 LYS B N 1
ATOM 5262 C CA . LYS B 1 228 ? 14.188 12.312 13.539 1 94.38 228 LYS B CA 1
ATOM 5263 C C . LYS B 1 228 ? 13.367 13.508 14 1 94.38 228 LYS B C 1
ATOM 5265 O O . LYS B 1 228 ? 13.742 14.656 13.766 1 94.38 228 LYS B O 1
ATOM 5270 N N . LEU B 1 229 ? 12.25 13.227 14.617 1 94.88 229 LEU B N 1
ATOM 5271 C CA . LEU B 1 229 ? 11.43 14.312 15.156 1 94.88 229 LEU B CA 1
ATOM 5272 C C . LEU B 1 229 ? 12.18 15.07 16.25 1 94.88 229 LEU B C 1
ATOM 5274 O O . LEU B 1 229 ? 12.141 16.297 16.297 1 94.88 229 LEU B O 1
ATOM 5278 N N . GLY B 1 230 ? 12.836 14.258 17.109 1 95.25 230 GLY B N 1
ATOM 5279 C CA . GLY B 1 230 ? 13.617 14.883 18.156 1 95.25 230 GLY B CA 1
ATOM 5280 C C . GLY B 1 230 ? 14.727 15.773 17.625 1 95.25 230 GLY B C 1
ATOM 5281 O O . GLY B 1 230 ? 14.938 16.875 18.125 1 95.25 230 GLY B O 1
ATOM 5282 N N . ASN B 1 231 ? 15.383 15.305 16.641 1 92.88 231 ASN B N 1
ATOM 5283 C CA . ASN B 1 231 ? 16.453 16.078 16.031 1 92.88 231 ASN B CA 1
ATOM 5284 C C . ASN B 1 231 ? 15.938 17.375 15.422 1 92.88 231 ASN B C 1
ATOM 5286 O O . ASN B 1 231 ? 16.609 18.406 15.484 1 92.88 231 ASN B O 1
ATOM 5290 N N . PHE B 1 232 ? 14.859 17.344 14.828 1 92.94 232 PHE B N 1
ATOM 5291 C CA . PHE B 1 232 ? 14.273 18.562 14.273 1 92.94 232 PHE B CA 1
ATOM 5292 C C . PHE B 1 232 ? 13.992 19.578 15.375 1 92.94 232 PHE B C 1
ATOM 5294 O O . PHE B 1 232 ? 14.336 20.75 15.242 1 92.94 232 PHE B O 1
ATOM 5301 N N . LEU B 1 233 ? 13.398 19.141 16.438 1 93.31 233 LEU B N 1
ATOM 5302 C CA . LEU B 1 233 ? 13.016 20.047 17.516 1 93.31 233 LEU B CA 1
ATOM 5303 C C . LEU B 1 233 ? 14.242 20.594 18.234 1 93.31 233 LEU B C 1
ATOM 5305 O O . LEU B 1 233 ? 14.258 21.766 18.641 1 93.31 233 LEU B O 1
ATOM 5309 N N . LEU B 1 234 ? 15.289 19.812 18.297 1 92.06 234 LEU B N 1
ATOM 5310 C CA . LEU B 1 234 ? 16.531 20.266 18.906 1 92.06 234 LEU B CA 1
ATOM 5311 C C . LEU B 1 234 ? 17.188 21.344 18.047 1 92.06 234 LEU B C 1
ATOM 5313 O O . LEU B 1 234 ? 17.812 22.266 18.578 1 92.06 234 LEU B O 1
ATOM 5317 N N . GLY B 1 235 ? 17.016 21.188 16.75 1 87.5 235 GLY B N 1
ATOM 5318 C CA . GLY B 1 235 ? 17.625 22.156 15.852 1 87.5 235 GLY B CA 1
ATOM 5319 C C . GLY B 1 235 ? 16.719 23.328 15.516 1 87.5 235 GLY B C 1
ATOM 5320 O O . GLY B 1 235 ? 17.172 24.328 14.961 1 87.5 235 GLY B O 1
ATOM 5321 N N . PHE B 1 236 ? 15.492 23.297 15.844 1 87.81 236 PHE B N 1
ATOM 5322 C CA . PHE B 1 236 ? 14.516 24.312 15.469 1 87.81 236 PHE B CA 1
ATOM 5323 C C . PHE B 1 236 ? 14.844 25.656 16.109 1 87.81 236 PHE B C 1
ATOM 5325 O O . PHE B 1 236 ? 14.82 26.688 15.445 1 87.81 236 PHE B O 1
ATOM 5332 N N . GLY B 1 237 ? 15.195 25.734 17.438 1 81.88 237 GLY B N 1
ATOM 5333 C CA . GLY B 1 237 ? 15.5 26.969 18.141 1 81.88 237 GLY B CA 1
ATOM 5334 C C . GLY B 1 237 ? 16.672 27.719 17.531 1 81.88 237 GLY B C 1
ATOM 5335 O O . GLY B 1 237 ? 16.609 28.938 17.375 1 81.88 237 GLY B O 1
ATOM 5336 N N . GLY B 1 238 ? 17.672 26.938 17.141 1 80.75 238 GLY B N 1
ATOM 5337 C CA . GLY B 1 238 ? 18.844 27.562 16.531 1 80.75 238 GLY B CA 1
ATOM 5338 C C . GLY B 1 238 ? 18.562 28.156 15.172 1 80.75 238 GLY B C 1
ATOM 5339 O O . GLY B 1 238 ? 19.094 29.203 14.82 1 80.75 238 GLY B O 1
ATOM 5340 N N . GLU B 1 239 ? 17.719 27.547 14.414 1 82 239 GLU B N 1
ATOM 5341 C CA . GLU B 1 239 ? 17.406 28 13.062 1 82 239 GLU B CA 1
ATOM 5342 C C . GLU B 1 239 ? 16.406 29.156 13.086 1 82 239 GLU B C 1
ATOM 5344 O O . GLU B 1 239 ? 16.531 30.109 12.32 1 82 239 GLU B O 1
ATOM 5349 N N . TYR B 1 240 ? 15.461 29.062 13.977 1 83.44 240 TYR B N 1
ATOM 5350 C CA . TYR B 1 240 ? 14.406 30.078 14.039 1 83.44 240 TYR B CA 1
ATOM 5351 C C . TYR B 1 240 ? 14.914 31.359 14.68 1 83.44 240 TYR B C 1
ATOM 5353 O O . TYR B 1 240 ? 14.555 32.469 14.258 1 83.44 240 TYR B O 1
ATOM 5361 N N . PHE B 1 241 ? 15.844 31.281 15.68 1 81.31 241 PHE B N 1
ATOM 5362 C CA . PHE B 1 241 ? 16.297 32.469 16.406 1 81.31 241 PHE B CA 1
ATOM 5363 C C . PHE B 1 241 ? 17.719 32.844 16 1 81.31 241 PHE B C 1
ATOM 5365 O O . PHE B 1 241 ? 18.281 33.812 16.547 1 81.31 241 PHE B O 1
ATOM 5372 N N . GLY B 1 242 ? 18.109 32.312 14.75 1 70.25 242 GLY B N 1
ATOM 5373 C CA . GLY B 1 242 ? 19.359 32.719 14.133 1 70.25 242 GLY B CA 1
ATOM 5374 C C . GLY B 1 242 ? 20.578 32.5 15.023 1 70.25 242 GLY B C 1
ATOM 5375 O O . GLY B 1 242 ? 21.594 33.156 14.867 1 70.25 242 GLY B O 1
ATOM 5376 N N . VAL B 1 243 ? 20.422 31.906 16.172 1 59.53 243 VAL B N 1
ATOM 5377 C CA . VAL B 1 243 ? 21.578 31.719 17.031 1 59.53 243 VAL B CA 1
ATOM 5378 C C . VAL B 1 243 ? 22.562 30.75 16.375 1 59.53 243 VAL B C 1
ATOM 5380 O O . VAL B 1 243 ? 23.688 30.594 16.828 1 59.53 243 VAL B O 1
ATOM 5383 N N . SER B 1 244 ? 22.109 30 15.445 1 52.81 244 SER B N 1
ATOM 5384 C CA . SER B 1 244 ? 23.094 29.094 14.891 1 52.81 244 SER B CA 1
ATOM 5385 C C . SER B 1 244 ? 24.188 29.859 14.133 1 52.81 244 SER B C 1
ATOM 5387 O O . SER B 1 244 ? 23.875 30.594 13.195 1 52.81 244 SER B O 1
ATOM 5389 N N . GLU B 1 245 ? 25.109 30.375 14.766 1 45.44 245 GLU B N 1
ATOM 5390 C CA . GLU B 1 245 ? 26.344 30.984 14.297 1 45.44 245 GLU B CA 1
ATOM 5391 C C . GLU B 1 245 ? 26.75 30.453 12.922 1 45.44 245 GLU B C 1
ATOM 5393 O O . GLU B 1 245 ? 27.562 31.062 12.227 1 45.44 245 GLU B O 1
ATOM 5398 N N . ASP B 1 246 ? 26.812 29.125 12.664 1 43.72 246 ASP B N 1
ATOM 5399 C CA . ASP B 1 246 ? 27.578 28.688 11.492 1 43.72 246 ASP B CA 1
ATOM 5400 C C . ASP B 1 246 ? 26.781 28.938 10.211 1 43.72 246 ASP B C 1
ATOM 5402 O O . ASP B 1 246 ? 25.984 28.094 9.797 1 43.72 246 ASP B O 1
ATOM 5406 N N . GLU B 1 247 ? 26.422 30.109 9.938 1 44.31 247 GLU B N 1
ATOM 5407 C CA . GLU B 1 247 ? 25.969 30.562 8.633 1 44.31 247 GLU B CA 1
ATOM 5408 C C . GLU B 1 247 ? 26.469 29.656 7.512 1 44.31 247 GLU B C 1
ATOM 5410 O O . GLU B 1 247 ? 25.812 29.531 6.473 1 44.31 247 GLU B O 1
ATOM 5415 N N . ASP B 1 248 ? 27.797 29.469 7.52 1 42.19 248 ASP B N 1
ATOM 5416 C CA . ASP B 1 248 ? 28.562 28.812 6.469 1 42.19 248 ASP B CA 1
ATOM 5417 C C . ASP B 1 248 ? 28.344 27.297 6.492 1 42.19 248 ASP B C 1
ATOM 5419 O O . ASP B 1 248 ? 29.125 26.547 5.902 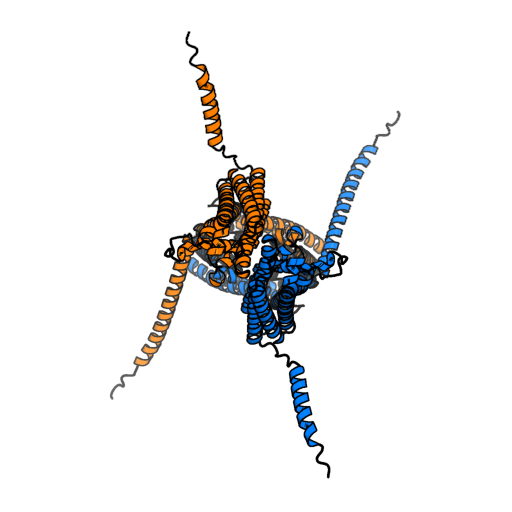1 42.19 248 ASP B O 1
ATOM 5423 N N . ALA B 1 249 ? 27.672 26.812 7.477 1 43.94 249 ALA B N 1
ATOM 5424 C CA . ALA B 1 249 ? 27.656 25.359 7.395 1 43.94 249 ALA B CA 1
ATOM 5425 C C . ALA B 1 249 ? 26.922 24.875 6.145 1 43.94 249 ALA B C 1
ATOM 5427 O O . ALA B 1 249 ? 25.828 25.359 5.84 1 43.94 249 ALA B O 1
ATOM 5428 N N . PRO B 1 250 ? 27.5 24.125 5.281 1 46.53 250 PRO B N 1
ATOM 5429 C CA . PRO B 1 250 ? 27.016 23.625 3.996 1 46.53 250 PRO B CA 1
ATOM 5430 C C . PRO B 1 250 ? 25.625 22.984 4.09 1 46.53 250 PRO B C 1
ATOM 5432 O O . PRO B 1 250 ? 25.234 22.516 5.16 1 46.53 250 PRO B O 1
ATOM 5435 N N . ASN B 1 251 ? 24.703 23.266 3.092 1 47.38 251 ASN B N 1
ATOM 5436 C CA . ASN B 1 251 ? 23.359 22.781 2.77 1 47.38 251 ASN B CA 1
ATOM 5437 C C . ASN B 1 251 ? 23.156 21.344 3.246 1 47.38 251 ASN B C 1
ATOM 5439 O O . ASN B 1 251 ? 22.031 20.891 3.404 1 47.38 251 ASN B O 1
ATOM 5443 N N . GLU B 1 252 ? 24.25 20.625 3.262 1 49.25 252 GLU B N 1
ATOM 5444 C CA . GLU B 1 252 ? 24.203 19.203 3.566 1 49.25 252 GLU B CA 1
ATOM 5445 C C . GLU B 1 252 ? 23.75 18.953 5.004 1 49.25 252 GLU B C 1
ATOM 5447 O O . GLU B 1 252 ? 23.078 17.953 5.289 1 49.25 252 GLU B O 1
ATOM 5452 N N . ASP B 1 253 ? 24.031 19.922 5.988 1 51.25 253 ASP B N 1
ATOM 5453 C CA . ASP B 1 253 ? 23.828 19.734 7.422 1 51.25 253 ASP B CA 1
ATOM 5454 C C . ASP B 1 253 ? 22.375 20.016 7.805 1 51.25 253 ASP B C 1
ATOM 5456 O O . ASP B 1 253 ? 21.938 19.688 8.914 1 51.25 253 ASP B O 1
ATOM 5460 N N . ARG B 1 254 ? 21.703 20.625 6.965 1 58.72 254 ARG B N 1
ATOM 5461 C CA . ARG B 1 254 ? 20.297 20.906 7.223 1 58.72 254 ARG B CA 1
ATOM 5462 C C . ARG B 1 254 ? 19.422 19.703 6.891 1 58.72 254 ARG B C 1
ATOM 5464 O O . ARG B 1 254 ? 18.203 19.812 6.773 1 58.72 254 ARG B O 1
ATOM 5471 N N . SER B 1 255 ? 20.047 18.609 6.707 1 64.62 255 SER B N 1
ATOM 5472 C CA . SER B 1 255 ? 19.359 17.359 6.387 1 64.62 255 SER B CA 1
ATOM 5473 C C . SER B 1 255 ? 18.484 16.906 7.543 1 64.62 255 SER B C 1
ATOM 5475 O O . SER B 1 255 ? 17.453 16.25 7.324 1 64.62 255 SER B O 1
ATOM 5477 N N . PHE B 1 256 ? 18.906 17.438 8.727 1 65.19 256 PHE B N 1
ATOM 5478 C CA . PHE B 1 256 ? 18.125 17.016 9.883 1 65.19 256 PHE B CA 1
ATOM 5479 C C . PHE B 1 256 ? 16.75 17.672 9.875 1 65.19 256 PHE B C 1
ATOM 5481 O O . PHE B 1 256 ? 15.805 17.141 10.469 1 65.19 256 PHE B O 1
ATOM 5488 N N . LEU B 1 257 ? 16.672 18.703 9.039 1 71.38 257 LEU B N 1
ATOM 5489 C CA . LEU B 1 257 ? 15.406 19.422 8.984 1 71.38 257 LEU B CA 1
ATOM 5490 C C . LEU B 1 257 ? 14.445 18.766 7.996 1 71.38 257 LEU B C 1
ATOM 5492 O O . LEU B 1 257 ? 13.234 18.984 8.047 1 71.38 257 LEU B O 1
ATOM 5496 N N . GLN B 1 258 ? 15.016 17.844 7.277 1 78.31 258 GLN B N 1
ATOM 5497 C CA . GLN B 1 258 ? 14.164 17.25 6.262 1 78.31 258 GLN B CA 1
ATOM 5498 C C . GLN B 1 258 ? 13.836 15.797 6.605 1 78.31 258 GLN B C 1
ATOM 5500 O O . GLN B 1 258 ? 13 15.172 5.949 1 78.31 258 GLN B O 1
ATOM 5505 N N . GLY B 1 259 ? 14.367 15.344 7.723 1 81.31 259 GLY B N 1
ATOM 5506 C CA . GLY B 1 259 ? 14.164 13.961 8.109 1 81.31 259 GLY B CA 1
ATOM 5507 C C . GLY B 1 259 ? 12.719 13.633 8.438 1 81.31 259 GLY B C 1
ATOM 5508 O O . GLY B 1 259 ? 12.242 12.539 8.148 1 81.31 259 GLY B O 1
ATOM 5509 N N . TYR B 1 260 ? 12.031 14.688 8.93 1 83.69 260 TYR B N 1
ATOM 5510 C CA . TYR B 1 260 ? 10.664 14.445 9.367 1 83.69 260 TYR B CA 1
ATOM 5511 C C . TYR B 1 260 ? 9.75 14.172 8.18 1 83.69 260 TYR B C 1
ATOM 5513 O O . TYR B 1 260 ? 8.672 13.594 8.344 1 83.69 260 TYR B O 1
ATOM 5521 N N . LYS B 1 261 ? 10.148 14.562 7.004 1 81.62 261 LYS B N 1
ATOM 5522 C CA . LYS B 1 261 ? 9.305 14.391 5.824 1 81.62 261 LYS B CA 1
ATOM 5523 C C . LYS B 1 261 ? 9.086 12.914 5.516 1 81.62 261 LYS B C 1
ATOM 5525 O O . LYS B 1 261 ? 8.016 12.523 5.055 1 81.62 261 LYS B O 1
ATOM 5530 N N . SER B 1 262 ? 10.055 12.125 5.812 1 84.12 262 SER B N 1
ATOM 5531 C CA . SER B 1 262 ? 9.922 10.688 5.598 1 84.12 262 SER B CA 1
ATOM 5532 C C . SER B 1 262 ? 8.922 10.07 6.574 1 84.12 262 SER B C 1
ATOM 5534 O O . SER B 1 262 ? 8.281 9.062 6.266 1 84.12 262 SER B O 1
ATOM 5536 N N . VAL B 1 263 ? 8.797 10.711 7.703 1 86.5 263 VAL B N 1
ATOM 5537 C CA . VAL B 1 263 ? 7.875 10.227 8.727 1 86.5 263 VAL B CA 1
ATOM 5538 C C . VAL B 1 263 ? 6.438 10.445 8.266 1 86.5 263 VAL B C 1
ATOM 5540 O O . VAL B 1 263 ? 5.559 9.625 8.539 1 86.5 263 VAL B O 1
ATOM 5543 N N . LEU B 1 264 ? 6.223 11.484 7.469 1 77.88 264 LEU B N 1
ATOM 5544 C CA . LEU B 1 264 ? 4.883 11.836 7 1 77.88 264 LEU B CA 1
ATOM 5545 C C . LEU B 1 264 ? 4.383 10.805 5.988 1 77.88 264 LEU B C 1
ATOM 5547 O O . LEU B 1 264 ? 3.178 10.562 5.895 1 77.88 264 LEU B O 1
ATOM 5551 N N . THR B 1 265 ? 5.203 10.117 5.344 1 73.19 265 THR B N 1
ATOM 5552 C CA . THR B 1 265 ? 4.812 9.188 4.293 1 73.19 265 THR B CA 1
ATOM 5553 C C . THR B 1 265 ? 4.938 7.746 4.77 1 73.19 265 THR B C 1
ATOM 5555 O O . THR B 1 265 ? 4.57 6.816 4.051 1 73.19 265 THR B O 1
ATOM 5558 N N . SER B 1 266 ? 5.375 7.512 5.926 1 76.25 266 SER B N 1
ATOM 5559 C CA . SER B 1 266 ? 5.691 6.16 6.375 1 76.25 266 SER B CA 1
ATOM 5560 C C . SER B 1 266 ? 4.488 5.504 7.047 1 76.25 266 SER B C 1
ATOM 5562 O O . SER B 1 266 ? 4.516 4.309 7.352 1 76.25 266 SER B O 1
ATOM 5564 N N . GLN B 1 267 ? 3.352 6.082 7.195 1 75.44 267 GLN B N 1
ATOM 5565 C CA . GLN B 1 267 ? 2.238 5.578 7.992 1 75.44 267 GLN B CA 1
ATOM 5566 C C . GLN B 1 267 ? 1.639 4.324 7.371 1 75.44 267 GLN B C 1
ATOM 5568 O O . GLN B 1 267 ? 1.376 3.342 8.07 1 75.44 267 GLN B O 1
ATOM 5573 N N . SER B 1 268 ? 1.379 4.27 6.152 1 73.44 268 SER B N 1
ATOM 5574 C CA . SER B 1 268 ? 0.745 3.131 5.496 1 73.44 268 SER B CA 1
ATOM 5575 C C . SER B 1 268 ? 1.633 1.893 5.562 1 73.44 268 SER B C 1
ATOM 5577 O O . SER B 1 268 ? 1.142 0.781 5.766 1 73.44 268 SER B O 1
ATOM 5579 N N . GLY B 1 269 ? 2.908 2.096 5.562 1 80.31 269 GLY B N 1
ATOM 5580 C CA . GLY B 1 269 ? 3.84 0.98 5.637 1 80.31 269 GLY B CA 1
ATOM 5581 C C . GLY B 1 269 ? 3.873 0.32 7.004 1 80.31 269 GLY B C 1
ATOM 5582 O O . GLY B 1 269 ? 4.078 -0.891 7.109 1 80.31 269 GLY B O 1
ATOM 5583 N N . GLN B 1 270 ? 3.498 1.077 8.047 1 88.12 270 GLN B N 1
ATOM 5584 C CA . GLN B 1 270 ? 3.584 0.564 9.406 1 88.12 270 GLN B CA 1
ATOM 5585 C C . GLN B 1 270 ? 2.451 -0.417 9.695 1 88.12 270 GLN B C 1
ATOM 5587 O O . GLN B 1 270 ? 2.646 -1.409 10.406 1 88.12 270 GLN B O 1
ATOM 5592 N N . GLU B 1 271 ? 1.303 -0.201 9.18 1 85.69 271 GLU B N 1
ATOM 5593 C CA . GLU B 1 271 ? 0.181 -1.111 9.383 1 85.69 271 GLU B CA 1
ATOM 5594 C C . GLU B 1 271 ? 0.466 -2.484 8.781 1 85.69 271 GLU B C 1
ATOM 5596 O O . GLU B 1 271 ? 0.173 -3.512 9.398 1 85.69 271 GLU B O 1
ATOM 5601 N N . ASN B 1 272 ? 1 -2.436 7.605 1 86.5 272 ASN B N 1
ATOM 5602 C CA . ASN B 1 272 ? 1.366 -3.688 6.953 1 86.5 272 ASN B CA 1
ATOM 5603 C C . ASN B 1 272 ? 2.447 -4.43 7.734 1 86.5 272 ASN B C 1
ATOM 5605 O O . ASN B 1 272 ? 2.398 -5.656 7.859 1 86.5 272 ASN B O 1
ATOM 5609 N N . MET B 1 273 ? 3.404 -3.664 8.242 1 92.19 273 MET B N 1
ATOM 5610 C CA . MET B 1 273 ? 4.484 -4.273 9.008 1 92.19 273 MET B CA 1
ATOM 5611 C C . MET B 1 273 ? 3.943 -4.938 10.273 1 92.19 273 MET B C 1
ATOM 5613 O O . MET B 1 273 ? 4.383 -6.027 10.641 1 92.19 273 MET B O 1
ATOM 5617 N N . VAL B 1 274 ? 2.957 -4.316 10.891 1 92.12 274 VAL B N 1
ATOM 5618 C CA . VAL B 1 274 ? 2.367 -4.859 12.117 1 92.12 274 VAL B CA 1
ATOM 5619 C C . VAL B 1 274 ? 1.635 -6.16 11.805 1 92.12 274 VAL B C 1
ATOM 5621 O O . VAL B 1 274 ? 1.75 -7.137 12.547 1 92.12 274 VAL B O 1
ATOM 5624 N N . ASN B 1 275 ? 0.942 -6.227 10.703 1 87.81 275 ASN B N 1
ATOM 5625 C CA . ASN B 1 275 ? 0.188 -7.414 10.312 1 87.81 275 ASN B CA 1
ATOM 5626 C C . ASN B 1 275 ? 1.111 -8.586 10.008 1 87.81 275 ASN B C 1
ATOM 5628 O O . ASN B 1 275 ? 0.776 -9.734 10.305 1 87.81 275 ASN B O 1
ATOM 5632 N N . LEU B 1 276 ? 2.236 -8.281 9.453 1 90.88 276 LEU B N 1
ATOM 5633 C CA . LEU B 1 276 ? 3.186 -9.336 9.117 1 90.88 276 LEU B CA 1
ATOM 5634 C C . LEU B 1 276 ? 3.961 -9.781 10.352 1 90.88 276 LEU B C 1
ATOM 5636 O O . LEU B 1 276 ? 4.289 -10.961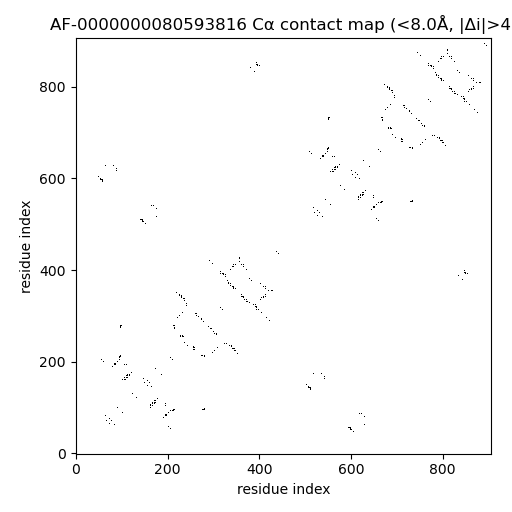 10.5 1 90.88 276 LEU B O 1
ATOM 5640 N N . ALA B 1 277 ? 4.25 -8.789 11.242 1 92.44 277 ALA B N 1
ATOM 5641 C CA . ALA B 1 277 ? 5.031 -9.086 12.445 1 92.44 277 ALA B CA 1
ATOM 5642 C C . ALA B 1 277 ? 4.27 -10.016 13.375 1 92.44 277 ALA B C 1
ATOM 5644 O O . ALA B 1 277 ? 4.875 -10.742 14.172 1 92.44 277 ALA B O 1
ATOM 5645 N N . ARG B 1 278 ? 3.008 -10.094 13.297 1 88.94 278 ARG B N 1
ATOM 5646 C CA . ARG B 1 278 ? 2.174 -10.922 14.148 1 88.94 278 ARG B CA 1
ATOM 5647 C C . ARG B 1 278 ? 2.434 -12.406 13.898 1 88.94 278 ARG B C 1
ATOM 5649 O O . ARG B 1 278 ? 2.189 -13.242 14.766 1 88.94 278 ARG B O 1
ATOM 5656 N N . TRP B 1 279 ? 2.932 -12.703 12.734 1 88 279 TRP B N 1
ATOM 5657 C CA . TRP B 1 279 ? 3.152 -14.102 12.359 1 88 279 TRP B CA 1
ATOM 5658 C C . TRP B 1 279 ? 4.531 -14.57 12.82 1 88 279 TRP B C 1
ATOM 5660 O O . TRP B 1 279 ? 4.824 -15.766 12.781 1 88 279 TRP B O 1
ATOM 5670 N N . GLU B 1 280 ? 5.324 -13.656 13.273 1 89.75 280 GLU B N 1
ATOM 5671 C CA . GLU B 1 280 ? 6.703 -14 13.602 1 89.75 280 GLU B CA 1
ATOM 5672 C C . GLU B 1 280 ? 6.785 -14.688 14.961 1 89.75 280 GLU B C 1
ATOM 5674 O O . GLU B 1 280 ? 6.086 -14.305 15.906 1 89.75 280 GLU B O 1
ATOM 5679 N N . PRO B 1 281 ? 7.559 -15.734 14.977 1 87.62 281 PRO B N 1
ATOM 5680 C CA . PRO B 1 281 ? 7.852 -16.328 16.281 1 87.62 281 PRO B CA 1
ATOM 5681 C C . PRO B 1 281 ? 8.805 -15.461 17.109 1 87.62 281 PRO B C 1
ATOM 5683 O O . PRO B 1 281 ? 9.25 -14.406 16.656 1 87.62 281 PRO B O 1
ATOM 5686 N N . GLY B 1 282 ? 8.984 -15.875 18.438 1 87 282 GLY B N 1
ATOM 5687 C CA . GLY B 1 282 ? 9.93 -15.141 19.266 1 87 282 GLY B CA 1
ATOM 5688 C C . GLY B 1 282 ? 11.336 -15.141 18.703 1 87 282 GLY B C 1
ATOM 5689 O O . GLY B 1 282 ? 11.82 -16.172 18.203 1 87 282 GLY B O 1
ATOM 5690 N N . HIS B 1 283 ? 11.922 -13.867 18.578 1 85.44 283 HIS B N 1
ATOM 5691 C CA . HIS B 1 283 ? 13.266 -13.742 18.016 1 85.44 283 HIS B CA 1
ATOM 5692 C C . HIS B 1 283 ? 14.07 -12.664 18.75 1 85.44 283 HIS B C 1
ATOM 5694 O O . HIS B 1 283 ? 13.516 -11.625 19.125 1 85.44 283 HIS B O 1
ATOM 5700 N N . GLY B 1 284 ? 15.281 -13 18.922 1 79.12 284 GLY B N 1
ATOM 5701 C CA . GLY B 1 284 ? 16.125 -12.031 19.594 1 79.12 284 GLY B CA 1
ATOM 5702 C C . GLY B 1 284 ? 15.578 -11.586 20.938 1 79.12 284 GLY B C 1
ATOM 5703 O O . GLY B 1 284 ? 15.359 -12.414 21.828 1 79.12 284 GLY B O 1
ATOM 5704 N N . ARG B 1 285 ? 15.281 -10.312 20.953 1 82.94 285 ARG B N 1
ATOM 5705 C CA . ARG B 1 285 ? 14.82 -9.719 22.219 1 82.94 285 ARG B CA 1
ATOM 5706 C C . ARG B 1 285 ? 13.297 -9.602 22.234 1 82.94 285 ARG B C 1
ATOM 5708 O O . ARG B 1 285 ? 12.719 -9.109 23.203 1 82.94 285 ARG B O 1
ATOM 5715 N N . PHE B 1 286 ? 12.719 -10.055 21.156 1 88.62 286 PHE B N 1
ATOM 5716 C CA . PHE B 1 286 ? 11.273 -9.922 21.047 1 88.62 286 PHE B CA 1
ATOM 5717 C C . PHE B 1 286 ? 10.586 -11.234 21.422 1 88.62 286 PHE B C 1
ATOM 5719 O O . PHE B 1 286 ? 10.984 -12.297 20.938 1 88.62 286 PHE B O 1
ATOM 5726 N N . ARG B 1 287 ? 9.695 -11.133 22.344 1 80.94 287 ARG B N 1
ATOM 5727 C CA . ARG B 1 287 ? 8.969 -12.305 22.828 1 80.94 287 ARG B CA 1
ATOM 5728 C C . ARG B 1 287 ? 7.875 -12.703 21.844 1 80.94 287 ARG B C 1
ATOM 5730 O O . ARG B 1 287 ? 7.59 -11.984 20.891 1 80.94 287 ARG B O 1
ATOM 5737 N N . PHE B 1 288 ? 7.402 -13.953 22.203 1 80.94 288 PHE B N 1
ATOM 5738 C CA . PHE B 1 288 ? 6.266 -14.438 21.422 1 80.94 288 PHE B CA 1
ATOM 5739 C C . PHE B 1 288 ? 5.023 -13.609 21.719 1 80.94 288 PHE B C 1
ATOM 5741 O O . PHE B 1 288 ? 4.75 -13.266 22.859 1 80.94 288 PHE B O 1
ATOM 5748 N N . ARG B 1 289 ? 4.316 -13.086 20.859 1 80.31 289 ARG B N 1
ATOM 5749 C CA . ARG B 1 289 ? 3.127 -12.242 20.953 1 80.31 289 ARG B CA 1
ATOM 5750 C C . ARG B 1 289 ? 3.484 -10.844 21.438 1 80.31 289 ARG B C 1
ATOM 5752 O O . ARG B 1 289 ? 2.838 -10.312 22.344 1 80.31 289 ARG B O 1
ATOM 5759 N N . HIS B 1 290 ? 4.605 -10.367 20.969 1 88.44 290 HIS B N 1
ATOM 5760 C CA . HIS B 1 290 ? 5.008 -8.992 21.219 1 88.44 290 HIS B CA 1
ATOM 5761 C C . HIS B 1 290 ? 3.9 -8.016 20.844 1 88.44 290 HIS B C 1
ATOM 5763 O O . HIS B 1 290 ? 3.152 -8.258 19.891 1 88.44 290 HIS B O 1
ATOM 5769 N N . PRO B 1 291 ? 3.598 -7.059 21.672 1 90.75 291 PRO B N 1
ATOM 5770 C CA . PRO B 1 291 ? 2.514 -6.102 21.422 1 90.75 291 PRO B CA 1
ATOM 5771 C C . PRO B 1 291 ? 2.787 -5.191 20.234 1 90.75 291 PRO B C 1
ATOM 5773 O O . PRO B 1 291 ? 2.961 -3.98 20.406 1 90.75 291 PRO B O 1
ATOM 5776 N N . TRP B 1 292 ? 2.611 -5.711 19.109 1 92 292 TRP B N 1
ATOM 5777 C CA . TRP B 1 292 ? 2.895 -4.969 17.875 1 92 292 TRP B CA 1
ATOM 5778 C C . TRP B 1 292 ? 1.84 -3.895 17.641 1 92 292 TRP B C 1
ATOM 5780 O O . TRP B 1 292 ? 2.113 -2.883 17 1 92 292 TRP B O 1
ATOM 5790 N N . LYS B 1 293 ? 0.677 -4.027 18.25 1 90.44 293 LYS B N 1
ATOM 5791 C CA . LYS B 1 293 ? -0.39 -3.047 18.078 1 90.44 293 LYS B CA 1
ATOM 5792 C C . LYS B 1 293 ? -0.016 -1.713 18.719 1 90.44 293 LYS B C 1
ATOM 5794 O O . LYS B 1 293 ? -0.416 -0.652 18.234 1 90.44 293 LYS B O 1
ATOM 5799 N N . GLN B 1 294 ? 0.771 -1.797 19.75 1 93.75 294 GLN B N 1
ATOM 5800 C CA . GLN B 1 294 ? 1.199 -0.584 20.438 1 93.75 294 GLN B CA 1
ATOM 5801 C C . GLN B 1 294 ? 2.168 0.223 19.578 1 93.75 294 GLN B C 1
ATOM 5803 O O . GLN B 1 294 ? 2.209 1.451 19.672 1 93.75 294 GLN B O 1
ATOM 5808 N N . TYR B 1 295 ? 2.906 -0.459 18.75 1 94.38 295 TYR B N 1
ATOM 5809 C CA . TYR B 1 295 ? 3.805 0.243 17.844 1 94.38 295 TYR B CA 1
ATOM 5810 C C . TYR B 1 295 ? 3.02 1.07 16.828 1 94.38 295 TYR B C 1
ATOM 5812 O O . TYR B 1 295 ? 3.457 2.152 16.422 1 94.38 295 TYR B O 1
ATOM 5820 N N . LEU B 1 296 ? 1.912 0.49 16.484 1 92.19 296 LEU B N 1
ATOM 5821 C CA . LEU B 1 296 ? 1.057 1.22 15.555 1 92.19 296 LEU B CA 1
ATOM 5822 C C . LEU B 1 296 ? 0.488 2.475 16.203 1 92.19 296 LEU B C 1
ATOM 5824 O O . LEU B 1 296 ? 0.4 3.525 15.57 1 92.19 296 LEU B O 1
ATOM 5828 N N . LYS B 1 297 ? 0.134 2.365 17.422 1 93.38 297 LYS B N 1
ATOM 5829 C CA . LYS B 1 297 ? -0.362 3.52 18.156 1 93.38 297 LYS B CA 1
ATOM 5830 C C . LYS B 1 297 ? 0.701 4.609 18.25 1 93.38 297 LYS B C 1
ATOM 5832 O O . LYS B 1 297 ? 0.418 5.781 18 1 93.38 297 LYS B O 1
ATOM 5837 N N . ILE B 1 298 ? 1.878 4.219 18.562 1 95.31 298 ILE B N 1
ATOM 5838 C CA . ILE B 1 298 ? 2.986 5.164 18.656 1 95.31 298 ILE B CA 1
ATOM 5839 C C . ILE B 1 298 ? 3.25 5.789 17.297 1 95.31 298 ILE B C 1
ATOM 5841 O O . ILE B 1 298 ? 3.471 7 17.188 1 95.31 298 ILE B O 1
ATOM 5845 N N . GLY B 1 299 ? 3.201 4.934 16.297 1 93.12 299 GLY B N 1
ATOM 5846 C CA . GLY B 1 299 ? 3.4 5.434 14.938 1 93.12 299 GLY B CA 1
ATOM 5847 C C . GLY B 1 299 ? 2.393 6.496 14.547 1 93.12 299 GLY B C 1
ATOM 5848 O O . GLY B 1 299 ? 2.75 7.496 13.914 1 93.12 299 GLY B O 1
ATOM 5849 N N . ASN B 1 300 ? 1.175 6.281 14.938 1 88.38 300 ASN B N 1
ATOM 5850 C CA . ASN B 1 300 ? 0.131 7.258 14.641 1 88.38 300 ASN B CA 1
ATOM 5851 C C . ASN B 1 300 ? 0.368 8.578 15.375 1 88.38 300 ASN B C 1
ATOM 5853 O O . ASN B 1 300 ? 0.147 9.648 14.812 1 88.38 300 ASN B O 1
ATOM 5857 N N . LEU B 1 301 ? 0.772 8.492 16.547 1 92.38 301 LEU B N 1
ATOM 5858 C CA . LEU B 1 301 ? 1.065 9.688 17.328 1 92.38 301 LEU B CA 1
ATOM 5859 C C . LEU B 1 301 ? 2.266 10.43 16.75 1 92.38 301 LEU B C 1
ATOM 5861 O O . LEU B 1 301 ? 2.279 11.664 16.719 1 92.38 301 LEU B O 1
ATOM 5865 N N . ILE B 1 302 ? 3.254 9.617 16.344 1 94.19 302 ILE B N 1
ATOM 5866 C CA . ILE B 1 302 ? 4.43 10.203 15.711 1 94.19 302 ILE B CA 1
ATOM 5867 C C . ILE B 1 302 ? 4.016 10.953 14.445 1 94.19 302 ILE B C 1
ATOM 5869 O O . ILE B 1 302 ? 4.512 12.047 14.18 1 94.19 302 ILE B O 1
ATOM 5873 N N . HIS B 1 303 ? 3.127 10.344 13.773 1 87.5 303 HIS B N 1
ATOM 5874 C CA . HIS B 1 303 ? 2.643 10.969 12.547 1 87.5 303 HIS B CA 1
ATOM 5875 C C . HIS B 1 303 ? 1.951 12.297 12.852 1 87.5 303 HIS B C 1
ATOM 5877 O O . HIS B 1 303 ? 2.166 13.289 12.148 1 87.5 303 HIS B O 1
ATOM 5883 N N . GLN B 1 304 ? 1.16 12.383 13.844 1 83.38 304 GLN B N 1
ATOM 5884 C CA . GLN B 1 304 ? 0.479 13.609 14.242 1 83.38 304 GLN B CA 1
ATOM 5885 C C . GLN B 1 304 ? 1.48 14.688 14.656 1 83.38 304 GLN B C 1
ATOM 5887 O O . GLN B 1 304 ? 1.303 15.867 14.336 1 83.38 304 GLN B O 1
ATOM 5892 N N . CYS B 1 305 ? 2.453 14.258 15.336 1 89.94 305 CYS B N 1
ATOM 5893 C CA . CYS B 1 305 ? 3.498 15.188 15.742 1 89.94 305 CYS B CA 1
ATOM 5894 C C . CYS B 1 305 ? 4.262 15.711 14.531 1 89.94 305 CYS B C 1
ATOM 5896 O O . CYS B 1 305 ? 4.617 16.891 14.484 1 89.94 305 CYS B O 1
ATOM 5898 N N . ALA B 1 306 ? 4.484 14.812 13.586 1 89 306 ALA B N 1
ATOM 5899 C CA . ALA B 1 306 ? 5.211 15.203 12.383 1 89 306 ALA B CA 1
ATOM 5900 C C . ALA B 1 306 ? 4.438 16.25 11.594 1 89 306 ALA B C 1
ATOM 5902 O O . ALA B 1 306 ? 5.035 17.141 10.977 1 89 306 ALA B O 1
ATOM 5903 N N . ILE B 1 307 ? 3.191 16.172 11.633 1 78.19 307 ILE B N 1
ATOM 5904 C CA . ILE B 1 307 ? 2.363 17.156 10.945 1 78.19 307 ILE B CA 1
ATOM 5905 C C . ILE B 1 307 ? 2.559 18.531 11.578 1 78.19 307 ILE B C 1
ATOM 5907 O O . ILE B 1 307 ? 2.695 19.531 10.875 1 78.19 307 ILE B O 1
ATOM 5911 N N . LYS B 1 308 ? 2.604 18.641 12.883 1 82.06 308 LYS B N 1
ATOM 5912 C CA . LYS B 1 308 ? 2.828 19.906 13.578 1 82.06 308 LYS B CA 1
ATOM 5913 C C . LYS B 1 308 ? 4.227 20.453 13.289 1 82.06 308 LYS B C 1
ATOM 5915 O O . LYS B 1 308 ? 4.406 21.656 13.125 1 82.06 308 LYS B O 1
ATOM 5920 N N . ILE B 1 309 ? 5.168 19.5 13.219 1 87.5 309 ILE B N 1
ATOM 5921 C CA . ILE B 1 309 ? 6.543 19.891 12.922 1 87.5 309 ILE B CA 1
ATOM 5922 C C . ILE B 1 309 ? 6.629 20.438 11.5 1 87.5 309 ILE B C 1
ATOM 5924 O O . ILE B 1 309 ? 7.383 21.375 11.234 1 87.5 309 ILE B O 1
ATOM 5928 N N . ASP B 1 310 ? 5.922 19.828 10.656 1 82.81 310 ASP B N 1
ATOM 5929 C CA . ASP B 1 310 ? 5.895 20.328 9.281 1 82.81 310 ASP B CA 1
ATOM 5930 C C . ASP B 1 310 ? 5.363 21.75 9.227 1 82.81 310 ASP B C 1
ATOM 5932 O O . ASP B 1 310 ? 5.871 22.578 8.469 1 82.81 310 ASP B O 1
ATOM 5936 N N . ALA B 1 311 ? 4.41 22.078 10.008 1 74.94 311 ALA B N 1
ATOM 5937 C CA . ALA B 1 311 ? 3.865 23.438 10.102 1 74.94 311 ALA B CA 1
ATOM 5938 C C . ALA B 1 311 ? 4.898 24.406 10.664 1 74.94 311 ALA B C 1
ATOM 5940 O O . ALA B 1 311 ? 5.012 25.547 10.203 1 74.94 311 ALA B O 1
ATOM 5941 N N . LEU B 1 312 ? 5.652 23.969 11.617 1 81.94 312 LEU B N 1
ATOM 5942 C CA . LEU B 1 312 ? 6.711 24.781 12.211 1 81.94 312 LEU B CA 1
ATOM 5943 C C . LEU B 1 312 ? 7.797 25.078 11.188 1 81.94 312 LEU B C 1
ATOM 5945 O O . LEU B 1 312 ? 8.344 26.188 11.164 1 81.94 312 LEU B O 1
ATOM 5949 N N . ASN B 1 313 ? 8.055 24.031 10.406 1 82.88 313 ASN B N 1
ATOM 5950 C CA . ASN B 1 313 ? 9.094 24.188 9.391 1 82.88 313 ASN B CA 1
ATOM 5951 C C . ASN B 1 313 ? 8.711 25.25 8.367 1 82.88 313 ASN B C 1
ATOM 5953 O O . ASN B 1 313 ? 9.578 25.906 7.785 1 82.88 313 ASN B O 1
ATOM 5957 N N . ASN B 1 314 ? 7.469 25.453 8.148 1 71.81 314 ASN B N 1
ATOM 5958 C CA . ASN B 1 314 ? 7.008 26.484 7.223 1 71.81 314 ASN B CA 1
ATOM 5959 C C . ASN B 1 314 ? 7.375 27.891 7.707 1 71.81 314 ASN B C 1
ATOM 5961 O O . ASN B 1 314 ? 7.59 28.797 6.902 1 71.81 314 ASN B O 1
ATOM 5965 N N . TYR B 1 315 ? 7.52 28.078 8.992 1 77.38 315 TYR B N 1
ATOM 5966 C CA . TYR B 1 315 ? 7.82 29.391 9.562 1 77.38 315 TYR B CA 1
ATOM 5967 C C . TYR B 1 315 ? 9.32 29.656 9.562 1 77.38 315 TYR B C 1
ATOM 5969 O O . TYR B 1 315 ? 9.766 30.734 9.922 1 77.38 315 TYR B O 1
ATOM 5977 N N . LEU B 1 316 ? 10.078 28.625 9.109 1 76.75 316 LEU B N 1
ATOM 5978 C CA . LEU B 1 316 ? 11.516 28.828 8.969 1 76.75 316 LEU B CA 1
ATOM 5979 C C . LEU B 1 316 ? 11.844 29.5 7.641 1 76.75 316 LEU B C 1
ATOM 5981 O O . LEU B 1 316 ? 12.969 29.969 7.438 1 76.75 316 LEU B O 1
ATOM 5985 N N . ASP B 1 317 ? 10.844 29.562 6.855 1 70.38 317 ASP B N 1
ATOM 5986 C CA . ASP B 1 317 ? 11.039 30.266 5.586 1 70.38 317 ASP B CA 1
ATOM 5987 C C . ASP B 1 317 ? 11.305 31.75 5.809 1 70.38 317 ASP B C 1
ATOM 5989 O O . ASP B 1 317 ? 10.547 32.438 6.508 1 70.38 317 ASP B O 1
ATOM 5993 N N . PRO B 1 318 ? 12.406 32.25 5.324 1 63.03 318 PRO B N 1
ATOM 5994 C CA . PRO B 1 318 ? 12.781 33.656 5.523 1 63.03 318 PRO B CA 1
ATOM 5995 C C . PRO B 1 318 ? 11.711 34.625 5.043 1 63.03 318 PRO B C 1
ATOM 5997 O O . PRO B 1 318 ? 11.609 35.75 5.559 1 63.03 318 PRO B O 1
ATOM 6000 N N . GLN B 1 319 ? 10.977 34.281 4.09 1 58.59 319 GLN B N 1
ATOM 6001 C CA . GLN B 1 319 ? 9.945 35.156 3.562 1 58.59 319 GLN B CA 1
ATOM 6002 C C . GLN B 1 319 ? 8.836 35.406 4.586 1 58.59 319 GLN B C 1
ATOM 6004 O O . GLN B 1 319 ? 8.156 36.406 4.555 1 58.59 319 GLN B O 1
ATOM 6009 N N . ILE B 1 320 ? 8.758 34.5 5.512 1 60.19 320 ILE B N 1
ATOM 6010 C CA . ILE B 1 320 ? 7.68 34.562 6.488 1 60.19 320 ILE B CA 1
ATOM 6011 C C . ILE B 1 320 ? 8.234 35.031 7.836 1 60.19 320 ILE B C 1
ATOM 6013 O O . ILE B 1 320 ? 7.473 35.406 8.734 1 60.19 320 ILE B O 1
ATOM 6017 N N . GLN B 1 321 ? 9.586 35.188 7.941 1 62.06 321 GLN B N 1
ATOM 6018 C CA . GLN B 1 321 ? 10.172 35.406 9.258 1 62.06 321 GLN B CA 1
ATOM 6019 C C . GLN B 1 321 ? 10 36.875 9.688 1 62.06 321 GLN B C 1
ATOM 6021 O O . GLN B 1 321 ? 10.023 37.781 8.852 1 62.06 321 GLN B O 1
ATOM 6026 N N . THR B 1 322 ? 9.539 36.938 10.945 1 65.5 322 THR B N 1
ATOM 6027 C CA . THR B 1 322 ? 9.312 38.188 11.625 1 65.5 322 THR B CA 1
ATOM 6028 C C . THR B 1 322 ? 10.641 38.844 12.047 1 65.5 322 THR B C 1
ATOM 6030 O O . THR B 1 322 ? 11.656 38.156 12.141 1 65.5 322 THR B O 1
ATOM 6033 N N . PRO B 1 323 ? 10.602 40.156 12.156 1 68.5 323 PRO B N 1
ATOM 6034 C CA . PRO B 1 323 ? 11.812 40.844 12.648 1 68.5 323 PRO B CA 1
ATOM 6035 C C . PRO B 1 323 ? 12.336 40.25 13.945 1 68.5 323 PRO B C 1
ATOM 6037 O O . PRO B 1 323 ? 11.547 39.812 14.789 1 68.5 323 PRO B O 1
ATOM 6040 N N . MET B 1 324 ? 13.602 40.094 14.094 1 76.81 324 MET B N 1
ATOM 6041 C CA . MET B 1 324 ? 14.32 39.406 15.172 1 76.81 324 MET B CA 1
ATOM 6042 C C . MET B 1 324 ? 14 40.031 16.516 1 76.81 324 MET B C 1
ATOM 6044 O O . MET B 1 324 ? 14.023 39.375 17.547 1 76.81 324 MET B O 1
ATOM 6048 N N . GLU B 1 325 ? 13.625 41.344 16.547 1 75.5 325 GLU B N 1
ATOM 6049 C CA . GLU B 1 325 ? 13.367 42.031 17.812 1 75.5 325 GLU B CA 1
ATOM 6050 C C . GLU B 1 325 ? 12.148 41.469 18.516 1 75.5 325 GLU B C 1
ATOM 6052 O O . GLU B 1 325 ? 12.148 41.312 19.75 1 75.5 325 GLU B O 1
ATOM 6057 N N . ILE B 1 326 ? 11.266 41.062 17.75 1 75.31 326 ILE B N 1
ATOM 6058 C CA . ILE B 1 326 ? 10.031 40.5 18.328 1 75.31 326 ILE B CA 1
ATOM 6059 C C . ILE B 1 326 ? 10.227 39.031 18.672 1 75.31 326 ILE B C 1
ATOM 6061 O O . ILE B 1 326 ? 9.758 38.594 19.719 1 75.31 326 ILE B O 1
ATOM 6065 N N . ARG B 1 327 ? 11.039 38.375 17.859 1 81.88 327 ARG B N 1
ATOM 6066 C CA . ARG B 1 327 ? 11.297 36.938 18.078 1 81.88 327 ARG B CA 1
ATOM 6067 C C . ARG B 1 327 ? 12.125 36.719 19.344 1 81.88 327 ARG B C 1
ATOM 6069 O O . ARG B 1 327 ? 11.945 35.719 20.031 1 81.88 327 ARG B O 1
ATOM 6076 N N . ARG B 1 328 ? 12.898 37.625 19.641 1 81.88 328 ARG B N 1
ATOM 6077 C CA . ARG B 1 328 ? 13.82 37.5 20.766 1 81.88 328 ARG B CA 1
ATOM 6078 C C . ARG B 1 328 ? 13.07 37.531 22.094 1 81.88 328 ARG B C 1
ATOM 6080 O O . ARG B 1 328 ? 13.539 37 23.094 1 81.88 328 ARG B O 1
ATOM 6087 N N . LYS B 1 329 ? 11.875 38.094 22.078 1 80.25 329 LYS B N 1
ATOM 6088 C CA . LYS B 1 329 ? 11.094 38.219 23.297 1 80.25 329 LYS B CA 1
ATOM 6089 C C . LYS B 1 329 ? 10.625 36.875 23.797 1 80.25 329 LYS B C 1
ATOM 6091 O O . LYS B 1 329 ? 10.422 36.656 24.984 1 80.25 329 LYS B O 1
ATOM 6096 N N . ILE B 1 330 ? 10.445 35.969 22.844 1 84.88 330 ILE B N 1
ATOM 6097 C CA . ILE B 1 330 ? 9.969 34.625 23.234 1 84.88 330 ILE B CA 1
ATOM 6098 C C . ILE B 1 330 ? 11.062 33.594 23 1 84.88 330 ILE B C 1
ATOM 6100 O O . ILE B 1 330 ? 10.797 32.406 23.047 1 84.88 330 ILE B O 1
ATOM 6104 N N . GLN B 1 331 ? 12.242 33.969 22.781 1 88 331 GLN B N 1
ATOM 6105 C CA . GLN B 1 331 ? 13.344 33.094 22.391 1 88 331 GLN B CA 1
ATOM 6106 C C . GLN B 1 331 ? 13.672 32.094 23.5 1 88 331 GLN B C 1
ATOM 6108 O O . GLN B 1 331 ? 13.82 30.906 23.25 1 88 331 GLN B O 1
ATOM 6113 N N . GLU B 1 332 ? 13.742 32.562 24.703 1 88.88 332 GLU B N 1
ATOM 6114 C CA . GLU B 1 332 ? 14.164 31.703 25.797 1 88.88 332 GLU B CA 1
ATOM 6115 C C . GLU B 1 332 ? 13.172 30.562 26.031 1 88.88 332 GLU B C 1
ATOM 6117 O O . GLU B 1 332 ? 13.562 29.406 26.094 1 88.88 332 GLU B O 1
ATOM 6122 N N . GLN B 1 333 ? 11.852 30.938 26.094 1 90.44 333 GLN B N 1
ATOM 6123 C CA . GLN B 1 333 ? 10.844 29.922 26.375 1 90.44 333 GLN B CA 1
ATOM 6124 C C . GLN B 1 333 ? 10.648 28.984 25.188 1 90.44 333 GLN B C 1
ATOM 6126 O O . GLN B 1 333 ? 10.492 27.781 25.359 1 90.44 333 GLN B O 1
ATOM 6131 N N . CYS B 1 334 ? 10.703 29.516 23.984 1 90.69 334 CYS B N 1
ATOM 6132 C CA . CYS B 1 334 ? 10.531 28.703 22.797 1 90.69 334 CYS B CA 1
ATOM 6133 C C . CYS B 1 334 ? 11.703 27.75 22.625 1 90.69 334 CYS B C 1
ATOM 6135 O O . CYS B 1 334 ? 11.516 26.578 22.25 1 90.69 334 CYS B O 1
ATOM 6137 N N . THR B 1 335 ? 12.859 28.234 22.844 1 92.5 335 THR B N 1
ATOM 6138 C CA . THR B 1 335 ? 14.039 27.375 22.75 1 92.5 335 THR B CA 1
ATOM 6139 C C . THR B 1 335 ? 14.008 26.281 23.797 1 92.5 335 THR B C 1
ATOM 6141 O O . THR B 1 335 ? 14.383 25.141 23.531 1 92.5 335 THR B O 1
ATOM 6144 N N . GLU B 1 336 ? 13.531 26.672 24.938 1 94.38 336 GLU B N 1
ATOM 6145 C CA . GLU B 1 336 ? 13.445 25.688 26 1 94.38 336 GLU B CA 1
ATOM 6146 C C . GLU B 1 336 ? 12.422 24.609 25.672 1 94.38 336 GLU B C 1
ATOM 6148 O O . GLU B 1 336 ? 12.664 23.422 25.906 1 94.38 336 GLU B O 1
ATOM 6153 N N . ILE B 1 337 ? 11.258 24.969 25.219 1 95.25 337 ILE B N 1
ATOM 6154 C CA . ILE B 1 337 ? 10.219 24.016 24.844 1 95.25 337 ILE B CA 1
ATOM 6155 C C . ILE B 1 337 ? 10.742 23.078 23.766 1 95.25 337 ILE B C 1
ATOM 6157 O O . ILE B 1 337 ? 10.625 21.859 23.891 1 95.25 337 ILE B O 1
ATOM 6161 N N . SER B 1 338 ? 11.344 23.656 22.703 1 94.69 338 SER B N 1
ATOM 6162 C CA . SER B 1 338 ? 11.836 22.859 21.594 1 94.69 338 SER B CA 1
ATOM 6163 C C . SER B 1 338 ? 12.945 21.906 22.047 1 94.69 338 SER B C 1
ATOM 6165 O O . SER B 1 338 ? 12.961 20.734 21.656 1 94.69 338 SER B O 1
ATOM 6167 N N . LEU B 1 339 ? 13.82 22.406 22.875 1 95.38 339 LEU B N 1
ATOM 6168 C CA . LEU B 1 339 ? 14.93 21.594 23.359 1 95.38 339 LEU B CA 1
ATOM 6169 C C . LEU B 1 339 ? 14.422 20.453 24.234 1 95.38 339 LEU B C 1
ATOM 6171 O O . LEU B 1 339 ? 14.844 19.312 24.078 1 95.38 339 LEU B O 1
ATOM 6175 N N . GLU B 1 340 ? 13.484 20.797 25.109 1 96.62 340 GLU B N 1
ATOM 6176 C CA . GLU B 1 340 ? 12.984 19.781 26.031 1 96.62 340 GLU B CA 1
ATOM 6177 C C . GLU B 1 340 ? 12.141 18.734 25.312 1 96.62 340 GLU B C 1
ATOM 6179 O O . GLU B 1 340 ? 12.219 17.547 25.609 1 96.62 340 GLU B O 1
ATOM 6184 N N . CYS B 1 341 ? 11.336 19.156 24.453 1 96.62 341 CYS B N 1
ATOM 6185 C CA . CYS B 1 341 ? 10.562 18.219 23.656 1 96.62 341 CYS B CA 1
ATOM 6186 C C . CYS B 1 341 ? 11.484 17.344 22.812 1 96.62 341 CYS B C 1
ATOM 6188 O O . CYS B 1 341 ? 11.273 16.125 22.719 1 96.62 341 CYS B O 1
ATOM 6190 N N . GLY B 1 342 ? 12.484 1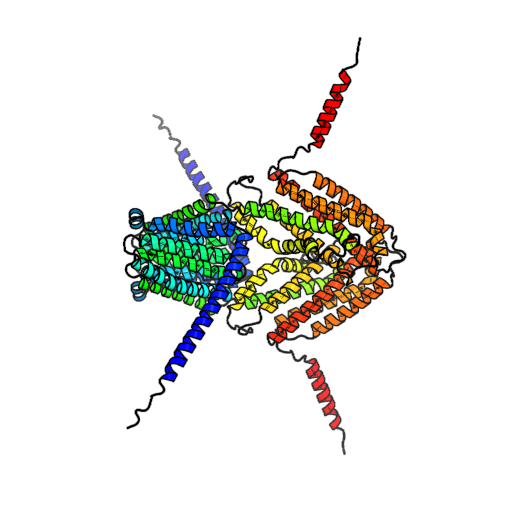7.984 22.188 1 96.38 342 GLY B N 1
ATOM 6191 C CA . GLY B 1 342 ? 13.453 17.219 21.406 1 96.38 342 GLY B CA 1
ATOM 6192 C C . GLY B 1 342 ? 14.188 16.172 22.219 1 96.38 342 GLY B C 1
ATOM 6193 O O . GLY B 1 342 ? 14.367 15.047 21.781 1 96.38 342 GLY B O 1
ATOM 6194 N N . ARG B 1 343 ? 14.547 16.594 23.344 1 96.38 343 ARG B N 1
ATOM 6195 C CA . ARG B 1 343 ? 15.242 15.672 24.234 1 96.38 343 ARG B CA 1
ATOM 6196 C C . ARG B 1 343 ? 14.328 14.539 24.672 1 96.38 343 ARG B C 1
ATOM 6198 O O . ARG B 1 343 ? 14.758 13.391 24.812 1 96.38 343 ARG B O 1
ATOM 6205 N N . ALA B 1 344 ? 13.086 14.859 24.984 1 97.19 344 ALA B N 1
ATOM 6206 C CA . ALA B 1 344 ? 12.125 13.836 25.375 1 97.19 344 ALA B CA 1
ATOM 6207 C C . ALA B 1 344 ? 11.953 12.797 24.266 1 97.19 344 ALA B C 1
ATOM 6209 O O . ALA B 1 344 ? 11.945 11.594 24.547 1 97.19 344 ALA B O 1
ATOM 6210 N N . LEU B 1 345 ? 11.828 13.258 23.062 1 97.06 345 LEU B N 1
ATOM 6211 C CA . LEU B 1 345 ? 11.648 12.352 21.938 1 97.06 345 LEU B CA 1
ATOM 6212 C C . LEU B 1 345 ? 12.914 11.531 21.688 1 97.06 345 LEU B C 1
ATOM 6214 O O . LEU B 1 345 ? 12.828 10.336 21.406 1 97.06 345 LEU B O 1
ATOM 6218 N N . ARG B 1 346 ? 14.047 12.172 21.828 1 96.06 346 ARG B N 1
ATOM 6219 C CA . ARG B 1 346 ? 15.305 11.453 21.641 1 96.06 346 ARG B CA 1
ATOM 6220 C C . ARG B 1 346 ? 15.492 10.391 22.734 1 96.06 346 ARG B C 1
ATOM 6222 O O . ARG B 1 346 ? 15.953 9.289 22.453 1 96.06 346 ARG B O 1
ATOM 6229 N N . GLU B 1 347 ? 15.141 10.789 23.906 1 95.81 347 GLU B N 1
ATOM 6230 C CA . GLU B 1 347 ? 15.242 9.82 25 1 95.81 347 GLU B CA 1
ATOM 6231 C C . GLU B 1 347 ? 14.266 8.664 24.797 1 95.81 347 GLU B C 1
ATOM 6233 O O . GLU B 1 347 ? 14.578 7.523 25.156 1 95.81 347 GLU B O 1
ATOM 6238 N N . SER B 1 348 ? 13.109 8.984 24.375 1 96.44 348 SER B N 1
ATOM 6239 C CA . SER B 1 348 ? 12.156 7.926 24.062 1 96.44 348 SER B CA 1
ATOM 6240 C C . SER B 1 348 ? 12.695 7.004 22.969 1 96.44 348 SER B C 1
ATOM 6242 O O . SER B 1 348 ? 12.484 5.789 23.016 1 96.44 348 SER B O 1
ATOM 6244 N N . SER B 1 349 ? 13.312 7.574 21.953 1 96.25 349 SER B N 1
ATOM 6245 C CA . SER B 1 349 ? 13.945 6.773 20.906 1 96.25 349 SER B CA 1
ATOM 6246 C C . SER B 1 349 ? 15.031 5.871 21.484 1 96.25 349 SER B C 1
ATOM 6248 O O . SER B 1 349 ? 15.133 4.699 21.109 1 96.25 349 SER B O 1
ATOM 6250 N N . LEU B 1 350 ? 15.812 6.422 22.359 1 94.06 350 LEU B N 1
ATOM 6251 C CA . LEU B 1 350 ? 16.875 5.652 23 1 94.06 350 LEU B CA 1
ATOM 6252 C C . LEU B 1 350 ? 16.297 4.527 23.859 1 94.06 350 LEU B C 1
ATOM 6254 O O . LEU B 1 350 ? 16.859 3.434 23.906 1 94.06 350 LEU B O 1
ATOM 6258 N N . SER B 1 351 ? 15.211 4.848 24.5 1 94.31 351 SER B N 1
ATOM 6259 C CA . SER B 1 351 ? 14.539 3.82 25.297 1 94.31 351 SER B CA 1
ATOM 6260 C C . SER B 1 351 ? 14.117 2.643 24.422 1 94.31 351 SER B C 1
ATOM 6262 O O . SER B 1 351 ? 14.258 1.485 24.812 1 94.31 351 SER B O 1
ATOM 6264 N N . LEU B 1 352 ? 13.625 2.924 23.281 1 93.94 352 LEU B N 1
ATOM 6265 C CA . LEU B 1 352 ? 13.219 1.872 22.344 1 93.94 352 LEU B CA 1
ATOM 6266 C C . LEU B 1 352 ? 14.43 1.122 21.812 1 93.94 352 LEU B C 1
ATOM 6268 O O . LEU B 1 352 ? 14.43 -0.109 21.766 1 93.94 352 LEU B O 1
ATOM 6272 N N . LYS B 1 353 ? 15.469 1.88 21.484 1 93.75 353 LYS B N 1
ATOM 6273 C CA . LYS B 1 353 ? 16.656 1.259 20.906 1 93.75 353 LYS B CA 1
ATOM 6274 C C . LYS B 1 353 ? 17.328 0.322 21.922 1 93.75 353 LYS B C 1
ATOM 6276 O O . LYS B 1 353 ? 17.781 -0.762 21.547 1 93.75 353 LYS B O 1
ATOM 6281 N N . THR B 1 354 ? 17.312 0.674 23.141 1 91.69 354 THR B N 1
ATOM 6282 C CA . THR B 1 354 ? 17.969 -0.122 24.172 1 91.69 354 THR B CA 1
ATOM 6283 C C . THR B 1 354 ? 16.969 -1.029 24.875 1 91.69 354 THR B C 1
ATOM 6285 O O . THR B 1 354 ? 17.359 -1.887 25.672 1 91.69 354 THR B O 1
ATOM 6288 N N . MET B 1 355 ? 15.781 -0.875 24.578 1 92 355 MET B N 1
ATOM 6289 C CA . MET B 1 355 ? 14.711 -1.622 25.234 1 92 355 MET B CA 1
ATOM 6290 C C . MET B 1 355 ? 14.836 -1.531 26.75 1 92 355 MET B C 1
ATOM 6292 O O . MET B 1 355 ? 14.781 -2.549 27.438 1 92 355 MET B O 1
ATOM 6296 N N . ALA B 1 356 ? 15.062 -0.274 27.141 1 91.25 356 ALA B N 1
ATOM 6297 C CA . ALA B 1 356 ? 15.172 0.036 28.562 1 91.25 356 ALA B CA 1
ATOM 6298 C C . ALA B 1 356 ? 14.234 1.171 28.953 1 91.25 356 ALA B C 1
ATOM 6300 O O . ALA B 1 356 ? 14.023 2.105 28.172 1 91.25 356 ALA B O 1
ATOM 6301 N N . ARG B 1 357 ? 13.703 1.028 30.109 1 88.38 357 ARG B N 1
ATOM 6302 C CA . ARG B 1 357 ? 12.805 2.076 30.594 1 88.38 357 ARG B CA 1
ATOM 6303 C C . ARG B 1 357 ? 13.586 3.316 31 1 88.38 357 ARG B C 1
ATOM 6305 O O . ARG B 1 357 ? 14.609 3.215 31.703 1 88.38 357 ARG B O 1
ATOM 6312 N N . ASN B 1 358 ? 13.32 4.402 30.328 1 82.44 358 ASN B N 1
ATOM 6313 C CA . ASN B 1 358 ? 13.945 5.676 30.641 1 82.44 358 ASN B CA 1
ATOM 6314 C C . ASN B 1 358 ? 12.938 6.668 31.219 1 82.44 358 ASN B C 1
ATOM 6316 O O . ASN B 1 358 ? 11.992 7.07 30.547 1 82.44 358 ASN B O 1
ATOM 6320 N N . GLU B 1 359 ? 13.141 7.062 32.469 1 87.75 359 GLU B N 1
ATOM 6321 C CA . GLU B 1 359 ? 12.242 8 33.125 1 87.75 359 GLU B CA 1
ATOM 6322 C C . GLU B 1 359 ? 12.609 9.445 32.812 1 87.75 359 GLU B C 1
ATOM 6324 O O . GLU B 1 359 ? 11.812 10.359 33 1 87.75 359 GLU B O 1
ATOM 6329 N N . SER B 1 360 ? 13.773 9.602 32.219 1 91.56 360 SER B N 1
ATOM 6330 C CA . SER B 1 360 ? 14.227 10.945 31.875 1 91.56 360 SER B CA 1
ATOM 6331 C C . SER B 1 360 ? 13.305 11.609 30.859 1 91.56 360 SER B C 1
ATOM 6333 O O . SER B 1 360 ? 13.156 12.836 30.844 1 91.56 360 SER B O 1
ATOM 6335 N N . ALA B 1 361 ? 12.68 10.773 30.031 1 94.25 361 ALA B N 1
ATOM 6336 C CA . ALA B 1 361 ? 11.773 11.32 29.016 1 94.25 361 ALA B CA 1
ATOM 6337 C C . ALA B 1 361 ? 10.586 12.023 29.672 1 94.25 361 ALA B C 1
ATOM 6339 O O . ALA B 1 361 ? 10.156 13.086 29.203 1 94.25 361 ALA B O 1
ATOM 6340 N N . ARG B 1 362 ? 10.109 11.516 30.75 1 93.5 362 ARG B N 1
ATOM 6341 C CA . ARG B 1 362 ? 8.977 12.109 31.453 1 93.5 362 ARG B CA 1
ATOM 6342 C C . ARG B 1 362 ? 9.359 13.422 32.125 1 93.5 362 ARG B C 1
ATOM 6344 O O . ARG B 1 362 ? 8.547 14.352 32.188 1 93.5 362 ARG B O 1
ATOM 6351 N N . LEU B 1 363 ? 10.648 13.453 32.594 1 95 363 LEU B N 1
ATOM 6352 C CA . LEU B 1 363 ? 11.148 14.68 33.188 1 95 363 LEU B CA 1
ATOM 6353 C C . LEU B 1 363 ? 11.234 15.797 32.156 1 95 363 LEU B C 1
ATOM 6355 O O . LEU B 1 363 ? 10.859 16.938 32.438 1 95 363 LEU B O 1
ATOM 6359 N N . HIS B 1 364 ? 11.695 15.43 31.031 1 96.5 364 HIS B N 1
ATOM 6360 C CA . HIS B 1 364 ? 11.789 16.422 29.953 1 96.5 364 HIS B CA 1
ATOM 6361 C C . HIS B 1 364 ? 10.398 16.891 29.531 1 96.5 364 HIS B C 1
ATOM 6363 O O . HIS B 1 364 ? 10.219 18.062 29.172 1 96.5 364 HIS B O 1
ATOM 6369 N N . VAL B 1 365 ? 9.422 16 29.531 1 96.31 365 VAL B N 1
ATOM 6370 C CA . VAL B 1 365 ? 8.055 16.375 29.188 1 96.31 365 VAL B CA 1
ATOM 6371 C C . VAL B 1 365 ? 7.512 17.359 30.234 1 96.31 365 VAL B C 1
ATOM 6373 O O . VAL B 1 365 ? 6.867 18.344 29.875 1 96.31 365 VAL B O 1
ATOM 6376 N N . ALA B 1 366 ? 7.824 17.078 31.5 1 96.12 366 ALA B N 1
ATOM 6377 C CA . ALA B 1 366 ? 7.379 17.969 32.562 1 96.12 366 ALA B CA 1
ATOM 6378 C C . ALA B 1 366 ? 7.996 19.359 32.438 1 96.12 366 ALA B C 1
ATOM 6380 O O . ALA B 1 366 ? 7.312 20.375 32.594 1 96.12 366 ALA B O 1
ATOM 6381 N N . ASN B 1 367 ? 9.289 19.375 32.125 1 96.19 367 ASN B N 1
ATOM 6382 C CA . ASN B 1 367 ? 9.977 20.641 31.891 1 96.19 367 ASN B CA 1
ATOM 6383 C C . ASN B 1 367 ? 9.383 21.406 30.703 1 96.19 367 ASN B C 1
ATOM 6385 O O . ASN B 1 367 ? 9.266 22.625 30.75 1 96.19 367 ASN B O 1
ATOM 6389 N N . SER B 1 368 ? 9.07 20.656 29.672 1 96.12 368 SER B N 1
ATOM 6390 C CA . SER B 1 368 ? 8.492 21.297 28.484 1 96.12 368 SER B CA 1
ATOM 6391 C C . SER B 1 368 ? 7.113 21.875 28.797 1 96.12 368 SER B C 1
ATOM 6393 O O . SER B 1 368 ? 6.75 22.938 28.281 1 96.12 368 SER B O 1
ATOM 6395 N N . LYS B 1 369 ? 6.355 21.203 29.672 1 94.81 369 LYS B N 1
ATOM 6396 C CA . LYS B 1 369 ? 5.035 21.703 30.062 1 94.81 369 LYS B CA 1
ATOM 6397 C C . LYS B 1 369 ? 5.148 22.984 30.875 1 94.81 369 LYS B C 1
ATOM 6399 O O . LYS B 1 369 ? 4.371 23.922 30.672 1 94.81 369 LYS B O 1
ATOM 6404 N N . THR B 1 370 ? 6.168 23.031 31.75 1 94.94 370 THR B N 1
ATOM 6405 C CA . THR B 1 370 ? 6.414 24.234 32.562 1 94.94 370 THR B CA 1
ATOM 6406 C C . THR B 1 370 ? 6.824 25.406 31.656 1 94.94 370 THR B C 1
ATOM 6408 O O . THR B 1 370 ? 6.336 26.516 31.812 1 94.94 370 THR B O 1
ATOM 6411 N N . ALA B 1 371 ? 7.691 25.078 30.719 1 94.44 371 ALA B N 1
ATOM 6412 C CA . ALA B 1 371 ? 8.125 26.109 29.781 1 94.44 371 ALA B CA 1
ATOM 6413 C C . ALA B 1 371 ? 6.961 26.609 28.938 1 94.44 371 ALA B C 1
ATOM 6415 O O . ALA B 1 371 ? 6.887 27.797 28.609 1 94.44 371 ALA B O 1
ATOM 6416 N N . ALA B 1 372 ? 6.082 25.719 28.547 1 92.44 372 ALA B N 1
ATOM 6417 C CA . ALA B 1 372 ? 4.914 26.094 27.75 1 92.44 372 ALA B CA 1
ATOM 6418 C C . ALA B 1 372 ? 3.975 27 28.547 1 92.44 372 ALA B C 1
ATOM 6420 O O . ALA B 1 372 ? 3.41 27.938 28 1 92.44 372 ALA B O 1
ATOM 6421 N N . GLU B 1 373 ? 3.826 26.719 29.875 1 90.81 373 GLU B N 1
ATOM 6422 C CA . GLU B 1 373 ? 3 27.562 30.734 1 90.81 373 GLU B CA 1
ATOM 6423 C C . GLU B 1 373 ? 3.611 28.953 30.891 1 90.81 373 GLU B C 1
ATOM 6425 O O . GLU B 1 373 ? 2.893 29.953 30.922 1 90.81 373 GLU B O 1
ATOM 6430 N N . ASN B 1 374 ? 4.957 29 31 1 90.44 374 ASN B N 1
ATOM 6431 C CA . ASN B 1 374 ? 5.652 30.281 31.062 1 90.44 374 ASN B CA 1
ATOM 6432 C C . ASN B 1 374 ? 5.5 31.078 29.781 1 90.44 374 ASN B C 1
ATOM 6434 O O . ASN B 1 374 ? 5.355 32.312 29.812 1 90.44 374 ASN B O 1
ATOM 6438 N N . LEU B 1 375 ? 5.598 30.344 28.719 1 88.31 375 LEU B N 1
ATOM 6439 C CA . LEU B 1 375 ? 5.422 31 27.422 1 88.31 375 LEU B CA 1
ATOM 6440 C C . LEU B 1 375 ? 4.012 31.562 27.281 1 88.31 375 LEU B C 1
ATOM 6442 O O . LEU B 1 375 ? 3.828 32.688 26.797 1 88.31 375 LEU B O 1
ATOM 6446 N N . LYS B 1 376 ? 3.041 30.766 27.766 1 82.62 376 LYS B N 1
ATOM 6447 C CA . LYS B 1 376 ? 1.651 31.203 27.734 1 82.62 376 LYS B CA 1
ATOM 6448 C C . LYS B 1 376 ? 1.46 32.469 28.578 1 82.62 376 LYS B C 1
ATOM 6450 O O . LYS B 1 376 ? 0.769 33.406 28.156 1 82.62 376 LYS B O 1
ATOM 6455 N N . SER B 1 377 ? 2.146 32.594 29.703 1 82.94 377 SER B N 1
ATOM 6456 C CA . SER B 1 377 ? 2.07 33.75 30.578 1 82.94 377 SER B CA 1
ATOM 6457 C C . SER B 1 377 ? 2.758 34.969 29.953 1 82.94 377 SER B C 1
ATOM 6459 O O . SER B 1 377 ? 2.273 36.094 30.078 1 82.94 377 SER B O 1
ATOM 6461 N N . LEU B 1 378 ? 3.879 34.688 29.297 1 81.81 378 LEU B N 1
ATOM 6462 C CA . LEU B 1 378 ? 4.621 35.75 28.641 1 81.81 378 LEU B CA 1
ATOM 6463 C C . LEU B 1 378 ? 3.805 36.375 27.516 1 81.81 378 LEU B C 1
ATOM 6465 O O . LEU B 1 378 ? 3.842 37.594 27.312 1 81.81 378 LEU B O 1
ATOM 6469 N N . ILE B 1 379 ? 3.18 35.531 26.797 1 76.5 379 ILE B N 1
ATOM 6470 C CA . ILE B 1 379 ? 2.377 36 25.672 1 76.5 379 ILE B CA 1
ATOM 6471 C C . ILE B 1 379 ? 1.176 36.781 26.188 1 76.5 379 ILE B C 1
ATOM 6473 O O . ILE B 1 379 ? 0.77 37.781 25.578 1 76.5 379 ILE B O 1
ATOM 6477 N N . LYS B 1 380 ? 0.614 36.406 27.391 1 71.31 380 LYS B N 1
ATOM 6478 C CA . LYS B 1 380 ? -0.536 37.094 27.984 1 71.31 380 LYS B CA 1
ATOM 6479 C C . LYS B 1 380 ? -0.154 38.469 28.5 1 71.31 380 LYS B C 1
ATOM 6481 O O . LYS B 1 380 ? -0.941 39.406 28.406 1 71.31 380 LYS B O 1
ATOM 6486 N N . ILE B 1 381 ? 1.004 38.5 29.094 1 66.69 381 ILE B N 1
ATOM 6487 C CA . ILE B 1 381 ? 1.41 39.781 29.703 1 66.69 381 ILE B CA 1
ATOM 6488 C C . ILE B 1 381 ? 1.721 40.781 28.609 1 66.69 381 ILE B C 1
ATOM 6490 O O . ILE B 1 381 ? 1.573 42 28.812 1 66.69 381 ILE B O 1
ATOM 6494 N N . GLY B 1 382 ? 1.629 40.469 27.25 1 60.12 382 GLY B N 1
ATOM 6495 C CA . GLY B 1 382 ? 1.467 41.406 26.172 1 60.12 382 GLY B CA 1
ATOM 6496 C C . GLY B 1 382 ? 2.689 42.281 25.953 1 60.12 382 GLY B C 1
ATOM 6497 O O . GLY B 1 382 ? 2.57 43.438 25.531 1 60.12 382 GLY B O 1
ATOM 6498 N N . LEU B 1 383 ? 3.898 41.906 26.266 1 54 383 LEU B N 1
ATOM 6499 C CA . LEU B 1 383 ? 4.973 42.875 26.109 1 54 383 LEU B CA 1
ATOM 6500 C C . LEU B 1 383 ? 5.188 43.188 24.625 1 54 383 LEU B C 1
ATOM 6502 O O . LEU B 1 383 ? 6.328 43.281 24.172 1 54 383 LEU B O 1
ATOM 6506 N N . TRP B 1 384 ? 4.035 43.219 23.859 1 58.97 384 TRP B N 1
ATOM 6507 C CA . TRP B 1 384 ? 4.25 43.375 22.438 1 58.97 384 TRP B CA 1
ATOM 6508 C C . TRP B 1 384 ? 3.949 44.812 21.984 1 58.97 384 TRP B C 1
ATOM 6510 O O . TRP B 1 384 ? 3.611 45.062 20.828 1 58.97 384 TRP B O 1
ATOM 6520 N N . GLU B 1 385 ? 3.916 45.875 22.875 1 56.84 385 GLU B N 1
ATOM 6521 C CA . GLU B 1 385 ? 3.426 47.219 22.625 1 56.84 385 GLU B CA 1
ATOM 6522 C C . GLU B 1 385 ? 3.902 47.75 21.266 1 56.84 385 GLU B C 1
ATOM 6524 O O . GLU B 1 385 ? 3.17 48.438 20.578 1 56.84 385 GLU B O 1
ATOM 6529 N N . GLU B 1 386 ? 5.258 47.438 20.797 1 57.94 386 GLU B N 1
ATOM 6530 C CA . GLU B 1 386 ? 5.762 48.188 19.641 1 57.94 386 GLU B CA 1
ATOM 6531 C C . GLU B 1 386 ? 5.809 47.281 18.406 1 57.94 386 GLU B C 1
ATOM 6533 O O . GLU B 1 386 ? 6.262 47.719 17.344 1 57.94 386 GLU B O 1
ATOM 6538 N N . ALA B 1 387 ? 5.211 46.156 18.438 1 60.22 387 ALA B N 1
ATOM 6539 C CA . ALA B 1 387 ? 5.469 45.281 17.281 1 60.22 387 ALA B CA 1
ATOM 6540 C C . ALA B 1 387 ? 4.246 45.219 16.375 1 60.22 387 ALA B C 1
ATOM 6542 O O . ALA B 1 387 ? 3.113 45.375 16.828 1 60.22 387 ALA B O 1
ATOM 6543 N N . ASP B 1 388 ? 4.559 45.281 15.086 1 66.19 388 ASP B N 1
ATOM 6544 C CA . ASP B 1 388 ? 3.535 45.094 14.055 1 66.19 388 ASP B CA 1
ATOM 6545 C C . ASP B 1 388 ? 2.754 43.781 14.305 1 66.19 388 ASP B C 1
ATOM 6547 O O . ASP B 1 388 ? 3.316 42.781 14.758 1 66.19 388 ASP B O 1
ATOM 6551 N N . LEU B 1 389 ? 1.484 43.875 14.305 1 63.03 389 LEU B N 1
ATOM 6552 C CA . LEU B 1 389 ? 0.577 42.781 14.609 1 63.03 389 LEU B CA 1
ATOM 6553 C C . LEU B 1 389 ? 0.922 41.531 13.789 1 63.03 389 LEU B C 1
ATOM 6555 O O . LEU B 1 389 ? 0.812 40.406 14.281 1 63.03 389 LEU B O 1
ATOM 6559 N N . LEU B 1 390 ? 1.365 41.781 12.523 1 63.22 390 LEU B N 1
ATOM 6560 C CA . LEU B 1 390 ? 1.715 40.656 11.672 1 63.22 390 LEU B CA 1
ATOM 6561 C C . LEU B 1 390 ? 2.912 39.875 12.242 1 63.22 390 LEU B C 1
ATOM 6563 O O . LEU B 1 390 ? 2.965 38.656 12.172 1 63.22 390 LEU B O 1
ATOM 6567 N N . GLU B 1 391 ? 3.717 40.688 12.695 1 67.5 391 GLU B N 1
ATOM 6568 C CA . GLU B 1 391 ? 4.91 40.062 13.289 1 67.5 391 GLU B CA 1
ATOM 6569 C C . GLU B 1 391 ? 4.566 39.312 14.57 1 67.5 391 GLU B C 1
ATOM 6571 O O . GLU B 1 391 ? 5.102 38.219 14.82 1 67.5 391 GLU B O 1
ATOM 6576 N N . ILE B 1 392 ? 3.621 39.812 15.234 1 69.19 392 ILE B N 1
ATOM 6577 C CA . ILE B 1 392 ? 3.197 39.188 16.484 1 69.19 392 ILE B CA 1
ATOM 6578 C C . ILE B 1 392 ? 2.441 37.906 16.172 1 69.19 392 ILE B C 1
ATOM 6580 O O . ILE B 1 392 ? 2.576 36.906 16.891 1 69.19 392 ILE B O 1
ATOM 6584 N N . THR B 1 393 ? 1.81 37.969 15.062 1 67.94 393 THR B N 1
ATOM 6585 C CA . THR B 1 393 ? 1.021 36.781 14.688 1 67.94 393 THR B CA 1
ATOM 6586 C C . THR B 1 393 ? 1.928 35.625 14.328 1 67.94 393 THR B C 1
ATOM 6588 O O . THR B 1 393 ? 1.643 34.469 14.688 1 67.94 393 THR B O 1
ATOM 6591 N N . SER B 1 394 ? 2.939 35.906 13.547 1 73.69 394 SER B N 1
ATOM 6592 C CA . SER B 1 394 ? 3.875 34.844 13.164 1 73.69 394 SER B CA 1
ATOM 6593 C C . SER B 1 394 ? 4.551 34.219 14.391 1 73.69 394 SER B C 1
ATOM 6595 O O . SER B 1 394 ? 4.688 33 14.492 1 73.69 394 SER B O 1
ATOM 6597 N N . VAL B 1 395 ? 4.848 35.094 15.305 1 77.44 395 VAL B N 1
ATOM 6598 C CA . VAL B 1 395 ? 5.543 34.656 16.516 1 77.44 395 VAL B CA 1
ATOM 6599 C C . VAL B 1 395 ? 4.578 33.875 17.406 1 77.44 395 VAL B C 1
ATOM 6601 O O . VAL B 1 395 ? 4.957 32.844 18 1 77.44 395 VAL B O 1
ATOM 6604 N N . THR B 1 396 ? 3.371 34.25 17.438 1 72.81 396 THR B N 1
ATOM 6605 C CA . THR B 1 396 ? 2.383 33.562 18.266 1 72.81 396 THR B CA 1
ATOM 6606 C C . THR B 1 396 ? 2.016 32.219 17.656 1 72.81 396 THR B C 1
ATOM 6608 O O . THR B 1 396 ? 1.747 31.25 18.375 1 72.81 396 THR B O 1
ATOM 6611 N N . ALA B 1 397 ? 1.983 32.188 16.297 1 73.75 397 ALA B N 1
ATOM 6612 C CA . ALA B 1 397 ? 1.729 30.922 15.633 1 73.75 397 ALA B CA 1
ATOM 6613 C C . ALA B 1 397 ? 2.793 29.891 15.992 1 73.75 397 ALA B C 1
ATOM 6615 O O . ALA B 1 397 ? 2.477 28.719 16.266 1 73.75 397 ALA B O 1
ATOM 6616 N N . VAL B 1 398 ? 3.959 30.312 15.938 1 82 398 VAL B N 1
ATOM 6617 C CA . VAL B 1 398 ? 5.062 29.422 16.297 1 82 398 VAL B CA 1
ATOM 6618 C C . VAL B 1 398 ? 4.914 28.969 17.75 1 82 398 VAL B C 1
ATOM 6620 O O . VAL B 1 398 ? 5.113 27.797 18.062 1 82 398 VAL B O 1
ATOM 6623 N N . ALA B 1 399 ? 4.492 29.891 18.594 1 82.06 399 ALA B N 1
ATOM 6624 C CA . ALA B 1 399 ? 4.309 29.578 20.016 1 82.06 399 ALA B CA 1
ATOM 6625 C C . ALA B 1 399 ? 3.199 28.547 20.203 1 82.06 399 ALA B C 1
ATOM 6627 O O . ALA B 1 399 ? 3.352 27.594 20.969 1 82.06 399 ALA B O 1
ATOM 6628 N N . THR B 1 400 ? 2.135 28.672 19.5 1 76.62 400 THR B N 1
ATOM 6629 C CA . THR B 1 400 ? 1.007 27.75 19.625 1 76.62 400 THR B CA 1
ATOM 6630 C C . THR B 1 400 ? 1.381 26.359 19.094 1 76.62 400 THR B C 1
ATOM 6632 O O . THR B 1 400 ? 0.992 25.344 19.672 1 76.62 400 THR B O 1
ATOM 6635 N N . LEU B 1 401 ? 2.035 26.359 17.984 1 81.75 401 LEU B N 1
ATOM 6636 C CA . LEU B 1 401 ? 2.484 25.094 17.406 1 81.75 401 LEU B CA 1
ATOM 6637 C C . LEU B 1 401 ? 3.43 24.375 18.375 1 81.75 401 LEU B C 1
ATOM 6639 O O . LEU B 1 401 ? 3.365 23.156 18.5 1 81.75 401 LEU B O 1
ATOM 6643 N N . LEU B 1 402 ? 4.25 25.141 18.984 1 88.25 402 LEU B N 1
ATOM 6644 C CA . LEU B 1 402 ? 5.18 24.547 19.938 1 88.25 402 LEU B CA 1
ATOM 6645 C C . LEU B 1 402 ? 4.438 23.984 21.156 1 88.25 402 LEU B C 1
ATOM 6647 O O . LEU B 1 402 ? 4.781 22.922 21.672 1 88.25 402 LEU B O 1
ATOM 6651 N N . MET B 1 403 ? 3.422 24.719 21.578 1 85.56 403 MET B N 1
ATOM 6652 C CA . MET B 1 403 ? 2.605 24.203 22.688 1 85.56 403 MET B CA 1
ATOM 6653 C C . MET B 1 403 ? 1.892 22.922 22.281 1 85.56 403 MET B C 1
ATOM 6655 O O . MET B 1 403 ? 1.759 22 23.094 1 85.56 403 MET B O 1
ATOM 6659 N N . GLY B 1 404 ? 1.43 22.859 21.062 1 84.81 404 GLY B N 1
ATOM 6660 C CA . GLY B 1 404 ? 0.838 21.625 20.547 1 84.81 404 GLY B CA 1
ATOM 6661 C C . GLY B 1 404 ? 1.815 20.469 20.484 1 84.81 404 GLY B C 1
ATOM 6662 O O . GLY B 1 404 ? 1.442 19.328 20.734 1 84.81 404 GLY B O 1
ATOM 6663 N N . THR B 1 405 ? 3.014 20.797 20.109 1 91.62 405 THR B N 1
ATOM 6664 C CA . THR B 1 405 ? 4.051 19.781 20.047 1 91.62 405 THR B CA 1
ATOM 6665 C C . THR B 1 405 ? 4.32 19.188 21.438 1 91.62 405 THR B C 1
ATOM 6667 O O . THR B 1 405 ? 4.625 18 21.562 1 91.62 405 THR B O 1
ATOM 6670 N N . VAL B 1 406 ? 4.172 20.047 22.422 1 94.5 406 VAL B N 1
ATOM 6671 C CA . VAL B 1 406 ? 4.363 19.578 23.797 1 94.5 406 VAL B CA 1
ATOM 6672 C C . VAL B 1 406 ? 3.314 18.516 24.125 1 94.5 406 VAL B C 1
ATOM 6674 O O . VAL B 1 406 ? 3.637 17.469 24.703 1 94.5 406 VAL B O 1
ATOM 6677 N N . GLN B 1 407 ? 2.088 18.75 23.75 1 90.88 407 GLN B N 1
ATOM 6678 C CA . GLN B 1 407 ? 1.016 17.797 24 1 90.88 407 GLN B CA 1
ATOM 6679 C C . GLN B 1 407 ? 1.251 16.5 23.234 1 90.88 407 GLN B C 1
ATOM 6681 O O . GLN B 1 407 ? 1.04 15.406 23.781 1 90.88 407 GLN B O 1
ATOM 6686 N N . SER B 1 408 ? 1.622 16.625 22.047 1 93.38 408 SER B N 1
ATOM 6687 C CA . SER B 1 408 ? 1.908 15.438 21.234 1 93.38 408 SER B CA 1
ATOM 6688 C C . SER B 1 408 ? 3.074 14.641 21.812 1 93.38 408 SER B C 1
ATOM 6690 O O . SER B 1 408 ? 3.051 13.414 21.812 1 93.38 408 SER B O 1
ATOM 6692 N N . THR B 1 409 ? 4.082 15.375 22.234 1 96.5 409 THR B N 1
ATOM 6693 C CA . THR B 1 409 ? 5.238 14.719 22.828 1 96.5 409 THR B CA 1
ATOM 6694 C C . THR B 1 409 ? 4.844 13.969 24.094 1 96.5 409 THR B C 1
ATOM 6696 O O . THR B 1 409 ? 5.324 12.859 24.344 1 96.5 409 THR B O 1
ATOM 6699 N N . GLU B 1 410 ? 3.955 14.547 24.844 1 96.44 410 GLU B N 1
ATOM 6700 C CA . GLU B 1 410 ? 3.477 13.883 26.062 1 96.44 410 GLU B CA 1
ATOM 6701 C C . GLU B 1 410 ? 2.771 12.57 25.719 1 96.44 410 GLU B C 1
ATOM 6703 O O . GLU B 1 410 ? 3.027 11.547 26.359 1 96.44 410 GLU B O 1
ATOM 6708 N N . ARG B 1 411 ? 1.95 12.633 24.812 1 95.38 411 ARG B N 1
ATOM 6709 C CA . ARG B 1 411 ? 1.214 11.438 24.422 1 95.38 411 ARG B CA 1
ATOM 6710 C C . ARG B 1 411 ? 2.158 10.359 23.891 1 95.38 411 ARG B C 1
ATOM 6712 O O . ARG B 1 411 ? 1.954 9.172 24.141 1 95.38 411 ARG B O 1
ATOM 6719 N N . ILE B 1 412 ? 3.119 10.742 23.125 1 97.19 412 ILE B N 1
ATOM 6720 C CA . ILE B 1 412 ? 4.09 9.805 22.578 1 97.19 412 ILE B CA 1
ATOM 6721 C C . ILE B 1 412 ? 4.863 9.133 23.719 1 97.19 412 ILE B C 1
ATOM 6723 O O . ILE B 1 412 ? 5.008 7.91 23.75 1 97.19 412 ILE B O 1
ATOM 6727 N N . VAL B 1 413 ? 5.352 9.961 24.641 1 96.81 413 VAL B N 1
ATOM 6728 C CA . VAL B 1 413 ? 6.145 9.453 25.75 1 96.81 413 VAL B CA 1
ATOM 6729 C C . VAL B 1 413 ? 5.297 8.508 26.594 1 96.81 413 VAL B C 1
ATOM 6731 O O . VAL B 1 413 ? 5.773 7.453 27.031 1 96.81 413 VAL B O 1
ATOM 6734 N N . ASP B 1 414 ? 4.066 8.852 26.766 1 95.94 414 ASP B N 1
ATOM 6735 C CA . ASP B 1 414 ? 3.166 7.973 27.516 1 95.94 414 ASP B CA 1
ATOM 6736 C C . ASP B 1 414 ? 2.971 6.648 26.781 1 95.94 414 ASP B C 1
ATOM 6738 O O . ASP B 1 414 ? 2.955 5.586 27.406 1 95.94 414 ASP B O 1
ATOM 6742 N N . ALA B 1 415 ? 2.799 6.727 25.531 1 96.31 415 ALA B N 1
ATOM 6743 C CA . ALA B 1 415 ? 2.605 5.516 24.734 1 96.31 415 ALA B CA 1
ATOM 6744 C C . ALA B 1 415 ? 3.85 4.633 24.766 1 96.31 415 ALA B C 1
ATOM 6746 O O . ALA B 1 415 ? 3.748 3.404 24.812 1 96.31 415 ALA B O 1
ATOM 6747 N N . VAL B 1 416 ? 4.996 5.219 24.688 1 96.19 416 VAL B N 1
ATOM 6748 C CA . VAL B 1 416 ? 6.246 4.469 24.734 1 96.19 416 VAL B CA 1
ATOM 6749 C C . VAL B 1 416 ? 6.398 3.816 26.109 1 96.19 416 VAL B C 1
ATOM 6751 O O . VAL B 1 416 ? 6.855 2.676 26.219 1 96.19 416 VAL B O 1
ATOM 6754 N N . HIS B 1 417 ? 5.992 4.527 27.125 1 94.31 417 HIS B N 1
ATOM 6755 C CA . HIS B 1 417 ? 6.039 3.967 28.484 1 94.31 417 HIS B CA 1
ATOM 6756 C C . HIS B 1 417 ? 5.094 2.775 28.609 1 94.31 417 HIS B C 1
ATOM 6758 O O . HIS B 1 417 ? 5.422 1.789 29.281 1 94.31 417 HIS B O 1
ATOM 6764 N N . GLU B 1 418 ? 3.982 2.91 28.047 1 94.5 418 GLU B N 1
ATOM 6765 C CA . GLU B 1 418 ? 3.045 1.792 28.047 1 94.5 418 GLU B CA 1
ATOM 6766 C C . GLU B 1 418 ? 3.635 0.583 27.328 1 94.5 418 GLU B C 1
ATOM 6768 O O . GLU B 1 418 ? 3.477 -0.553 27.766 1 94.5 418 GLU B O 1
ATOM 6773 N N . LEU B 1 419 ? 4.23 0.849 26.219 1 94.69 419 LEU B N 1
ATOM 6774 C CA . LEU B 1 419 ? 4.879 -0.228 25.469 1 94.69 419 LEU B CA 1
ATOM 6775 C C . LEU B 1 419 ? 5.965 -0.89 26.312 1 94.69 419 LEU B C 1
ATOM 6777 O O . LEU B 1 419 ? 6.09 -2.117 26.328 1 94.69 419 LEU B O 1
ATOM 6781 N N . ALA B 1 420 ? 6.766 -0.1 26.969 1 92.88 420 ALA B N 1
ATOM 6782 C CA . ALA B 1 420 ? 7.84 -0.619 27.812 1 92.88 420 ALA B CA 1
ATOM 6783 C C . ALA B 1 420 ? 7.285 -1.508 28.922 1 92.88 420 ALA B C 1
ATOM 6785 O O . ALA B 1 420 ? 7.883 -2.533 29.25 1 92.88 420 ALA B O 1
ATOM 6786 N N . SER B 1 421 ? 6.176 -1.158 29.422 1 90.88 421 SER B N 1
ATOM 6787 C CA . SER B 1 421 ? 5.539 -1.952 30.469 1 90.88 421 SER B CA 1
ATOM 6788 C C . SER B 1 421 ? 4.98 -3.256 29.906 1 90.88 421 SER B C 1
ATOM 6790 O O . SER B 1 421 ? 5.145 -4.316 30.516 1 90.88 421 SER B O 1
ATOM 6792 N N . MET B 1 422 ? 4.328 -3.174 28.797 1 91.56 422 MET B N 1
ATOM 6793 C CA . MET B 1 422 ? 3.721 -4.348 28.172 1 91.56 422 MET B CA 1
ATOM 6794 C C . MET B 1 422 ? 4.789 -5.328 27.703 1 91.56 422 MET B C 1
ATOM 6796 O O . MET B 1 422 ? 4.598 -6.543 27.766 1 91.56 422 MET B O 1
ATOM 6800 N N . ALA B 1 423 ? 5.863 -4.773 27.156 1 90.25 423 ALA B N 1
ATOM 6801 C CA . ALA B 1 423 ? 6.906 -5.605 26.562 1 90.25 423 ALA B CA 1
ATOM 6802 C C . ALA B 1 423 ? 7.945 -6.016 27.594 1 90.25 423 ALA B C 1
ATOM 6804 O O . ALA B 1 423 ? 8.828 -6.828 27.312 1 90.25 423 ALA B O 1
ATOM 6805 N N . GLY B 1 424 ? 7.945 -5.496 28.734 1 86.12 424 GLY B N 1
ATOM 6806 C CA . GLY B 1 424 ? 8.852 -5.871 29.812 1 86.12 424 GLY B CA 1
ATOM 6807 C C . GLY B 1 424 ? 10.258 -5.34 29.609 1 86.12 424 GLY B C 1
ATOM 6808 O O . GLY B 1 424 ? 11.234 -6.082 29.734 1 86.12 424 GLY B O 1
ATOM 6809 N N . PHE B 1 425 ? 10.328 -4.066 29.203 1 88.19 425 PHE B N 1
ATOM 6810 C CA . PHE B 1 425 ? 11.641 -3.445 29.062 1 88.19 425 PHE B CA 1
ATOM 6811 C C . PHE B 1 425 ? 12.383 -3.439 30.391 1 88.19 425 PHE B C 1
ATOM 6813 O O . PHE B 1 425 ? 11.766 -3.359 31.453 1 88.19 425 PHE B O 1
ATOM 6820 N N . LYS B 1 426 ? 13.68 -3.592 30.375 1 82.25 426 LYS B N 1
ATOM 6821 C CA . LYS B 1 426 ? 14.492 -3.637 31.594 1 82.25 426 LYS B CA 1
ATOM 6822 C C . LYS B 1 426 ? 14.562 -2.266 32.25 1 82.25 426 LYS B C 1
ATOM 6824 O O . LYS B 1 426 ? 14.594 -1.24 31.578 1 82.25 426 LYS B O 1
ATOM 6829 N N . THR B 1 427 ? 14.25 -2.146 33.406 1 73.25 427 THR B N 1
ATOM 6830 C CA . THR B 1 427 ? 14.367 -0.894 34.156 1 73.25 427 THR B CA 1
ATOM 6831 C C . THR B 1 427 ? 15.828 -0.522 34.344 1 73.25 427 THR B C 1
ATOM 6833 O O . THR B 1 427 ? 16.625 -1.343 34.812 1 73.25 427 THR B O 1
ATOM 6836 N N . GLU B 1 428 ? 16.422 0.156 33.438 1 58.16 428 GLU B N 1
ATOM 6837 C CA . GLU B 1 428 ? 17.797 0.574 33.719 1 58.16 428 GLU B CA 1
ATOM 6838 C C . GLU B 1 428 ? 17.906 1.183 35.125 1 58.16 428 GLU B C 1
ATOM 6840 O O . GLU B 1 428 ? 17.141 2.092 35.469 1 58.16 428 GLU B O 1
ATOM 6845 N N . ILE B 1 429 ? 18.344 0.426 36.062 1 46.25 429 ILE B N 1
ATOM 6846 C CA . ILE B 1 429 ? 18.703 0.99 37.344 1 46.25 429 ILE B CA 1
ATOM 6847 C C . ILE B 1 429 ? 19.562 2.242 37.156 1 46.25 429 ILE B C 1
ATOM 6849 O O . ILE B 1 429 ? 20.641 2.176 36.562 1 46.25 429 ILE B O 1
ATOM 6853 N N . THR B 1 430 ? 19.062 3.295 36.812 1 42.72 430 THR B N 1
ATOM 6854 C CA . THR B 1 430 ? 19.906 4.492 36.844 1 42.72 430 THR B CA 1
ATOM 6855 C C . THR B 1 430 ? 20.969 4.379 37.938 1 42.72 430 THR B C 1
ATOM 6857 O O . THR B 1 430 ? 20.641 4.059 39.094 1 42.72 430 THR B O 1
ATOM 6860 N N . THR B 1 431 ? 22.156 4.199 37.594 1 39.5 431 THR B N 1
ATOM 6861 C CA . THR B 1 431 ? 23.312 4.293 38.5 1 39.5 431 THR B CA 1
ATOM 6862 C C . THR B 1 431 ? 23.094 5.391 39.531 1 39.5 431 THR B C 1
ATOM 6864 O O . THR B 1 431 ? 23.734 5.395 40.562 1 39.5 431 THR B O 1
ATOM 6867 N N . SER B 1 432 ? 22.375 6.484 39.25 1 38.81 432 SER B N 1
ATOM 6868 C CA . SER B 1 432 ? 22.312 7.516 40.281 1 38.81 432 SER B CA 1
ATOM 6869 C C . SER B 1 432 ? 21.516 7.039 41.5 1 38.81 432 SER B C 1
ATOM 6871 O O . SER B 1 432 ? 21.672 7.578 42.594 1 38.81 432 SER B O 1
ATOM 6873 N N . SER B 1 433 ? 20.609 6.105 41.375 1 39.88 433 SER B N 1
ATOM 6874 C CA . SER B 1 433 ? 19.953 5.578 42.562 1 39.88 433 SER B CA 1
ATOM 6875 C C . SER B 1 433 ? 20.844 4.559 43.25 1 39.88 433 SER B C 1
ATOM 6877 O O . SER B 1 433 ? 20.75 4.379 44.469 1 39.88 433 SER B O 1
ATOM 6879 N N . PHE B 1 434 ? 21.75 3.838 42.531 1 39.34 434 PHE B N 1
ATOM 6880 C CA . PHE B 1 434 ? 22.781 3.051 43.188 1 39.34 434 PHE B CA 1
ATOM 6881 C C . PHE B 1 434 ? 23.828 3.957 43.844 1 39.34 434 PHE B C 1
ATOM 6883 O O . PHE B 1 434 ? 24.281 3.689 44.938 1 39.34 434 PHE B O 1
ATOM 6890 N N . ILE B 1 435 ? 24.219 5.109 43.188 1 39.25 435 ILE B N 1
ATOM 6891 C CA . ILE B 1 435 ? 25.141 6.047 43.812 1 39.25 435 ILE B CA 1
ATOM 6892 C C . ILE B 1 435 ? 24.469 6.754 44.969 1 39.25 435 ILE B C 1
ATOM 6894 O O . ILE B 1 435 ? 25.078 6.953 46.031 1 39.25 435 ILE B O 1
ATOM 6898 N N . GLN B 1 436 ? 23.156 7.051 44.844 1 39.59 436 GLN B N 1
ATOM 6899 C CA . GLN B 1 436 ? 22.5 7.668 46 1 39.59 436 GLN B CA 1
ATOM 6900 C C . GLN B 1 436 ? 22.25 6.641 47.125 1 39.59 436 GLN B C 1
ATOM 6902 O O . GLN B 1 436 ? 22.328 6.969 48.312 1 39.59 436 GLN B O 1
ATOM 6907 N N . ARG B 1 437 ? 22.047 5.41 46.781 1 39.19 437 ARG B N 1
ATOM 6908 C CA . ARG B 1 437 ? 21.938 4.383 47.812 1 39.19 437 ARG B CA 1
ATOM 6909 C C . ARG B 1 437 ? 23.328 4.008 48.375 1 39.19 437 ARG B C 1
ATOM 6911 O O . ARG B 1 437 ? 23.484 3.746 49.562 1 39.19 437 ARG B O 1
ATOM 6918 N N . VAL B 1 438 ? 24.266 3.947 47.438 1 43.41 438 VAL B N 1
ATOM 6919 C CA . VAL B 1 438 ? 25.625 3.662 47.906 1 43.41 438 VAL B CA 1
ATOM 6920 C C . VAL B 1 438 ? 26.141 4.84 48.719 1 43.41 438 VAL B C 1
ATOM 6922 O O . VAL B 1 438 ? 26.828 4.652 49.719 1 43.41 438 VAL B O 1
ATOM 6925 N N . HIS B 1 439 ? 25.781 6.047 48.219 1 38.66 439 HIS B N 1
ATOM 6926 C CA . HIS B 1 439 ? 26.141 7.215 49.031 1 38.66 439 HIS B CA 1
ATOM 6927 C C . HIS B 1 439 ? 25.328 7.258 50.312 1 38.66 439 HIS B C 1
ATOM 6929 O O . HIS B 1 439 ? 25.844 7.645 51.344 1 38.66 439 HIS B O 1
ATOM 6935 N N . ASP B 1 440 ? 24.109 6.871 50.25 1 41.09 440 ASP B N 1
ATOM 6936 C CA . ASP B 1 440 ? 23.328 6.812 51.5 1 41.09 440 ASP B CA 1
ATOM 6937 C C . ASP B 1 440 ? 23.812 5.664 52.375 1 41.09 440 ASP B C 1
ATOM 6939 O O . ASP B 1 440 ? 23.766 5.766 53.625 1 41.09 440 ASP B O 1
ATOM 6943 N N . VAL B 1 441 ? 24.156 4.523 51.656 1 43.25 441 VAL B N 1
ATOM 6944 C CA . VAL B 1 441 ? 24.703 3.432 52.469 1 43.25 441 VAL B CA 1
ATOM 6945 C C . VAL B 1 441 ? 26.062 3.83 53.031 1 43.25 441 VAL B C 1
ATOM 6947 O O . VAL B 1 441 ? 26.375 3.52 54.188 1 43.25 441 VAL B O 1
ATOM 6950 N N . ASN B 1 442 ? 26.859 4.406 52.125 1 39.03 442 ASN B N 1
ATOM 6951 C CA . ASN B 1 442 ? 28.172 4.82 52.625 1 39.03 442 ASN B CA 1
ATOM 6952 C C . ASN B 1 442 ? 28.047 5.949 53.656 1 39.03 442 ASN B C 1
ATOM 6954 O O . ASN B 1 442 ? 28.906 6.109 54.531 1 39.03 442 ASN B O 1
ATOM 6958 N N . VAL B 1 443 ? 26.984 6.77 53.5 1 40.56 443 VAL B N 1
ATOM 6959 C CA . VAL B 1 443 ? 26.812 7.801 54.531 1 40.56 443 VAL B CA 1
ATOM 6960 C C . VAL B 1 443 ? 26.375 7.16 55.844 1 40.56 443 VAL B C 1
ATOM 6962 O O . VAL B 1 443 ? 26.734 7.629 56.938 1 40.56 443 VAL B O 1
ATOM 6965 N N . GLN B 1 444 ? 25.609 6.098 55.688 1 39.34 444 GLN B N 1
ATOM 6966 C CA . GLN B 1 444 ? 25.188 5.492 56.969 1 39.34 444 GLN B CA 1
ATOM 6967 C C . GLN B 1 444 ? 26.344 4.773 57.656 1 39.34 444 GLN B C 1
ATOM 6969 O O . GLN B 1 444 ? 26.391 4.676 58.875 1 39.34 444 GLN B O 1
ATOM 6974 N N . ASN B 1 445 ? 27.219 4.191 56.875 1 37.12 445 ASN B N 1
ATOM 6975 C CA . ASN B 1 445 ? 28.281 3.434 57.531 1 37.12 445 ASN B CA 1
ATOM 6976 C C . ASN B 1 445 ? 29.281 4.355 58.219 1 37.12 445 ASN B C 1
ATOM 6978 O O . ASN B 1 445 ? 30.078 3.906 59.031 1 37.12 445 ASN B O 1
ATOM 6982 N N . HIS B 1 446 ? 29.484 5.566 57.719 1 35.75 446 HIS B N 1
ATOM 6983 C CA . HIS B 1 446 ? 30.578 6.336 58.312 1 35.75 446 HIS B CA 1
ATOM 6984 C C . HIS B 1 446 ? 30.219 6.805 59.719 1 35.75 446 HIS B C 1
ATOM 6986 O O . HIS B 1 446 ? 31.047 7.398 60.406 1 35.75 446 HIS B O 1
ATOM 6992 N N . GLU B 1 447 ? 28.969 6.91 60.062 1 34.31 447 GLU B N 1
ATOM 6993 C CA . GLU B 1 447 ? 28.734 7.504 61.375 1 34.31 447 GLU B CA 1
ATOM 6994 C C . GLU B 1 447 ? 29.141 6.555 62.5 1 34.31 447 GLU B C 1
ATOM 6996 O O . GLU B 1 447 ? 29.031 6.895 63.688 1 34.31 447 GLU B O 1
ATOM 7001 N N . ILE B 1 448 ? 29.438 5.297 62.219 1 34.22 448 ILE B N 1
ATOM 7002 C CA . ILE B 1 448 ? 29.594 4.422 63.375 1 34.22 448 ILE B CA 1
ATOM 7003 C C . ILE B 1 448 ? 30.969 4.621 63.969 1 34.22 448 ILE B C 1
ATOM 7005 O O . ILE B 1 448 ? 31.344 3.936 64.938 1 34.22 448 ILE B O 1
ATOM 7009 N N . THR B 1 449 ? 31.906 5.266 63.406 1 28.34 449 THR B N 1
ATOM 7010 C CA . THR B 1 449 ? 33.25 4.996 63.906 1 28.34 449 THR B CA 1
ATOM 7011 C C . THR B 1 449 ? 33.469 5.625 65.25 1 28.34 449 THR B C 1
ATOM 7013 O O . THR B 1 449 ? 34.125 5.039 66.125 1 28.34 449 THR B O 1
ATOM 7016 N N . MET B 1 450 ? 33.438 6.934 65.5 1 27.55 450 MET B N 1
ATOM 7017 C CA . MET B 1 450 ? 34.469 7.566 66.312 1 27.55 450 MET B CA 1
ATOM 7018 C C . MET B 1 450 ? 34.156 7.43 67.812 1 27.55 450 MET B C 1
ATOM 7020 O O . MET B 1 450 ? 33.781 8.398 68.438 1 27.55 450 MET B O 1
ATOM 7024 N N . GLY B 1 451 ? 33.219 6.633 68.312 1 25.36 451 GLY B N 1
ATOM 7025 C CA . GLY B 1 451 ? 33.094 6.641 69.812 1 25.36 451 GLY B CA 1
ATOM 7026 C C . GLY B 1 451 ? 34.312 6.051 70.5 1 25.36 451 GLY B C 1
ATOM 7027 O O . GLY B 1 451 ? 34.5 4.836 70.438 1 25.36 451 GLY B O 1
ATOM 7028 N N . GLY B 1 452 ? 35.469 6.547 70.312 1 24.83 452 GLY B N 1
ATOM 7029 C CA . GLY B 1 452 ? 36.688 6.27 71.125 1 24.83 452 GLY B CA 1
ATOM 7030 C C . GLY B 1 452 ? 36.5 6.555 72.562 1 24.83 452 GLY B C 1
ATOM 7031 O O . GLY B 1 452 ? 35.969 7.609 72.938 1 24.83 452 GLY B O 1
ATOM 7032 N N . GLU B 1 453 ? 36.219 5.5 73.438 1 20.03 453 GLU B N 1
ATOM 7033 C CA . GLU B 1 453 ? 36.906 5.398 74.688 1 20.03 453 GLU B CA 1
ATOM 7034 C C . GLU B 1 453 ? 38.406 5.281 74.5 1 20.03 453 GLU B C 1
ATOM 7036 O O . GLU B 1 453 ? 38.875 4.613 73.562 1 20.03 453 GLU B O 1
#